Protein AF-A0A443RGL9-F1 (afdb_monomer_lite)

Foldseek 3Di:
DVVVVVVVVVVVVVVVVVVVPVPPPDDDDDDDDDDDDDDDDDQDDAQQVDLDQVVLLVSQWKWKAFQQALNQIGTAHDHPVDGPDQSVVRSCVVPVPDDDDSVGIDMGRHDRDDNQPQPPDPPQFDPQWHWDQDPVGIATGGHPQWDDRRGHDTHGNHPPHDDDDDDDDDDDDDDDDDDDDQDPVVCPVPEDVVFWDWDADPVHIDTDGDPQWDDDPNDTAGHQPLAAPAFGDPHRQQTDHDFQFADSNRPAGALLLSQFHADHSVGSQQGDDGHQQFDDSSSQFHAFQWEDTSHNNTHTHGLCVQLLNFARHKDAPVVCVVPVDDLVDDDPVNSVVVRGTYDYDHMAGHPGHLQADDRSSQFHHFQWAADDPGCSNGIDGQQQQQQFRGADNHQSDDGPGHQQFAADCCQVDPPPPDPDGRSNRHSQGGHPQWDAGSHNQQHTAGEADAPDKFKQAQPPRPPLVPDGFFQFAQAKHKHKYQDPDLAFKKKKKWFWPAAWKKKKKALDRQQWGWHQDPVPRHIQIAGEQLEAEDEDPPPPPPDRHHDPPPDPPVPDPPPPPSPRPDHAYEDEEEDPDLEAEEEDQANSYIYIYGTHRGMYIYIYDSVHDRSVPTMMMMMITGNGRGIIIIMHMHGPPPPPPPCVVVVVVVVVVVVVVVVVVVVVVVVVVVVVVVVVVVVVVVVVVVVPDDWDKDWDDDDPDDDDDDDDDDDDDDDDDDDDD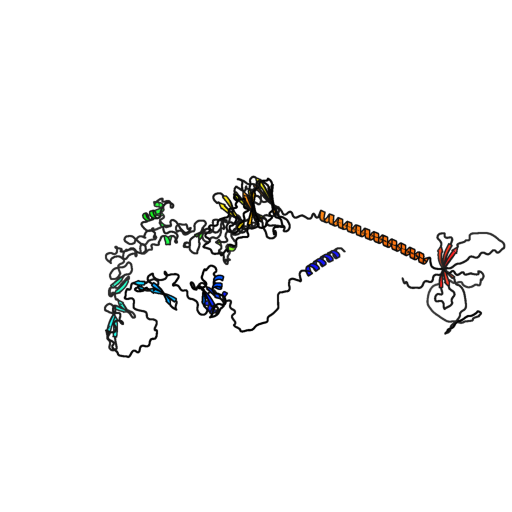DDDDDDDDDDDDDDDDDDDDDDDDDDDDDDKDKDFDDWAADPVNQKTWTWIKTADDDPPPDPDGIFIKIWIGGDDDDDDDDDDDDDDDDDDDIIIITGDDDDDDDDD

Radius of gyration: 68.02 Å; chains: 1; bounding box: 96×105×224 Å

pLDDT: mean 70.54, std 22.72, range [24.27, 96.06]

Secondary structure (DSSP, 8-state):
-HHHHHHHHHHHHHHHHTTTSTTSS---S-----------------GGG--SHHHHGGGT-EEEEESS-TTSEEEE-B-SS-BSS-HHHHHHHH-TT----GGGEEEESSSPPP--GGGT-TTSS-TTEEEEEETTEEEEEEPTTEEE-SSS-EEE-TT------------------------TTT-TTTS-TTTEEEEEETTEEEEEEPTTEEEETTEEEE--TT--SSEEEEETTEEEEPTTEESTTS-EE-SSTTSS-BSSSS-TT-BS---TTEESSSS-EEPTTEEEE-TTT-EEEEHHHHTTTS-S-EEEHHHHHHHT--TTS--HHHHHHH--S-B-SSEEE-S--TTEETTTT-EEPTTEEE-SSSGGG-EEE---TTS-S---TTTS-S----TTEE--TTTTSS----SS-GGGGSS-EEPTTEES---TTB-PEEEEPTT--EES-SS-TT-TTS-PPPEETT-EEEEEE--S-SSS-EEEEEEEEES-EEEEEES-TTSEEEEEETTTTEEEEEE-TTEEEEPPTT-TTS---B--------S--------PEEEEEEEEEE--SSEEEEE---TTEEEEEEEE-SEEEEEE-TTTS-TTT--EEEEEEE-SSEEEEEEEEE-------HHHHHHHHHHHHHHHHHHHHHHHHHHHHHHHHHHHHHHHHHHHHHHT-PPPEE-----S-----------------------------------------------------EEEEEEEE-TTSSEEEEEEEEEPS-GGG-S--EEEEEEEEE----------------------EE----------

InterPro domains:
  IPR000742 EGF-like domain [PS00022] (239-250)
  IPR000742 EGF-like domain [PS01186] (140-154)
  IPR000742 EGF-like domain [PS50026] (114-155)
  IPR000742 EGF-like domain [SM00181] (117-155)
  IPR000742 EGF-like domain [SM00181] (183-221)
  IPR000742 EGF-like domain [SM00181] (223-251)
  IPR000742 EGF-like domain [SM00181] (261-301)
  IPR002049 Laminin-type EGF domain [PF00053] (347-379)
  IPR002049 Laminin-type EGF domain [PS01248] (349-384)
  IPR002049 Laminin-type EGF domain [PS50027] (254-302)
  IPR002049 Laminin-type EGF domain [SM00180] (254-300)
  IPR002049 Laminin-type EGF domain [SM00180] (307-379)
  IPR002049 Laminin-type EGF domain [cd00055] (254-300)
  IPR002049 Laminin-type EGF domain [cd00055] (381-445)
  IPR024731 NELL2-like, EGF domain [PF12947] (118-151)
  IPR050440 Laminin/Netrin Extracellular Matrix [PTHR10574] (252-458)
  IPR056863 Laminin/attractin/netrin-like, EGF domain [PF24973] (254-300)

Organism: NCBI:txid1965070

Sequence (828 aa):
MELSVWLCFTLFAIKLQRKAVDCVEISILNTINDHLPSIDHHYNSHCSNYTSCKQCLKAKCGYCSLRSDPSIGVCVDGDAKGSFISCKTAINTTYPNVIFQPSDTNWSFLNCPHKDKCQISSNDCHPNASCLHTPLGSTCVCDSGFRGDGFNFCQFCGSDCSFFDRSGEESEWFYINRELDFDCLSSHNICEENYENCTIIEDGFRCRCKHGYKLDGNSCKPVCRQGCLHGICVAPDLCQCDFGFVGDDCSSKCNCNGHSNCRDASNLNECLECHNNTQGSHCEKCRPFFVGNPINGGKCISCRLYCNGHSDVCISQEFLNRTNLTLERLSQNDINVLVTEGTVGDIICLNCMHNTEGPRCDSCITGYFKVGDSIADGCQPCHCHGHGDMCDPTTGETCNCSNNTENDRQCTGKHKNLLTPCWQLQCSKCKEYFLGIPTHGHQCYRHMFLDRDYCFDPETQEECNRKPNPLLWSRTVFFAVQPRYMNVDIRIMLDVTQGAIDFYLSAKEDTFVVDVNKSSGVHNVWLDSHYNAEYEESDKDLIILRKNYLFNDSLYGTVSTVHHGPALQIKHHLATKLTTYITITNPNELLVIRGVESRLVITIPQEVHDLRSTRFYIIVRGKASETFGNLFFRQDQSRIDLFVFFSVFFSCFFLLLAACVLVWKIKQAFDMRRARRLHAAEMKHMASRPFASVLVFLDPNSVSDDLDFALSSVSHHVQTKKNRCTFRFKGSHSSLRDSPKYHGASLESDQFLIRPVAVEPTSDNLSAVVTTIVILPGGSASPVHMTLASALVSFRGSHQLLTQANSCTVVGEVFRAAMKRRTTNSII

Structure (mmCIF, N/CA/C/O backbone):
data_AF-A0A443RGL9-F1
#
_entry.id   AF-A0A443RGL9-F1
#
loop_
_atom_site.group_PDB
_atom_site.id
_atom_site.type_symbol
_atom_site.label_atom_id
_atom_site.label_alt_id
_atom_site.label_comp_id
_atom_site.label_asym_id
_atom_site.label_entity_id
_atom_site.label_seq_id
_atom_site.pdbx_PDB_ins_code
_atom_site.Cartn_x
_atom_site.Cartn_y
_atom_site.Cartn_z
_atom_site.occupancy
_atom_site.B_iso_or_equiv
_atom_site.auth_seq_id
_atom_site.auth_comp_id
_atom_site.auth_asym_id
_atom_site.auth_atom_id
_atom_site.pdbx_PDB_model_num
ATOM 1 N N . MET A 1 1 ? 1.442 -17.330 71.054 1.00 48.78 1 MET A N 1
ATOM 2 C CA . MET A 1 1 ? 0.703 -18.568 70.711 1.00 48.78 1 MET A CA 1
ATOM 3 C C . MET A 1 1 ? 0.077 -18.524 69.314 1.00 48.78 1 MET A C 1
ATOM 5 O O . MET A 1 1 ? -0.107 -19.580 68.725 1.00 48.78 1 MET A O 1
ATOM 9 N N . GLU A 1 2 ? -0.212 -17.348 68.745 1.00 44.16 2 GLU A N 1
ATOM 10 C CA . GLU A 1 2 ? -0.842 -17.251 67.415 1.00 44.16 2 GLU A CA 1
ATOM 11 C C . GLU A 1 2 ? 0.123 -17.527 66.248 1.00 44.16 2 GLU A C 1
ATOM 13 O O . GLU A 1 2 ? -0.241 -18.279 65.346 1.00 44.16 2 GLU A O 1
ATOM 18 N N . LEU A 1 3 ? 1.383 -17.054 66.300 1.00 42.84 3 LEU A N 1
ATOM 19 C CA . LEU A 1 3 ? 2.394 -17.369 65.267 1.00 42.84 3 LEU A CA 1
ATOM 20 C C . LEU A 1 3 ? 2.546 -18.881 65.025 1.00 42.84 3 LEU A C 1
ATOM 22 O O . LEU A 1 3 ? 2.681 -19.310 63.885 1.00 42.84 3 LEU A O 1
ATOM 26 N N . SER A 1 4 ? 2.481 -19.698 66.080 1.00 46.06 4 SER A N 1
ATOM 27 C CA . SER A 1 4 ? 2.571 -21.161 65.982 1.00 46.06 4 SER A CA 1
ATOM 28 C C . SER A 1 4 ? 1.361 -21.811 65.297 1.00 46.06 4 SER A C 1
ATOM 30 O O . SER A 1 4 ? 1.511 -22.879 64.712 1.00 46.06 4 SER A O 1
ATOM 32 N N . VAL A 1 5 ? 0.182 -21.178 65.312 1.00 55.75 5 VAL A N 1
ATOM 33 C CA . VAL A 1 5 ? -0.992 -21.646 64.551 1.00 55.75 5 VAL A CA 1
ATOM 34 C C . VAL A 1 5 ? -0.869 -21.227 63.083 1.00 55.75 5 VAL A C 1
ATOM 36 O O . VAL A 1 5 ? -1.101 -22.041 62.190 1.00 55.75 5 VAL A O 1
ATOM 39 N N . TRP A 1 6 ? -0.418 -19.994 62.827 1.00 49.56 6 TRP A N 1
ATOM 40 C CA . TRP A 1 6 ? -0.212 -19.461 61.474 1.00 49.56 6 TRP A CA 1
ATOM 41 C C . TRP A 1 6 ? 0.902 -20.194 60.706 1.00 49.56 6 TRP A C 1
ATOM 43 O O . TRP A 1 6 ? 0.727 -20.526 59.531 1.00 49.56 6 TRP A O 1
ATOM 53 N N . LEU A 1 7 ? 2.010 -20.548 61.373 1.00 52.09 7 LEU A N 1
ATOM 54 C CA . LEU A 1 7 ? 3.035 -21.428 60.795 1.00 52.09 7 LEU A CA 1
ATOM 55 C C . LEU A 1 7 ? 2.482 -22.824 60.489 1.00 52.09 7 LEU A C 1
ATOM 57 O O . LEU A 1 7 ? 2.835 -23.405 59.469 1.00 52.09 7 LEU A O 1
ATOM 61 N N . CYS A 1 8 ? 1.610 -23.371 61.339 1.00 48.88 8 CYS A N 1
ATOM 62 C CA . CYS A 1 8 ? 1.076 -24.716 61.131 1.00 48.88 8 CYS A CA 1
ATOM 63 C C . CYS A 1 8 ? 0.172 -24.776 59.886 1.00 48.88 8 CYS A C 1
ATOM 65 O O . CYS A 1 8 ? 0.338 -25.664 59.053 1.00 48.88 8 CYS A O 1
ATOM 67 N N . PHE A 1 9 ? -0.715 -23.790 59.699 1.00 52.47 9 PHE A N 1
ATOM 68 C CA . PHE A 1 9 ? -1.564 -23.702 58.504 1.00 52.47 9 PHE A CA 1
ATOM 69 C C . PHE A 1 9 ? -0.774 -23.425 57.218 1.00 52.47 9 PHE A C 1
ATOM 71 O O . PHE A 1 9 ? -1.019 -24.078 56.203 1.00 52.47 9 PHE A O 1
ATOM 78 N N . THR A 1 10 ? 0.206 -22.515 57.247 1.00 56.22 10 THR A N 1
ATOM 79 C CA . THR A 1 10 ? 1.043 -22.235 56.064 1.00 56.22 10 THR A CA 1
ATOM 80 C C . THR A 1 10 ? 1.930 -23.429 55.695 1.00 56.22 10 THR A C 1
ATOM 82 O O . THR A 1 10 ? 1.985 -23.798 54.522 1.00 56.22 10 THR A O 1
ATOM 85 N N . LEU A 1 11 ? 2.534 -24.123 56.668 1.00 51.84 11 LEU A N 1
ATOM 86 C CA . LEU A 1 11 ? 3.274 -25.367 56.418 1.00 51.84 11 LEU A CA 1
ATOM 87 C C . LEU A 1 11 ? 2.373 -26.495 55.894 1.00 51.84 11 LEU A C 1
ATOM 89 O O . LEU A 1 11 ? 2.816 -27.260 55.039 1.00 51.84 11 LEU A O 1
ATOM 93 N N . PHE A 1 12 ? 1.119 -26.600 56.348 1.00 47.16 12 PHE A N 1
ATOM 94 C CA . PHE A 1 12 ? 0.175 -27.595 55.826 1.00 47.16 12 PHE A CA 1
ATOM 95 C C . PHE A 1 12 ? -0.204 -27.303 54.364 1.00 47.16 12 PHE A C 1
ATOM 97 O O . PHE A 1 12 ? -0.153 -28.206 53.530 1.00 47.16 12 PHE A O 1
ATOM 104 N N . ALA A 1 13 ? -0.478 -26.038 54.021 1.00 47.53 13 ALA A N 1
ATOM 105 C CA . ALA A 1 13 ? -0.761 -25.612 52.648 1.00 47.53 13 ALA A CA 1
ATOM 106 C C . ALA A 1 13 ? 0.433 -25.843 51.699 1.00 47.53 13 ALA A C 1
ATOM 108 O O . ALA A 1 13 ? 0.271 -26.428 50.627 1.00 47.53 13 ALA A O 1
ATOM 109 N N . ILE A 1 14 ? 1.651 -25.479 52.121 1.00 50.53 14 ILE A N 1
ATOM 110 C CA . ILE A 1 14 ? 2.889 -25.722 51.357 1.00 50.53 14 ILE A CA 1
ATOM 111 C C . ILE A 1 14 ? 3.120 -27.229 51.142 1.00 50.53 14 ILE A C 1
ATOM 113 O O . ILE A 1 14 ? 3.574 -27.640 50.074 1.00 50.53 14 ILE A O 1
ATOM 117 N N . LYS A 1 15 ? 2.772 -28.073 52.122 1.00 44.44 15 LYS A N 1
ATOM 118 C CA . LYS A 1 15 ? 2.922 -29.538 52.041 1.00 44.44 15 LYS A CA 1
ATOM 119 C C . LYS A 1 15 ? 1.831 -30.232 51.210 1.00 44.44 15 LYS A C 1
ATOM 121 O O . LYS A 1 15 ? 2.043 -31.367 50.790 1.00 44.44 15 LYS A O 1
ATOM 126 N N . LEU A 1 16 ? 0.711 -29.556 50.937 1.00 43.38 16 LEU A N 1
ATOM 127 C CA . LEU A 1 16 ? -0.282 -29.958 49.932 1.00 43.38 16 LEU A CA 1
ATOM 128 C C . LEU A 1 16 ? 0.151 -29.548 48.516 1.00 43.38 16 LEU A C 1
ATOM 130 O O . LEU A 1 16 ? 0.125 -30.382 47.616 1.00 43.38 16 LEU A O 1
ATOM 134 N N . GLN A 1 17 ? 0.638 -28.316 48.325 1.00 44.03 17 GLN A N 1
ATOM 135 C CA . GLN A 1 17 ? 1.210 -27.867 47.044 1.00 44.03 17 GLN A CA 1
ATOM 136 C C . GLN A 1 17 ? 2.381 -28.766 46.599 1.00 44.03 17 GLN A C 1
ATOM 138 O O . GLN A 1 17 ? 2.378 -29.273 45.479 1.00 44.03 17 GLN A O 1
ATOM 143 N N . ARG A 1 18 ? 3.313 -29.094 47.508 1.00 41.94 18 ARG A N 1
ATOM 144 C CA . ARG A 1 18 ? 4.406 -30.063 47.271 1.00 41.94 18 ARG A CA 1
ATOM 145 C C . ARG A 1 18 ? 3.977 -31.535 47.135 1.00 41.94 18 ARG A C 1
ATOM 147 O O . ARG A 1 18 ? 4.833 -32.405 47.114 1.00 41.94 18 ARG A O 1
ATOM 154 N N . LYS A 1 19 ? 2.680 -31.842 47.045 1.00 41.28 19 LYS A N 1
ATOM 155 C CA . LYS A 1 19 ? 2.178 -33.178 46.673 1.00 41.28 19 LYS A CA 1
ATOM 156 C C . LYS A 1 19 ? 1.354 -33.204 45.384 1.00 41.28 19 LYS A C 1
ATOM 158 O O . LYS A 1 19 ? 0.882 -34.270 45.009 1.00 41.28 19 LYS A O 1
ATOM 163 N N . ALA A 1 20 ? 1.210 -32.065 44.704 1.00 40.94 20 ALA A N 1
ATOM 164 C CA . ALA A 1 20 ? 0.557 -31.969 43.397 1.00 40.94 20 ALA A CA 1
ATOM 165 C C . ALA A 1 20 ? 1.545 -31.780 42.227 1.00 40.94 20 ALA A C 1
ATOM 167 O O . ALA A 1 20 ? 1.142 -31.901 41.076 1.00 40.94 20 ALA A O 1
ATOM 168 N N . VAL A 1 21 ? 2.821 -31.482 42.509 1.00 44.06 21 VAL A N 1
ATOM 169 C CA . VAL A 1 21 ? 3.853 -31.191 41.490 1.00 44.06 21 VAL A CA 1
ATOM 170 C C . VAL A 1 21 ? 4.704 -32.425 41.148 1.00 44.06 21 VAL A C 1
ATOM 172 O O . VAL A 1 21 ? 5.049 -32.620 39.986 1.00 44.06 21 VAL A O 1
ATOM 175 N N . ASP A 1 22 ? 4.946 -33.323 42.109 1.00 37.19 22 ASP A N 1
ATOM 176 C CA . ASP A 1 22 ? 5.789 -34.527 41.957 1.00 37.19 22 ASP A CA 1
ATOM 177 C C . ASP A 1 22 ? 5.109 -35.667 41.143 1.00 37.19 22 ASP A C 1
ATOM 179 O O . ASP A 1 22 ? 5.215 -36.841 41.497 1.00 37.19 22 ASP A O 1
ATOM 183 N N . CYS A 1 23 ? 4.346 -35.346 40.088 1.00 34.66 23 CYS A N 1
ATOM 184 C CA . CYS A 1 23 ? 3.573 -36.313 39.286 1.00 34.66 23 CYS A CA 1
ATOM 185 C C . CYS A 1 23 ? 3.490 -36.030 37.770 1.00 34.66 23 CYS A C 1
ATOM 187 O O . CYS A 1 23 ? 2.829 -36.796 37.074 1.00 34.66 23 CYS A O 1
ATOM 189 N N . VAL A 1 24 ? 4.130 -34.976 37.236 1.00 37.91 24 VAL A N 1
ATOM 190 C CA . VAL A 1 24 ? 4.089 -34.669 35.779 1.00 37.91 24 VAL A CA 1
ATOM 191 C C . VAL A 1 24 ? 5.482 -34.431 35.160 1.00 37.91 24 VAL A C 1
ATOM 193 O O . VAL A 1 24 ? 5.587 -34.230 33.957 1.00 37.91 24 VAL A O 1
ATOM 196 N N . GLU A 1 25 ? 6.575 -34.520 35.930 1.00 34.69 25 GLU A N 1
ATOM 197 C CA . GLU A 1 25 ? 7.931 -34.236 35.420 1.00 34.69 25 GLU A CA 1
ATOM 198 C C . GLU A 1 25 ? 8.994 -35.261 35.872 1.00 34.69 25 GLU A C 1
ATOM 200 O O . GLU A 1 25 ? 9.942 -34.925 36.566 1.00 34.69 25 GLU A O 1
ATOM 205 N N . ILE A 1 26 ? 8.829 -36.527 35.457 1.00 34.62 26 ILE A N 1
ATOM 206 C CA . ILE A 1 26 ? 9.898 -37.517 35.172 1.00 34.62 26 ILE A CA 1
ATOM 207 C C . ILE A 1 26 ? 9.318 -38.512 34.146 1.00 34.62 26 ILE A C 1
ATOM 209 O O . ILE A 1 26 ? 8.589 -39.433 34.509 1.00 34.62 26 ILE A O 1
ATOM 213 N N . SER A 1 27 ? 9.592 -38.313 32.849 1.00 27.73 27 SER A N 1
ATOM 214 C CA . SER A 1 27 ? 9.342 -39.326 31.796 1.00 27.73 27 SER A CA 1
ATOM 215 C C . SER A 1 27 ? 10.060 -39.052 30.458 1.00 27.73 27 SER A C 1
ATOM 217 O O . SER A 1 27 ? 9.580 -39.435 29.396 1.00 27.73 27 SER A O 1
ATOM 219 N N . ILE A 1 28 ? 11.221 -38.384 30.470 1.00 31.33 28 ILE A N 1
ATOM 220 C CA . ILE A 1 28 ? 12.070 -38.260 29.272 1.00 31.33 28 ILE A CA 1
ATOM 221 C C . ILE A 1 28 ? 13.520 -38.572 29.648 1.00 31.33 28 ILE A C 1
ATOM 223 O O . ILE A 1 28 ? 14.253 -37.679 30.060 1.00 31.33 28 ILE A O 1
ATOM 227 N N . LEU A 1 29 ? 13.895 -39.853 29.533 1.00 28.47 29 LEU A N 1
ATOM 228 C CA . LEU A 1 29 ? 15.174 -40.377 29.015 1.00 28.47 29 LEU A CA 1
ATOM 229 C C . LEU A 1 29 ? 15.316 -41.880 29.335 1.00 28.47 29 LEU A C 1
ATOM 231 O O . LEU A 1 29 ? 14.920 -42.336 30.403 1.00 28.47 29 LEU A O 1
ATOM 235 N N . ASN A 1 30 ? 15.964 -42.609 28.422 1.00 25.59 30 ASN A N 1
ATOM 236 C CA . ASN A 1 30 ? 16.476 -43.981 28.564 1.00 25.59 30 ASN A CA 1
ATOM 237 C C . ASN A 1 30 ? 15.462 -45.140 28.702 1.00 25.59 30 ASN A C 1
ATOM 239 O O . ASN A 1 30 ? 15.358 -45.766 29.755 1.00 25.59 30 ASN A O 1
ATOM 243 N N . THR A 1 31 ? 14.920 -45.574 27.560 1.00 28.91 31 THR A N 1
ATOM 244 C CA . THR A 1 31 ? 14.890 -47.013 27.224 1.00 28.91 31 THR A CA 1
ATOM 245 C C . THR A 1 31 ? 15.565 -47.179 25.859 1.00 28.91 31 THR A C 1
ATOM 247 O O . THR A 1 31 ? 15.325 -46.373 24.964 1.00 28.91 31 THR A O 1
ATOM 250 N N . ILE A 1 32 ? 16.462 -48.157 25.722 1.00 31.11 32 ILE A N 1
ATOM 251 C CA . ILE A 1 32 ? 17.361 -48.329 24.563 1.00 31.11 32 ILE A CA 1
ATOM 252 C C . ILE A 1 32 ? 16.880 -49.496 23.675 1.00 31.11 32 ILE A C 1
ATOM 254 O O . ILE A 1 32 ? 16.090 -50.322 24.128 1.00 31.11 32 ILE A O 1
ATOM 258 N N . ASN A 1 33 ? 17.348 -49.509 22.418 1.00 25.55 33 ASN A N 1
ATOM 259 C CA . ASN A 1 33 ? 17.376 -50.608 21.433 1.00 25.55 33 ASN A CA 1
ATOM 260 C C . ASN A 1 33 ? 17.291 -52.027 22.055 1.00 25.55 33 ASN A C 1
ATOM 262 O O . ASN A 1 33 ? 17.862 -52.284 23.109 1.00 25.55 33 ASN A O 1
ATOM 266 N N . ASP A 1 34 ? 16.629 -53.004 21.430 1.00 27.05 34 ASP A N 1
ATOM 267 C CA . ASP A 1 34 ? 17.177 -53.676 20.242 1.00 27.05 34 ASP A CA 1
ATOM 268 C C . ASP A 1 34 ? 16.122 -54.407 19.394 1.00 27.05 34 ASP A C 1
ATOM 270 O O . ASP A 1 34 ? 15.267 -55.108 19.929 1.00 27.05 34 ASP A O 1
ATOM 274 N N . HIS A 1 35 ? 16.263 -54.314 18.063 1.00 29.48 35 HIS A N 1
ATOM 275 C CA . HIS A 1 35 ? 16.320 -55.477 17.160 1.00 29.48 35 HIS A CA 1
ATOM 276 C C . HIS A 1 35 ? 16.637 -55.053 15.709 1.00 29.48 35 HIS A C 1
ATOM 278 O O . HIS A 1 35 ? 15.755 -54.692 14.934 1.00 29.48 35 HIS A O 1
ATOM 284 N N . LEU A 1 36 ? 17.915 -55.157 15.332 1.00 29.28 36 LEU A N 1
ATOM 285 C CA . LEU A 1 36 ? 18.364 -55.301 13.937 1.00 29.28 36 LEU A CA 1
ATOM 286 C C . LEU A 1 36 ? 18.447 -56.803 13.596 1.00 29.28 36 LEU A C 1
ATOM 288 O O . LEU A 1 36 ? 18.663 -57.616 14.502 1.00 29.28 36 LEU A O 1
ATOM 292 N N . PRO A 1 37 ? 18.215 -57.196 12.329 1.00 32.59 37 PRO A N 1
ATOM 293 C CA . PRO A 1 37 ? 19.299 -57.247 11.331 1.00 32.59 37 PRO A CA 1
ATOM 294 C C . PRO A 1 37 ? 18.878 -56.760 9.920 1.00 32.59 37 PRO A C 1
ATOM 296 O O . PRO A 1 37 ? 17.693 -56.739 9.608 1.00 32.59 37 PRO A O 1
ATOM 299 N N . SER A 1 38 ? 19.775 -56.424 8.985 1.00 27.36 38 SER A N 1
ATOM 300 C CA . SER A 1 38 ? 21.222 -56.116 9.037 1.00 27.36 38 SER A CA 1
ATOM 301 C C . SER A 1 38 ? 21.692 -55.554 7.675 1.00 27.36 38 SER A C 1
ATOM 303 O O . SER A 1 38 ? 20.966 -55.665 6.690 1.00 27.36 38 SER A O 1
ATOM 305 N N . ILE A 1 39 ? 22.948 -55.076 7.634 1.00 31.22 39 ILE A N 1
ATOM 306 C CA . ILE A 1 39 ? 23.786 -54.671 6.476 1.00 31.22 39 ILE A CA 1
ATOM 307 C C . ILE A 1 39 ? 23.883 -53.153 6.254 1.00 31.22 39 ILE A C 1
ATOM 309 O O . ILE A 1 39 ? 22.895 -52.450 6.066 1.00 31.22 39 ILE A O 1
ATOM 313 N N . ASP A 1 40 ? 25.128 -52.674 6.272 1.00 30.52 40 ASP A N 1
ATOM 314 C CA . ASP A 1 40 ? 25.525 -51.282 6.084 1.00 30.52 40 ASP A CA 1
ATOM 315 C C . ASP A 1 40 ? 25.328 -50.764 4.654 1.00 30.52 40 ASP A C 1
ATOM 317 O O . ASP A 1 40 ? 25.635 -51.447 3.678 1.00 30.52 40 ASP A O 1
ATOM 321 N N . HIS A 1 41 ? 25.048 -49.463 4.544 1.00 31.98 41 HIS A N 1
ATOM 322 C CA . HIS A 1 41 ? 25.997 -48.593 3.847 1.00 31.98 41 HIS A CA 1
ATOM 323 C C . HIS A 1 41 ? 25.963 -47.163 4.403 1.00 31.98 41 HIS A C 1
ATOM 325 O O . HIS A 1 41 ? 24.919 -46.522 4.483 1.00 31.98 41 HIS A O 1
ATOM 331 N N . HIS A 1 42 ? 27.137 -46.651 4.773 1.00 38.31 42 HIS A N 1
ATOM 332 C CA . HIS A 1 42 ? 27.316 -45.301 5.306 1.00 38.31 42 HIS A CA 1
ATOM 333 C C . HIS A 1 42 ? 26.974 -44.235 4.246 1.00 38.31 42 HIS A C 1
ATOM 335 O O . HIS A 1 42 ? 27.770 -43.999 3.338 1.00 38.31 42 HIS A O 1
ATOM 341 N N . TYR A 1 43 ? 25.838 -43.549 4.397 1.00 40.53 43 TYR A N 1
ATOM 342 C CA . TYR A 1 43 ? 25.552 -42.287 3.710 1.00 40.53 43 TYR A CA 1
ATOM 343 C C . TYR A 1 43 ? 24.884 -41.298 4.667 1.00 40.53 43 TYR A C 1
ATOM 345 O O . TYR A 1 43 ? 23.714 -41.428 5.002 1.00 40.53 43 TYR A O 1
ATOM 353 N N . ASN A 1 44 ? 25.663 -40.325 5.147 1.00 43.00 44 ASN A N 1
ATOM 354 C CA . ASN A 1 44 ? 25.194 -39.276 6.053 1.00 43.00 44 ASN A CA 1
ATOM 355 C C . ASN A 1 44 ? 25.426 -37.902 5.413 1.00 43.00 44 ASN A C 1
ATOM 357 O O . ASN A 1 44 ? 26.349 -37.166 5.762 1.00 43.00 44 ASN A O 1
ATOM 361 N N . SER A 1 45 ? 24.610 -37.610 4.404 1.00 50.34 45 SER A N 1
ATOM 362 C CA . SER A 1 45 ? 24.582 -36.344 3.677 1.00 50.34 45 SER A CA 1
ATOM 363 C C . SER A 1 45 ? 23.130 -36.014 3.357 1.00 50.34 45 SER A C 1
ATOM 365 O O . SER A 1 45 ? 22.532 -36.684 2.523 1.00 50.34 45 SER A O 1
ATOM 367 N N . HIS A 1 46 ? 22.560 -34.989 3.995 1.00 68.12 46 HIS A N 1
ATOM 368 C CA . HIS A 1 46 ? 21.217 -34.520 3.653 1.00 68.12 46 HIS A CA 1
ATOM 369 C C . HIS A 1 46 ? 21.204 -33.987 2.214 1.00 68.12 46 HIS A C 1
ATOM 371 O O . HIS A 1 46 ? 21.628 -32.856 1.966 1.00 68.12 46 HIS A O 1
ATOM 377 N N . CYS A 1 47 ? 20.711 -34.797 1.274 1.00 69.81 47 CYS A N 1
ATOM 378 C CA . CYS A 1 47 ? 20.642 -34.460 -0.147 1.00 69.81 47 CYS A CA 1
ATOM 379 C C . CYS A 1 47 ? 19.890 -33.143 -0.399 1.00 69.81 47 CYS A C 1
ATOM 381 O O . CYS A 1 47 ? 20.308 -32.343 -1.236 1.00 69.81 47 CYS A O 1
ATOM 383 N N . SER A 1 48 ? 18.882 -32.853 0.429 1.00 68.44 48 SER A N 1
ATOM 384 C CA . SER A 1 48 ? 18.099 -31.612 0.466 1.00 68.44 48 SER A CA 1
ATOM 385 C C . SER A 1 48 ? 18.926 -30.319 0.553 1.00 68.44 48 SER A C 1
ATOM 387 O O . SER A 1 48 ? 18.422 -29.257 0.198 1.00 68.44 48 SER A O 1
ATOM 389 N N . ASN A 1 49 ? 20.182 -30.380 1.012 1.00 73.50 49 ASN A N 1
ATOM 390 C CA . ASN A 1 49 ? 21.066 -29.214 1.113 1.00 73.50 49 ASN A CA 1
ATOM 391 C C . ASN A 1 49 ? 21.695 -28.797 -0.234 1.00 73.50 49 ASN A C 1
ATOM 393 O O . ASN A 1 49 ? 22.338 -27.749 -0.300 1.00 73.50 49 ASN A O 1
ATOM 397 N N . TYR A 1 50 ? 21.548 -29.594 -1.301 1.00 77.31 50 TYR A N 1
ATOM 398 C CA . TYR A 1 50 ? 22.156 -29.329 -2.609 1.00 77.31 50 TYR A CA 1
ATOM 399 C C . TYR A 1 50 ? 21.108 -28.923 -3.650 1.00 77.31 50 TYR A C 1
ATOM 401 O O . TYR A 1 50 ? 20.394 -29.757 -4.198 1.00 77.31 50 TYR A O 1
ATOM 409 N N . THR A 1 51 ? 21.050 -27.635 -3.987 1.00 71.19 51 THR A N 1
ATOM 410 C CA . THR A 1 51 ? 20.121 -27.114 -5.008 1.00 71.19 51 THR A CA 1
ATOM 411 C C . THR A 1 51 ? 20.607 -27.346 -6.442 1.00 71.19 51 THR A C 1
ATOM 413 O O . THR A 1 51 ? 19.801 -27.454 -7.363 1.00 71.19 51 THR A O 1
ATOM 416 N N . SER A 1 52 ? 21.923 -27.466 -6.658 1.00 72.81 52 SER A N 1
ATOM 417 C CA . SER A 1 52 ? 22.504 -27.714 -7.982 1.00 72.81 52 SER A CA 1
ATOM 418 C C . SER A 1 52 ? 22.700 -29.206 -8.253 1.00 72.81 52 SER A C 1
ATOM 420 O O . SER A 1 52 ? 23.394 -29.889 -7.495 1.00 72.81 52 SER A O 1
ATOM 422 N N . CYS A 1 53 ? 22.216 -29.698 -9.400 1.00 76.38 53 CYS A N 1
ATOM 423 C CA . CYS A 1 53 ? 22.446 -31.079 -9.841 1.00 76.38 53 CYS A CA 1
ATOM 424 C C . CYS A 1 53 ? 23.932 -31.495 -9.791 1.00 76.38 53 CYS A C 1
ATOM 426 O O . CYS A 1 53 ? 24.264 -32.565 -9.284 1.00 76.38 53 CYS A O 1
ATOM 428 N N . LYS A 1 54 ? 24.861 -30.627 -10.226 1.00 78.19 54 LYS A N 1
ATOM 429 C CA . LYS A 1 54 ? 26.309 -30.930 -10.216 1.00 78.19 54 LYS A CA 1
ATOM 430 C C . LYS A 1 54 ? 26.884 -31.119 -8.805 1.00 78.19 54 LYS A C 1
ATOM 432 O O . LYS A 1 54 ? 27.905 -31.783 -8.653 1.00 78.19 54 LYS A O 1
ATOM 437 N N . GLN A 1 55 ? 26.251 -30.543 -7.782 1.00 79.31 55 GLN A N 1
ATOM 438 C CA . GLN A 1 55 ? 26.596 -30.777 -6.376 1.00 79.31 55 GLN A CA 1
ATOM 439 C C . GLN A 1 55 ? 25.909 -32.048 -5.858 1.00 79.31 55 GLN A C 1
ATOM 441 O O . GLN A 1 55 ? 26.566 -32.881 -5.240 1.00 79.31 55 GLN A O 1
ATOM 446 N N . CYS A 1 56 ? 24.629 -32.229 -6.198 1.00 81.44 56 CYS A N 1
ATOM 447 C CA . CYS A 1 56 ? 23.816 -33.393 -5.853 1.00 81.44 56 CYS A CA 1
ATOM 448 C C . CYS A 1 56 ? 24.473 -34.725 -6.263 1.00 81.44 56 CYS A C 1
ATOM 450 O O . CYS A 1 56 ? 24.768 -35.563 -5.410 1.00 81.44 56 CYS A O 1
ATOM 452 N N . LEU A 1 57 ? 24.809 -34.887 -7.550 1.00 80.25 57 LEU A N 1
ATOM 453 C CA . LEU A 1 57 ? 25.418 -36.126 -8.052 1.00 80.25 57 LEU A CA 1
ATOM 454 C C . LEU A 1 57 ? 26.829 -36.343 -7.486 1.00 80.25 57 LEU A C 1
ATOM 456 O O . LEU A 1 57 ? 27.242 -37.472 -7.226 1.00 80.25 57 LEU A O 1
ATOM 460 N N . LYS A 1 58 ? 27.566 -35.258 -7.208 1.00 77.62 58 LYS A N 1
ATOM 461 C CA . LYS A 1 58 ? 28.884 -35.322 -6.558 1.00 77.62 58 LYS A CA 1
ATOM 462 C C . LYS A 1 58 ? 28.800 -35.787 -5.097 1.00 77.62 58 LYS A C 1
ATOM 464 O O . LYS A 1 58 ? 29.760 -36.371 -4.599 1.00 77.62 58 LYS A O 1
ATOM 469 N N . ALA A 1 59 ? 27.660 -35.588 -4.433 1.00 76.44 59 ALA A N 1
ATOM 470 C CA . ALA A 1 59 ? 27.358 -36.176 -3.129 1.00 76.44 59 ALA A CA 1
ATOM 471 C C . ALA A 1 59 ? 26.875 -37.644 -3.214 1.00 76.44 59 ALA A C 1
ATOM 473 O O . ALA A 1 59 ? 26.700 -38.272 -2.177 1.00 76.44 59 ALA A O 1
ATOM 474 N N . LYS A 1 60 ? 26.702 -38.213 -4.420 1.00 77.62 60 LYS A N 1
ATOM 475 C CA . LYS A 1 60 ? 25.989 -39.479 -4.708 1.00 77.62 60 LYS A CA 1
ATOM 476 C C . LYS A 1 60 ? 24.515 -39.501 -4.276 1.00 77.62 60 LYS A C 1
ATOM 478 O O . LYS A 1 60 ? 23.943 -40.568 -4.075 1.00 77.62 60 LYS A O 1
ATOM 483 N N . CYS A 1 61 ? 23.904 -38.327 -4.179 1.00 83.56 61 CYS A N 1
ATOM 484 C CA . CYS A 1 61 ? 22.456 -38.177 -4.230 1.00 83.56 61 CYS A CA 1
ATOM 485 C C . CYS A 1 61 ? 21.990 -38.227 -5.695 1.00 83.56 61 CYS A C 1
ATOM 487 O O . CYS A 1 61 ? 22.811 -38.086 -6.606 1.00 83.56 61 CYS A O 1
ATOM 489 N N . GLY A 1 62 ? 20.685 -38.354 -5.940 1.00 82.62 62 GLY A N 1
ATOM 490 C CA . GLY A 1 62 ? 20.127 -38.185 -7.283 1.00 82.62 62 GLY A CA 1
ATOM 491 C C . GLY A 1 62 ? 19.233 -36.952 -7.397 1.00 82.62 62 GLY A C 1
ATOM 492 O O . GLY A 1 62 ? 18.704 -36.429 -6.417 1.00 82.62 62 GLY A O 1
ATOM 493 N N . TYR A 1 63 ? 19.092 -36.456 -8.619 1.00 87.25 63 TYR A N 1
ATOM 494 C CA . TYR A 1 63 ? 18.387 -35.224 -8.937 1.00 87.25 63 TYR A CA 1
ATOM 495 C C . TYR A 1 63 ? 17.063 -35.538 -9.639 1.00 87.25 63 TYR A C 1
ATOM 497 O O . TYR A 1 63 ? 17.040 -36.090 -10.742 1.00 87.25 63 TYR A O 1
ATOM 505 N N . CYS A 1 64 ? 15.958 -35.179 -8.992 1.00 86.38 64 CYS A N 1
ATOM 506 C CA . CYS A 1 64 ? 14.625 -35.178 -9.581 1.00 86.38 64 CYS A CA 1
ATOM 507 C C . CYS A 1 64 ? 14.408 -33.843 -10.294 1.00 86.38 64 CYS A C 1
ATOM 509 O O . CYS A 1 64 ? 14.364 -32.806 -9.642 1.00 86.38 64 CYS A O 1
ATOM 511 N N . SER A 1 65 ? 14.250 -33.854 -11.613 1.00 81.75 65 SER A N 1
ATOM 512 C CA . SER A 1 65 ? 14.133 -32.643 -12.445 1.00 81.75 65 SER A CA 1
ATOM 513 C C . SER A 1 65 ? 12.853 -32.639 -13.271 1.00 81.75 65 SER A C 1
ATOM 515 O O . SER A 1 65 ? 12.271 -33.697 -13.514 1.00 81.75 65 SER A O 1
ATOM 517 N N . LEU A 1 66 ? 12.418 -31.467 -13.732 1.00 73.62 66 LEU A N 1
ATOM 518 C CA . LEU A 1 66 ? 11.431 -31.381 -14.804 1.00 73.62 66 LEU A CA 1
ATOM 519 C C . LEU A 1 66 ? 12.079 -31.703 -16.154 1.00 73.62 66 LEU A C 1
ATOM 521 O O . LEU A 1 66 ? 13.192 -31.282 -16.455 1.00 73.62 66 LEU A O 1
ATOM 525 N N . ARG A 1 67 ? 11.354 -32.459 -16.977 1.00 66.25 67 ARG A N 1
ATOM 526 C CA . ARG A 1 67 ? 11.775 -32.898 -18.312 1.00 66.25 67 ARG A CA 1
ATOM 527 C C . ARG A 1 67 ? 11.739 -31.759 -19.334 1.00 66.25 67 ARG A C 1
ATOM 529 O O . ARG A 1 67 ? 12.511 -31.779 -20.278 1.00 66.25 67 ARG A O 1
ATOM 536 N N . SER A 1 68 ? 10.865 -30.776 -19.120 1.00 58.62 68 SER A N 1
ATOM 537 C CA . SER A 1 68 ? 10.733 -29.555 -19.926 1.00 58.62 68 SER A CA 1
ATOM 538 C C . SER A 1 68 ? 11.717 -28.450 -19.525 1.00 58.62 68 SER A C 1
ATOM 540 O O . SER A 1 68 ? 12.149 -27.680 -20.378 1.00 58.62 68 SER A O 1
ATOM 542 N N . ASP A 1 69 ? 12.110 -28.375 -18.248 1.00 63.03 69 ASP A N 1
ATOM 543 C CA . ASP A 1 69 ? 13.198 -27.502 -17.799 1.00 63.03 69 ASP A CA 1
ATOM 544 C C . ASP A 1 69 ? 14.059 -28.168 -16.710 1.00 63.03 69 ASP A C 1
ATOM 546 O O . ASP A 1 69 ? 13.784 -28.030 -15.515 1.00 63.03 69 ASP A O 1
ATOM 550 N N . PRO A 1 70 ? 15.153 -28.838 -17.109 1.00 66.00 70 PRO A N 1
ATOM 551 C CA . PRO A 1 70 ? 16.123 -29.457 -16.206 1.00 66.00 70 PRO A CA 1
ATOM 552 C C . PRO A 1 70 ? 16.810 -28.533 -15.191 1.00 66.00 70 PRO A C 1
ATOM 554 O O . PRO A 1 70 ? 17.511 -29.033 -14.310 1.00 66.00 70 PRO A O 1
ATOM 557 N N . SER A 1 71 ? 16.636 -27.207 -15.284 1.00 65.94 71 SER A N 1
ATOM 558 C CA . SER A 1 71 ? 17.087 -26.279 -14.236 1.00 65.94 71 SER A CA 1
ATOM 559 C C . SER A 1 71 ? 16.127 -26.185 -13.040 1.00 65.94 71 SER A C 1
ATOM 561 O O . SER A 1 71 ? 16.526 -25.694 -11.985 1.00 65.94 71 SER A O 1
ATOM 563 N N . ILE A 1 72 ? 14.899 -26.700 -13.169 1.00 69.25 72 ILE A N 1
ATOM 564 C CA . ILE A 1 72 ? 13.924 -26.821 -12.084 1.00 69.25 72 ILE A CA 1
ATOM 565 C C . ILE A 1 72 ? 13.970 -28.263 -11.566 1.00 69.25 72 ILE A C 1
ATOM 567 O O . ILE A 1 72 ? 13.495 -29.198 -12.216 1.00 69.25 72 ILE A O 1
ATOM 571 N N . GLY A 1 73 ? 14.564 -28.460 -10.389 1.00 79.12 73 GLY A N 1
ATOM 572 C CA . GLY A 1 73 ? 14.743 -29.790 -9.819 1.00 79.12 73 GLY A CA 1
ATOM 573 C C . GLY A 1 73 ? 15.277 -29.799 -8.390 1.00 79.12 73 GLY A C 1
ATOM 574 O O . GLY A 1 73 ? 15.839 -28.823 -7.897 1.00 79.12 73 GLY A O 1
ATOM 575 N N . VAL A 1 74 ? 15.086 -30.935 -7.724 1.00 84.38 74 VAL A N 1
ATOM 576 C CA . VAL A 1 74 ? 15.334 -31.160 -6.297 1.00 84.38 74 VAL A CA 1
ATOM 577 C C . VAL A 1 74 ? 16.296 -32.332 -6.128 1.00 84.38 74 VAL A C 1
ATOM 579 O O . VAL A 1 74 ? 16.122 -33.387 -6.742 1.00 84.38 74 VAL A O 1
ATOM 582 N N . CYS A 1 75 ? 17.302 -32.166 -5.274 1.00 87.88 75 CYS A N 1
ATOM 583 C CA . CYS A 1 75 ? 18.193 -33.251 -4.883 1.00 87.88 75 CYS A CA 1
ATOM 584 C C . CYS A 1 75 ? 17.557 -34.107 -3.780 1.00 87.88 75 CYS A C 1
ATOM 586 O O . CYS A 1 75 ? 17.158 -33.576 -2.744 1.00 87.88 75 CYS A O 1
ATOM 588 N N . VAL A 1 76 ? 17.471 -35.421 -3.994 1.00 85.25 76 VAL A N 1
ATOM 589 C CA . VAL A 1 76 ? 16.867 -36.380 -3.056 1.00 85.25 76 VAL A CA 1
ATOM 590 C C . VAL A 1 76 ? 17.650 -37.693 -3.007 1.00 85.25 76 VAL A C 1
ATOM 592 O O . VAL A 1 76 ? 18.436 -38.020 -3.898 1.00 85.25 76 VAL A O 1
ATOM 595 N N . ASP A 1 77 ? 17.418 -38.461 -1.949 1.00 85.31 77 ASP A N 1
ATOM 596 C CA . ASP A 1 77 ? 17.990 -39.789 -1.762 1.00 85.31 77 ASP A CA 1
ATOM 597 C C . ASP A 1 77 ? 17.420 -40.807 -2.771 1.00 85.31 77 ASP A C 1
ATOM 599 O O . ASP A 1 77 ? 16.227 -40.812 -3.100 1.00 85.31 77 ASP A O 1
ATOM 603 N N . GLY A 1 78 ? 18.288 -41.685 -3.274 1.00 79.50 78 GLY A N 1
ATOM 604 C CA . GLY A 1 78 ? 17.961 -42.699 -4.276 1.00 79.50 78 GLY A CA 1
ATOM 605 C C . GLY A 1 78 ? 19.205 -43.412 -4.802 1.00 79.50 78 GLY A C 1
ATOM 606 O O . GLY A 1 78 ? 20.311 -43.182 -4.314 1.00 79.50 78 GLY A O 1
ATOM 607 N N . ASP A 1 79 ? 19.028 -44.264 -5.810 1.00 76.25 79 ASP A N 1
ATOM 608 C CA . ASP A 1 79 ? 20.103 -45.015 -6.465 1.00 76.25 79 ASP A CA 1
ATOM 609 C C . ASP A 1 79 ? 20.019 -44.943 -8.007 1.00 76.25 79 ASP A C 1
ATOM 611 O O . ASP A 1 79 ? 19.217 -44.211 -8.594 1.00 76.25 79 ASP A O 1
ATOM 615 N N . ALA A 1 80 ? 20.848 -45.732 -8.695 1.00 71.38 80 ALA A N 1
ATOM 616 C CA . ALA A 1 80 ? 20.854 -45.817 -10.156 1.00 71.38 80 ALA A CA 1
ATOM 617 C C . ALA A 1 80 ? 19.580 -46.446 -10.772 1.00 71.38 80 ALA A C 1
ATOM 619 O O . ALA A 1 80 ? 19.446 -46.442 -11.995 1.00 71.38 80 ALA A O 1
ATOM 620 N N . LYS A 1 81 ? 18.656 -46.990 -9.965 1.00 69.62 81 LYS A N 1
ATOM 621 C CA . LYS A 1 81 ? 17.367 -47.552 -10.401 1.00 69.62 81 LYS A CA 1
ATOM 622 C C . LYS A 1 81 ? 16.212 -46.574 -10.182 1.00 69.62 81 LYS A C 1
ATOM 624 O O . LYS A 1 81 ? 15.260 -46.604 -10.957 1.00 69.62 81 LYS A O 1
ATOM 629 N N . GLY A 1 82 ? 16.275 -45.720 -9.158 1.00 72.12 82 GLY A N 1
ATOM 630 C CA . GLY A 1 82 ? 15.238 -44.720 -8.899 1.00 72.12 82 GLY A CA 1
ATOM 631 C C . GLY A 1 82 ? 15.445 -43.886 -7.635 1.00 72.12 82 GLY A C 1
ATOM 632 O O . GLY A 1 82 ? 16.317 -44.155 -6.811 1.00 72.12 82 GLY A O 1
ATOM 633 N N . SER A 1 83 ? 14.601 -42.870 -7.477 1.00 82.81 83 SER A N 1
ATOM 634 C CA . SER A 1 83 ? 14.501 -42.062 -6.262 1.00 82.81 83 SER A CA 1
ATOM 635 C C . SER A 1 83 ? 13.713 -42.798 -5.171 1.00 82.81 83 SER A C 1
ATOM 637 O O . SER A 1 83 ? 12.714 -43.459 -5.463 1.00 82.81 83 SER A O 1
ATOM 639 N N . PHE A 1 84 ? 14.114 -42.675 -3.901 1.00 79.81 84 PHE A N 1
ATOM 640 C CA . PHE A 1 84 ? 13.394 -43.323 -2.789 1.00 79.81 84 PHE A CA 1
ATOM 641 C C . PHE A 1 84 ? 12.076 -42.611 -2.434 1.00 79.81 84 PHE A C 1
ATOM 643 O O . PHE A 1 84 ? 11.162 -43.223 -1.884 1.00 79.81 84 PHE A O 1
ATOM 650 N N . ILE A 1 85 ? 11.947 -41.335 -2.805 1.00 76.00 85 ILE A N 1
ATOM 651 C CA . ILE A 1 85 ? 10.690 -40.577 -2.842 1.00 76.00 85 ILE A CA 1
ATOM 652 C C . ILE A 1 85 ? 10.318 -40.286 -4.301 1.00 76.00 85 ILE A C 1
ATOM 654 O O . ILE A 1 85 ? 11.198 -40.050 -5.124 1.00 76.00 85 ILE A O 1
ATOM 658 N N . SER A 1 86 ? 9.031 -40.283 -4.660 1.00 79.50 86 SER A N 1
ATOM 659 C CA . SER A 1 86 ? 8.616 -39.970 -6.038 1.00 79.50 86 SER A CA 1
ATOM 660 C C . SER A 1 86 ? 9.062 -38.562 -6.452 1.00 79.50 86 SER A C 1
ATOM 662 O O . SER A 1 86 ? 8.758 -37.593 -5.752 1.00 79.50 86 SER A O 1
ATOM 664 N N . CYS A 1 87 ? 9.716 -38.431 -7.614 1.00 77.00 87 CYS A N 1
ATOM 665 C CA . CYS A 1 87 ? 10.149 -37.131 -8.137 1.00 77.00 87 CYS A CA 1
ATOM 666 C C . CYS A 1 87 ? 9.000 -36.128 -8.301 1.00 77.00 87 CYS A C 1
ATOM 668 O O . CYS A 1 87 ? 9.198 -34.945 -8.034 1.00 77.00 87 CYS A O 1
ATOM 670 N N . LYS A 1 88 ? 7.787 -36.592 -8.642 1.00 77.50 88 LYS A N 1
ATOM 671 C CA . LYS A 1 88 ? 6.582 -35.749 -8.646 1.00 77.50 88 LYS A CA 1
ATOM 672 C C . LYS A 1 88 ? 6.338 -35.119 -7.274 1.00 77.50 88 LYS A C 1
ATOM 674 O O . LYS A 1 88 ? 6.112 -33.917 -7.196 1.00 77.50 88 LYS A O 1
ATOM 679 N N . THR A 1 89 ? 6.389 -35.915 -6.206 1.00 76.06 89 THR A N 1
ATOM 680 C CA . THR A 1 89 ? 6.181 -35.428 -4.836 1.00 76.06 89 THR A CA 1
ATOM 681 C C . THR A 1 89 ? 7.287 -34.459 -4.433 1.00 76.06 89 THR A C 1
ATOM 683 O O . THR A 1 89 ? 6.978 -33.364 -3.981 1.00 76.06 89 THR A O 1
ATOM 686 N N . ALA A 1 90 ? 8.556 -34.812 -4.666 1.00 78.00 90 ALA A N 1
ATOM 687 C CA . ALA A 1 90 ? 9.696 -33.957 -4.329 1.00 78.00 90 ALA A CA 1
ATOM 688 C C . ALA A 1 90 ? 9.616 -32.580 -5.014 1.00 78.00 90 ALA A C 1
ATOM 690 O O . ALA A 1 90 ? 9.664 -31.552 -4.340 1.00 78.00 90 ALA A O 1
ATOM 691 N N . ILE A 1 91 ? 9.418 -32.552 -6.338 1.00 74.75 91 ILE A N 1
ATOM 692 C CA . ILE A 1 91 ? 9.315 -31.302 -7.105 1.00 74.75 91 ILE A CA 1
ATOM 693 C C . ILE A 1 91 ? 8.077 -30.506 -6.677 1.00 74.75 91 ILE A C 1
ATOM 695 O O . ILE A 1 91 ? 8.196 -29.309 -6.455 1.00 74.75 91 ILE A O 1
ATOM 699 N N . ASN A 1 92 ? 6.918 -31.141 -6.474 1.00 74.12 92 ASN A N 1
ATOM 700 C CA . ASN A 1 92 ? 5.699 -30.444 -6.043 1.00 74.12 92 ASN A CA 1
ATOM 701 C C . ASN A 1 92 ? 5.792 -29.875 -4.610 1.00 74.12 92 ASN A C 1
ATOM 703 O O . ASN A 1 92 ? 5.119 -28.899 -4.297 1.00 74.12 92 ASN A O 1
ATOM 707 N N . THR A 1 93 ? 6.620 -30.456 -3.733 1.00 74.62 93 THR A N 1
ATOM 708 C CA . THR A 1 93 ? 6.882 -29.914 -2.388 1.00 74.62 93 THR A CA 1
ATOM 709 C C . THR A 1 93 ? 7.827 -28.707 -2.415 1.00 74.62 93 THR A C 1
ATOM 711 O O . THR A 1 93 ? 7.661 -27.802 -1.603 1.00 74.62 93 THR A O 1
ATOM 714 N N . THR A 1 94 ? 8.797 -28.656 -3.335 1.00 69.69 94 THR A N 1
ATOM 715 C CA . THR A 1 94 ? 9.750 -27.530 -3.447 1.00 69.69 94 THR A CA 1
ATOM 716 C C . THR A 1 94 ? 9.277 -26.423 -4.399 1.00 69.69 94 THR A C 1
ATOM 718 O O . THR A 1 94 ? 9.606 -25.258 -4.193 1.00 69.69 94 THR A O 1
ATOM 721 N N . TYR A 1 95 ? 8.483 -26.766 -5.414 1.00 70.38 95 TYR A N 1
ATOM 722 C CA . TYR A 1 95 ? 8.014 -25.877 -6.481 1.00 70.38 95 TYR A CA 1
ATOM 723 C C . TYR A 1 95 ? 6.483 -25.977 -6.673 1.00 70.38 95 TYR A C 1
ATOM 725 O O . TYR A 1 95 ? 6.022 -26.332 -7.760 1.00 70.38 95 TYR A O 1
ATOM 733 N N . PRO A 1 96 ? 5.663 -25.653 -5.650 1.00 62.50 96 PRO A N 1
ATOM 734 C CA . PRO A 1 96 ? 4.203 -25.836 -5.688 1.00 62.50 96 PRO A CA 1
ATOM 735 C C . PRO A 1 96 ? 3.478 -24.990 -6.751 1.00 62.50 96 PRO A C 1
ATOM 737 O O . PRO A 1 96 ? 2.327 -25.269 -7.073 1.00 62.50 96 PRO A O 1
ATOM 740 N N . ASN A 1 97 ? 4.145 -23.976 -7.312 1.00 52.94 97 ASN A N 1
ATOM 741 C CA . ASN A 1 97 ? 3.590 -23.084 -8.334 1.00 52.94 97 ASN A CA 1
ATOM 742 C C . ASN A 1 97 ? 3.804 -23.593 -9.776 1.00 52.94 97 ASN A C 1
ATOM 744 O O . ASN A 1 97 ? 3.354 -22.943 -10.717 1.00 52.94 97 ASN A O 1
ATOM 748 N N . VAL A 1 98 ? 4.497 -24.722 -9.979 1.00 55.41 98 VAL A N 1
ATOM 749 C CA . VAL A 1 98 ? 4.734 -25.289 -11.317 1.00 55.41 98 VAL A CA 1
ATOM 750 C C . VAL A 1 98 ? 3.734 -26.414 -11.574 1.00 55.41 98 VAL A C 1
ATOM 752 O O . VAL A 1 98 ? 3.734 -27.424 -10.877 1.00 55.41 98 VAL A O 1
ATOM 755 N N . ILE A 1 99 ? 2.884 -26.253 -12.591 1.00 57.28 99 ILE A N 1
ATOM 756 C CA . ILE A 1 99 ? 1.880 -27.254 -12.979 1.00 57.28 99 ILE A CA 1
ATOM 757 C C . ILE A 1 99 ? 2.465 -28.147 -14.079 1.00 57.28 99 ILE A C 1
ATOM 759 O O . ILE A 1 99 ? 2.769 -27.672 -15.170 1.00 57.28 99 ILE A O 1
ATOM 763 N N . PHE A 1 100 ? 2.606 -29.443 -13.796 1.00 55.66 100 PHE A N 1
ATOM 764 C CA . PHE A 1 100 ? 3.181 -30.444 -14.702 1.00 55.66 100 PHE A CA 1
ATOM 765 C C . PHE A 1 100 ? 2.460 -31.796 -14.574 1.00 55.66 100 PHE A C 1
ATOM 767 O O . PHE A 1 100 ? 1.886 -32.117 -13.526 1.00 55.66 100 PHE A O 1
ATOM 774 N N . GLN A 1 101 ? 2.471 -32.610 -15.632 1.00 56.28 101 GLN A N 1
ATOM 775 C CA . GLN A 1 101 ? 1.897 -33.955 -15.602 1.00 56.28 101 GLN A CA 1
ATOM 776 C C . GLN A 1 101 ? 2.853 -34.962 -14.929 1.00 56.28 101 GLN A C 1
ATOM 778 O O . GLN A 1 101 ? 4.063 -34.743 -14.878 1.00 56.28 101 GLN A O 1
ATOM 783 N N . PRO A 1 102 ? 2.359 -36.106 -14.408 1.00 49.44 102 PRO A N 1
ATOM 784 C CA . PRO A 1 102 ? 3.210 -37.108 -13.751 1.00 49.44 102 PRO A CA 1
ATOM 785 C C . PRO A 1 102 ? 4.316 -37.701 -14.643 1.00 49.44 102 PRO A C 1
ATOM 787 O O . PRO A 1 102 ? 5.294 -38.228 -14.124 1.00 49.44 102 PRO A O 1
ATOM 790 N N . SER A 1 103 ? 4.152 -37.619 -15.965 1.00 55.50 103 SER A N 1
ATOM 791 C CA . SER A 1 103 ? 5.123 -37.992 -17.003 1.00 55.50 103 SER A CA 1
ATOM 792 C C . SER A 1 103 ? 6.335 -37.064 -17.100 1.00 55.50 103 SER A C 1
ATOM 794 O O . SER A 1 103 ? 7.341 -37.429 -17.711 1.00 55.50 103 SER A O 1
ATOM 796 N N . ASP A 1 104 ? 6.238 -35.865 -16.530 1.00 65.25 104 ASP A N 1
ATOM 797 C CA . ASP A 1 104 ? 7.105 -34.742 -16.884 1.00 65.25 104 ASP A CA 1
ATOM 798 C C . ASP A 1 104 ? 8.280 -34.598 -15.909 1.00 65.25 104 ASP A C 1
ATOM 800 O O . ASP A 1 104 ? 9.054 -33.651 -16.010 1.00 65.25 104 ASP A O 1
ATOM 804 N N . THR A 1 105 ? 8.445 -35.535 -14.969 1.00 74.50 105 THR A N 1
ATOM 805 C CA . THR A 1 105 ? 9.578 -35.567 -14.033 1.00 74.50 105 THR A CA 1
ATOM 806 C C . THR A 1 105 ? 10.580 -36.651 -14.405 1.00 74.50 105 THR A C 1
ATOM 808 O O . THR A 1 105 ? 10.201 -37.805 -14.599 1.00 74.50 105 THR A O 1
ATOM 811 N N . ASN A 1 106 ? 11.860 -36.295 -14.441 1.00 79.38 106 ASN A N 1
ATOM 812 C CA . ASN A 1 106 ? 12.972 -37.168 -14.792 1.00 79.38 106 ASN A CA 1
ATOM 813 C C . ASN A 1 106 ? 13.898 -37.415 -13.588 1.00 79.38 106 ASN A C 1
ATOM 815 O O . ASN A 1 106 ? 14.174 -36.499 -12.811 1.00 79.38 106 ASN A O 1
ATOM 819 N N . TRP A 1 107 ? 14.412 -38.641 -13.466 1.00 82.62 107 TRP A N 1
ATOM 820 C CA . TRP A 1 107 ? 15.423 -39.016 -12.472 1.00 82.62 107 TRP A CA 1
ATOM 821 C C . TRP A 1 107 ? 16.821 -38.971 -13.087 1.00 82.62 107 TRP A C 1
ATOM 823 O O . TRP A 1 107 ? 17.012 -39.271 -14.266 1.00 82.62 107 TRP A O 1
ATOM 833 N N . SER A 1 108 ? 17.824 -38.587 -12.306 1.00 81.00 108 SER A N 1
ATOM 834 C CA . SER A 1 108 ? 19.211 -38.511 -12.764 1.00 81.00 108 SER A CA 1
ATOM 835 C C . SER A 1 108 ? 20.162 -38.804 -11.611 1.00 81.00 108 SER A C 1
ATOM 837 O O . SER A 1 108 ? 20.140 -38.103 -10.608 1.00 81.00 108 SER A O 1
ATOM 839 N N . PHE A 1 109 ? 20.989 -39.844 -11.745 1.00 79.31 109 PHE A N 1
ATOM 840 C CA . PHE A 1 109 ? 21.897 -40.316 -10.682 1.00 79.31 109 PHE A CA 1
ATOM 841 C C . PHE A 1 109 ? 23.382 -40.352 -11.100 1.00 79.31 109 PHE A C 1
ATOM 843 O O . PHE A 1 109 ? 24.268 -40.360 -10.253 1.00 79.31 109 PHE A O 1
ATOM 850 N N . LEU A 1 110 ? 23.668 -40.360 -12.408 1.00 71.25 110 LEU A N 1
ATOM 851 C CA . LEU A 1 110 ? 25.027 -40.493 -12.962 1.00 71.25 110 LEU A CA 1
ATOM 852 C C . LEU A 1 110 ? 25.494 -39.213 -13.667 1.00 71.25 110 LEU A C 1
ATOM 854 O O . LEU A 1 110 ? 26.551 -38.682 -13.344 1.00 71.25 110 LEU A O 1
ATOM 858 N N . ASN A 1 111 ? 24.671 -38.694 -14.580 1.00 71.88 111 ASN A N 1
ATOM 859 C CA . ASN A 1 111 ? 24.889 -37.439 -15.300 1.00 71.88 111 ASN A CA 1
ATOM 860 C C . ASN A 1 111 ? 23.713 -36.492 -15.043 1.00 71.88 111 ASN A C 1
ATOM 862 O O . ASN A 1 111 ? 22.596 -36.952 -14.804 1.00 71.88 111 ASN A O 1
ATOM 866 N N . CYS A 1 112 ? 23.950 -35.181 -15.104 1.00 72.38 112 CYS A N 1
ATOM 867 C CA . CYS A 1 112 ? 22.872 -34.199 -15.006 1.00 72.38 112 CYS A CA 1
ATOM 868 C C . CYS A 1 112 ? 22.069 -34.125 -16.312 1.00 72.38 112 CYS A C 1
ATOM 870 O O . CYS A 1 112 ? 22.670 -34.235 -17.380 1.00 72.38 112 CYS A O 1
ATOM 872 N N . PRO A 1 113 ? 20.750 -33.883 -16.254 1.00 64.62 113 PRO A N 1
ATOM 873 C CA . PRO A 1 113 ? 19.958 -33.642 -17.449 1.00 64.62 113 PRO A CA 1
ATOM 874 C C . PRO A 1 113 ? 20.329 -32.279 -18.052 1.00 64.62 113 PRO A C 1
ATOM 876 O O . PRO A 1 113 ? 20.448 -31.278 -17.343 1.00 64.62 113 PRO A O 1
ATOM 879 N N . HIS A 1 114 ? 20.566 -32.254 -19.363 1.00 54.31 114 HIS A N 1
ATOM 880 C CA . HIS A 1 114 ? 20.883 -31.039 -20.116 1.00 54.31 114 HIS A CA 1
ATOM 881 C C . HIS A 1 114 ? 19.584 -30.336 -20.522 1.00 54.31 114 HIS A C 1
ATOM 883 O O . HIS A 1 114 ? 18.598 -30.999 -20.816 1.00 54.31 114 HIS A O 1
ATOM 889 N N . LYS A 1 115 ? 19.567 -28.997 -20.532 1.00 49.12 115 LYS A N 1
ATOM 890 C CA . LYS A 1 115 ? 18.364 -28.230 -20.884 1.00 49.12 115 LYS A CA 1
ATOM 891 C C . LYS A 1 115 ? 18.095 -28.294 -22.390 1.00 49.12 115 LYS A C 1
ATOM 893 O O . LYS A 1 115 ? 18.798 -27.641 -23.161 1.00 49.12 115 LYS A O 1
ATOM 898 N N . ASP A 1 116 ? 17.063 -29.040 -22.775 1.00 47.59 116 ASP A N 1
ATOM 899 C CA . ASP A 1 116 ? 16.603 -29.186 -24.158 1.00 47.59 116 ASP A CA 1
ATOM 900 C C . ASP A 1 116 ? 16.025 -27.862 -24.687 1.00 47.59 116 ASP A C 1
ATOM 902 O O . ASP A 1 116 ? 14.868 -27.517 -24.451 1.00 47.59 116 ASP A O 1
ATOM 906 N N . LYS A 1 117 ? 16.843 -27.075 -25.400 1.00 44.56 117 LYS A N 1
ATOM 907 C CA . LYS A 1 117 ? 16.425 -25.749 -25.893 1.00 44.56 117 LYS A CA 1
ATOM 908 C C . LYS A 1 117 ? 15.429 -25.793 -27.059 1.00 44.56 117 LYS A C 1
ATOM 910 O O . LYS A 1 117 ? 14.690 -24.832 -27.247 1.00 44.56 117 LYS A O 1
ATOM 915 N N . CYS A 1 118 ? 15.360 -26.890 -27.816 1.00 52.34 118 CYS A N 1
ATOM 916 C CA . CYS A 1 118 ? 14.598 -26.956 -29.071 1.00 52.34 118 CYS A CA 1
ATOM 917 C C . CYS A 1 118 ? 13.054 -26.967 -28.926 1.00 52.34 118 CYS A C 1
ATOM 919 O O . CYS A 1 118 ? 12.373 -27.194 -29.923 1.00 52.34 118 CYS A O 1
ATOM 921 N N . GLN A 1 119 ? 12.476 -26.757 -27.732 1.00 47.06 119 GLN A N 1
ATOM 922 C CA . GLN A 1 119 ? 11.013 -26.771 -27.523 1.00 47.06 119 GLN A CA 1
ATOM 923 C C . GLN A 1 119 ? 10.406 -25.516 -26.869 1.00 47.06 119 GLN A C 1
ATOM 925 O O . GLN A 1 119 ? 9.190 -25.468 -26.705 1.00 47.06 119 GLN A O 1
ATOM 930 N N . ILE A 1 120 ? 11.201 -24.496 -26.513 1.00 46.03 120 ILE A N 1
ATOM 931 C CA . ILE A 1 120 ? 10.681 -23.264 -25.872 1.00 46.03 120 ILE A CA 1
ATOM 932 C C . ILE A 1 120 ? 10.981 -21.991 -26.690 1.00 46.03 120 ILE A C 1
ATOM 934 O O . ILE A 1 120 ? 10.229 -21.023 -26.596 1.00 46.03 120 ILE A O 1
ATOM 938 N N . SER A 1 121 ? 12.005 -21.993 -27.551 1.00 38.81 121 SER A N 1
ATOM 939 C CA . SER A 1 121 ? 12.373 -20.833 -28.377 1.00 38.81 121 SER A CA 1
ATOM 940 C C . SER A 1 121 ? 12.807 -21.222 -29.799 1.00 38.81 121 SER A C 1
ATOM 942 O O . SER A 1 121 ? 13.991 -21.340 -30.099 1.00 38.81 121 SER A O 1
ATOM 944 N N . SER A 1 122 ? 11.857 -21.282 -30.742 1.00 44.28 122 SER A N 1
ATOM 945 C CA . SER A 1 122 ? 12.161 -21.294 -32.192 1.00 44.28 122 SER A CA 1
ATOM 946 C C . SER A 1 122 ? 12.686 -19.946 -32.722 1.00 44.28 122 SER A C 1
ATOM 948 O O . SER A 1 122 ? 12.754 -19.746 -33.929 1.00 44.28 122 SER A O 1
ATOM 950 N N . ASN A 1 123 ? 13.019 -19.016 -31.821 1.00 51.97 123 ASN A N 1
ATOM 951 C CA . ASN A 1 123 ? 13.497 -17.665 -32.111 1.00 51.97 123 ASN A CA 1
ATOM 952 C C . ASN A 1 123 ? 14.990 -17.484 -31.763 1.00 51.97 123 ASN A C 1
ATOM 954 O O . ASN A 1 123 ? 15.528 -16.408 -32.000 1.00 51.97 123 ASN A O 1
ATOM 958 N N . ASP A 1 124 ? 15.645 -18.508 -31.194 1.00 60.38 124 ASP A N 1
ATOM 959 C CA . ASP A 1 124 ? 17.095 -18.513 -30.920 1.00 60.38 124 ASP A CA 1
ATOM 960 C C . ASP A 1 124 ? 17.918 -19.068 -32.107 1.00 60.38 124 ASP A C 1
ATOM 962 O O . ASP A 1 124 ? 19.146 -18.986 -32.097 1.00 60.38 124 ASP A O 1
ATOM 966 N N . CYS A 1 125 ? 17.251 -19.644 -33.115 1.00 65.62 125 CYS A N 1
ATOM 967 C CA . CYS A 1 125 ? 17.832 -20.007 -34.409 1.00 65.62 125 CYS A CA 1
ATOM 968 C C . CYS A 1 125 ? 17.442 -18.966 -35.471 1.00 65.62 125 CYS A C 1
ATOM 970 O O . CYS A 1 125 ? 16.396 -18.322 -35.368 1.00 65.62 125 CYS A O 1
ATOM 972 N N . HIS A 1 126 ? 18.238 -18.853 -36.535 1.00 73.94 126 HIS A N 1
ATOM 973 C CA . HIS A 1 126 ? 17.888 -18.056 -37.711 1.00 73.94 126 HIS A CA 1
ATOM 974 C C . HIS A 1 126 ? 16.580 -18.592 -38.337 1.00 73.94 126 HIS A C 1
ATOM 976 O O . HIS A 1 126 ? 16.402 -19.808 -38.377 1.00 73.94 126 HIS A O 1
ATOM 982 N N . PRO A 1 127 ? 15.685 -17.760 -38.912 1.00 76.81 127 PRO A N 1
ATOM 983 C CA . PRO A 1 127 ? 14.392 -18.194 -39.484 1.00 76.81 127 PRO A CA 1
ATOM 984 C C . PRO A 1 127 ? 14.467 -19.129 -40.716 1.00 76.81 127 PRO A C 1
ATOM 986 O O . PRO A 1 127 ? 13.449 -19.409 -41.344 1.00 76.81 127 PRO A O 1
ATOM 989 N N . ASN A 1 128 ? 15.664 -19.614 -41.053 1.00 79.06 128 ASN A N 1
ATOM 990 C CA . ASN A 1 128 ? 15.956 -20.596 -42.100 1.00 79.06 128 ASN A CA 1
ATOM 991 C C . ASN A 1 128 ? 16.923 -21.660 -41.538 1.00 79.06 128 ASN A C 1
ATOM 993 O O . ASN A 1 128 ? 17.906 -22.025 -42.190 1.00 79.06 128 ASN A O 1
ATOM 997 N N . ALA A 1 129 ? 16.711 -22.052 -40.278 1.00 76.56 129 ALA A N 1
ATOM 998 C CA . ALA A 1 129 ? 17.484 -23.051 -39.556 1.00 76.56 129 ALA A CA 1
ATOM 999 C C . ALA A 1 129 ? 16.610 -23.867 -38.594 1.00 76.56 129 ALA A C 1
ATOM 1001 O O . ALA A 1 129 ? 15.825 -23.327 -37.813 1.00 76.56 129 ALA A O 1
ATOM 1002 N N . SER A 1 130 ? 16.842 -25.175 -38.584 1.00 73.44 130 SER A N 1
ATOM 1003 C CA . SER A 1 130 ? 16.198 -26.140 -37.700 1.00 73.44 130 SER A CA 1
ATOM 1004 C C . SER A 1 130 ? 17.079 -26.464 -36.486 1.00 73.44 130 SER A C 1
ATOM 1006 O O . SER A 1 130 ? 18.296 -26.620 -36.595 1.00 73.44 130 SER A O 1
ATOM 1008 N N . CYS A 1 131 ? 16.464 -26.603 -35.308 1.00 71.06 131 CYS A N 1
ATOM 1009 C CA . CYS A 1 131 ? 17.156 -26.979 -34.071 1.00 71.06 131 CYS A CA 1
ATOM 1010 C C . CYS A 1 131 ? 17.347 -28.504 -34.001 1.00 71.06 131 CYS A C 1
ATOM 1012 O O . CYS A 1 131 ? 16.372 -29.257 -33.977 1.00 71.06 131 CYS A O 1
ATOM 1014 N N . LEU A 1 132 ? 18.600 -28.965 -33.965 1.00 60.84 132 LEU A N 1
ATOM 1015 C CA . LEU A 1 132 ? 18.981 -30.376 -34.009 1.00 60.84 132 LEU A CA 1
ATOM 1016 C C . LEU A 1 132 ? 19.603 -30.820 -32.675 1.00 60.84 132 LEU A C 1
ATOM 1018 O O . LEU A 1 132 ? 20.507 -30.179 -32.132 1.00 60.84 132 LEU A O 1
ATOM 1022 N N . HIS A 1 133 ? 19.116 -31.940 -32.138 1.00 50.44 133 HIS A N 1
ATOM 1023 C CA . HIS A 1 133 ? 19.614 -32.531 -30.894 1.00 50.44 133 HIS A CA 1
ATOM 1024 C C . HIS A 1 133 ? 20.856 -33.392 -31.162 1.00 50.44 133 HIS A C 1
ATOM 1026 O O . HIS A 1 133 ? 20.773 -34.380 -31.890 1.00 50.44 133 HIS A O 1
ATOM 1032 N N . THR A 1 134 ? 21.989 -33.066 -30.534 1.00 49.31 134 THR A N 1
ATOM 1033 C CA . THR A 1 134 ? 23.197 -33.912 -30.533 1.00 49.31 134 THR A CA 1
ATOM 1034 C C . THR A 1 134 ? 23.517 -34.399 -29.111 1.00 49.31 134 THR A C 1
ATOM 1036 O O . THR A 1 134 ? 23.114 -33.744 -28.146 1.00 49.31 134 THR A O 1
ATOM 1039 N N . PRO A 1 135 ? 24.296 -35.486 -28.931 1.00 42.25 135 PRO A N 1
ATOM 1040 C CA . PRO A 1 135 ? 24.708 -35.966 -27.604 1.00 42.25 135 PRO A CA 1
ATOM 1041 C C . PRO A 1 135 ? 25.539 -34.970 -26.773 1.00 42.25 135 PRO A C 1
ATOM 1043 O O . PRO A 1 135 ? 25.735 -35.189 -25.580 1.00 42.25 135 PRO A O 1
ATOM 1046 N N . LEU A 1 136 ? 26.040 -33.893 -27.390 1.00 39.34 136 LEU A N 1
ATOM 1047 C CA . LEU A 1 136 ? 26.818 -32.830 -26.744 1.00 39.34 136 LEU A CA 1
ATOM 1048 C C . LEU A 1 136 ? 25.978 -31.570 -26.451 1.00 39.34 136 LEU A C 1
ATOM 1050 O O . LEU A 1 136 ? 26.399 -30.719 -25.666 1.00 39.34 136 LEU A O 1
ATOM 1054 N N . GLY A 1 137 ? 24.784 -31.456 -27.044 1.00 50.03 137 GLY A N 1
ATOM 1055 C CA . GLY A 1 137 ? 23.864 -30.330 -26.884 1.00 50.03 137 GLY A CA 1
ATOM 1056 C C . GLY A 1 137 ? 22.967 -30.095 -28.105 1.00 50.03 137 GLY A C 1
ATOM 1057 O O . GLY A 1 137 ? 23.157 -30.679 -29.172 1.00 50.03 137 GLY A O 1
ATOM 1058 N N . SER A 1 138 ? 21.982 -29.212 -27.954 1.00 59.12 138 SER A N 1
ATOM 1059 C CA . SER A 1 138 ? 21.168 -28.689 -29.058 1.00 59.12 138 SER A CA 1
ATOM 1060 C C . SER A 1 138 ? 21.941 -27.635 -29.860 1.00 59.12 138 SER A C 1
ATOM 1062 O O . SER A 1 138 ? 22.442 -26.681 -29.260 1.00 59.12 138 SER A O 1
ATOM 1064 N N . THR A 1 139 ? 21.977 -27.758 -31.187 1.00 60.06 139 THR A N 1
ATOM 1065 C CA . THR A 1 139 ? 22.556 -26.757 -32.101 1.00 60.06 139 THR A CA 1
ATOM 1066 C C . THR A 1 139 ? 21.559 -26.382 -33.193 1.00 60.06 139 THR A C 1
ATOM 1068 O O . THR A 1 139 ? 20.765 -27.219 -33.613 1.00 60.06 139 THR A O 1
ATOM 1071 N N . CYS A 1 140 ? 21.596 -25.141 -33.671 1.00 76.62 140 CYS A N 1
ATOM 1072 C CA . CYS A 1 140 ? 20.864 -24.754 -34.873 1.00 76.62 140 CYS A CA 1
ATOM 1073 C C . CYS A 1 140 ? 21.650 -25.195 -36.120 1.00 76.62 140 CYS A C 1
ATOM 1075 O O . CYS A 1 140 ? 22.882 -25.165 -36.115 1.00 76.62 140 CYS A O 1
ATOM 1077 N N . VAL A 1 141 ? 20.953 -25.612 -37.177 1.00 75.06 141 VAL A N 1
ATOM 1078 C CA . VAL A 1 141 ? 21.531 -26.016 -38.469 1.00 75.06 141 VAL A CA 1
ATOM 1079 C C . VAL A 1 141 ? 20.677 -25.412 -39.578 1.00 75.06 141 VAL A C 1
ATOM 1081 O O . VAL A 1 141 ? 19.460 -25.560 -39.542 1.00 75.06 141 VAL A O 1
ATOM 1084 N N . CYS A 1 142 ? 21.285 -24.725 -40.549 1.00 78.94 142 CYS A N 1
ATOM 1085 C CA . CYS A 1 142 ? 20.540 -24.112 -41.652 1.00 78.94 142 CYS A CA 1
ATOM 1086 C C . CYS A 1 142 ? 19.716 -25.145 -42.443 1.00 78.94 142 CYS A C 1
ATOM 1088 O O . CYS A 1 142 ? 20.164 -26.271 -42.669 1.00 78.94 142 CYS A O 1
ATOM 1090 N N . ASP A 1 143 ? 18.519 -24.748 -42.872 1.00 75.31 143 ASP A N 1
ATOM 1091 C CA . ASP A 1 143 ? 17.603 -25.611 -43.620 1.00 75.31 143 ASP A CA 1
ATOM 1092 C C . ASP A 1 143 ? 18.131 -25.917 -45.032 1.00 75.31 143 ASP A C 1
ATOM 1094 O O . ASP A 1 143 ? 19.002 -25.228 -45.567 1.00 75.31 143 ASP A O 1
ATOM 1098 N N . SER A 1 144 ? 17.597 -26.962 -45.672 1.00 71.19 144 SER A N 1
ATOM 1099 C CA . SER A 1 144 ? 18.076 -27.433 -46.978 1.00 71.19 144 SER A CA 1
ATOM 1100 C C . SER A 1 144 ? 18.071 -26.327 -48.045 1.00 71.19 144 SER A C 1
ATOM 1102 O O . SER A 1 144 ? 17.029 -25.752 -48.357 1.00 71.19 144 SER A O 1
ATOM 1104 N N . GLY A 1 145 ? 19.244 -26.055 -48.624 1.00 65.94 145 GLY A N 1
ATOM 1105 C CA . GLY A 1 145 ? 19.462 -24.954 -49.569 1.00 65.94 145 GLY A CA 1
ATOM 1106 C C . GLY A 1 145 ? 19.956 -23.649 -48.931 1.00 65.94 145 GLY A C 1
ATOM 1107 O O . GLY A 1 145 ? 20.139 -22.669 -49.650 1.00 65.94 145 GLY A O 1
ATOM 1108 N N . PHE A 1 146 ? 20.206 -23.624 -47.617 1.00 73.62 146 PHE A N 1
ATOM 1109 C CA . PHE A 1 146 ? 20.790 -22.499 -46.881 1.00 73.62 146 PHE A CA 1
ATOM 1110 C C . PHE A 1 146 ? 22.076 -22.908 -46.141 1.00 73.62 146 PHE A C 1
ATOM 1112 O O . PHE A 1 146 ? 22.260 -24.065 -45.767 1.00 73.62 146 PHE A O 1
ATOM 1119 N N . ARG A 1 147 ? 22.981 -21.948 -45.915 1.00 71.38 147 ARG A N 1
ATOM 1120 C CA . ARG A 1 147 ? 24.277 -22.148 -45.249 1.00 71.38 147 ARG A CA 1
ATOM 1121 C C . ARG A 1 147 ? 24.645 -20.957 -44.363 1.00 71.38 147 ARG A C 1
ATOM 1123 O O . ARG A 1 147 ? 24.427 -19.810 -44.743 1.00 71.38 147 ARG A O 1
ATOM 1130 N N . GLY A 1 148 ? 25.262 -21.233 -43.217 1.00 75.44 148 GLY A N 1
ATOM 1131 C CA . GLY A 1 148 ? 25.720 -20.226 -42.263 1.00 75.44 148 GLY A CA 1
ATOM 1132 C C . GLY A 1 148 ? 25.943 -20.819 -40.869 1.00 75.44 148 GLY A C 1
ATOM 1133 O O . GLY A 1 148 ? 26.291 -21.993 -40.770 1.00 75.44 148 GLY A O 1
ATOM 1134 N N . ASP A 1 149 ? 25.769 -20.017 -39.815 1.00 68.31 149 ASP A N 1
ATOM 1135 C CA . ASP A 1 149 ? 25.998 -20.428 -38.419 1.00 68.31 149 ASP A CA 1
ATOM 1136 C C . ASP A 1 149 ? 24.773 -21.091 -37.757 1.00 68.31 149 ASP A C 1
ATOM 1138 O O . ASP A 1 149 ? 24.900 -21.672 -36.683 1.00 68.31 149 ASP A O 1
ATOM 1142 N N . GLY A 1 150 ? 23.589 -21.005 -38.376 1.00 71.94 150 GLY A N 1
ATOM 1143 C CA . GLY A 1 150 ? 22.328 -21.518 -37.828 1.00 71.94 150 GLY A CA 1
ATOM 1144 C C . GLY A 1 150 ? 21.648 -20.602 -36.801 1.00 71.94 150 GLY A C 1
ATOM 1145 O O . GLY A 1 150 ? 20.442 -20.721 -36.599 1.00 71.94 150 GLY A O 1
ATOM 1146 N N . PHE A 1 151 ? 22.373 -19.676 -36.172 1.00 71.38 151 PHE A N 1
ATOM 1147 C CA . PHE A 1 151 ? 21.882 -18.833 -35.076 1.00 71.38 151 PHE A CA 1
ATOM 1148 C C . PHE A 1 151 ? 21.526 -17.417 -35.547 1.00 71.38 151 PHE A C 1
ATOM 1150 O O . PHE A 1 151 ? 20.415 -16.955 -35.314 1.00 71.38 151 PHE A O 1
ATOM 1157 N N . ASN A 1 152 ? 22.444 -16.739 -36.240 1.00 66.94 152 ASN A N 1
ATOM 1158 C CA . ASN A 1 152 ? 22.287 -15.352 -36.698 1.00 66.94 152 ASN A CA 1
ATOM 1159 C C . ASN A 1 152 ? 22.405 -15.209 -38.222 1.00 66.94 152 ASN A C 1
ATOM 1161 O O . ASN A 1 152 ? 22.118 -14.141 -38.760 1.00 66.94 152 ASN A O 1
ATOM 1165 N N . PHE A 1 153 ? 22.825 -16.261 -38.926 1.00 68.69 153 PHE A N 1
ATOM 1166 C CA . PHE A 1 153 ? 23.111 -16.227 -40.353 1.00 68.69 153 PHE A CA 1
ATOM 1167 C C . PHE A 1 153 ? 22.795 -17.576 -41.011 1.00 68.69 153 PHE A C 1
ATOM 1169 O O . PHE A 1 153 ? 23.448 -18.576 -40.718 1.00 68.69 153 PHE A O 1
ATOM 1176 N N . CYS A 1 154 ? 21.843 -17.592 -41.948 1.00 78.69 154 CYS A N 1
ATOM 1177 C CA . CYS A 1 154 ? 21.692 -18.653 -42.950 1.00 78.69 154 CYS A CA 1
ATOM 1178 C C . CYS A 1 154 ? 21.330 -18.036 -44.307 1.00 78.69 154 CYS A C 1
ATOM 1180 O O . CYS A 1 154 ? 20.195 -17.619 -44.533 1.00 78.69 154 CYS A O 1
ATOM 1182 N N . GLN A 1 155 ? 22.298 -17.988 -45.221 1.00 76.44 155 GLN A N 1
ATOM 1183 C CA . GLN A 1 155 ? 22.143 -17.454 -46.573 1.00 76.44 155 GLN A CA 1
ATOM 1184 C C . GLN A 1 155 ? 21.797 -18.570 -47.566 1.00 76.44 155 GLN A C 1
ATOM 1186 O O . GLN A 1 155 ? 22.323 -19.677 -47.471 1.00 76.44 155 GLN A O 1
ATOM 1191 N N . PHE A 1 156 ? 20.927 -18.285 -48.537 1.00 70.81 156 PHE A N 1
ATOM 1192 C CA . PHE A 1 156 ? 20.541 -19.239 -49.580 1.00 70.81 156 PHE A CA 1
ATOM 1193 C C . PHE A 1 156 ? 21.740 -19.596 -50.482 1.00 70.81 156 PHE A C 1
ATOM 1195 O O . PHE A 1 156 ? 22.320 -18.713 -51.112 1.00 70.81 156 PHE A O 1
ATOM 1202 N N . CYS A 1 157 ? 22.095 -20.884 -50.542 1.00 69.00 157 CYS A N 1
ATOM 1203 C CA . CYS A 1 157 ? 23.174 -21.458 -51.360 1.00 69.00 157 CYS A CA 1
ATOM 1204 C C . CYS A 1 157 ? 22.671 -22.369 -52.497 1.00 69.00 157 CYS A C 1
ATOM 1206 O O . CYS A 1 157 ? 23.472 -22.823 -53.313 1.00 69.00 157 CYS A O 1
ATOM 1208 N N . GLY A 1 158 ? 21.360 -22.622 -52.594 1.00 66.06 158 GLY A N 1
ATOM 1209 C CA . GLY A 1 158 ? 20.783 -23.413 -53.683 1.00 66.06 158 GLY A CA 1
ATOM 1210 C C . GLY A 1 158 ? 21.245 -24.873 -53.650 1.00 66.06 158 GLY A C 1
ATOM 1211 O O . GLY A 1 158 ? 20.952 -25.585 -52.693 1.00 66.06 158 GLY A O 1
ATOM 1212 N N . SER A 1 159 ? 21.933 -25.328 -54.701 1.00 55.81 159 SER A N 1
ATOM 1213 C CA . SER A 1 159 ? 22.506 -26.680 -54.794 1.00 55.81 159 SER A CA 1
ATOM 1214 C C . SER A 1 159 ? 23.912 -26.809 -54.196 1.00 55.81 159 SER A C 1
ATOM 1216 O O . SER A 1 159 ? 24.309 -27.911 -53.823 1.00 55.81 159 SER A O 1
ATOM 1218 N N . ASP A 1 160 ? 24.662 -25.712 -54.071 1.00 52.91 160 ASP A N 1
ATOM 1219 C CA . ASP A 1 160 ? 26.129 -25.753 -53.942 1.00 52.91 160 ASP A CA 1
ATOM 1220 C C . ASP A 1 160 ? 26.583 -25.639 -52.474 1.00 52.91 160 ASP A C 1
ATOM 1222 O O . ASP A 1 160 ? 27.517 -24.926 -52.103 1.00 52.91 160 ASP A O 1
ATOM 1226 N N . CYS A 1 161 ? 25.882 -26.348 -51.591 1.00 55.12 161 CYS A N 1
ATOM 1227 C CA . CYS A 1 161 ? 26.000 -26.211 -50.140 1.00 55.12 161 CYS A CA 1
ATOM 1228 C C . CYS A 1 161 ? 27.031 -27.182 -49.501 1.00 55.12 161 CYS A C 1
ATOM 1230 O O . CYS A 1 161 ? 26.828 -27.624 -48.372 1.00 55.12 161 CYS A O 1
ATOM 1232 N N . SER A 1 162 ? 28.133 -27.537 -50.187 1.00 45.12 162 SER A N 1
ATOM 1233 C CA . SER A 1 162 ? 29.033 -28.642 -49.774 1.00 45.12 162 SER A CA 1
ATOM 1234 C C . SER A 1 162 ? 30.551 -28.386 -49.935 1.00 45.12 162 SER A C 1
ATOM 1236 O O . SER A 1 162 ? 31.132 -28.793 -50.936 1.00 45.12 162 SER A O 1
ATOM 1238 N N . PHE A 1 163 ? 31.187 -27.752 -48.932 1.00 34.47 163 PHE A N 1
ATOM 1239 C CA . PHE A 1 163 ? 32.640 -27.751 -48.574 1.00 34.47 163 PHE A CA 1
ATOM 1240 C C . PHE A 1 163 ? 32.874 -26.621 -47.544 1.00 34.47 163 PHE A C 1
ATOM 1242 O O . PHE A 1 163 ? 32.423 -25.506 -47.796 1.00 34.47 163 PHE A O 1
ATOM 1249 N N . PHE A 1 164 ? 33.538 -26.738 -46.390 1.00 33.56 164 PHE A N 1
ATOM 1250 C CA . PHE A 1 164 ? 34.281 -27.809 -45.711 1.00 33.56 164 PHE A CA 1
ATOM 1251 C C . PHE A 1 164 ? 33.745 -27.966 -44.271 1.00 33.56 164 PHE A C 1
ATOM 1253 O O . PHE A 1 164 ? 33.321 -26.975 -43.680 1.00 33.56 164 PHE A O 1
ATOM 1260 N N . ASP A 1 165 ? 33.940 -29.141 -43.669 1.00 30.80 165 ASP A N 1
ATOM 1261 C CA . ASP A 1 165 ? 34.360 -29.257 -42.262 1.00 30.80 165 ASP A CA 1
ATOM 1262 C C . ASP A 1 165 ? 35.462 -30.336 -42.177 1.00 30.80 165 ASP A C 1
ATOM 1264 O O . ASP A 1 165 ? 35.573 -31.189 -43.063 1.00 30.80 165 ASP A O 1
ATOM 1268 N N . ARG A 1 166 ? 36.341 -30.250 -41.175 1.00 35.59 166 ARG A N 1
ATOM 1269 C CA . ARG A 1 166 ? 37.522 -31.105 -41.003 1.00 35.59 166 ARG A CA 1
ATOM 1270 C C . ARG A 1 166 ? 37.922 -31.275 -39.527 1.00 35.59 166 ARG A C 1
ATOM 1272 O O . ARG A 1 166 ? 39.062 -31.016 -39.148 1.00 35.59 166 ARG A O 1
ATOM 1279 N N . SER A 1 167 ? 37.019 -31.788 -38.691 1.00 35.88 167 SER A N 1
ATOM 1280 C CA . SER A 1 167 ? 37.433 -32.510 -37.475 1.00 35.88 167 SER A CA 1
ATOM 1281 C C . SER A 1 167 ? 36.447 -33.625 -37.094 1.00 35.88 167 SER A C 1
ATOM 1283 O O . SER A 1 167 ? 35.321 -33.358 -36.696 1.00 35.88 167 SER A O 1
ATOM 1285 N N . GLY A 1 168 ? 36.880 -34.886 -37.232 1.00 31.20 168 GLY A N 1
ATOM 1286 C CA . GLY A 1 168 ? 36.059 -36.071 -36.937 1.00 31.20 168 GLY A CA 1
ATOM 1287 C C . GLY A 1 168 ? 36.321 -37.258 -37.869 1.00 31.20 168 GLY A C 1
ATOM 1288 O O . GLY A 1 168 ? 35.487 -37.569 -38.711 1.00 31.20 168 GLY A O 1
ATOM 1289 N N . GLU A 1 169 ? 37.469 -37.927 -37.729 1.00 32.59 169 GLU A N 1
ATOM 1290 C CA . GLU A 1 169 ? 37.697 -39.227 -38.377 1.00 32.59 169 GLU A CA 1
ATOM 1291 C C . GLU A 1 169 ? 36.969 -40.340 -37.602 1.00 32.59 169 GLU A C 1
ATOM 1293 O O . GLU A 1 169 ? 37.427 -40.756 -36.536 1.00 32.59 169 GLU A O 1
ATOM 1298 N N . GLU A 1 170 ? 35.876 -40.878 -38.152 1.00 34.38 170 GLU A N 1
ATOM 1299 C CA . GLU A 1 170 ? 35.507 -42.271 -37.870 1.00 34.38 170 GLU A CA 1
ATOM 1300 C C . GLU A 1 170 ? 36.379 -43.203 -38.727 1.00 34.38 170 GLU A C 1
ATOM 1302 O O . GLU A 1 170 ? 36.653 -42.939 -39.898 1.00 34.38 170 GLU A O 1
ATOM 1307 N N . SER A 1 171 ? 36.886 -44.277 -38.121 1.00 37.94 171 SER A N 1
ATOM 1308 C CA . SER A 1 171 ? 37.980 -45.073 -38.687 1.00 37.94 171 SER A CA 1
ATOM 1309 C C . SER A 1 171 ? 37.505 -46.209 -39.604 1.00 37.94 171 SER A C 1
ATOM 1311 O O . SER A 1 171 ? 37.521 -47.375 -39.203 1.00 37.94 171 SER A O 1
ATOM 1313 N N . GLU A 1 172 ? 37.154 -45.902 -40.855 1.00 31.77 172 GLU A N 1
ATOM 1314 C CA . GLU A 1 172 ? 36.998 -46.930 -41.897 1.00 31.77 172 GLU A CA 1
ATOM 1315 C C . GLU A 1 172 ? 38.315 -47.210 -42.643 1.00 31.77 172 GLU A C 1
ATOM 1317 O O . GLU A 1 172 ? 38.993 -46.317 -43.151 1.00 31.77 172 GLU A O 1
ATOM 1322 N N . TRP A 1 173 ? 38.692 -48.490 -42.711 1.00 31.44 173 TRP A N 1
ATOM 1323 C CA . TRP A 1 173 ? 39.957 -48.941 -43.295 1.00 31.44 173 TRP A CA 1
ATOM 1324 C C . TRP A 1 173 ? 39.858 -49.120 -44.814 1.00 31.44 173 TRP A C 1
ATOM 1326 O O . TRP A 1 173 ? 39.426 -50.172 -45.286 1.00 31.44 173 TRP A O 1
ATOM 1336 N N . PHE A 1 174 ? 40.365 -48.155 -45.585 1.00 31.34 174 PHE A N 1
ATOM 1337 C CA . PHE A 1 174 ? 40.623 -48.343 -47.016 1.00 31.34 174 PHE A CA 1
ATOM 1338 C C . PHE A 1 174 ? 42.110 -48.567 -47.317 1.00 31.34 174 PHE A C 1
ATOM 1340 O O . PHE A 1 174 ? 42.965 -47.718 -47.069 1.00 31.34 174 PHE A O 1
ATOM 1347 N N . TYR A 1 175 ? 42.414 -49.730 -47.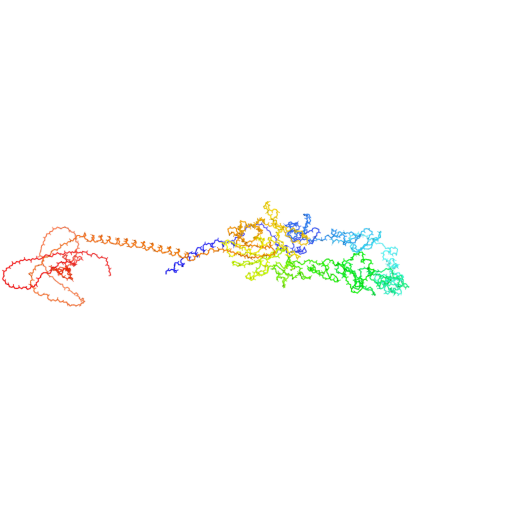899 1.00 33.41 175 TYR A N 1
ATOM 1348 C CA . TYR A 1 175 ? 43.736 -50.057 -48.434 1.00 33.41 175 TYR A CA 1
ATOM 1349 C C . TYR A 1 175 ? 44.029 -49.205 -49.678 1.00 33.41 175 TYR A C 1
ATOM 1351 O O . TYR A 1 175 ? 43.561 -49.515 -50.774 1.00 33.41 175 TYR A O 1
ATOM 1359 N N . ILE A 1 176 ? 44.859 -48.170 -49.534 1.00 33.75 176 ILE A N 1
ATOM 1360 C CA . ILE A 1 176 ? 45.469 -47.499 -50.687 1.00 33.75 176 ILE A CA 1
ATOM 1361 C C . ILE A 1 176 ? 46.604 -48.386 -51.205 1.00 33.75 176 ILE A C 1
ATOM 1363 O O . ILE A 1 176 ? 47.698 -48.416 -50.637 1.00 33.75 176 ILE A O 1
ATOM 1367 N N . ASN A 1 177 ? 46.353 -49.099 -52.304 1.00 35.56 177 ASN A N 1
ATOM 1368 C CA . ASN A 1 177 ? 47.437 -49.644 -53.114 1.00 35.56 177 ASN A CA 1
ATOM 1369 C C . ASN A 1 177 ? 48.138 -48.489 -53.842 1.00 35.56 177 ASN A C 1
ATOM 1371 O O . ASN A 1 177 ? 47.492 -47.626 -54.433 1.00 35.56 177 ASN A O 1
ATOM 1375 N N . ARG A 1 178 ? 49.469 -48.468 -53.766 1.00 43.44 178 ARG A N 1
ATOM 1376 C CA . ARG A 1 178 ? 50.311 -47.415 -54.339 1.00 43.44 178 ARG A CA 1
ATOM 1377 C C . ARG A 1 178 ? 50.516 -47.641 -55.836 1.00 43.44 178 ARG A C 1
ATOM 1379 O O . ARG A 1 178 ? 51.270 -48.535 -56.199 1.00 43.44 178 ARG A O 1
ATOM 1386 N N . GLU A 1 179 ? 50.026 -46.713 -56.644 1.00 45.41 179 GLU A N 1
ATOM 1387 C CA . GLU A 1 179 ? 50.619 -46.330 -57.930 1.00 45.41 179 GLU A CA 1
ATOM 1388 C C . GLU A 1 179 ? 50.583 -44.795 -58.029 1.00 45.41 179 GLU A C 1
ATOM 1390 O O . GLU A 1 179 ? 49.715 -44.158 -57.430 1.00 45.41 179 GLU A O 1
ATOM 1395 N N . LEU A 1 180 ? 51.603 -44.190 -58.649 1.00 54.19 180 LEU A N 1
ATOM 1396 C CA . LEU A 1 180 ? 51.792 -42.735 -58.669 1.00 54.19 180 LEU A CA 1
ATOM 1397 C C . LEU A 1 180 ? 51.365 -42.166 -60.022 1.00 54.19 180 LEU A C 1
ATOM 1399 O O . LEU A 1 180 ? 51.851 -42.642 -61.041 1.00 54.19 180 LEU A O 1
ATOM 1403 N N . ASP A 1 181 ? 50.588 -41.083 -60.000 1.00 46.34 181 ASP A N 1
ATOM 1404 C CA . ASP A 1 181 ? 50.527 -40.113 -61.100 1.00 46.34 181 ASP A CA 1
ATOM 1405 C C . ASP A 1 181 ? 50.258 -38.710 -60.520 1.00 46.34 181 ASP A C 1
ATOM 1407 O O . ASP A 1 181 ? 49.134 -38.355 -60.154 1.00 46.34 181 ASP A O 1
ATOM 1411 N N . PHE A 1 182 ? 51.328 -37.925 -60.346 1.00 56.56 182 PHE A N 1
ATOM 1412 C CA . PHE A 1 182 ? 51.292 -36.573 -59.768 1.00 56.56 182 PHE A CA 1
ATOM 1413 C C . PHE A 1 182 ? 51.272 -35.506 -60.868 1.00 56.56 182 PHE A C 1
ATOM 1415 O O . PHE A 1 182 ? 52.236 -34.762 -61.048 1.00 56.56 182 PHE A O 1
ATOM 1422 N N . ASP A 1 183 ? 50.162 -35.430 -61.595 1.00 59.59 183 ASP A N 1
ATOM 1423 C CA . ASP A 1 183 ? 49.991 -34.483 -62.697 1.00 59.59 183 ASP A CA 1
ATOM 1424 C C . ASP A 1 183 ? 48.972 -33.384 -62.348 1.00 59.59 183 ASP A C 1
ATOM 1426 O O . ASP A 1 183 ? 47.983 -33.634 -61.656 1.00 59.59 183 ASP A O 1
ATOM 1430 N N . CYS A 1 184 ? 49.164 -32.154 -62.842 1.00 60.47 184 CYS A N 1
ATOM 1431 C CA . CYS A 1 184 ? 48.335 -30.995 -62.445 1.00 60.47 184 CYS A CA 1
ATOM 1432 C C . CYS A 1 184 ? 46.841 -31.097 -62.846 1.00 60.47 184 CYS A C 1
ATOM 1434 O O . CYS A 1 184 ? 46.044 -30.230 -62.489 1.00 60.47 184 CYS A O 1
ATOM 1436 N N . LEU A 1 185 ? 46.455 -32.144 -63.583 1.00 56.56 185 LEU A N 1
ATOM 1437 C CA . LEU A 1 185 ? 45.078 -32.460 -63.976 1.00 56.56 185 LEU A CA 1
ATOM 1438 C C . LEU A 1 185 ? 44.271 -33.149 -62.861 1.00 56.56 185 LEU A C 1
ATOM 1440 O O . LEU A 1 185 ? 43.054 -32.983 -62.812 1.00 56.56 185 LEU A O 1
ATOM 1444 N N . SER A 1 186 ? 44.915 -33.892 -61.952 1.00 54.06 186 SER A N 1
ATOM 1445 C CA . SER A 1 186 ? 44.238 -34.560 -60.824 1.00 54.06 186 SER A CA 1
ATOM 1446 C C . SER A 1 186 ? 44.167 -33.691 -59.558 1.00 54.06 186 SER A C 1
ATOM 1448 O O . SER A 1 186 ? 43.450 -34.023 -58.614 1.00 54.06 186 SER A O 1
ATOM 1450 N N . SER A 1 187 ? 44.857 -32.544 -59.541 1.00 52.00 187 SER A N 1
ATOM 1451 C CA . SER A 1 187 ? 45.017 -31.666 -58.374 1.00 52.00 187 SER A CA 1
ATOM 1452 C C . SER A 1 187 ? 44.131 -30.406 -58.371 1.00 52.00 187 SER A C 1
ATOM 1454 O O . SER A 1 187 ? 44.425 -29.474 -57.621 1.00 52.00 187 SER A O 1
ATOM 1456 N N . HIS A 1 188 ? 43.052 -30.351 -59.167 1.00 49.62 188 HIS A N 1
ATOM 1457 C CA . HIS A 1 188 ? 42.137 -29.186 -59.252 1.00 49.62 188 HIS A CA 1
ATOM 1458 C C . HIS A 1 188 ? 41.550 -28.754 -57.890 1.00 49.62 188 HIS A C 1
ATOM 1460 O O . HIS A 1 188 ? 41.203 -27.594 -57.709 1.00 49.62 188 HIS A O 1
ATOM 1466 N N . ASN A 1 189 ? 41.488 -29.676 -56.922 1.00 54.81 189 ASN A N 1
ATOM 1467 C CA . ASN A 1 189 ? 40.977 -29.445 -55.565 1.00 54.81 189 ASN A CA 1
ATOM 1468 C C . ASN A 1 189 ? 42.087 -29.214 -54.511 1.00 54.81 189 ASN A C 1
ATOM 1470 O O . ASN A 1 189 ? 41.808 -29.316 -53.316 1.00 54.81 189 ASN A O 1
ATOM 1474 N N . ILE A 1 190 ? 43.347 -28.989 -54.918 1.00 65.31 190 ILE A N 1
ATOM 1475 C CA . ILE A 1 190 ? 44.501 -28.872 -53.995 1.00 65.31 190 ILE A CA 1
ATOM 1476 C C . ILE A 1 190 ? 45.216 -27.510 -54.085 1.00 65.31 190 ILE A C 1
ATOM 1478 O O . ILE A 1 190 ? 45.813 -27.084 -53.100 1.00 65.31 190 ILE A O 1
ATOM 1482 N N . CYS A 1 191 ? 45.117 -26.808 -55.217 1.00 69.94 191 CYS A N 1
ATOM 1483 C CA . CYS A 1 191 ? 45.464 -25.385 -55.324 1.00 69.94 191 CYS A CA 1
ATOM 1484 C C . CYS A 1 191 ? 44.175 -24.566 -55.482 1.00 69.94 191 CYS A C 1
ATOM 1486 O O . CYS A 1 191 ? 43.262 -25.014 -56.176 1.00 69.94 191 CYS A O 1
ATOM 1488 N N . GLU A 1 192 ? 44.083 -23.369 -54.900 1.00 72.44 192 GLU A N 1
ATOM 1489 C CA . GLU A 1 192 ? 42.874 -22.540 -55.042 1.00 72.44 192 GLU A CA 1
ATOM 1490 C C . GLU A 1 192 ? 42.781 -21.926 -56.448 1.00 72.44 192 GLU A C 1
ATOM 1492 O O . GLU A 1 192 ? 43.480 -20.965 -56.769 1.00 72.44 192 GLU A O 1
ATOM 1497 N N . GLU A 1 193 ? 41.882 -22.452 -57.290 1.00 73.00 193 GLU A N 1
ATOM 1498 C CA . GLU A 1 193 ? 41.787 -22.097 -58.715 1.00 73.00 193 GLU A CA 1
ATOM 1499 C C . GLU A 1 193 ? 41.633 -20.589 -58.979 1.00 73.00 193 GLU A C 1
ATOM 1501 O O . GLU A 1 193 ? 42.134 -20.094 -59.985 1.00 73.00 193 GLU A O 1
ATOM 1506 N N . ASN A 1 194 ? 41.019 -19.812 -58.085 1.00 73.88 194 ASN A N 1
ATOM 1507 C CA . ASN A 1 194 ? 40.900 -18.362 -58.271 1.00 73.88 194 ASN A CA 1
ATOM 1508 C C . ASN A 1 194 ? 42.237 -17.612 -58.105 1.00 73.88 194 ASN A C 1
ATOM 1510 O O . ASN A 1 194 ? 42.449 -16.585 -58.755 1.00 73.88 194 ASN A O 1
ATOM 1514 N N . TYR A 1 195 ? 43.153 -18.125 -57.277 1.00 81.62 195 TYR A N 1
ATOM 1515 C CA . TYR A 1 195 ? 44.309 -17.377 -56.761 1.00 81.62 195 TYR A CA 1
ATOM 1516 C C . TYR A 1 195 ? 45.662 -18.045 -57.048 1.00 81.62 195 TYR A C 1
ATOM 1518 O O . TYR A 1 195 ? 46.705 -17.402 -56.911 1.00 81.62 195 TYR A O 1
ATOM 1526 N N . GLU A 1 196 ? 45.670 -19.306 -57.487 1.00 83.56 196 GLU A N 1
ATOM 1527 C CA . GLU A 1 196 ? 46.869 -20.129 -57.661 1.00 83.56 196 GLU A CA 1
ATOM 1528 C C . GLU A 1 196 ? 46.929 -20.853 -59.014 1.00 83.56 196 GLU A C 1
ATOM 1530 O O . GLU A 1 196 ? 45.920 -21.222 -59.608 1.00 83.56 196 GLU A O 1
ATOM 1535 N N . ASN A 1 197 ? 48.152 -21.085 -59.488 1.00 80.19 197 ASN A N 1
ATOM 1536 C CA . ASN A 1 197 ? 48.486 -21.959 -60.604 1.00 80.19 197 ASN A CA 1
ATOM 1537 C C . ASN A 1 197 ? 49.237 -23.189 -60.074 1.00 80.19 197 ASN A C 1
ATOM 1539 O O . ASN A 1 197 ? 50.245 -23.051 -59.373 1.00 80.19 197 ASN A O 1
ATOM 1543 N N . CYS A 1 198 ? 48.804 -24.385 -60.471 1.00 76.44 198 CYS A N 1
ATOM 1544 C CA . CYS A 1 198 ? 49.584 -25.606 -60.284 1.00 76.44 198 CYS A CA 1
ATOM 1545 C C . CYS A 1 198 ? 50.822 -25.590 -61.198 1.00 76.44 198 CYS A C 1
ATOM 1547 O O . CYS A 1 198 ? 50.740 -25.208 -62.366 1.00 76.44 198 CYS A O 1
ATOM 1549 N N . THR A 1 199 ? 51.982 -25.996 -60.675 1.00 76.38 199 THR A N 1
ATOM 1550 C CA . THR A 1 199 ? 53.206 -26.197 -61.465 1.00 76.38 199 THR A CA 1
ATOM 1551 C C . THR A 1 199 ? 53.899 -27.496 -61.068 1.00 76.38 199 THR A C 1
ATOM 1553 O O . THR A 1 199 ? 54.172 -27.713 -59.888 1.00 76.38 199 THR A O 1
ATOM 1556 N N . ILE A 1 200 ? 54.189 -28.342 -62.057 1.00 68.00 200 ILE A N 1
ATOM 1557 C CA . ILE A 1 200 ? 54.840 -29.649 -61.883 1.00 68.00 200 ILE A CA 1
ATOM 1558 C C . ILE A 1 200 ? 56.322 -29.453 -61.510 1.00 68.00 200 ILE A C 1
ATOM 1560 O O . ILE A 1 200 ? 56.964 -28.486 -61.935 1.00 68.00 200 ILE A O 1
ATOM 1564 N N . ILE A 1 201 ? 56.848 -30.359 -60.688 1.00 73.44 201 ILE A N 1
ATOM 1565 C CA . ILE A 1 201 ? 58.242 -30.479 -60.245 1.00 73.44 201 ILE A CA 1
ATOM 1566 C C . ILE A 1 201 ? 58.642 -31.966 -60.228 1.00 73.44 201 ILE A C 1
ATOM 1568 O O . ILE A 1 201 ? 57.783 -32.837 -60.288 1.00 73.44 201 ILE A O 1
ATOM 1572 N N . GLU A 1 202 ? 59.937 -32.272 -60.146 1.00 65.50 202 GLU A N 1
ATOM 1573 C CA . GLU A 1 202 ? 60.462 -33.632 -60.393 1.00 65.50 202 GLU A CA 1
ATOM 1574 C C . GLU A 1 202 ? 59.940 -34.719 -59.423 1.00 65.50 202 GLU A C 1
ATOM 1576 O O . GLU A 1 202 ? 59.895 -35.883 -59.804 1.00 65.50 202 GLU A O 1
ATOM 1581 N N . ASP A 1 203 ? 59.461 -34.334 -58.231 1.00 59.91 203 ASP A N 1
ATOM 1582 C CA . ASP A 1 203 ? 58.826 -35.216 -57.230 1.00 59.91 203 ASP A CA 1
ATOM 1583 C C . ASP A 1 203 ? 57.340 -34.859 -56.940 1.00 59.91 203 ASP A C 1
ATOM 1585 O O . ASP A 1 203 ? 56.815 -35.190 -55.876 1.00 59.91 203 ASP A O 1
ATOM 1589 N N . GLY A 1 204 ? 56.639 -34.146 -57.838 1.00 66.44 204 GLY A N 1
ATOM 1590 C CA . GLY A 1 204 ? 55.196 -33.878 -57.695 1.00 66.44 204 GLY A CA 1
ATOM 1591 C C . GLY A 1 204 ? 54.720 -32.536 -58.262 1.00 66.44 204 GLY A C 1
ATOM 1592 O O . GLY A 1 204 ? 55.129 -32.114 -59.337 1.00 66.44 204 GLY A O 1
ATOM 1593 N N . PHE A 1 205 ? 53.857 -31.822 -57.533 1.00 70.50 205 PHE A N 1
ATOM 1594 C CA . PHE A 1 205 ? 53.374 -30.489 -57.920 1.00 70.50 205 PHE A CA 1
ATOM 1595 C C . PHE A 1 205 ? 53.549 -29.464 -56.794 1.00 70.50 205 PHE A C 1
ATOM 1597 O O . PHE A 1 205 ? 53.635 -29.806 -55.615 1.00 70.50 205 PHE A O 1
ATOM 1604 N N . ARG A 1 206 ? 53.573 -28.178 -57.156 1.00 72.94 206 ARG A N 1
ATOM 1605 C CA . ARG A 1 206 ? 53.457 -27.061 -56.211 1.00 72.94 206 ARG A CA 1
ATOM 1606 C C . ARG A 1 206 ? 52.518 -25.983 -56.736 1.00 72.94 206 ARG A C 1
ATOM 1608 O O . ARG A 1 206 ? 52.634 -25.557 -57.890 1.00 72.94 206 ARG A O 1
ATOM 1615 N N . CYS A 1 207 ? 51.654 -25.495 -55.857 1.00 79.44 207 CYS A N 1
ATOM 1616 C CA . CYS A 1 207 ? 50.874 -24.288 -56.089 1.00 79.44 207 CYS A CA 1
ATOM 1617 C C . CYS A 1 207 ? 51.801 -23.057 -56.075 1.00 79.44 207 CYS A C 1
ATOM 1619 O O . CYS A 1 207 ? 52.805 -23.005 -55.352 1.00 79.44 207 CYS A O 1
ATOM 1621 N N . ARG A 1 208 ? 51.500 -22.076 -56.925 1.00 82.44 208 ARG A N 1
ATOM 1622 C CA . ARG A 1 208 ? 52.146 -20.758 -56.983 1.00 82.44 208 ARG A CA 1
ATOM 1623 C C . ARG A 1 208 ? 51.065 -19.713 -57.214 1.00 82.44 208 ARG A C 1
ATOM 1625 O O . ARG A 1 208 ? 50.241 -19.903 -58.101 1.00 82.44 208 ARG A O 1
ATOM 1632 N N . CYS A 1 209 ? 51.104 -18.598 -56.492 1.00 86.94 209 CYS A N 1
ATOM 1633 C CA . CYS A 1 209 ? 50.133 -17.521 -56.681 1.00 86.94 209 CYS A CA 1
ATOM 1634 C C . CYS A 1 209 ? 50.056 -17.054 -58.147 1.00 86.94 209 CYS A C 1
ATOM 1636 O O . CYS A 1 209 ? 51.081 -16.930 -58.827 1.00 86.94 209 CYS A O 1
ATOM 1638 N N . LYS A 1 210 ? 48.836 -16.784 -58.623 1.00 86.19 210 LYS A N 1
ATOM 1639 C CA . LYS A 1 210 ? 48.563 -16.200 -59.941 1.00 86.19 210 LYS A CA 1
ATOM 1640 C C . LYS A 1 210 ? 49.177 -14.804 -60.062 1.00 86.19 210 LYS A C 1
ATOM 1642 O O . LYS A 1 210 ? 49.539 -14.166 -59.074 1.00 86.19 210 LYS A O 1
ATOM 1647 N N . HIS A 1 211 ? 49.307 -14.311 -61.294 1.00 85.75 211 HIS A N 1
ATOM 1648 C CA . HIS A 1 211 ? 49.810 -12.956 -61.519 1.00 85.75 211 HIS A CA 1
ATOM 1649 C C . HIS A 1 211 ? 48.925 -11.931 -60.792 1.00 85.75 211 HIS A C 1
ATOM 1651 O O . HIS A 1 211 ? 47.701 -12.014 -60.860 1.00 85.75 211 HIS A O 1
ATOM 1657 N N . GLY A 1 212 ? 49.549 -10.994 -60.076 1.00 82.94 212 GLY A N 1
ATOM 1658 C CA . GLY A 1 212 ? 48.838 -10.048 -59.214 1.00 82.94 212 GLY A CA 1
ATOM 1659 C C . GLY A 1 212 ? 48.484 -10.572 -57.815 1.00 82.94 212 GLY A C 1
ATOM 1660 O O . GLY A 1 212 ? 47.924 -9.817 -57.032 1.00 82.94 212 GLY A O 1
ATOM 1661 N N . TYR A 1 213 ? 48.840 -11.812 -57.463 1.00 88.38 213 TYR A N 1
ATOM 1662 C CA . TYR A 1 213 ? 48.710 -12.359 -56.108 1.00 88.38 213 TYR A CA 1
ATOM 1663 C C . TYR A 1 213 ? 50.089 -12.620 -55.483 1.00 88.38 213 TYR A C 1
ATOM 1665 O O . TYR A 1 213 ? 51.065 -12.915 -56.177 1.00 88.38 213 TYR A O 1
ATOM 1673 N N . LYS A 1 214 ? 50.179 -12.532 -54.153 1.00 89.06 214 LYS A N 1
ATOM 1674 C CA . LYS A 1 214 ? 51.398 -12.772 -53.372 1.00 89.06 214 LYS A CA 1
ATOM 1675 C C . LYS A 1 214 ? 51.098 -13.689 -52.188 1.00 89.06 214 LYS A C 1
ATOM 1677 O O . LYS A 1 214 ? 50.091 -13.522 -51.508 1.00 89.06 214 LYS A O 1
ATOM 1682 N N . LEU A 1 215 ? 52.004 -14.630 -51.930 1.00 83.94 215 LEU A N 1
ATOM 1683 C CA . LEU A 1 215 ? 51.907 -15.541 -50.794 1.00 83.94 215 LEU A CA 1
ATOM 1684 C C . LEU A 1 215 ? 52.123 -14.767 -49.487 1.00 83.94 215 LEU A C 1
ATOM 1686 O O . LEU A 1 215 ? 53.164 -14.125 -49.315 1.00 83.94 215 LEU A O 1
ATOM 1690 N N . ASP A 1 216 ? 51.147 -14.840 -48.586 1.00 82.38 216 ASP A N 1
ATOM 1691 C CA . ASP A 1 216 ? 51.182 -14.243 -47.252 1.00 82.38 216 ASP A CA 1
ATOM 1692 C C . ASP A 1 216 ? 50.721 -15.289 -46.225 1.00 82.38 216 ASP A C 1
ATOM 1694 O O . ASP A 1 216 ? 49.543 -15.646 -46.142 1.00 82.38 216 ASP A O 1
ATOM 1698 N N . GLY A 1 217 ? 51.682 -15.865 -45.499 1.00 81.75 217 GLY A N 1
ATOM 1699 C CA . GLY A 1 217 ? 51.473 -17.121 -44.775 1.00 81.75 217 GLY A CA 1
ATOM 1700 C C . GLY A 1 217 ? 51.256 -18.289 -45.744 1.00 81.75 217 GLY A C 1
ATOM 1701 O O . GLY A 1 217 ? 52.084 -18.523 -46.621 1.00 81.75 217 GLY A O 1
ATOM 1702 N N . ASN A 1 218 ? 50.137 -19.002 -45.588 1.00 75.94 218 ASN A N 1
ATOM 1703 C CA . ASN A 1 218 ? 49.764 -20.162 -46.411 1.00 75.94 218 ASN A CA 1
ATOM 1704 C C . ASN A 1 218 ? 48.714 -19.843 -47.498 1.00 75.94 218 ASN A C 1
ATOM 1706 O O . ASN A 1 218 ? 48.163 -20.770 -48.079 1.00 75.94 218 ASN A O 1
ATOM 1710 N N . SER A 1 219 ? 48.397 -18.569 -47.760 1.00 79.50 219 SER A N 1
ATOM 1711 C CA . SER A 1 219 ? 47.370 -18.177 -48.739 1.00 79.50 219 SER A CA 1
ATOM 1712 C C . SER A 1 219 ? 47.877 -17.082 -49.683 1.00 79.50 219 SER A C 1
ATOM 1714 O O . SER A 1 219 ? 48.671 -16.218 -49.297 1.00 79.50 219 SER A O 1
ATOM 1716 N N . CYS A 1 220 ? 47.433 -17.128 -50.938 1.00 88.12 220 CYS A N 1
ATOM 1717 C CA . CYS A 1 220 ? 47.768 -16.153 -51.969 1.00 88.12 220 CYS A CA 1
ATOM 1718 C C . CYS A 1 220 ? 46.794 -14.971 -51.923 1.00 88.12 220 CYS A C 1
ATOM 1720 O O . CYS A 1 220 ? 45.686 -15.049 -52.444 1.00 88.12 220 CYS A O 1
ATOM 1722 N N . LYS A 1 221 ? 47.219 -13.852 -51.327 1.00 88.44 221 LYS A N 1
ATOM 1723 C CA . LYS A 1 221 ? 46.415 -12.624 -51.242 1.00 88.44 221 LYS A CA 1
ATOM 1724 C C . LYS A 1 221 ? 46.603 -11.749 -52.488 1.00 88.44 221 LYS A C 1
ATOM 1726 O O . LYS A 1 221 ? 47.715 -11.708 -53.025 1.00 88.44 221 LYS A O 1
ATOM 1731 N N . PRO A 1 222 ? 45.560 -11.045 -52.961 1.00 90.25 222 PRO A N 1
ATOM 1732 C CA . PRO A 1 222 ? 45.676 -10.129 -54.091 1.00 90.25 222 PRO A CA 1
ATOM 1733 C C . PRO A 1 222 ? 46.566 -8.928 -53.748 1.00 90.25 222 PRO A C 1
ATOM 1735 O O . PRO A 1 222 ? 46.678 -8.510 -52.594 1.00 90.25 222 PRO A O 1
ATOM 1738 N N . VAL A 1 223 ? 47.204 -8.366 -54.772 1.00 90.62 223 VAL A N 1
ATOM 1739 C CA . VAL A 1 223 ? 48.072 -7.191 -54.683 1.00 90.62 223 VAL A CA 1
ATOM 1740 C C . VAL A 1 223 ? 47.466 -6.071 -55.521 1.00 90.62 223 VAL A C 1
ATOM 1742 O O . VAL A 1 223 ? 47.377 -6.175 -56.742 1.00 90.62 223 VAL A O 1
ATOM 1745 N N . CYS A 1 224 ? 47.090 -4.983 -54.857 1.00 90.69 224 CYS A N 1
ATOM 1746 C CA . CYS A 1 224 ? 46.635 -3.754 -55.493 1.00 90.69 224 CYS A CA 1
ATOM 1747 C C . CYS A 1 224 ? 47.815 -2.780 -55.540 1.00 90.69 224 CYS A C 1
ATOM 1749 O O . CYS A 1 224 ? 48.303 -2.357 -54.490 1.00 90.69 224 CYS A O 1
ATOM 1751 N N . ARG A 1 225 ? 48.326 -2.462 -56.735 1.00 89.00 225 ARG A N 1
ATOM 1752 C CA . ARG A 1 225 ? 49.568 -1.686 -56.921 1.00 89.00 225 ARG A CA 1
ATOM 1753 C C . ARG A 1 225 ? 49.435 -0.223 -56.500 1.00 89.00 225 ARG A C 1
ATOM 1755 O O . ARG A 1 225 ? 50.431 0.379 -56.109 1.00 89.00 225 ARG A O 1
ATOM 1762 N N . GLN A 1 226 ? 48.221 0.317 -56.555 1.00 86.00 226 GLN A N 1
ATOM 1763 C CA . GLN A 1 226 ? 47.842 1.623 -56.017 1.00 86.00 226 GLN A CA 1
ATOM 1764 C C . GLN A 1 226 ? 47.688 1.621 -54.483 1.00 86.00 226 GLN A C 1
ATOM 1766 O O . GLN A 1 226 ? 47.855 2.657 -53.847 1.00 86.00 226 GLN A O 1
ATOM 1771 N N . GLY A 1 227 ? 47.441 0.447 -53.887 1.00 88.38 227 GLY A N 1
ATOM 1772 C CA . GLY A 1 227 ? 47.040 0.289 -52.488 1.00 88.38 227 GLY A CA 1
ATOM 1773 C C . GLY A 1 227 ? 45.565 0.637 -52.251 1.00 88.38 227 GLY A C 1
ATOM 1774 O O . GLY A 1 227 ? 44.988 1.450 -52.959 1.00 88.38 227 GLY A O 1
ATOM 1775 N N . CYS A 1 228 ? 44.952 0.019 -51.241 1.00 92.62 228 CYS A N 1
ATOM 1776 C CA . CYS A 1 228 ? 43.609 0.375 -50.777 1.00 92.62 228 CYS A CA 1
ATOM 1777 C C . CYS A 1 228 ? 43.769 1.098 -49.435 1.00 92.62 228 CYS A C 1
ATOM 1779 O O . CYS A 1 228 ? 44.235 0.483 -48.477 1.00 92.62 228 CYS A O 1
ATOM 1781 N N . LEU A 1 229 ? 43.472 2.400 -49.370 1.00 91.69 229 LEU A N 1
ATOM 1782 C CA . LEU A 1 229 ? 43.722 3.209 -48.167 1.00 91.69 229 LEU A CA 1
ATOM 1783 C C . LEU A 1 229 ? 42.661 2.975 -47.083 1.00 91.69 229 LEU A C 1
ATOM 1785 O O . LEU A 1 229 ? 43.003 2.772 -45.921 1.00 91.69 229 LEU A O 1
ATOM 1789 N N . HIS A 1 230 ? 41.389 2.994 -47.482 1.00 92.06 230 HIS A N 1
ATOM 1790 C CA . HIS A 1 230 ? 40.228 2.713 -46.633 1.00 92.06 230 HIS A CA 1
ATOM 1791 C C . HIS A 1 230 ? 39.418 1.598 -47.297 1.00 92.06 230 HIS A C 1
ATOM 1793 O O . HIS A 1 230 ? 38.418 1.845 -47.972 1.00 92.06 230 HIS A O 1
ATOM 1799 N N . GLY A 1 231 ? 39.939 0.376 -47.228 1.00 92.06 231 GLY A N 1
ATOM 1800 C CA . GLY A 1 231 ? 39.333 -0.796 -47.845 1.00 92.06 231 GLY A CA 1
ATOM 1801 C C . GLY A 1 231 ? 40.291 -1.977 -47.934 1.00 92.06 231 GLY A C 1
ATOM 1802 O O . GLY A 1 231 ? 41.457 -1.899 -47.543 1.00 92.06 231 GLY A O 1
ATOM 1803 N N . ILE A 1 232 ? 39.801 -3.075 -48.499 1.00 92.56 232 ILE A N 1
ATOM 1804 C CA . ILE A 1 232 ? 40.554 -4.317 -48.693 1.00 92.56 232 ILE A CA 1
ATOM 1805 C C . ILE A 1 232 ? 40.770 -4.600 -50.181 1.00 92.56 232 ILE A C 1
ATOM 1807 O O . ILE A 1 232 ? 39.880 -4.408 -51.005 1.00 92.56 232 ILE A O 1
ATOM 1811 N N . CYS A 1 233 ? 41.960 -5.080 -50.539 1.00 92.06 233 CYS A N 1
ATOM 1812 C CA . CYS A 1 233 ? 42.224 -5.582 -51.887 1.00 92.06 233 CYS A CA 1
ATOM 1813 C C . CYS A 1 233 ? 41.532 -6.946 -52.037 1.00 92.06 233 CYS A C 1
ATOM 1815 O O . CYS A 1 233 ? 41.800 -7.847 -51.240 1.00 92.06 233 CYS A O 1
ATOM 1817 N N . VAL A 1 234 ? 40.637 -7.094 -53.019 1.00 91.12 234 VAL A N 1
ATOM 1818 C CA . VAL A 1 234 ? 39.820 -8.315 -53.216 1.00 91.12 234 VAL A CA 1
ATOM 1819 C C . VAL A 1 234 ? 40.176 -9.082 -54.488 1.00 91.12 234 VAL A C 1
ATOM 1821 O O . VAL A 1 234 ? 40.015 -10.297 -54.540 1.00 91.12 234 VAL A O 1
ATOM 1824 N N . ALA A 1 235 ? 40.738 -8.398 -55.482 1.00 88.81 235 ALA A N 1
ATOM 1825 C CA . ALA A 1 235 ? 41.399 -8.989 -56.642 1.00 88.81 235 ALA A CA 1
ATOM 1826 C C . ALA A 1 235 ? 42.573 -8.074 -57.059 1.00 88.81 235 ALA A C 1
ATOM 1828 O O . ALA A 1 235 ? 42.685 -6.968 -56.526 1.00 88.81 235 ALA A O 1
ATOM 1829 N N . PRO A 1 236 ? 43.482 -8.491 -57.961 1.00 89.81 236 PRO A N 1
ATOM 1830 C CA . PRO A 1 236 ? 44.626 -7.674 -58.353 1.00 89.81 236 PRO A CA 1
ATOM 1831 C C . PRO A 1 236 ? 44.194 -6.309 -58.885 1.00 89.81 236 PRO A C 1
ATOM 1833 O O . PRO A 1 236 ? 43.345 -6.228 -59.770 1.00 89.81 236 PRO A O 1
ATOM 1836 N N . ASP A 1 237 ? 44.775 -5.251 -58.319 1.00 88.75 237 ASP A N 1
ATOM 1837 C CA . ASP A 1 237 ? 44.416 -3.847 -58.571 1.00 88.75 237 ASP A CA 1
ATOM 1838 C C . ASP A 1 237 ? 42.925 -3.481 -58.361 1.00 88.75 237 ASP A C 1
ATOM 1840 O O . ASP A 1 237 ? 42.511 -2.400 -58.773 1.00 88.75 237 ASP A O 1
ATOM 1844 N N . LEU A 1 238 ? 42.131 -4.317 -57.675 1.00 91.75 238 LEU A N 1
ATOM 1845 C CA . LEU A 1 238 ? 40.721 -4.068 -57.351 1.00 91.75 238 LEU A CA 1
ATOM 1846 C C . LEU A 1 238 ? 40.492 -3.995 -55.832 1.00 91.75 238 LEU A C 1
ATOM 1848 O O . LEU A 1 238 ? 40.538 -5.006 -55.121 1.00 91.75 238 LEU A O 1
ATOM 1852 N N . CYS A 1 239 ? 40.183 -2.792 -55.352 1.00 92.81 239 CYS A N 1
ATOM 1853 C CA . CYS A 1 239 ? 39.820 -2.524 -53.964 1.00 92.81 239 CYS A CA 1
ATOM 1854 C C . CYS A 1 239 ? 38.301 -2.621 -53.735 1.00 92.81 239 CYS A C 1
ATOM 1856 O O . CYS A 1 239 ? 37.510 -2.079 -54.504 1.00 92.81 239 CYS A O 1
ATOM 1858 N N . GLN A 1 240 ? 37.896 -3.246 -52.629 1.00 94.00 240 GLN A N 1
ATOM 1859 C CA . GLN A 1 240 ? 36.581 -3.065 -52.017 1.00 94.00 240 GLN A CA 1
ATOM 1860 C C . GLN A 1 240 ? 36.724 -2.025 -50.900 1.00 94.00 240 GLN A C 1
ATOM 1862 O O . GLN A 1 240 ? 37.412 -2.276 -49.909 1.00 94.00 240 GLN A O 1
ATOM 1867 N N . CYS A 1 241 ? 36.096 -0.862 -51.067 1.00 93.75 241 CYS A N 1
ATOM 1868 C CA . CYS A 1 241 ? 36.221 0.247 -50.124 1.00 93.75 241 CYS A CA 1
ATOM 1869 C C . CYS A 1 241 ? 35.373 0.078 -48.858 1.00 93.75 241 CYS A C 1
ATOM 1871 O O . CYS A 1 241 ? 34.299 -0.529 -48.876 1.00 93.75 241 CYS A O 1
ATOM 1873 N N . ASP A 1 242 ? 35.859 0.673 -47.772 1.00 94.00 242 ASP A N 1
ATOM 1874 C CA . ASP A 1 242 ? 35.129 0.842 -46.523 1.00 94.00 242 ASP A CA 1
ATOM 1875 C C . ASP A 1 242 ? 33.954 1.818 -46.701 1.00 94.00 242 ASP A C 1
ATOM 1877 O O . ASP A 1 242 ? 33.951 2.699 -47.565 1.00 94.00 242 ASP A O 1
ATOM 1881 N N . PHE A 1 243 ? 32.945 1.685 -45.841 1.00 93.31 243 PHE A N 1
ATOM 1882 C CA . PHE A 1 243 ? 31.731 2.497 -45.901 1.00 93.31 243 PHE A CA 1
ATOM 1883 C C . PHE A 1 243 ? 32.025 4.007 -45.810 1.00 93.31 243 PHE A C 1
ATOM 1885 O O . PHE A 1 243 ? 32.653 4.485 -44.863 1.00 93.31 243 PHE A O 1
ATOM 1892 N N . GLY A 1 244 ? 31.533 4.765 -46.793 1.00 91.50 244 GLY A N 1
ATOM 1893 C CA . GLY A 1 244 ? 31.784 6.199 -46.950 1.00 91.50 244 GLY A CA 1
ATOM 1894 C C . GLY A 1 244 ? 33.026 6.563 -47.777 1.00 91.50 244 GLY A C 1
ATOM 1895 O O . GLY A 1 244 ? 33.325 7.756 -47.880 1.00 91.50 244 GLY A O 1
ATOM 1896 N N . PHE A 1 245 ? 33.725 5.593 -48.378 1.00 93.50 245 PHE A N 1
ATOM 1897 C CA . PHE A 1 245 ? 34.869 5.809 -49.275 1.00 93.50 245 PHE A CA 1
ATOM 1898 C C . PHE A 1 245 ? 34.647 5.182 -50.659 1.00 93.50 245 PHE A C 1
ATOM 1900 O O . PHE A 1 245 ? 33.968 4.167 -50.798 1.00 93.50 245 PHE A O 1
ATOM 1907 N N . VAL A 1 246 ? 35.220 5.807 -51.690 1.00 91.44 246 VAL A N 1
ATOM 1908 C CA . VAL A 1 246 ? 35.104 5.423 -53.107 1.00 91.44 246 VAL A CA 1
ATOM 1909 C C . VAL A 1 246 ? 36.403 5.715 -53.875 1.00 91.44 246 VAL A C 1
ATOM 1911 O O . VAL A 1 246 ? 37.309 6.381 -53.367 1.00 91.44 246 VAL A O 1
ATOM 1914 N N . GLY A 1 247 ? 36.468 5.252 -55.126 1.00 89.75 247 GLY A N 1
ATOM 1915 C CA . GLY A 1 247 ? 37.621 5.407 -56.019 1.00 89.75 247 GLY A CA 1
ATOM 1916 C C . GLY A 1 247 ? 38.546 4.189 -56.011 1.00 89.75 247 GLY A C 1
ATOM 1917 O O . GLY A 1 247 ? 38.498 3.371 -55.096 1.00 89.75 247 GLY A O 1
ATOM 1918 N N . ASP A 1 248 ? 39.389 4.076 -57.038 1.00 88.31 248 ASP A N 1
ATOM 1919 C CA . ASP A 1 248 ? 40.164 2.859 -57.336 1.00 88.31 248 ASP A CA 1
ATOM 1920 C C . ASP A 1 248 ? 41.204 2.489 -56.254 1.00 88.31 248 ASP A C 1
ATOM 1922 O O . ASP A 1 248 ? 41.681 1.357 -56.216 1.00 88.31 248 ASP A O 1
ATOM 1926 N N . ASP A 1 249 ? 41.549 3.431 -55.371 1.00 90.12 249 ASP A N 1
ATOM 1927 C CA . ASP A 1 249 ? 42.452 3.287 -54.217 1.00 90.12 249 ASP A CA 1
ATOM 1928 C C . ASP A 1 249 ? 41.749 3.504 -52.855 1.00 90.12 249 ASP A C 1
ATOM 1930 O O . ASP A 1 249 ? 42.384 3.480 -51.797 1.00 90.12 249 ASP A O 1
ATOM 1934 N N . CYS A 1 250 ? 40.433 3.747 -52.862 1.00 92.50 250 CYS A N 1
ATOM 1935 C CA . CYS A 1 250 ? 39.629 4.132 -51.698 1.00 92.50 250 CYS A CA 1
ATOM 1936 C C . CYS A 1 250 ? 40.155 5.367 -50.928 1.00 92.50 250 CYS A C 1
ATOM 1938 O O . CYS A 1 250 ? 39.966 5.496 -49.712 1.00 92.50 250 CYS A O 1
ATOM 1940 N N . SER A 1 251 ? 40.826 6.298 -51.614 1.00 91.12 251 SER A N 1
ATOM 1941 C CA . SER A 1 251 ? 41.269 7.575 -51.034 1.00 91.12 251 SER A CA 1
ATOM 1942 C C . SER A 1 251 ? 40.135 8.588 -50.856 1.00 91.12 251 SER A C 1
ATOM 1944 O O . SER A 1 251 ? 40.191 9.431 -49.957 1.00 91.12 251 SER A O 1
ATOM 1946 N N . SER A 1 252 ? 39.106 8.532 -51.707 1.00 92.38 252 SER A N 1
ATOM 1947 C CA . SER A 1 252 ? 38.120 9.604 -51.831 1.00 92.38 252 SER A CA 1
ATOM 1948 C C . SER A 1 252 ? 36.936 9.382 -50.894 1.00 92.38 252 SER A C 1
ATOM 1950 O O . SER A 1 252 ? 36.130 8.471 -51.077 1.00 92.38 252 SER A O 1
ATOM 1952 N N . LYS A 1 253 ? 36.823 10.233 -49.871 1.00 92.31 253 LYS A N 1
ATOM 1953 C CA . LYS A 1 253 ? 35.730 10.194 -48.895 1.00 92.31 253 LYS A CA 1
ATOM 1954 C C . LYS A 1 253 ? 34.478 10.891 -49.435 1.00 92.31 253 LYS A C 1
ATOM 1956 O O . LYS A 1 253 ? 34.549 12.027 -49.896 1.00 92.31 253 LYS A O 1
ATOM 1961 N N . CYS A 1 254 ? 33.327 10.245 -49.298 1.00 92.94 254 CYS A N 1
ATOM 1962 C CA . CYS A 1 254 ? 32.024 10.821 -49.617 1.00 92.94 254 CYS A CA 1
ATOM 1963 C C . CYS A 1 254 ? 31.619 11.909 -48.607 1.00 92.94 254 CYS A C 1
ATOM 1965 O O . CYS A 1 254 ? 31.756 11.732 -47.392 1.00 92.94 254 CYS A O 1
ATOM 1967 N N . ASN A 1 255 ? 31.008 12.997 -49.081 1.00 93.31 255 ASN A N 1
ATOM 1968 C CA . ASN A 1 255 ? 30.551 14.120 -48.248 1.00 93.31 255 ASN A CA 1
ATOM 1969 C C . ASN A 1 255 ? 29.215 13.851 -47.521 1.00 93.31 255 ASN A C 1
ATOM 1971 O O . ASN A 1 255 ? 28.559 14.766 -47.033 1.00 93.31 255 ASN A O 1
ATOM 1975 N N . CYS A 1 256 ? 28.834 12.580 -47.385 1.00 93.56 256 CYS A N 1
ATOM 1976 C CA . CYS A 1 256 ? 27.577 12.102 -46.804 1.00 93.56 256 CYS A CA 1
ATOM 1977 C C . CYS A 1 256 ? 27.603 11.987 -45.269 1.00 93.56 256 CYS A C 1
ATOM 1979 O O . CYS A 1 256 ? 27.062 11.033 -44.709 1.00 93.56 256 CYS A O 1
ATOM 1981 N N . ASN A 1 257 ? 28.347 12.870 -44.593 1.00 92.50 257 ASN A N 1
ATOM 1982 C CA . ASN A 1 257 ? 28.605 12.864 -43.143 1.00 92.50 257 ASN A CA 1
ATOM 1983 C C . ASN A 1 257 ? 29.093 11.529 -42.525 1.00 92.50 257 ASN A C 1
ATOM 1985 O O . ASN A 1 257 ? 29.194 11.433 -41.310 1.00 92.50 257 ASN A O 1
ATOM 1989 N N . GLY A 1 258 ? 29.467 10.520 -43.322 1.00 92.25 258 GLY A N 1
ATOM 1990 C CA . GLY A 1 258 ? 29.784 9.169 -42.833 1.00 92.25 258 GLY A CA 1
ATOM 1991 C C . GLY A 1 258 ? 28.561 8.258 -42.635 1.00 92.25 258 GLY A C 1
ATOM 1992 O O . GLY A 1 258 ? 28.632 7.312 -41.854 1.00 92.25 258 GLY A O 1
ATOM 1993 N N . HIS A 1 259 ? 27.444 8.540 -43.316 1.00 93.88 259 HIS A N 1
ATOM 1994 C CA . HIS A 1 259 ? 26.183 7.790 -43.203 1.00 93.88 259 HIS A CA 1
ATOM 1995 C C . HIS A 1 259 ? 25.608 7.284 -44.534 1.00 93.88 259 HIS A C 1
ATOM 1997 O O . HIS A 1 259 ? 24.561 6.643 -44.530 1.00 93.88 259 HIS A O 1
ATOM 2003 N N . SER A 1 260 ? 26.295 7.510 -45.655 1.00 94.31 260 SER A N 1
ATOM 2004 C CA . SER A 1 260 ? 25.989 6.901 -46.955 1.00 94.31 260 SER A CA 1
ATOM 2005 C C . SER A 1 260 ? 27.274 6.708 -47.753 1.00 94.31 260 SER A C 1
ATOM 2007 O O . SER A 1 260 ? 28.214 7.498 -47.629 1.00 94.31 260 SER A O 1
ATOM 2009 N N . ASN A 1 261 ? 27.267 5.715 -48.639 1.00 92.25 261 ASN A N 1
ATOM 2010 C CA . ASN A 1 261 ? 28.164 5.696 -49.790 1.00 92.25 261 ASN A CA 1
ATOM 2011 C C . ASN A 1 261 ? 27.706 6.742 -50.823 1.00 92.25 261 ASN A C 1
ATOM 2013 O O . ASN A 1 261 ? 26.534 7.128 -50.862 1.00 92.25 261 ASN A O 1
ATOM 2017 N N . CYS A 1 262 ? 28.626 7.187 -51.665 1.00 91.88 262 CYS A N 1
ATOM 2018 C CA . CYS A 1 262 ? 28.355 8.021 -52.830 1.00 91.88 262 CYS A CA 1
ATOM 2019 C C . CYS A 1 262 ? 28.618 7.219 -54.108 1.00 91.88 262 CYS A C 1
ATOM 2021 O O . CYS A 1 262 ? 29.159 6.115 -54.055 1.00 91.88 262 CYS A O 1
ATOM 2023 N N . ARG A 1 263 ? 28.185 7.744 -55.255 1.00 88.75 263 ARG A N 1
ATOM 2024 C CA . ARG A 1 263 ? 28.183 7.001 -56.523 1.00 88.75 263 ARG A CA 1
ATOM 2025 C C . ARG A 1 263 ? 29.576 6.606 -57.027 1.00 88.75 263 ARG A C 1
ATOM 2027 O O . ARG A 1 263 ? 29.769 5.473 -57.454 1.00 88.75 263 ARG A O 1
ATOM 2034 N N . ASP A 1 264 ? 30.508 7.553 -57.024 1.00 87.62 264 ASP A N 1
ATOM 2035 C CA . ASP A 1 264 ? 31.876 7.411 -57.528 1.00 87.62 264 ASP A CA 1
ATOM 2036 C C . ASP A 1 264 ? 32.747 8.585 -57.031 1.00 87.62 264 ASP A C 1
ATOM 2038 O O . ASP A 1 264 ? 32.248 9.523 -56.403 1.00 87.62 264 ASP A O 1
ATOM 2042 N N . ALA A 1 265 ? 34.051 8.557 -57.326 1.00 87.88 265 ALA A N 1
ATOM 2043 C CA . ALA A 1 265 ? 34.998 9.590 -56.895 1.00 87.88 265 ALA A CA 1
ATOM 2044 C C . ALA A 1 265 ? 34.817 10.970 -57.572 1.00 87.88 265 ALA A C 1
ATOM 2046 O O . ALA A 1 265 ? 35.419 11.945 -57.128 1.00 87.88 265 ALA A O 1
ATOM 2047 N N . SER A 1 266 ? 33.990 11.084 -58.620 1.00 88.19 266 SER A N 1
ATOM 2048 C CA . SER A 1 266 ? 33.612 12.374 -59.226 1.00 88.19 266 SER A CA 1
ATOM 2049 C C . SER A 1 266 ? 32.374 12.981 -58.555 1.00 88.19 266 SER A C 1
ATOM 2051 O O . SER A 1 266 ? 32.249 14.201 -58.468 1.00 88.19 266 SER A O 1
ATOM 2053 N N . ASN A 1 267 ? 31.472 12.138 -58.047 1.00 89.75 267 ASN A N 1
ATOM 2054 C CA . ASN A 1 267 ? 30.161 12.509 -57.515 1.00 89.75 267 ASN A CA 1
ATOM 2055 C C . ASN A 1 267 ? 30.102 12.411 -55.976 1.00 89.75 267 ASN A C 1
ATOM 2057 O O . ASN A 1 267 ? 29.136 11.910 -55.404 1.00 89.75 267 ASN A O 1
ATOM 2061 N N . LEU A 1 268 ? 31.121 12.937 -55.280 1.00 88.62 268 LEU A N 1
ATOM 2062 C CA . LEU A 1 268 ? 31.278 12.837 -53.814 1.00 88.62 268 LEU A CA 1
ATOM 2063 C C . LEU A 1 268 ? 30.138 13.455 -52.976 1.00 88.62 268 LEU A C 1
ATOM 2065 O O . LEU A 1 268 ? 30.052 13.184 -51.778 1.00 88.62 268 LEU A O 1
ATOM 2069 N N . ASN A 1 269 ? 29.281 14.274 -53.593 1.00 89.56 269 ASN A N 1
ATOM 2070 C CA . ASN A 1 269 ? 28.105 14.896 -52.973 1.00 89.56 269 ASN A CA 1
ATOM 2071 C C . ASN A 1 269 ? 26.786 14.147 -53.278 1.00 89.56 269 ASN A C 1
ATOM 2073 O O . ASN A 1 269 ? 25.749 14.505 -52.730 1.00 89.56 269 ASN A O 1
ATOM 2077 N N . GLU A 1 270 ? 26.791 13.142 -54.165 1.00 91.81 270 GLU A N 1
ATOM 2078 C CA . GLU A 1 270 ? 25.601 12.353 -54.523 1.00 91.81 270 GLU A CA 1
ATOM 2079 C C . GLU A 1 270 ? 25.506 11.123 -53.605 1.00 91.81 270 GLU A C 1
ATOM 2081 O O . GLU A 1 270 ? 26.083 10.068 -53.878 1.00 91.81 270 GLU A O 1
ATOM 2086 N N . CYS A 1 271 ? 24.815 11.283 -52.475 1.00 92.25 271 CYS A N 1
ATOM 2087 C CA . CYS A 1 271 ? 24.625 10.241 -51.467 1.00 92.25 271 CYS A CA 1
ATOM 2088 C C . CYS A 1 271 ? 23.502 9.272 -51.863 1.00 92.25 271 CYS A C 1
ATOM 2090 O O . CYS A 1 271 ? 22.382 9.698 -52.132 1.00 92.25 271 CYS A O 1
ATOM 2092 N N . LEU A 1 272 ? 23.807 7.970 -51.891 1.00 91.56 272 LEU A N 1
ATOM 2093 C CA . LEU A 1 272 ? 22.914 6.928 -52.412 1.00 91.56 272 LEU A CA 1
ATOM 2094 C C . LEU A 1 272 ? 21.772 6.553 -51.449 1.00 91.56 272 LEU A C 1
ATOM 2096 O O . LEU A 1 272 ? 20.609 6.578 -51.843 1.00 91.56 272 LEU A O 1
ATOM 2100 N N . GLU A 1 273 ? 22.084 6.217 -50.193 1.00 92.94 273 GLU A N 1
ATOM 2101 C CA . GLU A 1 273 ? 21.092 5.928 -49.150 1.00 92.94 273 GLU A CA 1
ATOM 2102 C C . GLU A 1 273 ? 21.630 6.316 -47.763 1.00 92.94 273 GLU A C 1
ATOM 2104 O O . GLU A 1 273 ? 22.650 5.814 -47.296 1.00 92.94 273 GLU A O 1
ATOM 2109 N N . CYS A 1 274 ? 20.912 7.198 -47.066 1.00 93.12 274 CYS A N 1
ATOM 2110 C CA . CYS A 1 274 ? 21.273 7.619 -45.715 1.00 93.12 274 CYS A CA 1
ATOM 2111 C C . CYS A 1 274 ? 20.891 6.566 -44.663 1.00 93.12 274 CYS A C 1
ATOM 2113 O O . CYS A 1 274 ? 19.733 6.471 -44.246 1.00 93.12 274 CYS A O 1
ATOM 2115 N N . HIS A 1 275 ? 21.877 5.801 -44.199 1.00 92.81 275 HIS A N 1
ATOM 2116 C CA . HIS A 1 275 ? 21.754 4.805 -43.133 1.00 92.81 275 HIS A CA 1
ATOM 2117 C C . HIS A 1 275 ? 21.823 5.462 -41.730 1.00 92.81 275 HIS A C 1
ATOM 2119 O O . HIS A 1 275 ? 21.618 6.666 -41.578 1.00 92.81 275 HIS A O 1
ATOM 2125 N N . ASN A 1 276 ? 22.060 4.685 -40.665 1.00 93.00 276 ASN A N 1
ATOM 2126 C CA . ASN A 1 276 ? 22.228 5.163 -39.276 1.00 93.00 276 ASN A CA 1
ATOM 2127 C C . ASN A 1 276 ? 21.099 6.086 -38.749 1.00 93.00 276 ASN A C 1
ATOM 2129 O O . ASN A 1 276 ? 21.338 6.957 -37.913 1.00 93.00 276 ASN A O 1
ATOM 2133 N N . ASN A 1 277 ? 19.865 5.887 -39.227 1.00 93.31 277 ASN A N 1
ATOM 2134 C CA . ASN A 1 277 ? 18.686 6.717 -38.933 1.00 93.31 277 ASN A CA 1
ATOM 2135 C C . ASN A 1 277 ? 18.816 8.191 -39.366 1.00 93.31 277 ASN A C 1
ATOM 2137 O O . ASN A 1 277 ? 18.207 9.079 -38.765 1.00 93.31 277 ASN A O 1
ATOM 2141 N N . THR A 1 278 ? 19.588 8.451 -40.423 1.00 93.69 278 THR A N 1
ATOM 2142 C CA . THR A 1 278 ? 19.786 9.789 -40.997 1.00 93.69 278 THR A CA 1
ATOM 2143 C C . THR A 1 278 ? 18.952 10.027 -42.257 1.00 93.69 278 THR A C 1
ATOM 2145 O O . THR A 1 278 ? 18.398 9.097 -42.851 1.00 93.69 278 THR A O 1
ATOM 2148 N N . GLN A 1 279 ? 18.820 11.296 -42.632 1.00 93.12 279 GLN A N 1
ATOM 2149 C CA . GLN A 1 279 ? 18.174 11.792 -43.844 1.00 93.12 279 GLN A CA 1
ATOM 2150 C C . GLN A 1 279 ? 18.788 13.142 -44.252 1.00 93.12 279 GLN A C 1
ATOM 2152 O O . GLN A 1 279 ? 19.634 13.693 -43.545 1.00 93.12 279 GLN A O 1
ATOM 2157 N N . GLY A 1 280 ? 18.325 13.691 -45.372 1.00 90.69 280 GLY A N 1
ATOM 2158 C CA . GLY A 1 280 ? 18.896 14.888 -45.986 1.00 90.69 280 GLY A CA 1
ATOM 2159 C C . GLY A 1 280 ? 19.720 14.540 -47.223 1.00 90.69 280 GLY A C 1
ATOM 2160 O O . GLY A 1 280 ? 19.861 13.373 -47.580 1.00 90.69 280 GLY A O 1
ATOM 2161 N N . SER A 1 281 ? 20.232 15.563 -47.899 1.00 91.12 281 SER A N 1
ATOM 2162 C CA . SER A 1 281 ? 20.972 15.398 -49.165 1.00 91.12 281 SER A CA 1
ATOM 2163 C C . SER A 1 281 ? 22.394 14.860 -48.972 1.00 91.12 281 SER A C 1
ATOM 2165 O O . SER A 1 281 ? 22.934 14.195 -49.847 1.00 91.12 281 SER A O 1
ATOM 2167 N N . HIS A 1 282 ? 22.972 15.132 -47.805 1.00 92.94 282 HIS A N 1
ATOM 2168 C CA . HIS A 1 282 ? 24.311 14.757 -47.362 1.00 92.94 282 HIS A CA 1
ATOM 2169 C C . HIS A 1 282 ? 24.238 13.963 -46.042 1.00 92.94 282 HIS A C 1
ATOM 2171 O O . HIS A 1 282 ? 25.203 13.921 -45.275 1.00 92.94 282 HIS A O 1
ATOM 2177 N N . CYS A 1 283 ? 23.076 13.364 -45.749 1.00 93.50 283 CYS A N 1
ATOM 2178 C CA . CYS A 1 283 ? 22.759 12.677 -44.493 1.00 93.50 283 CYS A CA 1
ATOM 2179 C C . CYS A 1 283 ? 22.973 13.549 -43.236 1.00 93.50 283 CYS A C 1
ATOM 2181 O O . CYS A 1 283 ? 23.374 13.075 -42.173 1.00 93.50 283 CYS A O 1
ATOM 2183 N N . GLU A 1 284 ? 22.731 14.852 -43.382 1.00 91.38 284 GLU A N 1
ATOM 2184 C CA . GLU A 1 284 ? 23.019 15.907 -42.411 1.00 91.38 284 GLU A CA 1
ATOM 2185 C C . GLU A 1 284 ? 21.969 16.056 -41.294 1.00 91.38 284 GLU A C 1
ATOM 2187 O O . GLU A 1 284 ? 22.166 16.852 -40.375 1.00 91.38 284 GLU A O 1
ATOM 2192 N N . LYS A 1 285 ? 20.864 15.296 -41.344 1.00 92.25 285 LYS A N 1
ATOM 2193 C CA . LYS A 1 285 ? 19.763 15.343 -40.367 1.00 92.25 285 LYS A CA 1
ATOM 2194 C C . LYS A 1 285 ? 19.410 13.959 -39.829 1.00 92.25 285 LYS A C 1
ATOM 2196 O O . LYS A 1 285 ? 19.582 12.956 -40.514 1.00 92.25 285 LYS A O 1
ATOM 2201 N N . CYS A 1 286 ? 18.849 13.895 -38.624 1.00 92.94 286 CYS A N 1
ATOM 2202 C CA . CYS A 1 286 ? 18.192 12.679 -38.140 1.00 92.94 286 CYS A CA 1
ATOM 2203 C C . CYS A 1 286 ? 16.804 12.512 -38.788 1.00 92.94 286 CYS A C 1
ATOM 2205 O O . CYS A 1 286 ? 16.152 13.499 -39.139 1.00 92.94 286 CYS A O 1
ATOM 2207 N N . ARG A 1 287 ? 16.336 11.267 -38.939 1.00 92.31 287 ARG A N 1
ATOM 2208 C CA . ARG A 1 287 ? 14.948 10.950 -39.332 1.00 92.31 287 ARG A CA 1
ATOM 2209 C C . ARG A 1 287 ? 13.949 11.381 -38.233 1.00 92.31 287 ARG A C 1
ATOM 2211 O O . ARG A 1 287 ? 14.364 11.514 -37.078 1.00 92.31 287 ARG A O 1
ATOM 2218 N N . PRO A 1 288 ? 12.652 11.586 -38.546 1.00 88.44 288 PRO A N 1
ATOM 2219 C CA . PRO A 1 288 ? 11.602 11.801 -37.546 1.00 88.44 288 PRO A CA 1
ATOM 2220 C C . PRO A 1 288 ? 11.666 10.802 -36.389 1.00 88.44 288 PRO A C 1
ATOM 2222 O O . PRO A 1 288 ? 11.919 9.618 -36.606 1.00 88.44 288 PRO A O 1
ATOM 2225 N N . PHE A 1 289 ? 11.433 11.282 -35.166 1.00 87.94 289 PHE A N 1
ATOM 2226 C CA . PHE A 1 289 ? 11.522 10.500 -33.921 1.00 87.94 289 PHE A CA 1
ATOM 2227 C C . PHE A 1 289 ? 12.910 9.902 -33.612 1.00 87.94 289 PHE A C 1
ATOM 2229 O O . PHE A 1 289 ? 13.042 9.026 -32.754 1.00 87.94 289 PHE A O 1
ATOM 2236 N N . PHE A 1 290 ? 13.963 10.422 -34.248 1.00 91.25 290 PHE A N 1
ATOM 2237 C CA . PHE A 1 290 ? 15.347 10.269 -33.806 1.00 91.25 290 PHE A CA 1
ATOM 2238 C C . PHE A 1 290 ? 15.925 11.627 -33.404 1.00 91.25 290 PHE A C 1
ATOM 2240 O O . PHE A 1 290 ? 15.518 12.670 -33.912 1.00 91.25 290 PHE A O 1
ATOM 2247 N N . VAL A 1 291 ? 16.882 11.615 -32.482 1.00 90.44 291 VAL A N 1
ATOM 2248 C CA . VAL A 1 291 ? 17.499 12.813 -31.912 1.00 90.44 291 VAL A CA 1
ATOM 2249 C C . VAL A 1 291 ? 19.008 12.667 -31.790 1.00 90.44 291 VAL A C 1
ATOM 2251 O O . VAL A 1 291 ? 19.546 11.559 -31.730 1.00 90.44 291 VAL A O 1
ATOM 2254 N N . GLY A 1 292 ? 19.688 13.809 -31.758 1.00 89.62 292 GLY A N 1
ATOM 2255 C CA . GLY A 1 292 ? 21.142 13.903 -31.829 1.00 89.62 292 GLY A CA 1
ATOM 2256 C C . GLY A 1 292 ? 21.579 14.734 -33.030 1.00 89.62 292 GLY A C 1
ATOM 2257 O O . GLY A 1 292 ? 20.782 15.439 -33.639 1.00 89.62 292 GLY A O 1
ATOM 2258 N N . ASN A 1 293 ? 22.863 14.671 -33.362 1.00 91.00 293 ASN A N 1
ATOM 2259 C CA . ASN A 1 293 ? 23.438 15.370 -34.507 1.00 91.00 293 ASN A CA 1
ATOM 2260 C C . ASN A 1 293 ? 24.291 14.362 -35.298 1.00 91.00 293 ASN A C 1
ATOM 2262 O O . ASN A 1 293 ? 25.207 13.797 -34.697 1.00 91.00 293 ASN A O 1
ATOM 2266 N N . PRO A 1 294 ? 24.005 14.098 -36.587 1.00 91.75 294 PRO A N 1
ATOM 2267 C CA . PRO A 1 294 ? 24.770 13.155 -37.405 1.00 91.75 294 PRO A CA 1
ATOM 2268 C C . PRO A 1 294 ? 26.025 13.769 -38.045 1.00 91.75 294 PRO A C 1
ATOM 2270 O O . PRO A 1 294 ? 26.859 13.047 -38.585 1.00 91.75 294 PRO A O 1
ATOM 2273 N N . ILE A 1 295 ? 26.196 15.095 -38.001 1.00 90.94 295 ILE A N 1
ATOM 2274 C CA . ILE A 1 295 ? 27.304 15.772 -38.686 1.00 90.94 295 ILE A CA 1
ATOM 2275 C C . ILE A 1 295 ? 28.657 15.192 -38.237 1.00 90.94 295 ILE A C 1
ATOM 2277 O O . ILE A 1 295 ? 28.903 15.010 -37.044 1.00 90.94 295 ILE A O 1
ATOM 2281 N N . ASN A 1 296 ? 29.542 14.919 -39.203 1.00 87.00 296 ASN A N 1
ATOM 2282 C CA . ASN A 1 296 ? 30.854 14.282 -39.003 1.00 87.00 296 ASN A CA 1
ATOM 2283 C C . ASN A 1 296 ? 30.827 12.876 -38.355 1.00 87.00 296 ASN A C 1
ATOM 2285 O O . ASN A 1 296 ? 31.762 12.508 -37.643 1.00 87.00 296 ASN A O 1
ATOM 2289 N N . GLY A 1 297 ? 29.802 12.067 -38.627 1.00 85.75 297 GLY A N 1
ATOM 2290 C CA . GLY A 1 297 ? 29.703 10.681 -38.153 1.00 85.75 297 GLY A CA 1
ATOM 2291 C C . GLY A 1 297 ? 29.093 10.561 -36.757 1.00 85.75 297 GLY A C 1
ATOM 2292 O O . GLY A 1 297 ? 29.356 9.593 -36.038 1.00 85.75 297 GLY A O 1
ATOM 2293 N N . GLY A 1 298 ? 28.305 11.561 -36.358 1.00 89.88 298 GLY A N 1
ATOM 2294 C CA . GLY A 1 298 ? 27.542 11.543 -35.118 1.00 89.88 298 GLY A CA 1
ATOM 2295 C C . GLY A 1 298 ? 26.415 10.500 -35.133 1.00 89.88 298 GLY A C 1
ATOM 2296 O O . GLY A 1 298 ? 26.302 9.677 -36.039 1.00 89.88 298 GLY A O 1
ATOM 2297 N N . LYS A 1 299 ? 25.588 10.469 -34.083 1.00 90.62 299 LYS A N 1
ATOM 2298 C CA . LYS A 1 299 ? 24.594 9.397 -33.894 1.00 90.62 299 LYS A CA 1
ATOM 2299 C C . LYS A 1 299 ? 23.188 9.946 -33.695 1.00 90.62 299 LYS A C 1
ATOM 2301 O O . LYS A 1 299 ? 22.973 10.806 -32.844 1.00 90.62 299 LYS A O 1
ATOM 2306 N N . CYS A 1 300 ? 22.247 9.371 -34.438 1.00 92.94 300 CYS A N 1
ATOM 2307 C CA . CYS A 1 300 ? 20.810 9.564 -34.282 1.00 92.94 300 CYS A CA 1
ATOM 2308 C C . CYS A 1 300 ? 20.225 8.403 -33.463 1.00 92.94 300 CYS A C 1
ATOM 2310 O O . CYS A 1 300 ? 20.129 7.272 -33.949 1.00 92.94 300 CYS A O 1
ATOM 2312 N N . ILE A 1 301 ? 19.855 8.677 -32.211 1.00 92.62 301 ILE A N 1
ATOM 2313 C CA . ILE A 1 301 ? 19.213 7.720 -31.294 1.00 92.62 301 ILE A CA 1
ATOM 2314 C C . ILE A 1 301 ? 17.695 7.911 -31.313 1.00 92.62 301 ILE A C 1
ATOM 2316 O O . ILE A 1 301 ? 17.223 9.030 -31.480 1.00 92.62 301 ILE A O 1
ATOM 2320 N N . SER A 1 302 ? 16.915 6.838 -31.185 1.00 92.75 302 SER A N 1
ATOM 2321 C CA . SER A 1 302 ? 15.448 6.936 -31.217 1.00 92.75 302 SER A CA 1
ATOM 2322 C C . SER A 1 302 ? 14.903 7.644 -29.975 1.00 92.75 302 SER A C 1
ATOM 2324 O O . SER A 1 302 ? 15.472 7.512 -28.888 1.00 92.75 302 SER A O 1
ATOM 2326 N N . CYS A 1 303 ? 13.761 8.327 -30.108 1.00 91.19 303 CYS A N 1
ATOM 2327 C CA . CYS A 1 303 ? 13.023 8.870 -28.965 1.00 91.19 303 CYS A CA 1
ATOM 2328 C C . CYS A 1 303 ? 12.772 7.782 -27.914 1.00 91.19 303 CYS A C 1
ATOM 2330 O O . CYS A 1 303 ? 13.075 8.004 -26.750 1.00 91.19 303 CYS A O 1
ATOM 2332 N N . ARG A 1 304 ? 12.390 6.563 -28.326 1.00 92.00 304 ARG A N 1
ATOM 2333 C CA . ARG A 1 304 ? 12.234 5.415 -27.417 1.00 92.00 304 ARG A CA 1
ATOM 2334 C C . ARG A 1 304 ? 13.444 5.184 -26.512 1.00 92.00 304 ARG A C 1
ATOM 2336 O O . ARG A 1 304 ? 13.268 4.963 -25.320 1.00 92.00 304 ARG A O 1
ATOM 2343 N N . LEU A 1 305 ? 14.662 5.241 -27.056 1.00 91.94 305 LEU A N 1
ATOM 2344 C CA . LEU A 1 305 ? 15.890 5.059 -26.277 1.00 91.94 305 LEU A CA 1
ATOM 2345 C C . LEU A 1 305 ? 16.236 6.304 -25.439 1.00 91.94 305 LEU A C 1
ATOM 2347 O O . LEU A 1 305 ? 16.726 6.168 -24.323 1.00 91.94 305 LEU A O 1
ATOM 2351 N N . TYR A 1 306 ? 15.963 7.506 -25.955 1.00 91.88 306 TYR A N 1
ATOM 2352 C CA . TYR A 1 306 ? 16.171 8.778 -25.249 1.00 91.88 306 TYR A CA 1
ATOM 2353 C C . TYR A 1 306 ? 15.234 8.950 -24.038 1.00 91.88 306 TYR A C 1
ATOM 2355 O O . TYR A 1 306 ? 15.646 9.470 -23.003 1.00 91.88 306 TYR A O 1
ATOM 2363 N N . CYS A 1 307 ? 13.994 8.475 -24.169 1.00 92.94 307 CYS A N 1
ATOM 2364 C CA . CYS A 1 307 ? 12.912 8.520 -23.185 1.00 92.94 307 CYS A CA 1
ATOM 2365 C C . CYS A 1 307 ? 12.863 7.258 -22.298 1.00 92.94 307 CYS A C 1
ATOM 2367 O O . CYS A 1 307 ? 11.789 6.849 -21.859 1.00 92.94 307 CYS A O 1
ATOM 2369 N N . ASN A 1 308 ? 14.008 6.584 -22.117 1.00 92.62 308 ASN A N 1
ATOM 2370 C CA . ASN A 1 308 ? 14.207 5.373 -21.304 1.00 92.62 308 ASN A CA 1
ATOM 2371 C C . ASN A 1 308 ? 13.253 4.183 -21.589 1.00 92.62 308 ASN A C 1
ATOM 2373 O O . ASN A 1 308 ? 13.155 3.264 -20.785 1.00 92.62 308 ASN A O 1
ATOM 2377 N N . GLY A 1 309 ? 12.578 4.156 -22.741 1.00 92.38 309 GLY A N 1
ATOM 2378 C CA . GLY A 1 309 ? 11.580 3.145 -23.110 1.00 92.38 309 GLY A CA 1
ATOM 2379 C C . GLY A 1 309 ? 10.121 3.534 -22.841 1.00 92.38 309 GLY A C 1
ATOM 2380 O O . GLY A 1 309 ? 9.234 2.743 -23.156 1.00 92.38 309 GLY A O 1
ATOM 2381 N N . HIS A 1 310 ? 9.856 4.733 -22.310 1.00 93.12 310 HIS A N 1
ATOM 2382 C CA . HIS A 1 310 ? 8.515 5.187 -21.908 1.00 93.12 310 HIS A CA 1
ATOM 2383 C C . HIS A 1 310 ? 7.826 6.121 -22.912 1.00 93.12 310 HIS A C 1
ATOM 2385 O O . HIS A 1 310 ? 6.667 6.468 -22.705 1.00 93.12 310 HIS A O 1
ATOM 2391 N N . SER A 1 311 ? 8.496 6.548 -23.984 1.00 91.44 311 SER A N 1
ATOM 2392 C CA . SER A 1 311 ? 7.840 7.272 -25.079 1.00 91.44 311 SER A CA 1
ATOM 2393 C C . SER A 1 311 ? 8.572 7.110 -26.405 1.00 91.44 311 SER A C 1
ATOM 2395 O O . SER A 1 311 ? 9.782 7.311 -26.485 1.00 91.44 311 SER A O 1
ATOM 2397 N N . ASP A 1 312 ? 7.822 6.808 -27.463 1.00 88.00 312 ASP A N 1
ATOM 2398 C CA . ASP A 1 312 ? 8.311 6.809 -28.844 1.00 88.00 312 ASP A CA 1
ATOM 2399 C C . ASP A 1 312 ? 8.324 8.222 -29.474 1.00 88.00 312 ASP A C 1
ATOM 2401 O O . ASP A 1 312 ? 8.777 8.382 -30.606 1.00 88.00 312 ASP A O 1
ATOM 2405 N N . VAL A 1 313 ? 7.849 9.260 -28.766 1.00 86.62 313 VAL A N 1
ATOM 2406 C CA . VAL A 1 313 ? 7.642 10.618 -29.303 1.00 86.62 313 VAL A CA 1
ATOM 2407 C C . VAL A 1 313 ? 8.381 11.666 -28.472 1.00 86.62 313 VAL A C 1
ATOM 2409 O O . VAL A 1 313 ? 8.109 11.854 -27.287 1.00 86.62 313 VAL A O 1
ATOM 2412 N N . CYS A 1 314 ? 9.281 12.410 -29.112 1.00 87.31 314 CYS A N 1
ATOM 2413 C CA . CYS A 1 314 ? 10.045 13.483 -28.484 1.00 87.31 314 CYS A CA 1
ATOM 2414 C C . CYS A 1 314 ? 10.305 14.645 -29.458 1.00 87.31 314 CYS A C 1
ATOM 2416 O O . CYS A 1 314 ? 10.495 14.437 -30.658 1.00 87.31 314 CYS A O 1
ATOM 2418 N N . ILE A 1 315 ? 10.271 15.875 -28.940 1.00 85.12 315 ILE A N 1
ATOM 2419 C CA . ILE A 1 315 ? 10.363 17.130 -29.707 1.00 85.12 315 ILE A CA 1
ATOM 2420 C C . ILE A 1 315 ? 11.229 18.159 -28.972 1.00 85.12 315 ILE A C 1
ATOM 2422 O O . ILE A 1 315 ? 11.462 18.024 -27.773 1.00 85.12 315 ILE A O 1
ATOM 2426 N N . SER A 1 316 ? 11.704 19.201 -29.661 1.00 84.25 316 SER A N 1
ATOM 2427 C CA . SER A 1 316 ? 12.503 20.247 -29.013 1.00 84.25 316 SER A CA 1
ATOM 2428 C C . SER A 1 316 ? 11.647 21.255 -28.239 1.00 84.25 316 SER A C 1
ATOM 2430 O O . SER A 1 316 ? 10.534 21.605 -28.639 1.00 84.25 316 SER A O 1
ATOM 2432 N N . GLN A 1 317 ? 12.201 21.791 -27.151 1.00 80.44 317 GLN A N 1
ATOM 2433 C CA . GLN A 1 317 ? 11.539 22.808 -26.328 1.00 80.44 317 GLN A CA 1
ATOM 2434 C C . GLN A 1 317 ? 11.305 24.126 -27.094 1.00 80.44 317 GLN A C 1
ATOM 2436 O O . GLN A 1 317 ? 10.338 24.842 -26.833 1.00 80.44 317 GLN A O 1
ATOM 2441 N N . GLU A 1 318 ? 12.131 24.437 -28.101 1.00 76.25 318 GLU A N 1
ATOM 2442 C CA . GLU A 1 318 ? 11.874 25.570 -29.001 1.00 76.25 318 GLU A CA 1
ATOM 2443 C C . GLU A 1 318 ? 10.611 25.351 -29.855 1.00 76.25 318 GLU A C 1
ATOM 2445 O O . GLU A 1 318 ? 9.854 26.294 -30.086 1.00 76.25 318 GLU A O 1
ATOM 2450 N N . PHE A 1 319 ? 10.339 24.114 -30.289 1.00 74.81 319 PHE A N 1
ATOM 2451 C CA . PHE A 1 319 ? 9.148 23.791 -31.077 1.00 74.81 319 PHE A CA 1
ATOM 2452 C C . PHE A 1 319 ? 7.859 23.938 -30.252 1.00 74.81 319 PHE A C 1
ATOM 2454 O O . PHE A 1 319 ? 6.887 24.524 -30.734 1.00 74.81 319 PHE A O 1
ATOM 2461 N N . LEU A 1 320 ? 7.869 23.499 -28.986 1.00 72.06 320 LEU A N 1
ATOM 2462 C CA . LEU A 1 320 ? 6.778 23.751 -28.032 1.00 72.06 320 LEU A CA 1
ATOM 2463 C C . LEU A 1 320 ? 6.522 25.259 -27.864 1.00 72.06 320 LEU A C 1
ATOM 2465 O O . LEU A 1 320 ? 5.406 25.733 -28.084 1.00 72.06 320 LEU A O 1
ATOM 2469 N N . ASN A 1 321 ? 7.574 26.032 -27.574 1.00 72.75 321 ASN A N 1
ATOM 2470 C CA . ASN A 1 321 ? 7.474 27.481 -27.373 1.00 72.75 321 ASN A CA 1
ATOM 2471 C C . ASN A 1 321 ? 6.982 28.242 -28.619 1.00 72.75 321 ASN A C 1
ATOM 2473 O O . ASN A 1 321 ? 6.248 29.220 -28.492 1.00 72.75 321 ASN A O 1
ATOM 2477 N N . ARG A 1 322 ? 7.362 27.814 -29.832 1.00 71.19 322 ARG A N 1
ATOM 2478 C CA . ARG A 1 322 ? 6.920 28.446 -31.092 1.00 71.19 322 ARG A CA 1
ATOM 2479 C C . ARG A 1 322 ? 5.459 28.172 -31.443 1.00 71.19 322 ARG A C 1
ATOM 2481 O O . ARG A 1 322 ? 4.863 28.962 -32.171 1.00 71.19 322 ARG A O 1
ATOM 2488 N N . THR A 1 323 ? 4.902 27.049 -30.993 1.00 67.38 323 THR A N 1
ATOM 2489 C CA . THR A 1 323 ? 3.586 26.571 -31.445 1.00 67.38 323 THR A CA 1
ATOM 2490 C C . THR A 1 323 ? 2.440 26.898 -30.487 1.00 67.38 323 THR A C 1
ATOM 2492 O O . THR A 1 323 ? 1.286 26.820 -30.902 1.00 67.38 323 THR A O 1
ATOM 2495 N N . ASN A 1 324 ? 2.725 27.295 -29.236 1.00 62.88 324 ASN A N 1
ATOM 2496 C CA . ASN A 1 324 ? 1.721 27.506 -28.175 1.00 62.88 324 ASN A CA 1
ATOM 2497 C C . ASN A 1 324 ? 0.787 26.291 -27.961 1.00 62.88 324 ASN A C 1
ATOM 2499 O O . ASN A 1 324 ? -0.351 26.437 -27.509 1.00 62.88 324 ASN A O 1
ATOM 2503 N N . LEU A 1 325 ? 1.251 25.084 -28.298 1.00 60.44 325 LEU A N 1
ATOM 2504 C CA . LEU A 1 325 ? 0.460 23.863 -28.188 1.00 60.44 325 LEU A CA 1
ATOM 2505 C C . LEU A 1 325 ? 0.401 23.389 -26.734 1.00 60.44 325 LEU A C 1
ATOM 2507 O O . LEU A 1 325 ? 1.422 23.085 -26.119 1.00 60.44 325 LEU A O 1
ATOM 2511 N N . THR A 1 326 ? -0.812 23.286 -26.190 1.00 58.91 326 THR A N 1
ATOM 2512 C CA . THR A 1 326 ? -1.045 22.589 -24.926 1.00 58.91 326 THR A CA 1
ATOM 2513 C C . THR A 1 326 ? -0.925 21.080 -25.137 1.00 58.91 326 THR A C 1
ATOM 2515 O O . THR A 1 326 ? -1.521 20.515 -26.055 1.00 58.91 326 THR A O 1
ATOM 2518 N N . LEU A 1 327 ? -0.156 20.427 -24.261 1.00 57.97 327 LEU A N 1
ATOM 2519 C CA . LEU A 1 327 ? 0.248 19.016 -24.369 1.00 57.97 327 LEU A CA 1
ATOM 2520 C C . LEU A 1 327 ? -0.926 18.016 -24.423 1.00 57.97 327 LEU A C 1
ATOM 2522 O O . LEU A 1 327 ? -0.757 16.893 -24.880 1.00 57.97 327 LEU A O 1
ATOM 2526 N N . GLU A 1 328 ? -2.124 18.430 -24.012 1.00 52.41 328 GLU A N 1
ATOM 2527 C CA . GLU A 1 328 ? -3.327 17.595 -23.899 1.00 52.41 328 GLU A CA 1
ATOM 2528 C C . GLU A 1 328 ? -4.117 17.410 -25.216 1.00 52.41 328 GLU A C 1
ATOM 2530 O O . GLU A 1 328 ? -5.191 16.809 -25.198 1.00 52.41 328 GLU A O 1
ATOM 2535 N N . ARG A 1 329 ? -3.674 17.986 -26.350 1.00 50.66 329 ARG A N 1
ATOM 2536 C CA . ARG A 1 329 ? -4.530 18.154 -27.552 1.00 50.66 329 ARG A CA 1
ATOM 2537 C C . ARG A 1 329 ? -4.000 17.641 -28.893 1.00 50.66 329 ARG A C 1
ATOM 2539 O O . ARG A 1 329 ? -4.685 17.823 -29.897 1.00 50.66 329 ARG A O 1
ATOM 2546 N N . LEU A 1 330 ? -2.835 17.002 -28.941 1.00 57.06 330 LEU A N 1
ATOM 2547 C CA . LEU A 1 330 ? -2.280 16.451 -30.184 1.00 57.06 330 LEU A CA 1
ATOM 2548 C C . LEU A 1 330 ? -2.540 14.945 -30.278 1.00 57.06 330 LEU A C 1
ATOM 2550 O O . LEU A 1 330 ? -2.162 14.202 -29.373 1.00 57.06 330 LEU A O 1
ATOM 2554 N N . SER A 1 331 ? -3.139 14.477 -31.378 1.00 59.62 331 SER A N 1
ATOM 2555 C CA . SER A 1 331 ? -3.166 13.043 -31.674 1.00 59.62 331 SER A CA 1
ATOM 2556 C C . SER A 1 331 ? -1.843 12.605 -32.310 1.00 59.62 331 SER A C 1
ATOM 2558 O O . SER A 1 331 ? -1.120 13.412 -32.900 1.00 59.62 331 SER A O 1
ATOM 2560 N N . GLN A 1 332 ? -1.544 11.304 -32.253 1.00 58.38 332 GLN A N 1
ATOM 2561 C CA . GLN A 1 332 ? -0.345 10.719 -32.870 1.00 58.38 332 GLN A CA 1
ATOM 2562 C C . GLN A 1 332 ? -0.189 11.120 -34.354 1.00 58.38 332 GLN A C 1
ATOM 2564 O O . GLN A 1 332 ? 0.922 11.334 -34.835 1.00 58.38 332 GLN A O 1
ATOM 2569 N N . ASN A 1 333 ? -1.310 11.263 -35.072 1.00 59.84 333 ASN A N 1
ATOM 2570 C CA . ASN A 1 333 ? -1.332 11.602 -36.494 1.00 59.84 333 ASN A CA 1
ATOM 2571 C C . ASN A 1 333 ? -0.956 13.066 -36.762 1.00 59.84 333 ASN A C 1
ATOM 2573 O O . ASN A 1 333 ? -0.280 13.339 -37.750 1.00 59.84 333 ASN A O 1
ATOM 2577 N N . ASP A 1 334 ? -1.345 13.994 -35.884 1.00 63.59 334 ASP A N 1
ATOM 2578 C CA . ASP A 1 334 ? -1.013 15.417 -36.032 1.00 63.59 334 ASP A CA 1
ATOM 2579 C C . ASP A 1 334 ? 0.495 15.640 -35.837 1.00 63.59 334 ASP A C 1
ATOM 2581 O O . ASP A 1 334 ? 1.131 16.392 -36.576 1.00 63.59 334 ASP A O 1
ATOM 2585 N N . ILE A 1 335 ? 1.092 14.917 -34.883 1.00 66.50 335 ILE A N 1
ATOM 2586 C CA . ILE A 1 335 ? 2.531 14.970 -34.592 1.00 66.50 335 ILE A CA 1
ATOM 2587 C C . ILE A 1 335 ? 3.346 14.408 -35.768 1.00 66.50 335 ILE A C 1
ATOM 2589 O O . ILE A 1 335 ? 4.339 15.018 -36.164 1.00 66.50 335 ILE A O 1
ATOM 2593 N N . ASN A 1 336 ? 2.897 13.308 -36.384 1.00 66.00 336 ASN A N 1
ATOM 2594 C CA . ASN A 1 336 ? 3.537 12.717 -37.569 1.00 66.00 336 ASN A CA 1
ATOM 2595 C C . ASN A 1 336 ? 3.595 13.670 -38.780 1.00 66.00 336 ASN A C 1
ATOM 2597 O O . ASN A 1 336 ? 4.486 13.539 -39.614 1.00 66.00 336 ASN A O 1
ATOM 2601 N N . VAL A 1 337 ? 2.659 14.621 -38.891 1.00 64.62 337 VAL A N 1
ATOM 2602 C CA . VAL A 1 337 ? 2.643 15.640 -39.960 1.00 64.62 337 VAL A CA 1
ATOM 2603 C C . VAL A 1 337 ? 3.532 16.844 -39.615 1.00 64.62 337 VAL A C 1
ATOM 2605 O O . VAL A 1 337 ? 4.059 17.500 -40.512 1.00 64.62 337 VAL A O 1
ATOM 2608 N N . LEU A 1 338 ? 3.720 17.131 -38.323 1.00 68.75 338 LEU A N 1
ATOM 2609 C CA . LEU A 1 338 ? 4.498 18.271 -37.828 1.00 68.75 338 LEU A CA 1
ATOM 2610 C C . LEU A 1 338 ? 6.005 17.984 -37.688 1.00 68.75 338 LEU A C 1
ATOM 2612 O O . LEU A 1 338 ? 6.811 18.899 -37.857 1.00 68.75 338 LEU A O 1
ATOM 2616 N N . VAL A 1 339 ? 6.399 16.743 -37.384 1.00 75.25 339 VAL A N 1
ATOM 2617 C CA . VAL A 1 339 ? 7.801 16.349 -37.147 1.00 75.25 339 VAL A CA 1
ATOM 2618 C C . VAL A 1 339 ? 8.392 15.703 -38.405 1.00 75.25 339 VAL A C 1
ATOM 2620 O O . VAL A 1 339 ? 8.434 14.484 -38.542 1.00 75.25 339 VAL A O 1
ATOM 2623 N N . THR A 1 340 ? 8.857 16.527 -39.347 1.00 76.44 340 THR A N 1
ATOM 2624 C CA . THR A 1 340 ? 9.442 16.067 -40.625 1.00 76.44 340 THR A CA 1
ATOM 2625 C C . THR A 1 340 ? 10.939 15.740 -40.557 1.00 76.44 340 THR A C 1
ATOM 2627 O O . THR A 1 340 ? 11.478 15.101 -41.463 1.00 76.44 340 THR A O 1
ATOM 2630 N N . GLU A 1 341 ? 11.621 16.125 -39.477 1.00 82.62 341 GLU A N 1
ATOM 2631 C CA . GLU A 1 341 ? 13.028 15.816 -39.211 1.00 82.62 341 GLU A CA 1
ATOM 2632 C C . GLU A 1 341 ? 13.293 15.627 -37.713 1.00 82.62 341 GLU A C 1
ATOM 2634 O O . GLU A 1 341 ? 12.535 16.094 -36.862 1.00 82.62 341 GLU A O 1
ATOM 2639 N N . GLY A 1 342 ? 14.355 14.889 -37.397 1.00 80.69 342 GLY A N 1
ATOM 2640 C CA . GLY A 1 342 ? 14.764 14.602 -36.027 1.00 80.69 342 GLY A CA 1
ATOM 2641 C C . GLY A 1 342 ? 15.337 15.826 -35.310 1.00 80.69 342 GLY A C 1
ATOM 2642 O O . GLY A 1 342 ? 15.989 16.670 -35.926 1.00 80.69 342 GLY A O 1
ATOM 2643 N N . THR A 1 343 ? 15.082 15.940 -34.004 1.00 80.38 343 THR A N 1
ATOM 2644 C CA . THR A 1 343 ? 15.325 17.184 -33.255 1.00 80.38 343 THR A CA 1
ATOM 2645 C C . THR A 1 343 ? 16.706 17.257 -32.593 1.00 80.38 343 THR A C 1
ATOM 2647 O O . THR A 1 343 ? 17.323 16.251 -32.232 1.00 80.38 343 THR A O 1
ATOM 2650 N N . VAL A 1 344 ? 17.197 18.493 -32.447 1.00 80.81 344 VAL A N 1
ATOM 2651 C CA . VAL A 1 344 ? 18.526 18.844 -31.922 1.00 80.81 344 VAL A CA 1
ATOM 2652 C C . VAL A 1 344 ? 18.361 19.880 -30.805 1.00 80.81 344 VAL A C 1
ATOM 2654 O O . VAL A 1 344 ? 17.510 20.762 -30.912 1.00 80.81 344 VAL A O 1
ATOM 2657 N N . GLY A 1 345 ? 19.185 19.801 -29.755 1.00 78.12 345 GLY A N 1
ATOM 2658 C CA . GLY A 1 345 ? 19.146 20.714 -28.605 1.00 78.12 345 GLY A CA 1
ATOM 2659 C C . GLY A 1 345 ? 18.373 20.139 -27.415 1.00 78.12 345 GLY A C 1
ATOM 2660 O O . GLY A 1 345 ? 18.437 18.936 -27.160 1.00 78.12 345 GLY A O 1
ATOM 2661 N N . ASP A 1 346 ? 17.663 20.999 -26.683 1.00 83.12 346 ASP A N 1
ATOM 2662 C CA . ASP A 1 346 ? 16.840 20.598 -25.539 1.00 83.12 346 ASP A CA 1
ATOM 2663 C C . ASP A 1 346 ? 15.574 19.880 -26.019 1.00 83.12 346 ASP A C 1
ATOM 2665 O O . ASP A 1 346 ? 14.701 20.484 -26.648 1.00 83.12 346 ASP A O 1
ATOM 2669 N N . ILE A 1 347 ? 15.491 18.580 -25.732 1.00 87.38 347 ILE A N 1
ATOM 2670 C CA . ILE A 1 347 ? 14.438 17.663 -26.187 1.00 87.38 347 ILE A CA 1
ATOM 2671 C C . ILE A 1 347 ? 13.587 17.231 -24.993 1.00 87.38 347 ILE A C 1
ATOM 2673 O O . ILE A 1 347 ? 14.122 16.902 -23.933 1.00 87.38 347 ILE A O 1
ATOM 2677 N N . ILE A 1 348 ? 12.271 17.181 -25.196 1.00 88.88 348 ILE A N 1
ATOM 2678 C CA . ILE A 1 348 ? 11.281 16.704 -24.231 1.00 88.88 348 ILE A CA 1
ATOM 2679 C C . ILE A 1 348 ? 10.496 15.533 -24.831 1.00 88.88 348 ILE A C 1
ATOM 2681 O O . ILE A 1 348 ? 10.054 15.577 -25.982 1.00 88.88 348 ILE A O 1
ATOM 2685 N N . CYS A 1 349 ? 10.328 14.485 -24.031 1.00 89.75 349 CYS A N 1
ATOM 2686 C CA . CYS A 1 349 ? 9.493 13.323 -24.315 1.00 89.75 349 CYS A CA 1
ATOM 2687 C C . CYS A 1 349 ? 8.013 13.624 -24.036 1.00 89.75 349 CYS A C 1
ATOM 2689 O O . CYS A 1 349 ? 7.681 14.257 -23.036 1.00 89.75 349 CYS A O 1
ATOM 2691 N N . LEU A 1 350 ? 7.117 13.168 -24.913 1.00 85.75 350 LEU A N 1
ATOM 2692 C CA . LEU A 1 350 ? 5.671 13.384 -24.789 1.00 85.75 350 LEU A CA 1
ATOM 2693 C C . LEU A 1 350 ? 4.966 12.112 -24.311 1.00 85.75 350 LEU A C 1
ATOM 2695 O O . LEU A 1 350 ? 5.393 11.015 -24.656 1.00 85.75 350 LEU A O 1
ATOM 2699 N N . ASN A 1 351 ? 3.852 12.247 -23.587 1.00 85.50 351 ASN A N 1
ATOM 2700 C CA . ASN A 1 351 ? 2.971 11.134 -23.198 1.00 85.50 351 ASN A CA 1
ATOM 2701 C C . ASN A 1 351 ? 3.709 9.953 -22.524 1.00 85.50 351 ASN A C 1
ATOM 2703 O O . ASN A 1 351 ? 3.541 8.802 -22.925 1.00 85.50 351 ASN A O 1
ATOM 2707 N N . CYS A 1 352 ? 4.535 10.250 -21.514 1.00 91.38 352 CYS A N 1
ATOM 2708 C CA . CYS A 1 352 ? 5.315 9.261 -20.765 1.00 91.38 352 CYS A CA 1
ATOM 2709 C C . CYS A 1 352 ? 4.453 8.098 -20.229 1.00 91.38 352 CYS A C 1
ATOM 2711 O O . CYS A 1 352 ? 3.491 8.292 -19.485 1.00 91.38 352 CYS A O 1
ATOM 2713 N N . MET A 1 353 ? 4.812 6.874 -20.617 1.00 90.50 353 MET A N 1
ATOM 2714 C CA . MET A 1 353 ? 4.129 5.629 -20.256 1.00 90.50 353 MET A CA 1
ATOM 2715 C C . MET A 1 353 ? 4.736 4.964 -19.007 1.00 90.50 353 MET A C 1
ATOM 2717 O O . MET A 1 353 ? 5.726 5.421 -18.440 1.00 90.50 353 MET A O 1
ATOM 2721 N N . HIS A 1 354 ? 4.136 3.858 -18.557 1.00 93.31 354 HIS A N 1
ATOM 2722 C CA . HIS A 1 354 ? 4.579 3.085 -17.381 1.00 93.31 354 HIS A CA 1
ATOM 2723 C C . HIS A 1 354 ? 4.674 3.913 -16.078 1.00 93.31 354 HIS A C 1
ATOM 2725 O O . HIS A 1 354 ? 5.506 3.627 -15.218 1.00 93.31 354 HIS A O 1
ATOM 2731 N N . ASN A 1 355 ? 3.797 4.917 -15.932 1.00 94.19 355 ASN A N 1
ATOM 2732 C CA . ASN A 1 355 ? 3.685 5.809 -14.769 1.00 94.19 355 ASN A CA 1
ATOM 2733 C C . ASN A 1 355 ? 4.949 6.657 -14.502 1.00 94.19 355 ASN A C 1
ATOM 2735 O O . ASN A 1 355 ? 5.344 6.852 -13.351 1.00 94.19 355 ASN A O 1
ATOM 2739 N N . THR A 1 356 ? 5.579 7.162 -15.566 1.00 94.19 356 THR A N 1
ATOM 2740 C CA . THR A 1 356 ? 6.757 8.046 -15.500 1.00 94.19 356 THR A CA 1
ATOM 2741 C C . THR A 1 356 ? 6.422 9.509 -15.822 1.00 94.19 356 THR A C 1
ATOM 2743 O O . THR A 1 356 ? 5.440 9.803 -16.502 1.00 94.19 356 THR A O 1
ATOM 2746 N N . GLU A 1 357 ? 7.247 10.431 -15.330 1.00 92.56 357 GLU A N 1
ATOM 2747 C CA . GLU A 1 357 ? 7.230 11.870 -15.620 1.00 92.56 357 GLU A CA 1
ATOM 2748 C C . GLU A 1 357 ? 8.662 12.407 -15.798 1.00 92.56 357 GLU A C 1
ATOM 2750 O O . GLU A 1 357 ? 9.631 11.647 -15.836 1.00 92.56 357 GLU A O 1
ATOM 2755 N N . GLY A 1 358 ? 8.795 13.727 -15.936 1.00 90.44 358 GLY A N 1
ATOM 2756 C CA . GLY A 1 358 ? 10.065 14.386 -16.240 1.00 90.44 358 GLY A CA 1
ATOM 2757 C C . GLY A 1 358 ? 10.320 14.512 -17.748 1.00 90.44 358 GLY A C 1
ATOM 2758 O O . GLY A 1 358 ? 9.656 13.864 -18.562 1.00 90.44 358 GLY A O 1
ATOM 2759 N N . PRO A 1 359 ? 11.268 15.373 -18.161 1.00 88.94 359 PRO A N 1
ATOM 2760 C CA . PRO A 1 359 ? 11.501 15.688 -19.570 1.00 88.94 359 PRO A CA 1
ATOM 2761 C C . PRO A 1 359 ? 12.024 14.496 -20.384 1.00 88.94 359 PRO A C 1
ATOM 2763 O O . PRO A 1 359 ? 11.929 14.529 -21.611 1.00 88.94 359 PRO A O 1
ATOM 2766 N N . ARG A 1 360 ? 12.553 13.445 -19.736 1.00 91.50 360 ARG A N 1
ATOM 2767 C CA . ARG A 1 360 ? 12.969 12.191 -20.384 1.00 91.50 360 ARG A CA 1
ATOM 2768 C C . ARG A 1 360 ? 12.195 10.965 -19.905 1.00 91.50 360 ARG A C 1
ATOM 2770 O O . ARG A 1 360 ? 12.659 9.843 -20.122 1.00 91.50 360 ARG A O 1
ATOM 2777 N N . CYS A 1 361 ? 11.037 11.159 -19.271 1.00 93.25 361 CYS A N 1
ATOM 2778 C CA . CYS A 1 361 ? 10.313 10.078 -18.600 1.00 93.25 361 CYS A CA 1
ATOM 2779 C C . CYS A 1 361 ? 11.230 9.333 -17.599 1.00 93.25 361 CYS A C 1
ATOM 2781 O O . CYS A 1 361 ? 11.301 8.106 -17.579 1.00 93.25 361 CYS A O 1
ATOM 2783 N N . ASP A 1 362 ? 12.041 10.102 -16.868 1.00 92.44 362 ASP A N 1
ATOM 2784 C CA . ASP A 1 362 ? 13.194 9.662 -16.080 1.00 92.44 362 ASP A CA 1
ATOM 2785 C C . ASP A 1 362 ? 12.936 9.608 -14.562 1.00 92.44 362 ASP A C 1
ATOM 2787 O O . ASP A 1 362 ? 13.763 9.084 -13.813 1.00 92.44 362 ASP A O 1
ATOM 2791 N N . SER A 1 363 ? 11.764 10.064 -14.110 1.00 93.06 363 SER A N 1
ATOM 2792 C CA . SER A 1 363 ? 11.249 9.875 -12.748 1.00 93.06 363 SER A CA 1
ATOM 2793 C C . SER A 1 363 ? 9.879 9.190 -12.758 1.00 93.06 363 SER A C 1
ATOM 2795 O O . SER A 1 363 ? 9.190 9.168 -13.774 1.00 93.06 363 SER A O 1
ATOM 2797 N N . CYS A 1 364 ? 9.453 8.631 -11.625 1.00 94.88 364 CYS A N 1
ATOM 2798 C CA . CYS A 1 364 ? 8.082 8.138 -11.455 1.00 94.88 364 CYS A CA 1
ATOM 2799 C C . CYS A 1 364 ? 7.108 9.288 -11.183 1.00 94.88 364 CYS A C 1
ATOM 2801 O O . CYS A 1 364 ? 7.500 10.267 -10.547 1.00 94.88 364 CYS A O 1
ATOM 2803 N N . ILE A 1 365 ? 5.844 9.150 -11.604 1.00 94.19 365 ILE A N 1
ATOM 2804 C CA . ILE A 1 365 ? 4.795 10.116 -11.243 1.00 94.19 365 ILE A CA 1
ATOM 2805 C C . ILE A 1 365 ? 4.612 10.200 -9.724 1.00 94.19 365 ILE A C 1
ATOM 2807 O O . ILE A 1 365 ? 4.815 9.223 -8.999 1.00 94.19 365 ILE A O 1
ATOM 2811 N N . THR A 1 366 ? 4.181 11.361 -9.231 1.00 92.44 366 THR A N 1
ATOM 2812 C CA . THR A 1 366 ? 3.920 11.562 -7.795 1.00 92.44 366 THR A CA 1
ATOM 2813 C C . THR A 1 366 ? 2.981 10.480 -7.230 1.00 92.44 366 THR A C 1
ATOM 2815 O O . THR A 1 366 ? 1.869 10.285 -7.721 1.00 92.44 366 THR A O 1
ATOM 2818 N N . GLY A 1 367 ? 3.429 9.782 -6.179 1.00 91.81 367 GLY A N 1
ATOM 2819 C CA . GLY A 1 367 ? 2.715 8.652 -5.561 1.00 91.81 367 GLY A CA 1
ATOM 2820 C C . GLY A 1 367 ? 3.051 7.271 -6.144 1.00 91.81 367 GLY A C 1
ATOM 2821 O O . GLY A 1 367 ? 2.424 6.276 -5.772 1.00 91.81 367 GLY A O 1
ATOM 2822 N N . TYR A 1 368 ? 4.038 7.195 -7.040 1.00 94.50 368 TYR A N 1
ATOM 2823 C CA . TYR A 1 368 ? 4.579 5.962 -7.607 1.00 94.50 368 TYR A CA 1
ATOM 2824 C C . TYR A 1 368 ? 6.092 5.880 -7.365 1.00 94.50 368 TYR A C 1
ATOM 2826 O O . TYR A 1 368 ? 6.770 6.895 -7.212 1.00 94.50 368 TYR A O 1
ATOM 2834 N N . PHE A 1 369 ? 6.624 4.660 -7.355 1.00 94.12 369 PHE A N 1
ATOM 2835 C CA . PHE A 1 369 ? 8.047 4.378 -7.221 1.00 94.12 369 PHE A CA 1
ATOM 2836 C C . PHE A 1 369 ? 8.514 3.306 -8.209 1.00 94.12 369 PHE A C 1
ATOM 2838 O O . PHE A 1 369 ? 7.728 2.530 -8.755 1.00 94.12 369 PHE A O 1
ATOM 2845 N N . LYS A 1 370 ? 9.820 3.295 -8.446 1.00 92.81 370 LYS A N 1
ATOM 2846 C CA . LYS A 1 370 ? 10.520 2.451 -9.415 1.00 92.81 370 LYS A CA 1
ATOM 2847 C C . LYS A 1 370 ? 10.384 0.952 -9.097 1.00 92.81 370 LYS A C 1
ATOM 2849 O O . LYS A 1 370 ? 10.534 0.547 -7.946 1.00 92.81 370 LYS A O 1
ATOM 2854 N N . VAL A 1 371 ? 10.130 0.120 -10.112 1.00 87.75 371 VAL A N 1
ATOM 2855 C CA . VAL A 1 371 ? 9.945 -1.338 -9.940 1.00 87.75 371 VAL A CA 1
ATOM 2856 C C . VAL A 1 371 ? 11.273 -2.098 -9.806 1.00 87.75 371 VAL A C 1
ATOM 2858 O O . VAL A 1 371 ? 11.352 -3.033 -9.010 1.00 87.75 371 VAL A O 1
ATOM 2861 N N . GLY A 1 372 ? 12.304 -1.714 -10.568 1.00 83.62 372 GLY A N 1
ATOM 2862 C CA . GLY A 1 372 ? 13.563 -2.461 -10.683 1.00 83.62 372 GLY A CA 1
ATOM 2863 C C . GLY A 1 372 ? 14.837 -1.617 -10.564 1.00 83.62 372 GLY A C 1
ATOM 2864 O O . GLY A 1 372 ? 14.843 -0.494 -10.047 1.00 83.62 372 GLY A O 1
ATOM 2865 N N . ASP A 1 373 ? 15.954 -2.164 -11.047 1.00 82.50 373 ASP A N 1
ATOM 2866 C CA . ASP A 1 373 ? 17.254 -1.483 -11.045 1.00 82.50 373 ASP A CA 1
ATOM 2867 C C . ASP A 1 373 ? 17.367 -0.411 -12.146 1.00 82.50 373 ASP A C 1
ATOM 2869 O O . ASP A 1 373 ? 18.172 0.515 -12.007 1.00 82.50 373 ASP A O 1
ATOM 2873 N N . SER A 1 374 ? 16.490 -0.414 -13.155 1.00 86.25 374 SER A N 1
ATOM 2874 C CA . SER A 1 374 ? 16.359 0.643 -14.168 1.00 86.25 374 SER A CA 1
ATOM 2875 C C . SER A 1 374 ? 15.035 1.405 -14.038 1.00 86.25 374 SER A C 1
ATOM 2877 O O . SER A 1 374 ? 14.053 0.881 -13.520 1.00 86.25 374 SER A O 1
ATOM 2879 N N . ILE A 1 375 ? 14.981 2.659 -14.503 1.00 88.56 375 ILE A N 1
ATOM 2880 C CA . ILE A 1 375 ? 13.689 3.357 -14.668 1.00 88.56 375 ILE A CA 1
ATOM 2881 C C . ILE A 1 375 ? 12.869 2.724 -15.804 1.00 88.56 375 ILE A C 1
ATOM 2883 O O . ILE A 1 375 ? 11.649 2.650 -15.701 1.00 88.56 375 ILE A O 1
ATOM 2887 N N . ALA A 1 376 ? 13.552 2.150 -16.806 1.00 86.75 376 ALA A N 1
ATOM 2888 C CA . ALA A 1 376 ? 12.962 1.439 -17.945 1.00 86.75 376 ALA A CA 1
ATOM 2889 C C . ALA A 1 376 ? 12.030 0.278 -17.542 1.00 86.75 376 ALA A C 1
ATOM 2891 O O . ALA A 1 376 ? 11.130 -0.076 -18.302 1.00 86.75 376 ALA A O 1
ATOM 2892 N N . ASP A 1 377 ? 12.219 -0.275 -16.338 1.00 89.00 377 ASP A N 1
ATOM 2893 C CA . ASP A 1 377 ? 11.383 -1.330 -15.751 1.00 89.00 377 ASP A CA 1
ATOM 2894 C C . ASP A 1 377 ? 9.980 -0.812 -15.344 1.00 89.00 377 ASP A C 1
ATOM 2896 O O . ASP A 1 377 ? 9.072 -1.598 -15.072 1.00 89.00 377 ASP A O 1
ATOM 2900 N N . GLY A 1 378 ? 9.787 0.512 -15.328 1.00 90.19 378 GLY A N 1
ATOM 2901 C CA . GLY A 1 378 ? 8.533 1.194 -15.017 1.00 90.19 378 GLY A CA 1
ATOM 2902 C C . GLY A 1 378 ? 8.341 1.527 -13.535 1.00 90.19 378 GLY A C 1
ATOM 2903 O O . GLY A 1 378 ? 9.183 1.243 -12.677 1.00 90.19 378 GLY A O 1
ATOM 2904 N N . CYS A 1 379 ? 7.198 2.152 -13.242 1.00 95.12 379 CYS A N 1
ATOM 2905 C CA . CYS A 1 379 ? 6.833 2.623 -11.910 1.00 95.12 379 CYS A CA 1
ATOM 2906 C C . CYS A 1 379 ? 5.493 2.038 -11.430 1.00 95.12 379 CYS A C 1
ATOM 2908 O O . CYS A 1 379 ? 4.510 1.976 -12.175 1.00 95.12 379 CYS A O 1
ATOM 2910 N N . GLN A 1 380 ? 5.442 1.657 -10.154 1.00 92.81 380 GLN A N 1
ATOM 2911 C CA . GLN A 1 380 ? 4.293 1.071 -9.453 1.00 92.81 380 GLN A CA 1
ATOM 2912 C C . GLN A 1 380 ? 3.806 1.988 -8.313 1.00 92.81 380 GLN A C 1
ATOM 2914 O O . GLN A 1 380 ? 4.601 2.763 -7.783 1.00 92.81 380 GLN A O 1
ATOM 2919 N N . PRO A 1 381 ? 2.523 1.943 -7.910 1.00 93.38 381 PRO A N 1
ATOM 2920 C CA . PRO A 1 381 ? 1.996 2.834 -6.875 1.00 93.38 381 PRO A CA 1
ATOM 2921 C C . PRO A 1 381 ? 2.571 2.528 -5.481 1.00 93.38 381 PRO A C 1
ATOM 2923 O O . PRO A 1 381 ? 2.788 1.367 -5.121 1.00 93.38 381 PRO A O 1
ATOM 2926 N N . CYS A 1 382 ? 2.764 3.572 -4.669 1.00 92.69 382 CYS A N 1
ATOM 2927 C CA . CYS A 1 382 ? 3.241 3.472 -3.286 1.00 92.69 382 CYS A CA 1
ATOM 2928 C C . CYS A 1 382 ? 2.342 2.561 -2.425 1.00 92.69 382 CYS A C 1
ATOM 2930 O O . CYS A 1 382 ? 1.166 2.853 -2.201 1.00 92.69 382 CYS A O 1
ATOM 2932 N N . HIS A 1 383 ? 2.904 1.480 -1.875 1.00 90.31 383 HIS A N 1
ATOM 2933 C CA . HIS A 1 383 ? 2.167 0.456 -1.119 1.00 90.31 383 HIS A CA 1
ATOM 2934 C C . HIS A 1 383 ? 1.962 0.807 0.371 1.00 90.31 383 HIS A C 1
ATOM 2936 O O . HIS A 1 383 ? 2.128 -0.017 1.263 1.00 90.31 383 HIS A O 1
ATOM 2942 N N . CYS A 1 384 ? 1.517 2.033 0.656 1.00 91.50 384 CYS A N 1
ATOM 2943 C CA . CYS A 1 384 ? 1.302 2.560 2.013 1.00 91.50 384 CYS A CA 1
ATOM 2944 C C . CYS A 1 384 ? 0.039 2.005 2.729 1.00 91.50 384 CYS A C 1
ATOM 2946 O O . CYS A 1 384 ? -0.586 2.712 3.522 1.00 91.50 384 CYS A O 1
ATOM 2948 N N . HIS A 1 385 ? -0.410 0.791 2.382 1.00 89.81 385 HIS A N 1
ATOM 2949 C CA . HIS A 1 385 ? -1.605 0.087 2.889 1.00 89.81 385 HIS A CA 1
ATOM 2950 C C . HIS A 1 385 ? -2.936 0.873 2.954 1.00 89.81 385 HIS A C 1
ATOM 2952 O O . HIS A 1 385 ? -3.856 0.474 3.664 1.00 89.81 385 HIS A O 1
ATOM 2958 N N . GLY A 1 386 ? -3.076 1.962 2.191 1.00 87.12 386 GLY A N 1
ATOM 2959 C CA . GLY A 1 386 ? -4.247 2.851 2.237 1.00 87.12 386 GLY A CA 1
ATOM 2960 C C . GLY A 1 386 ? -4.190 3.925 3.333 1.00 87.12 386 GLY A C 1
ATOM 2961 O O . GLY A 1 386 ? -5.112 4.729 3.446 1.00 87.12 386 GLY A O 1
ATOM 2962 N N . HIS A 1 387 ? -3.100 3.984 4.104 1.00 89.19 387 HIS A N 1
ATOM 2963 C CA . HIS A 1 387 ? -2.832 5.015 5.117 1.00 89.19 387 HIS A CA 1
ATOM 2964 C C . HIS A 1 387 ? -1.884 6.115 4.628 1.00 89.19 387 HIS A C 1
ATOM 2966 O O . HIS A 1 387 ? -1.576 7.036 5.380 1.00 89.19 387 HIS A O 1
ATOM 2972 N N . GLY A 1 388 ? -1.423 6.022 3.385 1.00 89.56 388 GLY A N 1
ATOM 2973 C CA . GLY A 1 388 ? -0.611 7.020 2.704 1.00 89.56 388 GLY A CA 1
ATOM 2974 C C . GLY A 1 388 ? -0.789 6.912 1.192 1.00 89.56 388 GLY A C 1
ATOM 2975 O O . GLY A 1 388 ? -1.434 5.988 0.691 1.00 89.56 388 GLY A O 1
ATOM 2976 N N . ASP A 1 389 ? -0.231 7.876 0.477 1.00 89.31 389 ASP A N 1
ATOM 2977 C CA . ASP A 1 389 ? -0.272 8.007 -0.981 1.00 89.31 389 ASP A CA 1
ATOM 2978 C C . ASP A 1 389 ? 1.007 8.609 -1.587 1.00 89.31 389 ASP A C 1
ATOM 2980 O O . ASP A 1 389 ? 1.099 8.741 -2.804 1.00 89.31 389 ASP A O 1
ATOM 2984 N N . MET A 1 390 ? 2.003 8.933 -0.758 1.00 92.06 390 MET A N 1
ATOM 2985 C CA . MET A 1 390 ? 3.325 9.396 -1.176 1.00 92.06 390 MET A CA 1
ATOM 2986 C C . MET A 1 390 ? 4.403 8.582 -0.461 1.00 92.06 390 MET A C 1
ATOM 2988 O O . MET A 1 390 ? 4.293 8.326 0.738 1.00 92.06 390 MET A O 1
ATOM 2992 N N . CYS A 1 391 ? 5.449 8.217 -1.196 1.00 92.62 391 CYS A N 1
ATOM 2993 C CA . CYS A 1 391 ? 6.642 7.504 -0.742 1.00 92.62 391 CYS A CA 1
ATOM 2994 C C . CYS A 1 391 ? 7.864 8.004 -1.537 1.00 92.62 391 CYS A C 1
ATOM 2996 O O . CYS A 1 391 ? 7.715 8.808 -2.459 1.00 92.62 391 CYS A O 1
ATOM 2998 N N . ASP A 1 392 ? 9.067 7.543 -1.195 1.00 91.56 392 ASP A N 1
ATOM 2999 C CA . ASP A 1 392 ? 10.281 7.790 -1.982 1.00 91.56 392 ASP A CA 1
ATOM 3000 C C . ASP A 1 392 ? 10.147 7.157 -3.388 1.00 91.56 392 ASP A C 1
ATOM 3002 O O . ASP A 1 392 ? 10.041 5.929 -3.486 1.00 91.56 392 ASP A O 1
ATOM 3006 N N . PRO A 1 393 ? 10.196 7.942 -4.485 1.00 90.94 393 PRO A N 1
ATOM 3007 C CA . PRO A 1 393 ? 10.007 7.428 -5.844 1.00 90.94 393 PRO A CA 1
ATOM 3008 C C . PRO A 1 393 ? 11.134 6.490 -6.311 1.00 90.94 393 PRO A C 1
ATOM 3010 O O . PRO A 1 393 ? 10.984 5.800 -7.320 1.00 90.94 393 PRO A O 1
ATOM 3013 N N . THR A 1 394 ? 12.264 6.436 -5.597 1.00 89.62 394 THR A N 1
ATOM 3014 C CA . THR A 1 394 ? 13.410 5.580 -5.936 1.00 89.62 394 THR A CA 1
ATOM 3015 C C . THR A 1 394 ? 13.431 4.243 -5.193 1.00 89.62 394 THR A C 1
ATOM 3017 O O . THR A 1 394 ? 13.986 3.283 -5.726 1.00 89.62 394 THR A O 1
ATOM 3020 N N . THR A 1 395 ? 12.825 4.155 -4.001 1.00 88.81 395 THR A N 1
ATOM 3021 C CA . THR A 1 395 ? 12.872 2.953 -3.138 1.00 88.81 395 THR A CA 1
ATOM 3022 C C . THR A 1 395 ? 11.505 2.385 -2.748 1.00 88.81 395 THR A C 1
ATOM 3024 O O . THR A 1 395 ? 11.425 1.222 -2.352 1.00 88.81 395 THR A O 1
ATOM 3027 N N . GLY A 1 396 ? 10.439 3.188 -2.818 1.00 88.31 396 GLY A N 1
ATOM 3028 C CA . GLY A 1 396 ? 9.125 2.860 -2.260 1.00 88.31 396 GLY A CA 1
ATOM 3029 C C . GLY A 1 396 ? 9.041 2.960 -0.731 1.00 88.31 396 GLY A C 1
ATOM 3030 O O . GLY A 1 396 ? 7.995 2.664 -0.156 1.00 88.31 396 GLY A O 1
ATOM 3031 N N . GLU A 1 397 ? 10.121 3.355 -0.051 1.00 88.69 397 GLU A N 1
ATOM 3032 C CA . GLU A 1 397 ? 10.168 3.498 1.407 1.00 88.69 397 GLU A CA 1
ATOM 3033 C C . GLU A 1 397 ? 9.669 4.888 1.868 1.00 88.69 397 GLU A C 1
ATOM 3035 O O . GLU A 1 397 ? 9.441 5.800 1.076 1.00 88.69 397 GLU A O 1
ATOM 3040 N N . THR A 1 398 ? 9.523 5.076 3.182 1.00 88.50 398 THR A N 1
ATOM 3041 C CA . THR A 1 398 ? 9.164 6.342 3.856 1.00 88.50 398 THR A CA 1
ATOM 3042 C C . THR A 1 398 ? 7.788 6.934 3.495 1.00 88.50 398 THR A C 1
ATOM 3044 O O . THR A 1 398 ? 7.645 8.135 3.279 1.00 88.50 398 THR A O 1
ATOM 3047 N N . CYS A 1 399 ? 6.738 6.102 3.509 1.00 92.38 399 CYS A N 1
ATOM 3048 C CA . CYS A 1 399 ? 5.356 6.555 3.283 1.00 92.38 399 CYS A CA 1
ATOM 3049 C C . CYS A 1 399 ? 4.865 7.650 4.257 1.00 92.38 399 CYS A C 1
ATOM 3051 O O . CYS A 1 399 ? 5.201 7.645 5.448 1.00 92.38 399 CYS A O 1
ATOM 3053 N N . ASN A 1 400 ? 3.973 8.524 3.770 1.00 92.38 400 ASN A N 1
ATOM 3054 C CA . ASN A 1 400 ? 3.309 9.617 4.504 1.00 92.38 400 ASN A CA 1
ATOM 3055 C C . ASN A 1 400 ? 2.164 9.154 5.447 1.00 92.38 400 ASN A C 1
ATOM 3057 O O . ASN A 1 400 ? 1.013 9.578 5.334 1.00 92.38 400 ASN A O 1
ATOM 3061 N N . CYS A 1 401 ? 2.488 8.279 6.400 1.00 91.62 401 CYS A N 1
ATOM 3062 C CA . CYS A 1 401 ? 1.529 7.546 7.235 1.00 91.62 401 CYS A CA 1
ATOM 3063 C C . CYS A 1 401 ? 0.548 8.394 8.075 1.00 91.62 401 CYS A C 1
ATOM 3065 O O . CYS A 1 401 ? 0.920 9.091 9.025 1.00 91.62 401 CYS A O 1
ATOM 3067 N N . SER A 1 402 ? -0.738 8.227 7.764 1.00 88.75 402 SER A N 1
ATOM 3068 C CA . SER A 1 402 ? -1.914 8.805 8.426 1.00 88.75 402 SER A CA 1
ATOM 3069 C C . SER A 1 402 ? -2.625 7.774 9.328 1.00 88.75 402 SER A C 1
ATOM 3071 O O . SER A 1 402 ? -2.066 6.731 9.650 1.00 88.75 402 SER A O 1
ATOM 3073 N N . ASN A 1 403 ? -3.844 8.059 9.805 1.00 87.94 403 ASN A N 1
ATOM 3074 C CA . ASN A 1 403 ? -4.701 7.135 10.583 1.00 87.94 403 ASN A CA 1
ATOM 3075 C C . ASN A 1 403 ? -4.011 6.425 11.775 1.00 87.94 403 ASN A C 1
ATOM 3077 O O . ASN A 1 403 ? -4.356 5.302 12.130 1.00 87.94 403 ASN A O 1
ATOM 3081 N N . ASN A 1 404 ? -3.041 7.090 12.407 1.00 90.50 404 ASN A N 1
ATOM 3082 C CA . ASN A 1 404 ? -2.237 6.563 13.517 1.00 90.50 404 ASN A CA 1
ATOM 3083 C C . ASN A 1 404 ? -1.371 5.326 13.199 1.00 90.50 404 ASN A C 1
ATOM 3085 O O . ASN A 1 404 ? -1.052 4.554 14.104 1.00 90.50 404 ASN A O 1
ATOM 3089 N N . THR A 1 405 ? -0.906 5.194 11.954 1.00 92.31 405 THR A N 1
ATOM 3090 C CA . THR A 1 405 ? 0.127 4.221 11.558 1.00 92.31 405 THR A CA 1
ATOM 3091 C C . THR A 1 405 ? 1.553 4.799 11.609 1.00 92.31 405 THR A C 1
ATOM 3093 O O . THR A 1 405 ? 1.754 6.016 11.642 1.00 92.31 405 THR A O 1
ATOM 3096 N N . GLU A 1 406 ? 2.560 3.925 11.646 1.00 91.44 406 GLU A N 1
ATOM 3097 C CA . GLU A 1 406 ? 3.985 4.218 11.451 1.00 91.44 406 GLU A CA 1
ATOM 3098 C C . GLU A 1 406 ? 4.621 3.209 10.471 1.00 91.44 406 GLU A C 1
ATOM 3100 O O . GLU A 1 406 ? 4.143 2.083 10.323 1.00 91.44 406 GLU A O 1
ATOM 3105 N N . ASN A 1 407 ? 5.704 3.609 9.797 1.00 88.94 407 ASN A N 1
ATOM 3106 C CA . ASN A 1 407 ? 6.537 2.704 8.992 1.00 88.94 407 ASN A CA 1
ATOM 3107 C C . ASN A 1 407 ? 7.333 1.756 9.910 1.00 88.94 407 ASN A C 1
ATOM 3109 O O . ASN A 1 407 ? 7.760 2.176 10.992 1.00 88.94 407 ASN A O 1
ATOM 3113 N N . ASP A 1 408 ? 7.580 0.505 9.498 1.00 84.88 408 ASP A N 1
ATOM 3114 C CA . ASP A 1 408 ? 8.370 -0.406 10.335 1.00 84.88 408 ASP A CA 1
ATOM 3115 C C . ASP A 1 408 ? 9.836 0.058 10.433 1.00 84.88 408 ASP A C 1
ATOM 3117 O O . ASP A 1 408 ? 10.564 0.197 9.444 1.00 84.88 408 ASP A O 1
ATOM 3121 N N . ARG A 1 409 ? 10.285 0.255 11.675 1.00 79.12 409 ARG A N 1
ATOM 3122 C CA . ARG A 1 409 ? 11.635 0.697 12.042 1.00 79.12 409 ARG A CA 1
ATOM 3123 C C . ARG A 1 409 ? 12.714 -0.309 11.620 1.00 79.12 409 ARG A C 1
ATOM 3125 O O . ARG A 1 409 ? 13.864 0.093 11.454 1.00 79.12 409 ARG A O 1
ATOM 3132 N N . GLN A 1 410 ? 12.358 -1.575 11.380 1.00 76.06 410 GLN A N 1
ATOM 3133 C CA . GLN A 1 410 ? 13.246 -2.583 10.787 1.00 76.06 410 GLN A CA 1
ATOM 3134 C C . GLN A 1 410 ? 13.764 -2.165 9.399 1.00 76.06 410 GLN A C 1
ATOM 3136 O O . GLN A 1 410 ? 14.923 -2.431 9.083 1.00 76.06 410 GLN A O 1
ATOM 3141 N N . CYS A 1 411 ? 12.958 -1.442 8.610 1.00 72.62 411 CYS A N 1
ATOM 3142 C CA . CYS A 1 411 ? 13.357 -0.937 7.291 1.00 72.62 411 CYS A CA 1
ATOM 3143 C C . CYS A 1 411 ? 14.411 0.179 7.392 1.00 72.62 411 CYS A C 1
ATOM 3145 O O . CYS A 1 411 ? 15.329 0.257 6.584 1.00 72.62 411 CYS A O 1
ATOM 3147 N N . THR A 1 412 ? 14.335 1.007 8.440 1.00 65.25 412 THR A N 1
ATOM 3148 C CA . THR A 1 412 ? 15.201 2.187 8.642 1.00 65.25 412 THR A CA 1
ATOM 3149 C C . THR A 1 412 ? 16.627 1.872 9.135 1.00 65.25 412 THR A C 1
ATOM 3151 O O . THR A 1 412 ? 17.318 2.750 9.653 1.00 65.25 412 THR A O 1
ATOM 3154 N N . GLY A 1 413 ? 17.088 0.620 9.015 1.00 58.84 413 GLY A N 1
ATOM 3155 C CA . GLY A 1 413 ? 18.324 0.129 9.634 1.00 58.84 413 GLY A CA 1
ATOM 3156 C C . GLY A 1 413 ? 19.214 -0.726 8.725 1.00 58.84 413 GLY A C 1
ATOM 3157 O O . GLY A 1 413 ? 18.840 -1.146 7.636 1.00 58.84 413 GLY A O 1
ATOM 3158 N N . LYS A 1 414 ? 20.429 -1.036 9.199 1.00 52.84 414 LYS A N 1
ATOM 3159 C CA . LYS A 1 414 ? 21.447 -1.803 8.443 1.00 52.84 414 LYS A CA 1
ATOM 3160 C C . LYS A 1 414 ? 21.173 -3.318 8.324 1.00 52.84 414 LYS A C 1
ATOM 3162 O O . LYS A 1 414 ? 22.055 -4.053 7.891 1.00 52.84 414 LYS A O 1
ATOM 3167 N N . HIS A 1 415 ? 19.988 -3.802 8.694 1.00 50.50 415 HIS A N 1
ATOM 3168 C CA . HIS A 1 415 ? 19.655 -5.232 8.742 1.00 50.50 415 HIS A CA 1
ATOM 3169 C C . HIS A 1 415 ? 18.782 -5.670 7.555 1.00 50.50 415 HIS A C 1
ATOM 3171 O O . HIS A 1 415 ? 17.661 -6.137 7.733 1.00 50.50 415 HIS A O 1
ATOM 3177 N N . LYS A 1 416 ? 19.316 -5.564 6.329 1.00 53.31 416 LYS A N 1
ATOM 3178 C CA . LYS A 1 416 ? 18.635 -5.971 5.080 1.00 53.31 416 LYS A CA 1
ATOM 3179 C C . LYS A 1 416 ? 18.591 -7.502 4.860 1.00 53.31 416 LYS A C 1
ATOM 3181 O O . LYS A 1 416 ? 18.871 -7.978 3.767 1.00 53.31 416 LYS A O 1
ATOM 3186 N N . ASN A 1 417 ? 18.226 -8.262 5.897 1.00 52.09 417 ASN A N 1
ATOM 3187 C CA . ASN A 1 417 ? 18.084 -9.727 5.879 1.00 52.09 417 ASN A CA 1
ATOM 3188 C C . ASN A 1 417 ? 16.625 -10.164 6.148 1.00 52.09 417 ASN A C 1
ATOM 3190 O O . ASN A 1 417 ? 16.381 -11.098 6.912 1.00 52.09 417 ASN A O 1
ATOM 3194 N N . LEU A 1 418 ? 15.650 -9.478 5.546 1.00 60.81 418 LEU A N 1
ATOM 3195 C CA . LEU A 1 418 ? 14.246 -9.907 5.507 1.00 60.81 418 LEU A CA 1
ATOM 3196 C C . LEU A 1 418 ? 13.943 -10.514 4.129 1.00 60.81 418 LEU A C 1
ATOM 3198 O O . LEU A 1 418 ? 14.473 -10.050 3.123 1.00 60.81 418 LEU A O 1
ATOM 3202 N N . LEU A 1 419 ? 13.071 -11.528 4.077 1.00 69.31 419 LEU A N 1
ATOM 3203 C CA . LEU A 1 419 ? 12.556 -12.071 2.808 1.00 69.31 419 LEU A CA 1
ATOM 3204 C C . LEU A 1 419 ? 11.542 -11.119 2.140 1.00 69.31 419 LEU A C 1
ATOM 3206 O O . LEU A 1 419 ? 11.300 -11.220 0.942 1.00 69.31 419 LEU A O 1
ATOM 3210 N N . THR A 1 420 ? 10.955 -10.206 2.916 1.00 77.25 420 THR A N 1
ATOM 3211 C CA . THR A 1 420 ? 9.975 -9.206 2.474 1.00 77.25 420 THR A CA 1
ATOM 3212 C C . THR A 1 420 ? 10.676 -7.867 2.200 1.00 77.25 420 THR A C 1
ATOM 3214 O O . THR A 1 420 ? 11.417 -7.401 3.072 1.00 77.25 420 THR A O 1
ATOM 3217 N N . PRO A 1 421 ? 10.465 -7.216 1.040 1.00 83.12 421 PRO A N 1
ATOM 3218 C CA . PRO A 1 421 ? 11.084 -5.928 0.736 1.00 83.12 421 PRO A CA 1
ATOM 3219 C C . PRO A 1 421 ? 10.466 -4.780 1.552 1.00 83.12 421 PRO A C 1
ATOM 3221 O O . PRO A 1 421 ? 9.260 -4.744 1.794 1.00 83.12 421 PRO A O 1
ATOM 3224 N N . CYS A 1 422 ? 11.294 -3.803 1.935 1.00 86.44 422 CYS A N 1
ATOM 3225 C CA . CYS A 1 422 ? 10.926 -2.709 2.843 1.00 86.44 422 CYS A CA 1
ATOM 3226 C C . CYS A 1 422 ? 9.667 -1.928 2.430 1.00 86.44 422 CYS A C 1
ATOM 3228 O O . CYS A 1 422 ? 8.880 -1.540 3.293 1.00 86.44 422 CYS A O 1
ATOM 3230 N N . TRP A 1 423 ? 9.454 -1.702 1.129 1.00 86.94 423 TRP A N 1
ATOM 3231 C CA . TRP A 1 423 ? 8.314 -0.937 0.607 1.00 86.94 423 TRP A CA 1
ATOM 3232 C C . TRP A 1 423 ? 6.946 -1.603 0.859 1.00 86.94 423 TRP A C 1
ATOM 3234 O O . TRP A 1 423 ? 5.928 -0.919 0.831 1.00 86.94 423 TRP A O 1
ATOM 3244 N N . GLN A 1 424 ? 6.909 -2.902 1.184 1.00 86.19 424 GLN A N 1
ATOM 3245 C CA . GLN A 1 424 ? 5.694 -3.612 1.624 1.00 86.19 424 GLN A CA 1
ATOM 3246 C C . GLN A 1 424 ? 5.413 -3.457 3.130 1.00 86.19 424 GLN A C 1
ATOM 3248 O O . GLN A 1 424 ? 4.368 -3.878 3.607 1.00 86.19 424 GLN A O 1
ATOM 3253 N N . LEU A 1 425 ? 6.345 -2.879 3.895 1.00 86.69 425 LEU A N 1
ATOM 3254 C CA . LEU A 1 425 ? 6.264 -2.708 5.354 1.00 86.69 425 LEU A CA 1
ATOM 3255 C C . LEU A 1 425 ? 6.092 -1.228 5.751 1.00 86.69 425 LEU A C 1
ATOM 3257 O O . LEU A 1 425 ? 6.456 -0.802 6.852 1.00 86.69 425 LEU A O 1
ATOM 3261 N N . GLN A 1 426 ? 5.560 -0.424 4.829 1.00 89.12 426 GLN A N 1
ATOM 3262 C CA . GLN A 1 426 ? 5.308 0.999 5.027 1.00 89.12 426 GLN A CA 1
ATOM 3263 C C . GLN A 1 426 ? 3.870 1.219 5.512 1.00 89.12 426 GLN A C 1
ATOM 3265 O O . GLN A 1 426 ? 2.920 0.652 4.980 1.00 89.12 426 GLN A O 1
ATOM 3270 N N . CYS A 1 427 ? 3.713 2.018 6.565 1.00 92.06 427 CYS A N 1
ATOM 3271 C CA . CYS A 1 427 ? 2.476 2.191 7.336 1.00 92.06 427 CYS A CA 1
ATOM 3272 C C . CYS A 1 427 ? 1.825 0.897 7.878 1.00 92.06 427 CYS A C 1
ATOM 3274 O O . CYS A 1 427 ? 0.688 0.945 8.338 1.00 92.06 427 CYS A O 1
ATOM 3276 N N . SER A 1 428 ? 2.528 -0.242 7.874 1.00 91.19 428 SER A N 1
ATOM 3277 C CA . SER A 1 428 ? 1.995 -1.566 8.244 1.00 91.19 428 SER A CA 1
ATOM 3278 C C . SER A 1 428 ? 1.859 -1.806 9.756 1.00 91.19 428 SER A C 1
ATOM 3280 O O . SER A 1 428 ? 1.492 -2.902 10.183 1.00 91.19 428 SER A O 1
ATOM 3282 N N . LYS A 1 429 ? 2.145 -0.796 10.588 1.00 91.62 429 LYS A N 1
ATOM 3283 C CA . LYS A 1 429 ? 2.172 -0.891 12.053 1.00 91.62 429 LYS A CA 1
ATOM 3284 C C . LYS A 1 429 ? 1.460 0.296 12.708 1.00 91.62 429 LYS A C 1
ATOM 3286 O O . LYS A 1 429 ? 1.543 1.417 12.220 1.00 91.62 429 LYS A O 1
ATOM 3291 N N . CYS A 1 430 ? 0.795 0.081 13.842 1.00 93.44 430 CYS A N 1
ATOM 3292 C CA . CYS A 1 430 ? 0.187 1.160 14.628 1.00 93.44 430 CYS A CA 1
ATOM 3293 C C . CYS A 1 430 ? 1.197 1.930 15.501 1.00 93.44 430 CYS A C 1
ATOM 3295 O O . CYS A 1 430 ? 2.176 1.366 15.998 1.00 93.44 430 CYS A O 1
ATOM 3297 N N . LYS A 1 431 ? 0.915 3.221 15.732 1.00 92.62 431 LYS A N 1
ATOM 3298 C CA . LYS A 1 431 ? 1.610 4.067 16.718 1.00 92.62 431 LYS A CA 1
ATOM 3299 C C . LYS A 1 431 ? 1.387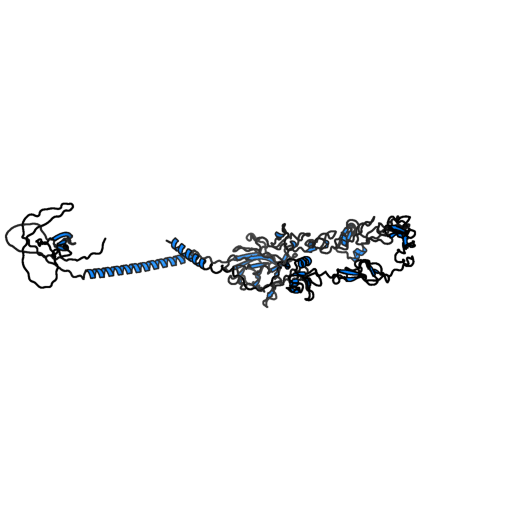 3.563 18.151 1.00 92.62 431 LYS A C 1
ATOM 3301 O O . LYS A 1 431 ? 0.477 2.784 18.432 1.00 92.62 431 LYS A O 1
ATOM 3306 N N . GLU A 1 432 ? 2.205 4.055 19.079 1.00 89.12 432 GLU A N 1
ATOM 3307 C CA . GLU A 1 432 ? 2.049 3.801 20.516 1.00 89.12 432 GLU A CA 1
ATOM 3308 C C . GLU A 1 432 ? 0.623 4.146 21.002 1.00 89.12 432 GLU A C 1
ATOM 3310 O O . GLU A 1 432 ? 0.034 5.133 20.564 1.00 89.12 432 GLU A O 1
ATOM 3315 N N . TYR A 1 433 ? 0.066 3.325 21.900 1.00 89.81 433 TYR A N 1
ATOM 3316 C CA . TYR A 1 433 ? -1.333 3.372 22.379 1.00 89.81 433 TYR A CA 1
ATOM 3317 C C . TYR A 1 433 ? -2.428 3.033 21.345 1.00 89.81 433 TYR A C 1
ATOM 3319 O O . TYR A 1 433 ? -3.614 3.162 21.662 1.00 89.81 433 TYR A O 1
ATOM 3327 N N . PHE A 1 434 ? -2.074 2.533 20.158 1.00 93.12 434 PHE A N 1
ATOM 3328 C CA . PHE A 1 434 ? -3.023 1.972 19.189 1.00 93.12 434 PHE A CA 1
ATOM 3329 C C . PHE A 1 434 ? -2.784 0.466 18.969 1.00 93.12 434 PHE A C 1
ATOM 3331 O O . PHE A 1 434 ? -1.677 -0.037 19.159 1.00 93.12 434 PHE A O 1
ATOM 3338 N N . LEU A 1 435 ? -3.845 -0.258 18.606 1.00 92.62 435 LEU A N 1
ATOM 3339 C CA . LEU A 1 435 ? -3.894 -1.714 18.437 1.00 92.62 435 LEU A CA 1
ATOM 3340 C C . LEU A 1 435 ? -4.516 -2.088 17.082 1.00 92.62 435 LEU A C 1
ATOM 3342 O O . LEU A 1 435 ? -5.314 -1.325 16.537 1.00 92.62 435 LEU A O 1
ATOM 3346 N N . GLY A 1 436 ? -4.192 -3.280 16.578 1.00 91.06 436 GLY A N 1
ATOM 3347 C CA . GLY A 1 436 ? -4.614 -3.784 15.268 1.00 91.06 436 GLY A CA 1
ATOM 3348 C C . GLY A 1 436 ? -3.443 -3.959 14.295 1.00 91.06 436 GLY A C 1
ATOM 3349 O O . GLY A 1 436 ? -2.299 -3.623 14.610 1.00 91.06 436 GLY A O 1
ATOM 3350 N N . ILE A 1 437 ? -3.745 -4.490 13.109 1.00 90.50 437 ILE A N 1
ATOM 3351 C CA . ILE A 1 437 ? -2.786 -4.759 12.029 1.00 90.50 437 ILE A CA 1
ATOM 3352 C C . ILE A 1 437 ? -3.203 -3.916 10.810 1.00 90.50 437 ILE A C 1
ATOM 3354 O O . ILE A 1 437 ? -4.080 -4.341 10.060 1.00 90.50 437 ILE A O 1
ATOM 3358 N N . PRO A 1 438 ? -2.635 -2.713 10.602 1.00 92.19 438 PRO A N 1
ATOM 3359 C CA . PRO A 1 438 ? -3.080 -1.773 9.572 1.00 92.19 438 PRO A CA 1
ATOM 3360 C C . PRO A 1 438 ? -2.485 -2.112 8.196 1.00 92.19 438 PRO A C 1
ATOM 3362 O O . PRO A 1 438 ? -1.682 -1.376 7.625 1.00 92.19 438 PRO A O 1
ATOM 3365 N N . THR A 1 439 ? -2.857 -3.278 7.669 1.00 89.31 439 THR A N 1
ATOM 3366 C CA . THR A 1 439 ? -2.544 -3.684 6.293 1.00 89.31 439 THR A CA 1
ATOM 3367 C C . THR A 1 439 ? -3.826 -3.755 5.466 1.00 89.31 439 THR A C 1
ATOM 3369 O O . THR A 1 439 ? -4.911 -3.986 5.998 1.00 89.31 439 THR A O 1
ATOM 3372 N N . HIS A 1 440 ? -3.722 -3.543 4.153 1.00 84.44 440 HIS A N 1
ATOM 3373 C CA . HIS A 1 440 ? -4.844 -3.669 3.203 1.00 84.44 440 HIS A CA 1
ATOM 3374 C C . HIS A 1 440 ? -6.080 -2.778 3.503 1.00 84.44 440 HIS A C 1
ATOM 3376 O O . HIS A 1 440 ? -7.178 -3.054 3.022 1.00 84.44 440 HIS A O 1
ATOM 3382 N N . GLY A 1 441 ? -5.919 -1.692 4.272 1.00 85.50 441 GLY A N 1
ATOM 3383 C CA . GLY A 1 441 ? -7.001 -0.780 4.669 1.00 85.50 441 GLY A CA 1
ATOM 3384 C C . GLY A 1 441 ? -7.702 -1.112 5.998 1.00 85.50 441 GLY A C 1
ATOM 3385 O O . GLY A 1 441 ? -8.687 -0.448 6.346 1.00 85.50 441 GLY A O 1
ATOM 3386 N N . HIS A 1 442 ? -7.205 -2.091 6.760 1.00 91.38 442 HIS A N 1
ATOM 3387 C CA . HIS A 1 442 ? -7.537 -2.263 8.181 1.00 91.38 442 HIS A CA 1
ATOM 3388 C C . HIS A 1 442 ? -7.043 -1.073 9.011 1.00 91.38 442 HIS A C 1
ATOM 3390 O O . HIS A 1 442 ? -6.114 -0.385 8.613 1.00 91.38 442 HIS A O 1
ATOM 3396 N N . GLN A 1 443 ? -7.658 -0.785 10.158 1.00 91.75 443 GLN A N 1
ATOM 3397 C CA . GLN A 1 443 ? -7.432 0.480 10.875 1.00 91.75 443 GLN A CA 1
ATOM 3398 C C . GLN A 1 443 ? -6.765 0.288 12.243 1.00 91.75 443 GLN A C 1
ATOM 3400 O O . GLN A 1 443 ? -6.876 -0.766 12.865 1.00 91.75 443 GLN A O 1
ATOM 3405 N N . CYS A 1 444 ? -6.093 1.335 12.730 1.00 94.12 444 CYS A N 1
ATOM 3406 C CA . CYS A 1 444 ? -5.518 1.375 14.073 1.00 94.12 444 CYS A CA 1
ATOM 3407 C C . CYS A 1 444 ? -6.541 1.866 15.101 1.00 94.12 444 CYS A C 1
ATOM 3409 O O . CYS A 1 444 ? -7.001 3.009 15.055 1.00 94.12 444 CYS A O 1
ATOM 3411 N N . TYR A 1 445 ? -6.860 1.015 16.071 1.00 94.81 445 TYR A N 1
ATOM 3412 C CA . TYR A 1 445 ? -7.861 1.263 17.104 1.00 94.81 445 TYR A CA 1
ATOM 3413 C C . TYR A 1 445 ? -7.208 1.781 18.384 1.00 94.81 445 TYR A C 1
ATOM 3415 O O . TYR A 1 445 ? -6.251 1.189 18.884 1.00 94.81 445 TYR A O 1
ATOM 3423 N N . ARG A 1 446 ? -7.719 2.875 18.954 1.00 93.31 446 ARG A N 1
ATOM 3424 C CA . ARG A 1 446 ? -7.128 3.471 20.156 1.00 93.31 446 ARG A CA 1
ATOM 3425 C C . ARG A 1 446 ? -7.374 2.611 21.391 1.00 93.31 446 ARG A C 1
ATOM 3427 O O . ARG A 1 446 ? -8.522 2.320 21.720 1.00 93.31 446 ARG A O 1
ATOM 3434 N N . HIS A 1 447 ? -6.313 2.256 22.111 1.00 93.56 447 HIS A N 1
ATOM 3435 C CA . HIS A 1 447 ? -6.416 1.469 23.336 1.00 93.56 447 HIS A CA 1
ATOM 3436 C C . HIS A 1 447 ? -7.187 2.231 24.426 1.00 93.56 447 HIS A C 1
ATOM 3438 O O . HIS A 1 447 ? -6.799 3.327 24.854 1.00 93.56 447 HIS A O 1
ATOM 3444 N N . MET A 1 448 ? -8.284 1.632 24.886 1.00 93.12 448 MET A N 1
ATOM 3445 C CA . MET A 1 448 ? -9.089 2.157 25.978 1.00 93.12 448 MET A CA 1
ATOM 3446 C C . MET A 1 448 ? -8.544 1.710 27.338 1.00 93.12 448 MET A C 1
ATOM 3448 O O . MET A 1 448 ? -8.290 0.529 27.561 1.00 93.12 448 MET A O 1
ATOM 3452 N N . PHE A 1 449 ? -8.447 2.643 28.285 1.00 91.06 449 PHE A N 1
ATOM 3453 C CA . PHE A 1 449 ? -8.171 2.356 29.692 1.00 91.06 449 PHE A CA 1
ATOM 3454 C C . PHE A 1 449 ? -9.471 2.327 30.510 1.00 91.06 449 PHE A C 1
ATOM 3456 O O . PHE A 1 449 ? -10.382 3.119 30.274 1.00 91.06 449 PHE A O 1
ATOM 3463 N N . LEU A 1 450 ? -9.539 1.413 31.483 1.00 90.69 450 LEU A N 1
ATOM 3464 C CA . LEU A 1 450 ? -10.692 1.231 32.373 1.00 90.69 450 LEU A CA 1
ATOM 3465 C C . LEU A 1 450 ? -11.054 2.533 33.110 1.00 90.69 450 LEU A C 1
ATOM 3467 O O . LEU A 1 450 ? -10.162 3.186 33.653 1.00 90.69 450 LEU A O 1
ATOM 3471 N N . ASP A 1 451 ? -12.350 2.861 33.166 1.00 85.38 451 ASP A N 1
ATOM 3472 C CA . ASP A 1 451 ? -12.899 4.060 33.826 1.00 85.38 451 ASP A CA 1
ATOM 3473 C C . ASP A 1 451 ? -12.339 5.411 33.317 1.00 85.38 451 ASP A C 1
ATOM 3475 O O . ASP A 1 451 ? -12.494 6.436 33.982 1.00 85.38 451 ASP A O 1
ATOM 3479 N N . ARG A 1 452 ? -11.727 5.445 32.122 1.00 90.31 452 ARG A N 1
ATOM 3480 C CA . ARG A 1 452 ? -11.348 6.683 31.422 1.00 90.31 452 ARG A CA 1
ATOM 3481 C C . ARG A 1 452 ? -12.390 7.036 30.356 1.00 90.31 452 ARG A C 1
ATOM 3483 O O . ARG A 1 452 ? -12.765 6.183 29.554 1.00 90.31 452 ARG A O 1
ATOM 3490 N N . ASP A 1 453 ? -12.804 8.301 30.322 1.00 89.62 453 ASP A N 1
ATOM 3491 C CA . ASP A 1 453 ? -13.642 8.868 29.261 1.00 89.62 453 ASP A CA 1
ATOM 3492 C C . ASP A 1 453 ? -12.850 9.134 27.971 1.00 89.62 453 ASP A C 1
ATOM 3494 O O . ASP A 1 453 ? -11.745 9.683 28.001 1.00 89.62 453 ASP A O 1
ATOM 3498 N N . TYR A 1 454 ? -13.460 8.794 26.836 1.00 92.31 454 TYR A N 1
ATOM 3499 C CA . TYR A 1 454 ? -13.001 9.088 25.478 1.00 92.31 454 TYR A CA 1
ATOM 3500 C C . TYR A 1 454 ? -14.115 9.829 24.734 1.00 92.31 454 TYR A C 1
ATOM 3502 O O . TYR A 1 454 ? -15.281 9.492 24.886 1.00 92.31 454 TYR A O 1
ATOM 3510 N N . CYS A 1 455 ? -13.787 10.826 23.920 1.00 92.69 455 CYS A N 1
ATOM 3511 C CA . CYS A 1 455 ? -14.747 11.600 23.127 1.00 92.69 455 CYS A CA 1
ATOM 3512 C C . CYS A 1 455 ? -14.714 11.174 21.652 1.00 92.69 455 CYS A C 1
ATOM 3514 O O . CYS A 1 455 ? -13.730 10.592 21.199 1.00 92.69 455 CYS A O 1
ATOM 3516 N N . PHE A 1 456 ? -15.776 11.469 20.893 1.00 92.56 456 PHE A N 1
ATOM 3517 C CA . PHE A 1 456 ? -15.875 11.085 19.471 1.00 92.56 456 PHE A CA 1
ATOM 3518 C C . PHE A 1 456 ? -14.966 11.894 18.522 1.00 92.56 456 PHE A C 1
ATOM 3520 O O . PHE A 1 456 ? -14.949 11.627 17.322 1.00 92.56 456 PHE A O 1
ATOM 3527 N N . ASP A 1 457 ? -14.221 12.868 19.049 1.00 89.19 457 ASP A N 1
ATOM 3528 C CA . ASP A 1 457 ? -13.213 13.643 18.321 1.00 89.19 457 ASP A CA 1
ATOM 3529 C C . ASP A 1 457 ? -12.205 12.692 17.632 1.00 89.19 457 ASP A C 1
ATOM 3531 O O . ASP A 1 457 ? -11.663 11.806 18.296 1.00 89.19 457 ASP A O 1
ATOM 3535 N N . PRO A 1 458 ? -11.933 12.808 16.320 1.00 82.19 458 PRO A N 1
ATOM 3536 C CA . PRO A 1 458 ? -10.936 11.976 15.644 1.00 82.19 458 PRO A CA 1
ATOM 3537 C C . PRO A 1 458 ? -9.479 12.363 15.976 1.00 82.19 458 PRO A C 1
ATOM 3539 O O . PRO A 1 458 ? -8.578 11.562 15.728 1.00 82.19 458 PRO A O 1
ATOM 3542 N N . GLU A 1 459 ? -9.249 13.547 16.552 1.00 80.56 459 GLU A N 1
ATOM 3543 C CA . GLU A 1 459 ? -7.935 14.144 16.815 1.00 80.56 459 GLU A CA 1
ATOM 3544 C C . GLU A 1 459 ? -7.656 14.322 18.324 1.00 80.56 459 GLU A C 1
ATOM 3546 O O . GLU A 1 459 ? -6.706 13.733 18.843 1.00 80.56 459 GLU A O 1
ATOM 3551 N N . THR A 1 460 ? -8.465 15.088 19.072 1.00 76.00 460 THR A N 1
ATOM 3552 C CA . THR A 1 460 ? -8.129 15.512 20.457 1.00 76.00 460 THR A CA 1
ATOM 3553 C C . THR A 1 460 ? -8.792 14.674 21.562 1.00 76.00 460 THR A C 1
ATOM 3555 O O . THR A 1 460 ? -9.478 15.147 22.464 1.00 76.00 460 THR A O 1
ATOM 3558 N N . GLN A 1 461 ? -8.510 13.371 21.541 1.00 75.81 461 GLN A N 1
ATOM 3559 C CA . GLN A 1 461 ? -9.130 12.348 22.407 1.00 75.81 461 GLN A CA 1
ATOM 3560 C C . GLN A 1 461 ? -8.543 12.256 23.835 1.00 75.81 461 GLN A C 1
ATOM 3562 O O . GLN A 1 461 ? -8.782 11.281 24.552 1.00 75.81 461 GLN A O 1
ATOM 3567 N N . GLU A 1 462 ? -7.705 13.209 24.244 1.00 67.12 462 GLU A N 1
ATOM 3568 C CA . GLU A 1 462 ? -7.046 13.231 25.562 1.00 67.12 462 GLU A CA 1
ATOM 3569 C C . GLU A 1 462 ? -7.674 14.264 26.508 1.00 67.12 462 GLU A C 1
ATOM 3571 O O . GLU A 1 462 ? -7.763 14.018 27.710 1.00 67.12 462 GLU A O 1
ATOM 3576 N N . GLU A 1 463 ? -8.145 15.392 25.965 1.00 73.31 463 GLU A N 1
ATOM 3577 C CA . GLU A 1 463 ? -8.653 16.545 26.717 1.00 73.31 463 GLU A CA 1
ATOM 3578 C C . GLU A 1 463 ? -10.158 16.766 26.495 1.00 73.31 463 GLU A C 1
ATOM 3580 O O . GLU A 1 463 ? -10.619 17.897 26.379 1.00 73.31 463 GLU A O 1
ATOM 3585 N N . CYS A 1 464 ? -10.958 15.696 26.494 1.00 75.31 464 CYS A N 1
ATOM 3586 C CA . CYS A 1 464 ? -12.404 15.723 26.212 1.00 75.31 464 CYS A CA 1
ATOM 3587 C C . CYS A 1 464 ? -13.244 16.693 27.080 1.00 75.31 464 CYS A C 1
ATOM 3589 O O . CYS A 1 464 ? -14.380 17.007 26.736 1.00 75.31 464 CYS A O 1
ATOM 3591 N N . ASN A 1 465 ? -12.685 17.211 28.179 1.00 72.12 465 ASN A N 1
ATOM 3592 C CA . ASN A 1 465 ? -13.276 18.267 29.008 1.00 72.12 465 ASN A CA 1
ATOM 3593 C C . ASN A 1 465 ? -13.109 19.694 28.425 1.00 72.12 465 ASN A C 1
ATOM 3595 O O . ASN A 1 465 ? -13.705 20.639 28.940 1.00 72.12 465 ASN A O 1
ATOM 3599 N N . ARG A 1 466 ? -12.302 19.883 27.370 1.00 72.50 466 ARG A N 1
ATOM 3600 C CA . ARG A 1 466 ? -12.012 21.168 26.708 1.00 72.50 466 ARG A CA 1
ATOM 3601 C C . ARG A 1 466 ? -12.574 21.211 25.280 1.00 72.50 466 ARG A C 1
ATOM 3603 O O . ARG A 1 466 ? -11.813 21.280 24.328 1.00 72.50 466 ARG A O 1
ATOM 3610 N N . LYS A 1 467 ? -13.907 21.233 25.140 1.00 74.44 467 LYS A N 1
ATOM 3611 C CA . LYS A 1 467 ? -14.614 21.424 23.849 1.00 74.44 467 LYS A CA 1
ATOM 3612 C C . LYS A 1 467 ? -14.030 20.572 22.691 1.00 74.44 467 LYS A C 1
ATOM 3614 O O . LYS A 1 467 ? -13.462 21.145 21.764 1.00 74.44 467 LYS A O 1
ATOM 3619 N N . PRO A 1 468 ? -14.169 19.234 22.740 1.00 85.56 468 PRO A N 1
ATOM 3620 C CA . PRO A 1 468 ? -13.732 18.354 21.655 1.00 85.56 468 PRO A CA 1
ATOM 3621 C C . PRO A 1 468 ? -14.388 18.724 20.319 1.00 85.56 468 PRO A C 1
ATOM 3623 O O . PRO A 1 468 ? -15.502 19.251 20.296 1.00 85.56 468 PRO A O 1
ATOM 3626 N N . ASN A 1 469 ? -13.720 18.407 19.211 1.00 89.94 469 ASN A N 1
ATOM 3627 C CA . ASN A 1 469 ? -14.262 18.599 17.867 1.00 89.94 469 ASN A CA 1
ATOM 3628 C C . ASN A 1 469 ? -15.402 17.600 17.579 1.00 89.94 469 ASN A C 1
ATOM 3630 O O . ASN A 1 469 ? -15.360 16.463 18.063 1.00 89.94 469 ASN A O 1
ATOM 3634 N N . PRO A 1 470 ? -16.411 17.979 16.772 1.00 91.94 470 PRO A N 1
ATOM 3635 C CA . PRO A 1 470 ? -17.488 17.075 16.386 1.00 91.94 470 PRO A CA 1
ATOM 3636 C C . PRO A 1 470 ? -17.006 15.949 15.467 1.00 91.94 470 PRO A C 1
ATOM 3638 O O . PRO A 1 470 ? -16.246 16.170 14.521 1.00 91.94 470 PRO A O 1
ATOM 3641 N N . LEU A 1 471 ? -17.567 14.753 15.651 1.00 93.50 471 LEU A N 1
ATOM 3642 C CA . LEU A 1 471 ? -17.518 13.711 14.633 1.00 93.50 471 LEU A CA 1
ATOM 3643 C C . LEU A 1 471 ? -18.497 14.075 13.507 1.00 93.50 471 LEU A C 1
ATOM 3645 O O . LEU A 1 471 ? -19.719 14.016 13.675 1.00 93.50 471 LEU A O 1
ATOM 3649 N N . LEU A 1 472 ? -17.942 14.493 12.370 1.00 93.75 472 LEU A N 1
ATOM 3650 C CA . LEU A 1 472 ? -18.706 14.933 11.201 1.00 93.75 472 LEU A CA 1
ATOM 3651 C C . LEU A 1 472 ? -19.430 13.775 10.496 1.00 93.75 472 LEU A C 1
ATOM 3653 O O . LEU A 1 472 ? -19.058 12.604 10.639 1.00 93.75 472 LEU A O 1
ATOM 3657 N N . TRP A 1 473 ? -20.432 14.121 9.681 1.00 92.56 473 TRP A N 1
ATOM 3658 C CA . TRP A 1 473 ? -21.218 13.167 8.891 1.00 92.56 473 TRP A CA 1
ATOM 3659 C C . TRP A 1 473 ? -20.338 12.147 8.155 1.00 92.56 473 TRP A C 1
ATOM 3661 O O . TRP A 1 473 ? -19.474 12.490 7.349 1.00 92.56 473 TRP A O 1
ATOM 3671 N N . SER A 1 474 ? -20.603 10.868 8.411 1.00 91.38 474 SER A N 1
ATOM 3672 C CA . SER A 1 474 ? -19.917 9.714 7.836 1.00 91.38 474 SER A CA 1
ATOM 3673 C C . SER A 1 474 ? -18.386 9.699 7.975 1.00 91.38 474 SER A C 1
ATOM 3675 O O . SER A 1 474 ? -17.729 8.982 7.217 1.00 91.38 474 SER A O 1
ATOM 3677 N N . ARG A 1 475 ? -17.803 10.409 8.946 1.00 92.38 475 ARG A N 1
ATOM 3678 C CA . ARG A 1 475 ? -16.441 10.123 9.433 1.00 92.38 475 ARG A CA 1
ATOM 3679 C C . ARG A 1 475 ? -16.477 9.065 10.530 1.00 92.38 475 ARG A C 1
ATOM 3681 O O . ARG A 1 475 ? -17.522 8.857 11.148 1.00 92.38 475 ARG A O 1
ATOM 3688 N N . THR A 1 476 ? -15.349 8.398 10.767 1.00 93.38 476 THR A N 1
ATOM 3689 C CA . THR A 1 476 ? -15.213 7.350 11.792 1.00 93.38 476 THR A CA 1
ATOM 3690 C C . THR A 1 476 ? -14.102 7.638 12.795 1.00 93.38 476 THR A C 1
ATOM 3692 O O . THR A 1 476 ? -13.083 8.232 12.447 1.00 93.38 476 THR A O 1
ATOM 3695 N N . VAL A 1 477 ? -14.277 7.136 14.016 1.00 94.12 477 VAL A N 1
ATOM 3696 C CA . VAL A 1 477 ? -13.254 7.061 15.067 1.00 94.12 477 VAL A CA 1
ATOM 3697 C C . VAL A 1 477 ? -13.199 5.632 15.631 1.00 94.12 477 VAL A C 1
ATOM 3699 O O . VAL A 1 477 ? -14.203 4.913 15.616 1.00 94.12 477 VAL A O 1
ATOM 3702 N N . PHE A 1 478 ? -12.011 5.202 16.067 1.00 94.75 478 PHE A N 1
ATOM 3703 C CA . PHE A 1 478 ? -11.659 3.795 16.287 1.00 94.75 478 PHE A CA 1
ATOM 3704 C C . PHE A 1 478 ? -11.146 3.551 17.709 1.00 94.75 478 PHE A C 1
ATOM 3706 O O . PHE A 1 478 ? -10.181 4.187 18.136 1.00 94.75 478 PHE A O 1
ATOM 3713 N N . PHE A 1 479 ? -11.727 2.582 18.418 1.00 95.44 479 PHE A N 1
ATOM 3714 C CA . PHE A 1 479 ? -11.359 2.245 19.798 1.00 95.44 479 PHE A CA 1
ATOM 3715 C C . PHE A 1 479 ? -11.198 0.733 19.991 1.00 95.44 479 PHE A C 1
ATOM 3717 O O . PHE A 1 479 ? -11.875 -0.053 19.337 1.00 95.44 479 PHE A O 1
ATOM 3724 N N . ALA A 1 480 ? -10.311 0.315 20.892 1.00 95.56 480 ALA A N 1
ATOM 3725 C CA . ALA A 1 480 ? -10.111 -1.082 21.264 1.00 95.56 480 ALA A CA 1
ATOM 3726 C C . ALA A 1 480 ? -10.156 -1.240 22.786 1.00 95.56 480 ALA A C 1
ATOM 3728 O O . ALA A 1 480 ? -9.344 -0.659 23.511 1.00 95.56 480 ALA A O 1
ATOM 3729 N N . VAL A 1 481 ? -11.087 -2.062 23.268 1.00 94.94 481 VAL A N 1
ATOM 3730 C CA . VAL A 1 481 ? -11.193 -2.442 24.678 1.00 94.94 481 VAL A CA 1
ATOM 3731 C C . VAL A 1 481 ? -10.346 -3.687 24.912 1.00 94.94 481 VAL A C 1
ATOM 3733 O O . VAL A 1 481 ? -10.668 -4.771 24.419 1.00 94.94 481 VAL A O 1
ATOM 3736 N N . GLN A 1 482 ? -9.272 -3.536 25.689 1.00 91.94 482 GLN A N 1
ATOM 3737 C CA . GLN A 1 482 ? -8.545 -4.665 26.261 1.00 91.94 482 GLN A CA 1
ATOM 3738 C C . GLN A 1 482 ? -9.074 -4.930 27.684 1.00 91.94 482 GLN A C 1
ATOM 3740 O O . GLN A 1 482 ? -9.094 -4.003 28.500 1.00 91.94 482 GLN A O 1
ATOM 3745 N N . PRO A 1 483 ? -9.497 -6.165 28.015 1.00 91.19 483 PRO A N 1
ATOM 3746 C CA . PRO A 1 483 ? -9.955 -6.491 29.363 1.00 91.19 483 PRO A CA 1
ATOM 3747 C C . PRO A 1 483 ? -8.840 -6.281 30.399 1.00 91.19 483 PRO A C 1
ATOM 3749 O O . PRO A 1 483 ? -7.686 -6.648 30.173 1.00 91.19 483 PRO A O 1
ATOM 3752 N N . ARG A 1 484 ? -9.185 -5.703 31.557 1.00 88.12 484 ARG A N 1
ATOM 3753 C CA . ARG A 1 484 ? -8.276 -5.566 32.711 1.00 88.12 484 ARG A CA 1
ATOM 3754 C C . ARG A 1 484 ? -8.513 -6.659 33.750 1.00 88.12 484 ARG A C 1
ATOM 3756 O O . ARG A 1 484 ? -7.573 -7.101 34.407 1.00 88.12 484 ARG A O 1
ATOM 3763 N N . TYR A 1 485 ? -9.769 -7.065 33.908 1.00 88.00 485 TYR A N 1
ATOM 3764 C CA . TYR A 1 485 ? -10.191 -8.142 34.792 1.00 88.00 485 TYR A CA 1
ATOM 3765 C C . TYR A 1 485 ? -10.716 -9.326 33.985 1.00 88.00 485 TYR A C 1
ATOM 3767 O O . TYR A 1 485 ? -11.341 -9.170 32.939 1.00 88.00 485 TYR A O 1
ATOM 3775 N N . MET A 1 486 ? -10.446 -10.516 34.511 1.00 86.25 486 MET A N 1
ATOM 3776 C CA . MET A 1 486 ? -10.627 -11.806 33.837 1.00 86.25 486 MET A CA 1
ATOM 3777 C C . MET A 1 486 ? -11.975 -12.461 34.143 1.00 86.25 486 MET A C 1
ATOM 3779 O O . MET A 1 486 ? -12.390 -13.396 33.471 1.00 86.25 486 MET A O 1
ATOM 3783 N N . ASN A 1 487 ? -12.595 -12.010 35.231 1.00 86.12 487 ASN A N 1
ATOM 3784 C CA . ASN A 1 487 ? -13.650 -12.691 35.975 1.00 86.12 487 ASN A CA 1
ATOM 3785 C C . ASN A 1 487 ? -14.844 -11.752 36.260 1.00 86.12 487 ASN A C 1
ATOM 3787 O O . ASN A 1 487 ? -15.493 -11.855 37.301 1.00 86.12 487 ASN A O 1
ATOM 3791 N N . VAL A 1 488 ? -15.017 -10.738 35.404 1.00 90.12 488 VAL A N 1
ATOM 3792 C CA . VAL A 1 488 ? -15.987 -9.643 35.537 1.00 90.12 488 VAL A CA 1
ATOM 3793 C C . VAL A 1 488 ? -16.409 -9.198 34.138 1.00 90.12 488 VAL A C 1
ATOM 3795 O O . VAL A 1 488 ? -15.543 -8.892 33.314 1.00 90.12 488 VAL A O 1
ATOM 3798 N N . ASP A 1 489 ? -17.718 -9.120 33.895 1.00 91.88 489 ASP A N 1
ATOM 3799 C CA . ASP A 1 489 ? -18.300 -8.622 32.644 1.00 91.88 489 ASP A CA 1
ATOM 3800 C C . ASP A 1 489 ? -17.744 -7.252 32.240 1.00 91.88 489 ASP A C 1
ATOM 3802 O O . ASP A 1 489 ? -17.458 -6.394 33.083 1.00 91.88 489 ASP A O 1
ATOM 3806 N N . ILE A 1 490 ? -17.661 -7.017 30.931 1.00 93.94 490 ILE A N 1
ATOM 3807 C CA . ILE A 1 490 ? -17.321 -5.704 30.378 1.00 93.94 490 ILE A CA 1
ATOM 3808 C C . ILE A 1 490 ? -18.615 -4.975 30.029 1.00 93.94 490 ILE A C 1
ATOM 3810 O O . ILE A 1 490 ? -19.465 -5.501 29.311 1.00 93.94 490 ILE A O 1
ATOM 3814 N N . ARG A 1 491 ? -18.745 -3.738 30.512 1.00 94.75 491 ARG A N 1
ATOM 3815 C CA . ARG A 1 491 ? -19.825 -2.816 30.151 1.00 94.75 491 ARG A CA 1
ATOM 3816 C C . ARG A 1 491 ? -19.249 -1.647 29.375 1.00 94.75 491 ARG A C 1
ATOM 3818 O O . ARG A 1 491 ? -18.540 -0.823 29.949 1.00 94.75 491 ARG A O 1
ATOM 3825 N N . ILE A 1 492 ? -19.553 -1.581 28.085 1.00 95.94 492 ILE A N 1
ATOM 3826 C CA . ILE A 1 492 ? -19.220 -0.447 27.223 1.00 95.94 492 ILE A CA 1
ATOM 3827 C C . ILE A 1 492 ? -20.407 0.516 27.264 1.00 95.94 492 ILE A C 1
ATOM 3829 O O . ILE A 1 492 ? -21.549 0.123 27.019 1.00 95.94 492 ILE A O 1
ATOM 3833 N N . MET A 1 493 ? -20.125 1.767 27.607 1.00 95.00 493 MET A N 1
ATOM 3834 C CA . MET A 1 493 ? -21.091 2.844 27.784 1.00 95.00 493 MET A CA 1
ATOM 3835 C C . MET A 1 493 ? -20.771 3.939 26.771 1.00 95.00 493 MET A C 1
ATOM 3837 O O . MET A 1 493 ? -19.654 4.457 26.761 1.00 95.00 493 MET A O 1
ATOM 3841 N N . LEU A 1 494 ? -21.736 4.289 25.928 1.00 95.69 494 LEU A N 1
ATOM 3842 C CA . LEU A 1 494 ? -21.608 5.354 24.939 1.00 95.69 494 LEU A CA 1
ATOM 3843 C C . LEU A 1 494 ? -22.782 6.313 25.102 1.00 95.69 494 LEU A C 1
ATOM 3845 O O . LEU A 1 494 ? -23.930 5.891 24.972 1.00 95.69 494 LEU A O 1
ATOM 3849 N N . ASP A 1 495 ? -22.496 7.592 25.337 1.00 94.44 495 ASP A N 1
ATOM 3850 C CA . ASP A 1 495 ? -23.510 8.634 25.480 1.00 94.44 495 ASP A CA 1
ATOM 3851 C C . ASP A 1 495 ? -23.331 9.685 24.381 1.00 94.44 495 ASP A C 1
ATOM 3853 O O . ASP A 1 495 ? -22.374 10.462 24.382 1.00 94.44 495 ASP A O 1
ATOM 3857 N N . VAL A 1 496 ? -24.266 9.720 23.431 1.00 94.62 496 VAL A N 1
ATOM 3858 C CA . VAL A 1 496 ? -24.385 10.813 22.460 1.00 94.62 496 VAL A CA 1
ATOM 3859 C C . VAL A 1 496 ? -25.032 12.007 23.164 1.00 94.62 496 VAL A C 1
ATOM 3861 O O . VAL A 1 496 ? -26.101 11.880 23.763 1.00 94.62 496 VAL A O 1
ATOM 3864 N N . THR A 1 497 ? -24.380 13.170 23.115 1.00 92.12 497 THR A N 1
ATOM 3865 C CA . THR A 1 497 ? -24.885 14.424 23.701 1.00 92.12 497 THR A CA 1
ATOM 3866 C C . THR A 1 497 ? -25.557 15.324 22.667 1.00 92.12 497 THR A C 1
ATOM 3868 O O . THR A 1 497 ? -26.432 16.111 23.022 1.00 92.12 497 THR A O 1
ATOM 3871 N N . GLN A 1 498 ? -25.173 15.200 21.393 1.00 93.75 498 GLN A N 1
ATOM 3872 C CA . GLN A 1 498 ? -25.779 15.891 20.256 1.00 93.75 498 GLN A CA 1
ATOM 3873 C C . GLN A 1 498 ? -25.497 15.109 18.966 1.00 93.75 498 GLN A C 1
ATOM 3875 O O . GLN A 1 498 ? -24.386 14.617 18.771 1.00 93.75 498 GLN A O 1
ATOM 3880 N N . GLY A 1 499 ? -26.475 15.051 18.061 1.00 93.94 499 GLY A N 1
ATOM 3881 C CA . GLY A 1 499 ? -26.361 14.344 16.784 1.00 93.94 499 GLY A CA 1
ATOM 3882 C C . GLY A 1 499 ? -26.757 12.870 16.889 1.00 93.94 499 GLY A C 1
ATOM 3883 O O . GLY A 1 499 ? -27.557 12.497 17.742 1.00 93.94 499 GLY A O 1
ATOM 3884 N N . ALA A 1 500 ? -26.216 12.039 16.000 1.00 93.94 500 ALA A N 1
ATOM 3885 C CA . ALA A 1 500 ? -26.498 10.608 15.940 1.00 93.94 500 ALA A CA 1
ATOM 3886 C C . ALA A 1 500 ? -25.273 9.842 15.425 1.00 93.94 500 ALA A C 1
ATOM 3888 O O . ALA A 1 500 ? -24.509 10.388 14.628 1.00 93.94 500 ALA A O 1
ATOM 3889 N N . ILE A 1 501 ? -25.111 8.574 15.810 1.00 95.12 501 ILE A N 1
ATOM 3890 C CA . ILE A 1 501 ? -24.051 7.692 15.290 1.00 95.12 501 ILE A CA 1
ATOM 3891 C C . ILE A 1 501 ? -24.592 6.372 14.732 1.00 95.12 501 ILE A C 1
ATOM 3893 O O . ILE A 1 501 ? -25.677 5.919 15.095 1.00 95.12 501 ILE A O 1
ATOM 3897 N N . ASP A 1 502 ? -23.767 5.710 13.927 1.00 93.88 502 ASP A N 1
ATOM 3898 C CA . ASP A 1 502 ? -23.773 4.255 13.789 1.00 93.88 502 ASP A CA 1
ATOM 3899 C C . ASP A 1 502 ? -22.577 3.670 14.572 1.00 93.88 502 ASP A C 1
ATOM 3901 O O . ASP A 1 502 ? -21.487 4.250 14.587 1.00 93.88 502 ASP A O 1
ATOM 3905 N N . PHE A 1 503 ? -22.772 2.526 15.224 1.00 94.88 503 PHE A N 1
ATOM 3906 C CA . PHE A 1 503 ? -21.787 1.835 16.061 1.00 94.88 503 PHE A CA 1
ATOM 3907 C C . PHE A 1 503 ? -21.545 0.416 15.533 1.00 94.88 503 PHE A C 1
ATOM 3909 O O . PHE A 1 503 ? -22.495 -0.292 15.196 1.00 94.88 503 PHE A O 1
ATOM 3916 N N . TYR A 1 504 ? -20.285 -0.012 15.503 1.00 94.38 504 TYR A N 1
ATOM 3917 C CA . TYR A 1 504 ? -19.858 -1.334 15.042 1.00 94.38 504 TYR A CA 1
ATOM 3918 C C . TYR A 1 504 ? -18.908 -1.949 16.076 1.00 94.38 504 TYR A C 1
ATOM 3920 O O . TYR A 1 504 ? -18.042 -1.239 16.591 1.00 94.38 504 TYR A O 1
ATOM 3928 N N . LEU A 1 505 ? -19.033 -3.249 16.360 1.00 94.50 505 LEU A N 1
ATOM 3929 C CA . LEU A 1 505 ? -18.130 -3.972 17.263 1.00 94.50 505 LEU A CA 1
ATOM 3930 C C . LEU A 1 505 ? -17.856 -5.401 16.778 1.00 94.50 505 LEU A C 1
ATOM 3932 O O . LEU A 1 505 ? -18.764 -6.093 16.319 1.00 94.50 505 LEU A O 1
ATOM 3936 N N . SER A 1 506 ? -16.601 -5.835 16.921 1.00 92.94 506 SER A N 1
ATOM 3937 C CA . SER A 1 506 ? -16.149 -7.212 16.684 1.00 92.94 506 SER A CA 1
ATOM 3938 C C . SER A 1 506 ? -15.117 -7.662 17.729 1.00 92.94 506 SER A C 1
ATOM 3940 O O . SER A 1 506 ? -14.413 -6.839 18.316 1.00 92.94 506 SER A O 1
ATOM 3942 N N . ALA A 1 507 ? -14.996 -8.976 17.937 1.00 91.25 507 ALA A N 1
ATOM 3943 C CA . ALA A 1 507 ? -13.934 -9.612 18.728 1.00 91.25 507 ALA A CA 1
ATOM 3944 C C . ALA A 1 507 ? -12.671 -9.962 17.899 1.00 91.25 507 ALA A C 1
ATOM 3946 O O . ALA A 1 507 ? -11.760 -10.628 18.399 1.00 91.25 507 ALA A O 1
ATOM 3947 N N . LYS A 1 508 ? -12.621 -9.551 16.622 1.00 89.00 508 LYS A N 1
ATOM 3948 C CA . LYS A 1 508 ? -11.520 -9.789 15.673 1.00 89.00 508 LYS A CA 1
ATOM 3949 C C . LYS A 1 508 ? -10.982 -8.466 15.121 1.00 89.00 508 LYS A C 1
ATOM 3951 O O . LYS A 1 508 ? -11.765 -7.570 14.800 1.00 89.00 508 LYS A O 1
ATOM 3956 N N . GLU A 1 509 ? -9.663 -8.338 14.992 1.00 87.06 509 GLU A N 1
ATOM 3957 C CA . GLU A 1 509 ? -9.007 -7.061 14.650 1.00 87.06 509 GLU A CA 1
ATOM 3958 C C . GLU A 1 509 ? -8.961 -6.750 13.147 1.00 87.06 509 GLU A C 1
ATOM 3960 O O . GLU A 1 509 ? -8.899 -5.589 12.746 1.00 87.06 509 GLU A O 1
ATOM 3965 N N . ASP A 1 510 ? -9.100 -7.794 12.337 1.00 86.88 510 ASP A N 1
ATOM 3966 C CA . ASP A 1 510 ? -9.124 -7.847 10.872 1.00 86.88 510 ASP A CA 1
ATOM 3967 C C . ASP A 1 510 ? -10.558 -7.883 10.293 1.00 86.88 510 ASP A C 1
ATOM 3969 O O . ASP A 1 510 ? -10.785 -8.287 9.157 1.00 86.88 510 ASP A O 1
ATOM 3973 N N . THR A 1 511 ? -11.567 -7.484 11.076 1.00 88.00 511 THR A N 1
ATOM 3974 C CA . THR A 1 511 ? -12.975 -7.520 10.622 1.00 88.00 511 THR A CA 1
ATOM 3975 C C . THR A 1 511 ? -13.294 -6.421 9.610 1.00 88.00 511 THR A C 1
ATOM 3977 O O . THR A 1 511 ? -14.078 -6.624 8.682 1.00 88.00 511 THR A O 1
ATOM 3980 N N . PHE A 1 512 ? -12.758 -5.221 9.845 1.00 89.19 512 PHE A N 1
ATOM 3981 C CA . PHE A 1 512 ? -13.241 -3.994 9.222 1.00 89.19 512 PHE A CA 1
ATOM 3982 C C . PHE A 1 512 ? -12.152 -3.299 8.407 1.00 89.19 512 PHE A C 1
ATOM 3984 O O . PHE A 1 512 ? -11.151 -2.824 8.953 1.00 89.19 512 PHE A O 1
ATOM 3991 N N . VAL A 1 513 ? -12.423 -3.148 7.113 1.00 90.12 513 VAL A N 1
ATOM 3992 C CA . VAL A 1 513 ? -11.660 -2.305 6.188 1.00 90.12 513 VAL A CA 1
ATOM 3993 C C . VAL A 1 513 ? -12.394 -0.974 6.047 1.00 90.12 513 VAL A C 1
ATOM 3995 O O . VAL A 1 513 ? -13.619 -0.953 5.903 1.00 90.12 513 VAL A O 1
ATOM 3998 N N . VAL A 1 514 ? -11.672 0.150 6.091 1.00 88.19 514 VAL A N 1
ATOM 3999 C CA . VAL A 1 514 ? -12.284 1.484 5.957 1.00 88.19 514 VAL A CA 1
ATOM 4000 C C . VAL A 1 514 ? -11.640 2.278 4.831 1.00 88.19 514 VAL A C 1
ATOM 4002 O O . VAL A 1 514 ? -10.499 2.719 4.937 1.00 88.19 514 VAL A O 1
ATOM 4005 N N . ASP A 1 515 ? -12.417 2.508 3.773 1.00 84.62 515 ASP A N 1
ATOM 4006 C CA . ASP A 1 515 ? -12.003 3.316 2.628 1.00 84.62 515 ASP A CA 1
ATOM 4007 C C . ASP A 1 515 ? -12.449 4.769 2.821 1.00 84.62 515 ASP A C 1
ATOM 4009 O O . ASP A 1 515 ? -13.640 5.051 2.994 1.00 84.62 515 ASP A O 1
ATOM 4013 N N . VAL A 1 516 ? -11.499 5.705 2.759 1.00 85.62 516 VAL A N 1
ATOM 4014 C CA . VAL A 1 516 ? -11.764 7.148 2.845 1.00 85.62 516 VAL A CA 1
ATOM 4015 C C . VAL A 1 516 ? -11.804 7.744 1.441 1.00 85.62 516 VAL A C 1
ATOM 4017 O O . VAL A 1 516 ? -10.806 7.750 0.721 1.00 85.62 516 VAL A O 1
ATOM 4020 N N . ASN A 1 517 ? -12.953 8.291 1.044 1.00 85.19 517 ASN A N 1
ATOM 4021 C CA . ASN A 1 517 ? -13.067 9.023 -0.213 1.00 85.19 517 ASN A CA 1
ATOM 4022 C C . ASN A 1 517 ? -12.381 10.396 -0.081 1.00 85.19 517 ASN A C 1
ATOM 4024 O O . ASN A 1 517 ? -12.911 11.299 0.569 1.00 85.19 517 ASN A O 1
ATOM 4028 N N . LYS A 1 518 ? -11.218 10.559 -0.727 1.00 79.88 518 LYS A N 1
ATOM 4029 C CA . LYS A 1 518 ? -10.387 11.774 -0.652 1.00 79.88 518 LYS A CA 1
ATOM 4030 C C . LYS A 1 518 ? -11.105 13.065 -1.069 1.00 79.88 518 LYS A C 1
ATOM 4032 O O . LYS A 1 518 ? -10.774 14.114 -0.531 1.00 79.88 518 LYS A O 1
ATOM 4037 N N . SER A 1 519 ? -12.073 13.019 -1.992 1.00 85.50 519 SER A N 1
ATOM 4038 C CA . SER A 1 519 ? -12.747 14.235 -2.485 1.00 85.50 519 SER A CA 1
ATOM 4039 C C . SER A 1 519 ? -13.924 14.695 -1.621 1.00 85.50 519 SER A C 1
ATOM 4041 O O . SER A 1 519 ? -14.325 15.852 -1.717 1.00 85.50 519 SER A O 1
ATOM 4043 N N . SER A 1 520 ? -14.469 13.823 -0.766 1.00 85.94 520 SER A N 1
ATOM 4044 C CA . SER A 1 520 ? -15.618 14.136 0.098 1.00 85.94 520 SER A CA 1
ATOM 4045 C C . SER A 1 520 ? -15.351 13.967 1.597 1.00 85.94 520 SER A C 1
ATOM 4047 O O . SER A 1 520 ? -16.173 14.381 2.412 1.00 85.94 520 SER A O 1
ATOM 4049 N N . GLY A 1 521 ? -14.230 13.353 1.989 1.00 83.06 521 GLY A N 1
ATOM 4050 C CA . GLY A 1 521 ? -13.923 13.032 3.386 1.00 83.06 521 GLY A CA 1
ATOM 4051 C C . GLY A 1 521 ? -14.879 12.007 4.009 1.00 83.06 521 GLY A C 1
ATOM 4052 O O . GLY A 1 521 ? -14.981 11.941 5.233 1.00 83.06 521 GLY A O 1
ATOM 4053 N N . VAL A 1 522 ? -15.600 11.241 3.182 1.00 87.31 522 VAL A N 1
ATOM 4054 C CA . VAL A 1 522 ? -16.554 10.203 3.600 1.00 87.31 522 VAL A CA 1
ATOM 4055 C C . VAL A 1 522 ? -15.813 8.893 3.853 1.00 87.31 522 VAL A C 1
ATOM 4057 O O . VAL A 1 522 ? -15.130 8.385 2.965 1.00 87.31 522 VAL A O 1
ATOM 4060 N N . HIS A 1 523 ? -15.978 8.333 5.050 1.00 89.56 523 HIS A N 1
ATOM 4061 C CA . HIS A 1 523 ? -15.434 7.034 5.436 1.00 89.56 523 HIS A CA 1
ATOM 4062 C C . HIS A 1 523 ? -16.491 5.949 5.183 1.00 89.56 523 HIS A C 1
ATOM 4064 O O . HIS A 1 523 ? -17.605 6.014 5.715 1.00 89.56 523 HIS A O 1
ATOM 4070 N N . ASN A 1 524 ? -16.138 4.937 4.393 1.00 87.44 524 ASN A N 1
ATOM 4071 C CA . ASN A 1 524 ? -16.970 3.768 4.128 1.00 87.44 524 ASN A CA 1
ATOM 4072 C C . ASN A 1 524 ? -16.410 2.562 4.882 1.00 87.44 524 ASN A C 1
ATOM 4074 O O . ASN A 1 524 ? -15.262 2.185 4.668 1.00 87.44 524 ASN A O 1
ATOM 4078 N N . VAL A 1 525 ? -17.223 1.979 5.765 1.00 88.12 525 VAL A N 1
ATOM 4079 C CA . VAL A 1 525 ? -16.877 0.788 6.554 1.00 88.12 525 VAL A CA 1
ATOM 4080 C C . VAL A 1 525 ? -17.364 -0.455 5.815 1.00 88.12 525 VAL A C 1
ATOM 4082 O O . VAL A 1 525 ? -18.561 -0.567 5.539 1.00 88.12 525 VAL A O 1
ATOM 4085 N N . TRP A 1 526 ? -16.443 -1.371 5.530 1.00 86.12 526 TRP A N 1
ATOM 4086 C CA . TRP A 1 526 ? -16.675 -2.633 4.831 1.00 86.12 526 TRP A CA 1
ATOM 4087 C C . TRP A 1 526 ? -16.314 -3.811 5.740 1.00 86.12 526 TRP A C 1
ATOM 4089 O O . TRP A 1 526 ? -15.450 -3.688 6.610 1.00 86.12 526 TRP A O 1
ATOM 4099 N N . LEU A 1 527 ? -16.943 -4.961 5.503 1.00 84.25 527 LEU A N 1
ATOM 4100 C CA . LEU A 1 527 ? -16.447 -6.242 6.008 1.00 84.25 527 LEU A CA 1
ATOM 4101 C C . LEU A 1 527 ? -15.298 -6.705 5.102 1.00 84.25 527 LEU A C 1
ATOM 4103 O O . LEU A 1 527 ? -15.432 -6.623 3.873 1.00 84.25 527 LEU A O 1
ATOM 4107 N N . ASP A 1 528 ? -14.201 -7.194 5.683 1.00 84.31 528 ASP A N 1
ATOM 4108 C CA . ASP A 1 528 ? -13.120 -7.780 4.887 1.00 84.31 528 ASP A CA 1
ATOM 4109 C C . ASP A 1 528 ? -13.597 -9.017 4.099 1.00 84.31 528 ASP A C 1
ATOM 4111 O O . ASP A 1 528 ? -14.504 -9.748 4.509 1.00 84.31 528 ASP A O 1
ATOM 4115 N N . SER A 1 529 ? -13.013 -9.239 2.921 1.00 74.88 529 SER A N 1
ATOM 4116 C CA . SER A 1 529 ? -13.454 -10.283 2.000 1.00 74.88 529 SER A CA 1
ATOM 4117 C C . SER A 1 529 ? -13.186 -11.701 2.517 1.00 74.88 529 SER A C 1
ATOM 4119 O O . SER A 1 529 ? -13.942 -12.604 2.144 1.00 74.88 529 SER A O 1
ATOM 4121 N N . HIS A 1 530 ? -12.187 -11.907 3.388 1.00 76.00 530 HIS A N 1
ATOM 4122 C CA . HIS A 1 530 ? -11.834 -13.241 3.888 1.00 76.00 530 HIS A CA 1
ATOM 4123 C C . HIS A 1 530 ? -12.886 -13.834 4.840 1.00 76.00 530 HIS A C 1
ATOM 4125 O O . HIS A 1 530 ? -13.039 -15.059 4.894 1.00 76.00 530 HIS A O 1
ATOM 4131 N N . TYR A 1 531 ? -13.657 -12.994 5.538 1.00 76.38 531 TYR A N 1
ATOM 4132 C CA . TYR A 1 531 ? -14.795 -13.432 6.342 1.00 76.38 531 TYR A CA 1
ATOM 4133 C C . TYR A 1 531 ? -15.999 -13.775 5.457 1.00 76.38 531 TYR A C 1
ATOM 4135 O O . TYR A 1 531 ? -16.423 -12.992 4.605 1.00 76.38 531 TYR A O 1
ATOM 4143 N N . ASN A 1 532 ? -16.603 -14.940 5.700 1.00 67.56 532 ASN A N 1
ATOM 4144 C CA . ASN A 1 532 ? -17.937 -15.247 5.192 1.00 67.56 532 ASN A CA 1
ATOM 4145 C C . ASN A 1 532 ? -18.982 -14.807 6.225 1.00 67.56 532 ASN A C 1
ATOM 4147 O O . ASN A 1 532 ? -18.922 -15.204 7.388 1.00 67.56 532 ASN A O 1
ATOM 4151 N N . ALA A 1 533 ? -19.926 -13.979 5.780 1.00 61.72 533 ALA A N 1
ATOM 4152 C CA . ALA A 1 533 ? -21.049 -13.514 6.581 1.00 61.72 533 ALA A CA 1
ATOM 4153 C C . ALA A 1 533 ? -22.286 -14.378 6.323 1.00 61.72 533 ALA A C 1
ATOM 4155 O O . ALA A 1 533 ? -22.722 -14.512 5.176 1.00 61.72 533 ALA A O 1
ATOM 4156 N N . GLU A 1 534 ? -22.867 -14.909 7.393 1.00 59.34 534 GLU A N 1
ATOM 4157 C CA . GLU A 1 534 ? -24.211 -15.486 7.373 1.00 59.34 534 GLU A CA 1
ATOM 4158 C C . GLU A 1 534 ? -25.210 -14.387 7.766 1.00 59.34 534 GLU A C 1
ATOM 4160 O O . GLU A 1 534 ? -25.054 -13.735 8.801 1.00 59.34 534 GLU A O 1
ATOM 4165 N N . TYR A 1 535 ? -26.210 -14.151 6.913 1.00 55.81 535 TYR A N 1
ATOM 4166 C CA . TYR A 1 535 ? -27.260 -13.151 7.127 1.00 55.81 535 TYR A CA 1
ATOM 4167 C C . TYR A 1 535 ? -28.525 -13.831 7.664 1.00 55.81 535 TYR A C 1
ATOM 4169 O O . TYR A 1 535 ? -28.992 -14.801 7.064 1.00 55.81 535 TYR A O 1
ATOM 4177 N N . GLU A 1 536 ? -29.138 -13.288 8.719 1.00 50.09 536 GLU A N 1
ATOM 4178 C CA . GLU A 1 536 ? -30.546 -13.584 9.016 1.00 50.09 536 GLU A CA 1
ATOM 4179 C C . GLU A 1 536 ? -31.438 -12.952 7.924 1.00 50.09 536 GLU A C 1
ATOM 4181 O O . GLU A 1 536 ? -31.180 -11.842 7.455 1.00 50.09 536 GLU A O 1
ATOM 4186 N N . GLU A 1 537 ? -32.465 -13.673 7.458 1.00 42.31 537 GLU A N 1
ATOM 4187 C CA . GLU A 1 537 ? -33.088 -13.428 6.141 1.00 42.31 537 GLU A CA 1
ATOM 4188 C C . GLU A 1 537 ? -33.879 -12.106 5.976 1.00 42.31 537 GLU A C 1
ATOM 4190 O O . GLU A 1 537 ? -34.323 -11.809 4.860 1.00 42.31 537 GLU A O 1
ATOM 4195 N N . SER A 1 538 ? -34.069 -11.308 7.035 1.00 41.06 538 SER A N 1
ATOM 4196 C CA . SER A 1 538 ? -34.947 -10.124 7.028 1.00 41.06 538 SER A CA 1
ATOM 4197 C C . SER A 1 538 ? -34.311 -8.833 6.493 1.00 41.06 538 SER A C 1
ATOM 4199 O O . SER A 1 538 ? -34.984 -8.066 5.805 1.00 41.06 538 SER A O 1
ATOM 4201 N N . ASP A 1 539 ? -33.030 -8.577 6.772 1.00 44.75 539 ASP A N 1
ATOM 4202 C CA . ASP A 1 539 ? -32.472 -7.210 6.774 1.00 44.75 539 ASP A CA 1
ATOM 4203 C C . ASP A 1 539 ? -31.677 -6.853 5.499 1.00 44.75 539 ASP A C 1
ATOM 4205 O O . ASP A 1 539 ? -30.539 -6.376 5.537 1.00 44.75 539 ASP A O 1
ATOM 4209 N N . LYS A 1 540 ? -32.298 -7.047 4.329 1.00 41.69 540 LYS A N 1
ATOM 4210 C CA . LYS A 1 540 ? -31.656 -6.820 3.013 1.00 41.69 540 LYS A CA 1
ATOM 4211 C C . LYS A 1 540 ? -31.292 -5.356 2.710 1.00 41.69 540 LYS A C 1
ATOM 4213 O O . LYS A 1 540 ? -30.473 -5.123 1.825 1.00 41.69 540 LYS A O 1
ATOM 4218 N N . ASP A 1 541 ? -31.815 -4.394 3.472 1.00 41.66 541 ASP A N 1
ATOM 4219 C CA . ASP A 1 541 ? -31.561 -2.954 3.294 1.00 41.66 541 ASP A CA 1
ATOM 4220 C C . ASP A 1 541 ? -30.451 -2.384 4.212 1.00 41.66 541 ASP A C 1
ATOM 4222 O O . ASP A 1 541 ? -30.110 -1.204 4.117 1.00 41.66 541 ASP A O 1
ATOM 4226 N N . LEU A 1 542 ? -29.873 -3.187 5.120 1.00 49.62 542 LEU A N 1
ATOM 4227 C CA . LEU A 1 542 ? -28.951 -2.717 6.180 1.00 49.62 542 LEU A CA 1
ATOM 4228 C C . LEU A 1 542 ? -27.467 -3.082 5.983 1.00 49.62 542 LEU A C 1
ATOM 4230 O O . LEU A 1 542 ? -26.610 -2.651 6.773 1.00 49.62 542 LEU A O 1
ATOM 4234 N N . ILE A 1 543 ? -27.195 -3.834 4.913 1.00 52.53 543 ILE A N 1
ATOM 4235 C CA . ILE A 1 543 ? -25.939 -4.496 4.535 1.00 52.53 543 ILE A CA 1
ATOM 4236 C C . ILE A 1 543 ? -24.689 -3.655 4.866 1.00 52.53 543 ILE A C 1
ATOM 4238 O O . ILE A 1 543 ? -24.501 -2.547 4.352 1.00 52.53 543 ILE A O 1
ATOM 4242 N N . ILE A 1 544 ? -23.772 -4.217 5.672 1.00 54.34 544 ILE A N 1
ATOM 4243 C CA . ILE A 1 544 ? -22.356 -3.825 5.584 1.00 54.34 544 ILE A CA 1
ATOM 4244 C C . ILE A 1 544 ? -21.889 -4.282 4.205 1.00 54.34 544 ILE A C 1
ATOM 4246 O O . ILE A 1 544 ? -21.861 -5.481 3.930 1.00 54.34 544 ILE A O 1
ATOM 4250 N N . LEU A 1 545 ? -21.553 -3.344 3.324 1.00 54.25 545 LEU A N 1
ATOM 4251 C CA . LEU A 1 545 ? -21.122 -3.691 1.976 1.00 54.25 545 LEU A CA 1
ATOM 4252 C C . LEU A 1 545 ? -19.874 -4.591 2.056 1.00 54.25 545 LEU A C 1
ATOM 4254 O O . LEU A 1 545 ? -18.901 -4.258 2.737 1.00 54.25 545 LEU A O 1
ATOM 4258 N N . ARG A 1 546 ? -19.899 -5.739 1.366 1.00 53.31 546 ARG A N 1
ATOM 4259 C CA . ARG A 1 546 ? -18.709 -6.586 1.190 1.00 53.31 546 ARG A CA 1
ATOM 4260 C C . ARG A 1 546 ? -17.835 -5.941 0.121 1.00 53.31 546 ARG A C 1
ATOM 4262 O O . ARG A 1 546 ? -18.324 -5.615 -0.962 1.00 53.31 546 ARG A O 1
ATOM 4269 N N . LYS A 1 547 ? -16.552 -5.732 0.415 1.00 45.50 547 LYS A N 1
ATOM 4270 C CA . LYS A 1 547 ? -15.625 -5.120 -0.541 1.00 45.50 547 LYS A CA 1
ATOM 4271 C C . LYS A 1 547 ? -15.266 -6.144 -1.621 1.00 45.50 547 LYS A C 1
ATOM 4273 O O . LYS A 1 547 ? -14.456 -7.040 -1.394 1.00 45.50 547 LYS A O 1
ATOM 4278 N N . ASN A 1 548 ? -15.892 -6.027 -2.793 1.00 40.12 548 ASN A N 1
ATOM 4279 C CA . ASN A 1 548 ? -15.549 -6.834 -3.965 1.00 40.12 548 ASN A CA 1
ATOM 4280 C C . ASN A 1 548 ? -14.165 -6.417 -4.484 1.00 40.12 548 ASN A C 1
ATOM 4282 O O . ASN A 1 548 ? -14.048 -5.509 -5.307 1.00 40.12 548 ASN A O 1
ATOM 4286 N N . TYR A 1 549 ? -13.119 -7.093 -4.008 1.00 41.16 549 TYR A N 1
ATOM 4287 C CA . TYR A 1 549 ? -11.768 -6.970 -4.545 1.00 41.16 549 TYR A CA 1
ATOM 4288 C C . TYR A 1 549 ? -11.699 -7.570 -5.959 1.00 41.16 549 TYR A C 1
ATOM 4290 O O . TYR A 1 549 ? -11.309 -8.717 -6.149 1.00 41.16 549 TYR A O 1
ATOM 4298 N N . LEU A 1 550 ? -12.027 -6.760 -6.970 1.00 33.69 550 LEU A N 1
ATOM 4299 C CA . LEU A 1 550 ? -11.511 -6.940 -8.331 1.00 33.69 550 LEU A CA 1
ATOM 4300 C C . LEU A 1 550 ? -10.060 -6.434 -8.386 1.00 33.69 550 LEU A C 1
ATOM 4302 O O . LEU A 1 550 ? -9.748 -5.449 -9.050 1.00 33.69 550 LEU A O 1
ATOM 4306 N N . PHE A 1 551 ? -9.186 -7.102 -7.635 1.00 35.72 551 PHE A N 1
ATOM 4307 C CA . PHE A 1 551 ? -7.739 -6.958 -7.746 1.00 35.72 551 PHE A CA 1
ATOM 4308 C C . PHE A 1 551 ? -7.203 -8.147 -8.542 1.00 35.72 551 PHE A C 1
ATOM 4310 O O . PHE A 1 551 ? -7.396 -9.296 -8.148 1.00 35.72 551 PHE A O 1
ATOM 4317 N N . ASN A 1 552 ? -6.518 -7.872 -9.654 1.00 30.75 552 ASN A N 1
ATOM 4318 C CA . ASN A 1 552 ? -5.754 -8.887 -10.376 1.00 30.75 552 ASN A CA 1
ATOM 4319 C C . ASN A 1 552 ? -4.468 -9.189 -9.596 1.00 30.75 552 ASN A C 1
ATOM 4321 O O . ASN A 1 552 ? -3.391 -8.720 -9.962 1.00 30.75 552 ASN A O 1
ATOM 4325 N N . ASP A 1 553 ? -4.576 -9.979 -8.528 1.00 32.75 553 ASP A N 1
ATOM 4326 C CA . ASP A 1 553 ? -3.417 -10.516 -7.804 1.00 32.75 553 ASP A CA 1
ATOM 4327 C C . ASP A 1 553 ? -2.789 -11.698 -8.569 1.00 32.75 553 ASP A C 1
ATOM 4329 O O . ASP A 1 553 ? -2.696 -12.834 -8.112 1.00 32.75 553 ASP A O 1
ATOM 4333 N N . SER A 1 554 ? -2.435 -11.428 -9.825 1.00 31.08 554 SER A N 1
ATOM 4334 C CA . SER A 1 554 ? -1.891 -12.386 -10.788 1.00 31.08 554 SER A CA 1
ATOM 4335 C C . SER A 1 554 ? -0.412 -12.124 -11.085 1.00 31.08 554 SER A C 1
ATOM 4337 O O . SER A 1 554 ? 0.080 -12.539 -12.134 1.00 31.08 554 SER A O 1
ATOM 4339 N N . LEU A 1 555 ? 0.285 -11.398 -10.199 1.00 38.19 555 LEU A N 1
ATOM 4340 C CA . LEU A 1 555 ? 1.704 -11.052 -10.359 1.00 38.19 555 LEU A CA 1
ATOM 4341 C C . LEU A 1 555 ? 2.570 -11.300 -9.110 1.00 38.19 555 LEU A C 1
ATOM 4343 O O . LEU A 1 555 ? 3.775 -11.482 -9.260 1.00 38.19 555 LEU A O 1
ATOM 4347 N N . TYR A 1 556 ? 1.990 -11.388 -7.905 1.00 37.88 556 TYR A N 1
ATOM 4348 C CA . TYR A 1 556 ? 2.726 -11.711 -6.677 1.00 37.88 556 TYR A CA 1
ATOM 4349 C C . TYR A 1 556 ? 2.145 -12.942 -5.984 1.00 37.88 556 TYR A C 1
ATOM 4351 O O . TYR A 1 556 ? 1.390 -12.860 -5.026 1.00 37.88 556 TYR A O 1
ATOM 4359 N N . GLY A 1 557 ? 2.554 -14.118 -6.469 1.00 31.41 557 GLY A N 1
ATOM 4360 C CA . GLY A 1 557 ? 2.127 -15.424 -5.963 1.00 31.41 557 GLY A CA 1
ATOM 4361 C C . GLY A 1 557 ? 2.645 -15.789 -4.566 1.00 31.41 557 GLY A C 1
ATOM 4362 O O . GLY A 1 557 ? 3.278 -16.834 -4.403 1.00 31.41 557 GLY A O 1
ATOM 4363 N N . THR A 1 558 ? 2.342 -14.985 -3.543 1.00 28.84 558 THR A N 1
ATOM 4364 C CA . THR A 1 558 ? 2.175 -15.520 -2.189 1.00 28.84 558 THR A CA 1
ATOM 4365 C C . THR A 1 558 ? 0.940 -16.406 -2.191 1.00 28.84 558 THR A C 1
ATOM 4367 O O . THR A 1 558 ? -0.169 -15.924 -2.411 1.00 28.84 558 THR A O 1
ATOM 4370 N N . VAL A 1 559 ? 1.116 -17.703 -1.928 1.00 30.62 559 VAL A N 1
ATOM 4371 C CA . VAL A 1 559 ? -0.006 -18.638 -1.770 1.00 30.62 559 VAL A CA 1
ATOM 4372 C C . VAL A 1 559 ? -0.665 -18.399 -0.411 1.00 30.62 559 VAL A C 1
ATOM 4374 O O . VAL A 1 559 ? -0.542 -19.192 0.520 1.00 30.62 559 VAL A O 1
ATOM 4377 N N . SER A 1 560 ? -1.404 -17.294 -0.316 1.00 30.16 560 SER A N 1
ATOM 4378 C CA . SER A 1 560 ? -2.564 -17.218 0.558 1.00 30.16 560 SER A CA 1
ATOM 4379 C C . SER A 1 560 ? -3.583 -18.210 0.014 1.00 30.16 560 SER A C 1
ATOM 4381 O O . SER A 1 560 ? -4.411 -17.886 -0.838 1.00 30.16 560 SER A O 1
ATOM 4383 N N . THR A 1 561 ? -3.523 -19.448 0.505 1.00 30.17 561 THR A N 1
ATOM 4384 C CA . THR A 1 561 ? -4.706 -20.302 0.516 1.00 30.17 561 THR A CA 1
ATOM 4385 C C . THR A 1 561 ? -5.841 -19.471 1.099 1.00 30.17 561 THR A C 1
ATOM 4387 O O . THR A 1 561 ? -5.727 -18.977 2.222 1.00 30.17 561 THR A O 1
ATOM 4390 N N . VAL A 1 562 ? -6.930 -19.293 0.342 1.00 37.91 562 VAL A N 1
ATOM 4391 C CA . VAL A 1 562 ? -8.135 -18.614 0.837 1.00 37.91 562 VAL A CA 1
ATOM 4392 C C . VAL A 1 562 ? -8.820 -19.549 1.832 1.00 37.91 562 VAL A C 1
ATOM 4394 O O . VAL A 1 562 ? -9.832 -20.193 1.557 1.00 37.91 562 VAL A O 1
ATOM 4397 N N . HIS A 1 563 ? -8.217 -19.650 3.013 1.00 37.06 563 HIS A N 1
ATOM 4398 C CA . HIS A 1 563 ? -8.870 -20.101 4.219 1.00 37.06 563 HIS A CA 1
ATOM 4399 C C . HIS A 1 563 ? -9.959 -19.078 4.505 1.00 37.06 563 HIS A C 1
ATOM 4401 O O . HIS A 1 563 ? -9.697 -18.028 5.087 1.00 37.06 563 HIS A O 1
ATOM 4407 N N . HIS A 1 564 ? -11.176 -19.377 4.050 1.00 47.00 564 HIS A N 1
ATOM 4408 C CA . HIS A 1 564 ? -12.359 -18.654 4.487 1.00 47.00 564 HIS A CA 1
ATOM 4409 C C . HIS A 1 564 ? -12.317 -18.552 6.013 1.00 47.00 564 HIS A C 1
ATOM 4411 O O . HIS A 1 564 ? -12.216 -19.572 6.703 1.00 47.00 564 HIS A O 1
ATOM 4417 N N . GLY A 1 565 ? -12.348 -17.318 6.517 1.00 52.78 565 GLY A N 1
ATOM 4418 C CA . GLY A 1 565 ? -12.349 -17.051 7.946 1.00 52.78 565 GLY A CA 1
ATOM 4419 C C . GLY A 1 565 ? -13.546 -17.727 8.622 1.00 52.78 565 GLY A C 1
ATOM 4420 O O . GLY A 1 565 ? -14.537 -18.043 7.950 1.00 52.78 565 GLY A O 1
ATOM 4421 N N . PRO A 1 566 ? -13.484 -17.956 9.947 1.00 65.31 566 PRO A N 1
ATOM 4422 C CA . PRO A 1 566 ? -14.624 -18.488 10.684 1.00 65.31 566 PRO A CA 1
ATOM 4423 C C . PRO A 1 566 ? -15.858 -17.620 10.414 1.00 65.31 566 PRO A C 1
ATOM 4425 O O . PRO A 1 566 ? -15.759 -16.392 10.430 1.00 65.31 566 PRO A O 1
ATOM 4428 N N . ALA A 1 567 ? -17.000 -18.255 10.142 1.00 68.75 567 ALA A N 1
ATOM 4429 C CA . ALA A 1 567 ? -18.219 -17.540 9.785 1.00 68.75 567 ALA A CA 1
ATOM 4430 C C . ALA A 1 567 ? -18.607 -16.543 10.890 1.00 68.75 567 ALA A C 1
ATOM 4432 O O . ALA A 1 567 ? -18.698 -16.912 12.066 1.00 68.75 567 ALA A O 1
ATOM 4433 N N . LEU A 1 568 ? -18.821 -15.285 10.501 1.00 77.69 568 LEU A N 1
ATOM 4434 C CA . LEU A 1 568 ? -19.295 -14.233 11.396 1.00 77.69 568 LEU A CA 1
ATOM 4435 C C . LEU A 1 568 ? -20.805 -14.078 11.234 1.00 77.69 568 LEU A C 1
ATOM 4437 O O . LEU A 1 568 ? -21.313 -13.948 10.117 1.00 77.69 568 LEU A O 1
ATOM 4441 N N . GLN A 1 569 ? -21.513 -14.052 12.361 1.00 81.00 569 GLN A N 1
ATOM 4442 C CA . GLN A 1 569 ? -22.943 -13.758 12.393 1.00 81.00 569 GLN A CA 1
ATOM 4443 C C . GLN A 1 569 ? -23.127 -12.256 12.593 1.00 81.00 569 GLN A C 1
ATOM 4445 O O . GLN A 1 569 ? -22.764 -11.716 13.640 1.00 81.00 569 GLN A O 1
ATOM 4450 N N . ILE A 1 570 ? -23.661 -11.573 11.579 1.00 80.19 570 ILE A N 1
ATOM 4451 C CA . ILE A 1 570 ? -23.901 -10.128 11.639 1.00 80.19 570 ILE A CA 1
ATOM 4452 C C . ILE A 1 570 ? -25.261 -9.879 12.292 1.00 80.19 570 ILE A C 1
ATOM 4454 O O . ILE A 1 570 ? -26.291 -10.199 11.702 1.00 80.19 570 ILE A O 1
ATOM 4458 N N . LYS A 1 571 ? -25.279 -9.254 13.475 1.00 84.38 571 LYS A N 1
ATOM 4459 C CA . LYS A 1 571 ? -26.519 -8.760 14.090 1.00 84.38 571 LYS A CA 1
ATOM 4460 C C . LYS A 1 571 ? -26.700 -7.273 13.838 1.00 84.38 571 LYS A C 1
ATOM 4462 O O . LYS A 1 571 ? -25.924 -6.442 14.320 1.00 84.38 571 LYS A O 1
ATOM 4467 N N . HIS A 1 572 ? -27.764 -6.944 13.114 1.00 81.69 572 HIS A N 1
ATOM 4468 C CA . HIS A 1 572 ? -28.214 -5.577 12.902 1.00 81.69 572 HIS A CA 1
ATOM 4469 C C . HIS A 1 572 ? -29.245 -5.166 13.962 1.00 81.69 572 HIS A C 1
ATOM 4471 O O . HIS A 1 572 ? -30.189 -5.890 14.264 1.00 81.69 572 HIS A O 1
ATOM 4477 N N . HIS A 1 573 ? -29.081 -3.965 14.513 1.00 86.12 573 HIS A N 1
ATOM 4478 C CA . HIS A 1 573 ? -30.042 -3.337 15.412 1.00 86.12 573 HIS A CA 1
ATOM 4479 C C . HIS A 1 573 ? -30.267 -1.872 15.026 1.00 86.12 573 HIS A C 1
ATOM 4481 O O . HIS A 1 573 ? -29.321 -1.130 14.758 1.00 86.12 573 HIS A O 1
ATOM 4487 N N . LEU A 1 574 ? -31.521 -1.422 15.051 1.00 86.56 574 LEU A N 1
ATOM 4488 C CA . LEU A 1 574 ? -31.876 -0.007 14.936 1.00 86.56 574 LEU A CA 1
ATOM 4489 C C . LEU A 1 574 ? -32.160 0.554 16.334 1.00 86.56 574 LEU A C 1
ATOM 4491 O O . LEU A 1 574 ? -33.040 0.055 17.042 1.00 86.56 574 LEU A O 1
ATOM 4495 N N . ALA A 1 575 ? -31.430 1.592 16.742 1.00 87.00 575 ALA A N 1
ATOM 4496 C CA . ALA A 1 575 ? -31.691 2.259 18.010 1.00 87.00 575 ALA A CA 1
ATOM 4497 C C . ALA A 1 575 ? -32.993 3.073 17.908 1.00 87.00 575 ALA A C 1
ATOM 4499 O O . ALA A 1 575 ? -33.128 3.975 17.089 1.00 87.00 575 ALA A O 1
ATOM 4500 N N . THR A 1 576 ? -33.975 2.715 18.736 1.00 79.31 576 THR A N 1
ATOM 4501 C CA . THR A 1 576 ? -35.342 3.283 18.734 1.00 79.31 576 THR A CA 1
ATOM 4502 C C . THR A 1 576 ? -35.753 3.834 20.105 1.00 79.31 576 THR A C 1
ATOM 4504 O O . THR A 1 576 ? -36.910 4.183 20.329 1.00 79.31 576 THR A O 1
ATOM 4507 N N . LYS A 1 577 ? -34.812 3.877 21.057 1.00 79.69 577 LYS A N 1
ATOM 4508 C CA . LYS A 1 577 ? -35.027 4.244 22.463 1.00 79.69 577 LYS A CA 1
ATOM 4509 C C . LYS A 1 577 ? -33.903 5.153 22.950 1.00 79.69 577 LYS A C 1
ATOM 4511 O O . LYS A 1 577 ? -32.748 4.941 22.589 1.00 79.69 577 LYS A O 1
ATOM 4516 N N . LEU A 1 578 ? -34.240 6.072 23.861 1.00 83.44 578 LEU A N 1
ATOM 4517 C CA . LEU A 1 578 ? -33.289 6.950 24.567 1.00 83.44 578 LEU A CA 1
ATOM 4518 C C . LEU A 1 578 ? -32.157 6.170 25.261 1.00 83.44 578 LEU A C 1
ATOM 4520 O O . LEU A 1 578 ? -31.029 6.645 25.345 1.00 83.44 578 LEU A O 1
ATOM 4524 N N . THR A 1 579 ? -32.458 4.964 25.747 1.00 90.00 579 THR A N 1
ATOM 4525 C CA . THR A 1 579 ? -31.471 3.998 26.229 1.00 90.00 579 THR A CA 1
ATOM 4526 C C . THR A 1 579 ? -31.617 2.684 25.467 1.00 90.00 579 THR A C 1
ATOM 4528 O O . THR A 1 579 ? -32.651 2.013 25.532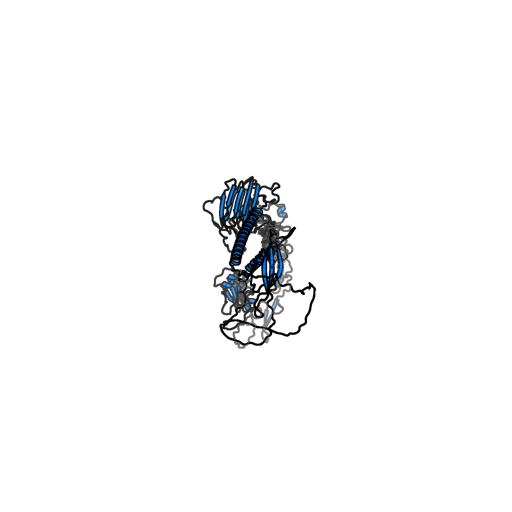 1.00 90.00 579 THR A O 1
ATOM 4531 N N . THR A 1 580 ? -30.570 2.309 24.734 1.00 91.62 580 THR A N 1
ATOM 4532 C CA . THR A 1 580 ? -30.474 1.024 24.030 1.00 91.62 580 THR A CA 1
ATOM 4533 C C . THR A 1 580 ? -29.533 0.100 24.801 1.00 91.62 580 THR A C 1
ATOM 4535 O O . THR A 1 580 ? -28.403 0.479 25.096 1.00 91.62 580 THR A O 1
ATOM 4538 N N . TYR A 1 581 ? -30.004 -1.102 25.140 1.00 94.12 581 TYR A N 1
ATOM 4539 C CA . TYR A 1 581 ? -29.252 -2.117 25.884 1.00 94.12 581 TYR A CA 1
ATOM 4540 C C . TYR A 1 581 ? -29.073 -3.358 25.012 1.00 94.12 581 TYR A C 1
ATOM 4542 O O . TYR A 1 581 ? -30.063 -3.870 24.488 1.00 94.12 581 TYR A O 1
ATOM 4550 N N . ILE A 1 582 ? -27.838 -3.842 24.874 1.00 93.88 582 ILE A N 1
ATOM 4551 C CA . ILE A 1 582 ? -27.498 -5.047 24.102 1.00 93.88 582 ILE A CA 1
ATOM 4552 C C . ILE A 1 582 ? -26.540 -5.918 24.924 1.00 93.88 582 ILE A C 1
ATOM 4554 O O . ILE A 1 582 ? -25.656 -5.403 25.609 1.00 93.88 582 ILE A O 1
ATOM 4558 N N . THR A 1 583 ? -26.704 -7.239 24.844 1.00 93.75 583 THR A N 1
ATOM 4559 C CA . THR A 1 583 ? -25.815 -8.219 25.480 1.00 93.75 583 THR A CA 1
ATOM 4560 C C . THR A 1 583 ? -25.299 -9.179 24.415 1.00 93.75 583 THR A C 1
ATOM 4562 O O . THR A 1 583 ? -26.103 -9.822 23.746 1.00 93.75 583 THR A O 1
ATOM 4565 N N . ILE A 1 584 ? -23.977 -9.273 24.251 1.00 92.88 584 ILE A N 1
ATOM 4566 C CA . ILE A 1 584 ? -23.355 -10.074 23.185 1.00 92.88 584 ILE A CA 1
ATOM 4567 C C . ILE A 1 584 ? -23.193 -11.518 23.666 1.00 92.88 584 ILE A C 1
ATOM 4569 O O . ILE A 1 584 ? -22.322 -11.810 24.488 1.00 92.88 584 ILE A O 1
ATOM 4573 N N . THR A 1 585 ? -24.043 -12.419 23.172 1.00 89.69 585 THR A N 1
ATOM 4574 C CA . THR A 1 585 ? -24.152 -13.810 23.648 1.00 89.69 585 THR A CA 1
ATOM 4575 C C . THR A 1 585 ? -23.463 -14.849 22.759 1.00 89.69 585 THR A C 1
ATOM 4577 O O . THR A 1 585 ? -23.428 -16.018 23.134 1.00 89.69 585 THR A O 1
ATOM 4580 N N . ASN A 1 586 ? -22.878 -14.448 21.626 1.00 88.00 586 ASN A N 1
ATOM 4581 C CA . ASN A 1 586 ? -22.059 -15.303 20.762 1.00 88.00 586 ASN A CA 1
ATOM 4582 C C . ASN A 1 586 ? -20.658 -14.664 20.558 1.00 88.00 586 ASN A C 1
ATOM 4584 O O . ASN A 1 586 ? -20.583 -13.476 20.246 1.00 88.00 586 ASN A O 1
ATOM 4588 N N . PRO A 1 587 ? -19.537 -15.398 20.727 1.00 86.12 587 PRO A N 1
ATOM 4589 C CA . PRO A 1 587 ? -18.183 -14.870 20.497 1.00 86.12 587 PRO A CA 1
ATOM 4590 C C . PRO A 1 587 ? -17.830 -14.605 19.019 1.00 86.12 587 PRO A C 1
ATOM 4592 O O . PRO A 1 587 ? -16.877 -13.876 18.753 1.00 86.12 587 PRO A O 1
ATOM 4595 N N . ASN A 1 588 ? -18.591 -15.152 18.062 1.00 84.31 588 ASN A N 1
ATOM 4596 C CA . ASN A 1 588 ? -18.440 -14.906 16.617 1.00 84.31 588 ASN A CA 1
ATOM 4597 C C . ASN A 1 588 ? -19.459 -13.871 16.084 1.00 84.31 588 ASN A C 1
ATOM 4599 O O . ASN A 1 588 ? -19.787 -13.855 14.896 1.00 84.31 588 ASN A O 1
ATOM 4603 N N . GLU A 1 589 ? -20.009 -13.039 16.969 1.00 85.94 589 GLU A N 1
ATOM 4604 C CA . GLU A 1 589 ? -21.014 -12.027 16.647 1.00 85.94 589 GLU A CA 1
ATOM 4605 C C . GLU A 1 589 ? -20.371 -10.698 16.231 1.00 85.94 589 GLU A C 1
ATOM 4607 O O . GLU A 1 589 ? -19.604 -10.099 16.988 1.00 85.94 589 GLU A O 1
ATOM 4612 N N . LEU A 1 590 ? -20.727 -10.213 15.041 1.00 89.25 590 LEU A N 1
ATOM 4613 C CA . LEU A 1 590 ? -20.413 -8.864 14.577 1.00 89.25 590 LEU A CA 1
ATOM 4614 C C . LEU A 1 590 ? -21.645 -7.987 14.818 1.00 89.25 590 LEU A C 1
ATOM 4616 O O . LEU A 1 590 ? -22.685 -8.160 14.182 1.00 89.25 590 LEU A O 1
ATOM 4620 N N . LEU A 1 591 ? -21.527 -7.038 15.744 1.00 91.06 591 LEU A N 1
ATOM 4621 C CA . LEU A 1 591 ? -22.628 -6.176 16.163 1.00 91.06 591 LEU A CA 1
ATOM 4622 C C . LEU A 1 591 ? -22.644 -4.866 15.362 1.00 91.06 591 LEU A C 1
ATOM 4624 O O . LEU A 1 591 ? -21.656 -4.130 15.362 1.00 91.06 591 LEU A O 1
ATOM 4628 N N . VAL A 1 592 ? -23.781 -4.542 14.738 1.00 90.81 592 VAL A N 1
ATOM 4629 C CA . VAL A 1 592 ? -24.023 -3.278 14.022 1.00 90.81 592 VAL A CA 1
ATOM 4630 C C . VAL A 1 592 ? -25.262 -2.590 14.577 1.00 90.81 592 VAL A C 1
ATOM 4632 O O . VAL A 1 592 ? -26.370 -3.111 14.478 1.00 90.81 592 VAL A O 1
ATOM 4635 N N . ILE A 1 593 ? -25.101 -1.376 15.094 1.00 92.00 593 ILE A N 1
ATOM 4636 C CA . ILE A 1 593 ? -26.191 -0.582 15.664 1.00 92.00 593 ILE A CA 1
ATOM 4637 C C . ILE A 1 593 ? -26.307 0.716 14.874 1.00 92.00 593 ILE A C 1
ATOM 4639 O O . ILE A 1 593 ? -25.344 1.473 14.775 1.00 92.00 593 ILE A O 1
ATOM 4643 N N . ARG A 1 594 ? -27.478 0.988 14.301 1.00 90.81 594 ARG A N 1
ATOM 4644 C CA . ARG A 1 594 ? -27.719 2.181 13.482 1.00 90.81 594 ARG A CA 1
ATOM 4645 C C . ARG A 1 594 ? -28.499 3.245 14.250 1.00 90.81 594 ARG A C 1
ATOM 4647 O O . ARG A 1 594 ? -29.469 2.920 14.931 1.00 90.81 594 ARG A O 1
ATOM 4654 N N . GLY A 1 595 ? -28.133 4.514 14.061 1.00 90.06 595 GLY A N 1
ATOM 4655 C CA . GLY A 1 595 ? -28.889 5.677 14.548 1.00 90.06 595 GLY A CA 1
ATOM 4656 C C . GLY A 1 595 ? -29.007 5.822 16.068 1.00 90.06 595 GLY A C 1
ATOM 4657 O O . GLY A 1 595 ? -30.093 6.107 16.555 1.00 90.06 595 GLY A O 1
ATOM 4658 N N . VAL A 1 596 ? -27.926 5.631 16.825 1.00 93.75 596 VAL A N 1
ATOM 4659 C CA . VAL A 1 596 ? -27.918 5.929 18.268 1.00 93.75 596 VAL A CA 1
ATOM 4660 C C . VAL A 1 596 ? -27.893 7.448 18.467 1.00 93.75 596 VAL A C 1
ATOM 4662 O O . VAL A 1 596 ? -26.950 8.101 18.030 1.00 93.75 596 VAL A O 1
ATOM 4665 N N . GLU A 1 597 ? -28.912 7.997 19.134 1.00 93.00 597 GLU A N 1
ATOM 4666 C CA . GLU A 1 597 ? -29.088 9.448 19.383 1.00 93.00 597 GLU A CA 1
ATOM 4667 C C . GLU A 1 597 ? -28.874 9.859 20.853 1.00 93.00 597 GLU A C 1
ATOM 4669 O O . GLU A 1 597 ? -28.875 11.042 21.183 1.00 93.00 597 GLU A O 1
ATOM 4674 N N . SER A 1 598 ? -28.719 8.891 21.763 1.00 92.50 598 SER A N 1
ATOM 4675 C CA . SER A 1 598 ? -28.516 9.144 23.196 1.00 92.50 598 SER A CA 1
ATOM 4676 C C . SER A 1 598 ? -27.636 8.046 23.817 1.00 92.50 598 SER A C 1
ATOM 4678 O O . SER A 1 598 ? -26.512 7.863 23.352 1.00 92.50 598 SER A O 1
ATOM 4680 N N . ARG A 1 599 ? -28.086 7.306 24.841 1.00 95.06 599 ARG A N 1
ATOM 4681 C CA . ARG A 1 599 ? -27.260 6.301 25.535 1.00 95.06 599 ARG A CA 1
ATOM 4682 C C . ARG A 1 599 ? -27.372 4.899 24.924 1.00 95.06 599 ARG A C 1
ATOM 4684 O O . ARG A 1 599 ? -28.457 4.328 24.800 1.00 95.06 599 ARG A O 1
ATOM 4691 N N . LEU A 1 600 ? -26.218 4.296 24.668 1.00 96.06 600 LEU A N 1
ATOM 4692 C CA . LEU A 1 600 ? -26.022 2.890 24.331 1.00 96.06 600 LEU A CA 1
ATOM 4693 C C . LEU A 1 600 ? -25.234 2.192 25.451 1.00 96.06 600 LEU A C 1
ATOM 4695 O O . LEU A 1 600 ? -24.217 2.694 25.927 1.00 96.06 600 LEU A O 1
ATOM 4699 N N . VAL A 1 601 ? -25.705 1.012 25.853 1.00 95.81 601 VAL A N 1
ATOM 4700 C CA . VAL A 1 601 ? -25.078 0.145 26.855 1.00 95.81 601 VAL A CA 1
ATOM 4701 C C . VAL A 1 601 ? -24.895 -1.247 26.261 1.00 95.81 601 VAL A C 1
ATOM 4703 O O . VAL A 1 601 ? -25.876 -1.934 25.974 1.00 95.81 601 VAL A O 1
ATOM 4706 N N . ILE A 1 602 ? -23.645 -1.678 26.106 1.00 95.81 602 ILE A N 1
ATOM 4707 C CA . ILE A 1 602 ? -23.298 -3.025 25.641 1.00 95.81 602 ILE A CA 1
ATOM 4708 C C . ILE A 1 602 ? -22.684 -3.803 26.800 1.00 95.81 602 ILE A C 1
ATOM 4710 O O . ILE A 1 602 ? -21.723 -3.346 27.416 1.00 95.81 602 ILE A O 1
ATOM 4714 N N . THR A 1 603 ? -23.228 -4.986 27.078 1.00 95.12 603 THR A N 1
ATOM 4715 C CA . THR A 1 603 ? -22.683 -5.932 28.061 1.00 95.12 603 THR A CA 1
ATOM 4716 C C . THR A 1 603 ? -22.055 -7.125 27.345 1.00 95.12 603 THR A C 1
ATOM 4718 O O . THR A 1 603 ? -22.681 -7.743 26.484 1.00 95.12 603 THR A O 1
ATOM 4721 N N . ILE A 1 604 ? -20.823 -7.460 27.717 1.00 94.94 604 ILE A N 1
ATOM 4722 C CA . ILE A 1 604 ? -20.069 -8.611 27.213 1.00 94.94 604 ILE A CA 1
ATOM 4723 C C . ILE A 1 604 ? -19.869 -9.568 28.401 1.00 94.94 604 ILE A C 1
ATOM 4725 O O . ILE A 1 604 ? -19.057 -9.256 29.281 1.00 94.94 604 ILE A O 1
ATOM 4729 N N . PRO A 1 605 ? -20.626 -10.682 28.479 1.00 93.38 605 PRO A N 1
ATOM 4730 C CA . PRO A 1 605 ? -20.584 -11.585 29.626 1.00 93.38 605 PRO A CA 1
ATOM 4731 C C . PRO A 1 605 ? -19.273 -12.370 29.704 1.00 93.38 605 PRO A C 1
ATOM 4733 O O . PRO A 1 605 ? -18.856 -13.003 28.732 1.00 93.38 605 PRO A O 1
ATOM 4736 N N . GLN A 1 606 ? -18.659 -12.406 30.883 1.00 90.56 606 GLN A N 1
ATOM 4737 C CA . GLN A 1 606 ? -17.425 -13.162 31.117 1.00 90.56 606 GLN A CA 1
ATOM 4738 C C . GLN A 1 606 ? -17.618 -14.681 30.956 1.00 90.56 606 GLN A C 1
ATOM 4740 O O . GLN A 1 606 ? -16.667 -15.398 30.654 1.00 90.56 606 GLN A O 1
ATOM 4745 N N . GLU A 1 607 ? -18.843 -15.183 31.124 1.00 89.38 607 GLU A N 1
ATOM 4746 C CA . GLU A 1 607 ? -19.190 -16.601 30.938 1.00 89.38 607 GLU A CA 1
ATOM 4747 C C . GLU A 1 607 ? -19.134 -17.061 29.466 1.00 89.38 607 GLU A C 1
ATOM 4749 O O . GLU A 1 607 ? -19.075 -18.261 29.206 1.00 89.38 607 GLU A O 1
ATOM 4754 N N . VAL A 1 608 ? -19.145 -16.123 28.508 1.00 90.50 608 VAL A N 1
ATOM 4755 C CA . VAL A 1 608 ? -19.261 -16.395 27.060 1.00 90.50 608 VAL A CA 1
ATOM 4756 C C . VAL A 1 608 ? -17.954 -16.133 26.295 1.00 90.50 608 VAL A C 1
ATOM 4758 O O . VAL A 1 608 ? -17.683 -16.809 25.302 1.00 90.50 608 VAL A O 1
ATOM 4761 N N . HIS A 1 609 ? -17.134 -15.174 26.737 1.00 89.62 609 HIS A N 1
ATOM 4762 C CA . HIS A 1 609 ? -15.957 -14.684 25.998 1.00 89.62 609 HIS A CA 1
ATOM 4763 C C . HIS A 1 609 ? -14.652 -14.906 26.790 1.00 89.62 609 HIS A C 1
ATOM 4765 O O . HIS A 1 609 ? -14.601 -14.592 27.979 1.00 89.62 609 HIS A O 1
ATOM 4771 N N . ASP A 1 610 ? -13.569 -15.389 26.156 1.00 88.56 610 ASP A N 1
ATOM 4772 C CA . ASP A 1 610 ? -12.251 -15.540 26.816 1.00 88.56 610 ASP A CA 1
ATOM 4773 C C . ASP A 1 610 ? -11.549 -14.185 26.987 1.00 88.56 610 ASP A C 1
ATOM 4775 O O . ASP A 1 610 ? -10.615 -13.842 26.257 1.00 88.56 610 ASP A O 1
ATOM 4779 N N . LEU A 1 611 ? -11.960 -13.438 28.017 1.00 88.75 611 LEU A N 1
ATOM 4780 C CA . LEU A 1 611 ? -11.433 -12.114 28.378 1.00 88.75 611 LEU A CA 1
ATOM 4781 C C . LEU A 1 611 ? -9.915 -12.086 28.682 1.00 88.75 611 LEU A C 1
ATOM 4783 O O . LEU A 1 611 ? -9.358 -11.028 28.959 1.00 88.75 611 LEU A O 1
ATOM 4787 N N . ARG A 1 612 ? -9.219 -13.228 28.621 1.00 86.06 612 ARG A N 1
ATOM 4788 C CA . ARG A 1 612 ? -7.752 -13.320 28.624 1.00 86.06 612 ARG A CA 1
ATOM 4789 C C . ARG A 1 612 ? -7.108 -12.887 27.311 1.00 86.06 612 ARG A C 1
ATOM 4791 O O . ARG A 1 612 ? -5.988 -12.384 27.325 1.00 86.06 612 ARG A O 1
ATOM 4798 N N . SER A 1 613 ? -7.761 -13.202 26.197 1.00 85.19 613 SER A N 1
ATOM 4799 C CA . SER A 1 613 ? -7.174 -13.180 24.855 1.00 85.19 613 SER A CA 1
ATOM 4800 C C . SER A 1 613 ? -7.989 -12.330 23.883 1.00 85.19 613 SER A C 1
ATOM 4802 O O . SER A 1 613 ? -7.407 -11.627 23.058 1.00 85.19 613 SER A O 1
ATOM 4804 N N . THR A 1 614 ? -9.320 -12.323 24.012 1.00 90.25 614 THR A N 1
ATOM 4805 C CA . THR A 1 614 ? -10.199 -11.504 23.173 1.00 90.25 614 THR A CA 1
ATOM 4806 C C . THR A 1 614 ? -10.096 -10.026 23.541 1.00 90.25 614 THR A C 1
ATOM 4808 O O . THR A 1 614 ? -10.296 -9.642 24.697 1.00 90.25 614 THR A O 1
ATOM 4811 N N . ARG A 1 615 ? -9.858 -9.188 22.533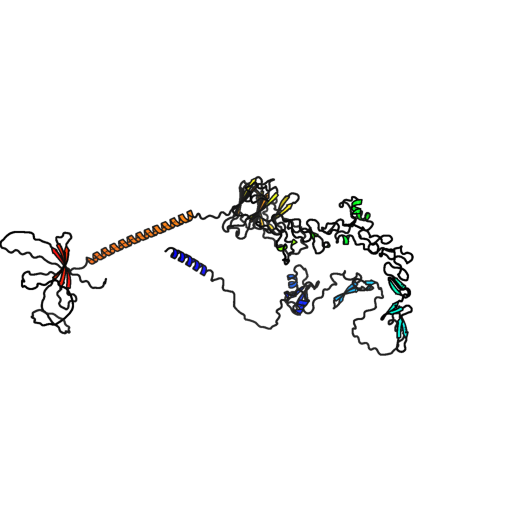 1.00 92.56 615 ARG A N 1
ATOM 4812 C CA . ARG A 1 615 ? -10.037 -7.732 22.576 1.00 92.56 615 ARG A CA 1
ATOM 4813 C C . ARG A 1 615 ? -11.266 -7.371 21.749 1.00 92.56 615 ARG A C 1
ATOM 4815 O O . ARG A 1 615 ? -11.582 -8.075 20.793 1.00 92.56 615 ARG A O 1
ATOM 4822 N N . PHE A 1 616 ? -11.926 -6.268 22.088 1.00 94.69 616 PHE A N 1
ATOM 4823 C CA . PHE A 1 616 ? -13.127 -5.821 21.380 1.00 94.69 616 PHE A CA 1
ATOM 4824 C C . PHE A 1 616 ? -12.839 -4.526 20.627 1.00 94.69 616 PHE A C 1
ATOM 4826 O O . PHE A 1 616 ? -12.490 -3.510 21.230 1.00 94.69 616 PHE A O 1
ATOM 4833 N N . TYR A 1 617 ? -12.960 -4.594 19.306 1.00 95.31 617 TYR A N 1
ATOM 4834 C CA . TYR A 1 617 ? -12.606 -3.547 18.356 1.00 95.31 617 TYR A CA 1
ATOM 4835 C C . TYR A 1 617 ? -13.880 -2.825 17.918 1.00 95.31 617 TYR A C 1
ATOM 4837 O O . TYR A 1 617 ? -14.864 -3.464 17.545 1.00 95.31 617 TYR A O 1
ATOM 4845 N N . ILE A 1 618 ? -13.873 -1.497 18.024 1.00 95.81 618 ILE A N 1
ATOM 4846 C CA . ILE A 1 618 ? -15.053 -0.631 17.968 1.00 95.81 618 ILE A CA 1
ATOM 4847 C C . ILE A 1 618 ? -14.852 0.450 16.907 1.00 95.81 618 ILE A C 1
ATOM 4849 O O . ILE A 1 618 ? -13.821 1.128 16.891 1.00 95.81 618 ILE A O 1
ATOM 4853 N N . ILE A 1 619 ? -15.880 0.672 16.086 1.00 95.56 619 ILE A N 1
ATOM 4854 C CA . ILE A 1 619 ? -15.976 1.824 15.183 1.00 95.56 619 ILE A CA 1
ATOM 4855 C C . ILE A 1 619 ? -17.210 2.642 15.558 1.00 95.56 619 ILE A C 1
ATOM 4857 O O . ILE A 1 619 ? -18.315 2.109 15.653 1.00 95.56 619 ILE A O 1
ATOM 4861 N N . VAL A 1 620 ? -17.030 3.950 15.721 1.00 95.62 620 VAL A N 1
ATOM 4862 C CA . VAL A 1 620 ? -18.119 4.929 15.836 1.00 95.62 620 VAL A CA 1
ATOM 4863 C C . VAL A 1 620 ? -18.120 5.782 14.569 1.00 95.62 620 VAL A C 1
ATOM 4865 O O . VAL A 1 620 ? -17.084 6.342 14.216 1.00 95.62 620 VAL A O 1
ATOM 4868 N N . ARG A 1 621 ? -19.260 5.871 13.873 1.00 95.00 621 ARG A N 1
ATOM 4869 C CA . ARG A 1 621 ? -19.442 6.623 12.617 1.00 95.00 621 ARG A CA 1
ATOM 4870 C C . ARG A 1 621 ? -20.481 7.727 12.799 1.00 95.00 621 ARG A C 1
ATOM 4872 O O . ARG A 1 621 ? -21.587 7.444 13.248 1.00 95.00 621 ARG A O 1
ATOM 4879 N N . GLY A 1 622 ? -20.162 8.961 12.416 1.00 93.88 622 GLY A N 1
ATOM 4880 C CA . GLY A 1 622 ? -21.099 10.087 12.501 1.00 93.88 622 GLY A CA 1
ATOM 4881 C C . GLY A 1 622 ? -22.296 9.928 11.553 1.00 93.88 622 GLY A C 1
ATOM 4882 O O . GLY A 1 622 ? -22.121 9.589 10.382 1.00 93.88 622 GLY A O 1
ATOM 4883 N N . LYS A 1 623 ? -23.507 10.198 12.047 1.00 92.56 623 LYS A N 1
ATOM 4884 C CA . LYS A 1 623 ? -24.788 10.149 11.312 1.00 92.56 623 LYS A CA 1
ATOM 4885 C C . LYS A 1 623 ? -25.595 11.458 11.444 1.00 92.56 623 LYS A C 1
ATOM 4887 O O . LYS A 1 623 ? -26.751 11.528 11.042 1.00 92.56 623 LYS A O 1
ATOM 4892 N N . ALA A 1 624 ? -24.983 12.505 11.991 1.00 91.88 624 ALA A N 1
ATOM 4893 C CA . ALA A 1 624 ? -25.439 13.892 11.915 1.00 91.88 624 ALA A CA 1
ATOM 4894 C C . ALA A 1 624 ? -24.343 14.757 11.266 1.00 91.88 624 ALA A C 1
ATOM 4896 O O . ALA A 1 624 ? -23.219 14.290 11.084 1.00 91.88 624 ALA A O 1
ATOM 4897 N N . SER A 1 625 ? -24.652 16.008 10.905 1.00 91.88 625 SER A N 1
ATOM 4898 C CA . SER A 1 625 ? -23.657 16.958 10.373 1.00 91.88 625 SER A CA 1
ATOM 4899 C C . SER A 1 625 ? -22.495 17.167 11.346 1.00 91.88 625 SER A C 1
ATOM 4901 O O . SER A 1 625 ? -21.336 17.135 10.942 1.00 91.88 625 SER A O 1
ATOM 4903 N N . GLU A 1 626 ? -22.831 17.304 12.628 1.00 94.25 626 GLU A N 1
ATOM 4904 C CA . GLU A 1 626 ? -21.929 17.375 13.771 1.00 94.25 626 GLU A CA 1
ATOM 4905 C C . GLU A 1 626 ? -22.453 16.418 14.845 1.00 94.25 626 GLU A C 1
ATOM 4907 O O . GLU A 1 626 ? -23.649 16.427 15.152 1.00 94.25 626 GLU A O 1
ATOM 4912 N N . THR A 1 627 ? -21.571 15.597 15.415 1.00 94.75 627 THR A N 1
ATOM 4913 C CA . THR A 1 627 ? -21.933 14.630 16.458 1.00 94.75 627 THR A CA 1
ATOM 4914 C C . THR A 1 627 ? -20.984 14.746 17.644 1.00 94.75 627 THR A C 1
ATOM 4916 O O . THR A 1 627 ? -19.767 14.686 17.473 1.00 94.75 627 THR A O 1
ATOM 4919 N N . PHE A 1 628 ? -21.534 14.876 18.848 1.00 93.75 628 PHE A N 1
ATOM 4920 C CA . PHE A 1 628 ? -20.789 14.991 20.100 1.00 93.75 628 PHE A CA 1
ATOM 4921 C C . PHE A 1 628 ? -21.225 13.905 21.089 1.00 93.75 628 PHE A C 1
ATOM 4923 O O . PHE A 1 628 ? -22.373 13.456 21.082 1.00 93.75 628 PHE A O 1
ATOM 4930 N N . GLY A 1 629 ? -20.302 13.495 21.956 1.00 92.94 629 GLY A N 1
ATOM 4931 C CA . GLY A 1 629 ? -20.547 12.502 22.996 1.00 92.94 629 GLY A CA 1
ATOM 4932 C C . GLY A 1 629 ? -19.265 11.854 23.508 1.00 92.94 629 GLY A C 1
ATOM 4933 O O . GLY A 1 629 ? -18.160 12.203 23.069 1.00 92.94 629 GLY A O 1
ATOM 4934 N N . ASN A 1 630 ? -19.424 10.924 24.448 1.00 92.75 630 ASN A N 1
ATOM 4935 C CA . ASN A 1 630 ? -18.340 10.148 25.043 1.00 92.75 630 ASN A CA 1
ATOM 4936 C C . ASN A 1 630 ? -18.591 8.632 24.998 1.00 92.75 630 ASN A C 1
ATOM 4938 O O . ASN A 1 630 ? -19.703 8.144 24.802 1.00 92.75 630 ASN A O 1
ATOM 4942 N N . LEU A 1 631 ? -17.501 7.896 25.176 1.00 94.00 631 LEU A N 1
ATOM 4943 C CA . LEU A 1 631 ? -17.383 6.451 25.233 1.00 94.00 631 LEU A CA 1
ATOM 4944 C C . LEU A 1 631 ? -16.457 6.109 26.406 1.00 94.00 631 LEU A C 1
ATOM 4946 O O . LEU A 1 631 ? -15.347 6.632 26.505 1.00 94.00 631 LEU A O 1
ATOM 4950 N N . PHE A 1 632 ? -16.881 5.202 27.275 1.00 93.88 632 PHE A N 1
ATOM 4951 C CA . PHE A 1 632 ? -16.046 4.625 28.328 1.00 93.88 632 PHE A CA 1
ATOM 4952 C C . PHE A 1 632 ? -16.410 3.152 28.525 1.00 93.88 632 PHE A C 1
ATOM 4954 O O . PHE A 1 632 ? -17.471 2.697 28.094 1.00 93.88 632 PHE A O 1
ATOM 4961 N N . PHE A 1 633 ? -15.543 2.384 29.183 1.00 95.06 633 PHE A N 1
ATOM 4962 C CA . PHE A 1 633 ? -15.890 1.026 29.600 1.00 95.06 633 PHE A CA 1
ATOM 4963 C C . PHE A 1 633 ? -15.589 0.795 31.076 1.00 95.06 633 PHE A C 1
ATOM 4965 O O . PHE A 1 633 ? -14.665 1.383 31.648 1.00 95.06 633 PHE A O 1
ATOM 4972 N N . ARG A 1 634 ? -16.391 -0.084 31.677 1.00 92.69 634 ARG A N 1
ATOM 4973 C CA . ARG A 1 634 ? -16.288 -0.511 33.071 1.00 92.69 634 ARG A CA 1
ATOM 4974 C C . ARG A 1 634 ? -16.218 -2.025 33.179 1.00 92.69 634 ARG A C 1
ATOM 4976 O O . ARG A 1 634 ? -16.735 -2.753 32.335 1.00 92.69 634 ARG A O 1
ATOM 4983 N N . GLN A 1 635 ? -15.606 -2.468 34.265 1.00 89.75 635 GLN A N 1
ATOM 4984 C CA . GLN A 1 635 ? -15.640 -3.832 34.770 1.00 89.75 635 GLN A CA 1
ATOM 4985 C C . GLN A 1 635 ? -15.880 -3.701 36.270 1.00 89.75 635 GLN A C 1
ATOM 4987 O O . GLN A 1 635 ? -14.949 -3.425 37.029 1.00 89.75 635 GLN A O 1
ATOM 4992 N N . ASP A 1 636 ? -17.143 -3.816 36.681 1.00 77.88 636 ASP A N 1
ATOM 4993 C CA . ASP A 1 636 ? -17.588 -3.579 38.056 1.00 77.88 636 ASP A CA 1
ATOM 4994 C C . ASP A 1 636 ? -17.123 -4.722 38.980 1.00 77.88 636 ASP A C 1
ATOM 4996 O O . ASP A 1 636 ? -17.911 -5.570 39.399 1.00 77.88 636 ASP A O 1
ATOM 5000 N N . GLN A 1 637 ? -15.821 -4.774 39.293 1.00 66.25 637 GLN A N 1
ATOM 5001 C CA . GLN A 1 637 ? -15.286 -5.743 40.244 1.00 66.25 637 GLN A CA 1
ATOM 5002 C C . GLN A 1 637 ? -16.004 -5.549 41.581 1.00 66.25 637 GLN A C 1
ATOM 5004 O O . GLN A 1 637 ? -15.891 -4.492 42.208 1.00 66.25 637 GLN A O 1
ATOM 5009 N N . SER A 1 638 ? -16.715 -6.585 42.033 1.00 62.75 638 SER A N 1
ATOM 5010 C CA . SER A 1 638 ? -17.404 -6.601 43.319 1.00 62.75 638 SER A CA 1
ATOM 5011 C C . SER A 1 638 ? -16.381 -6.465 44.447 1.00 62.75 638 SER A C 1
ATOM 5013 O O . SER A 1 638 ? -15.808 -7.455 44.914 1.00 62.75 638 SER A O 1
ATOM 5015 N N . ARG A 1 639 ? -16.113 -5.220 44.860 1.00 62.72 639 ARG A N 1
ATOM 5016 C CA . ARG A 1 639 ? -15.244 -4.923 45.998 1.00 62.72 639 ARG A CA 1
ATOM 5017 C C . ARG A 1 639 ? -15.831 -5.643 47.202 1.00 62.72 639 ARG A C 1
ATOM 5019 O O . ARG A 1 639 ? -16.946 -5.332 47.615 1.00 62.72 639 ARG A O 1
ATOM 5026 N N . ILE A 1 640 ? -15.084 -6.595 47.754 1.00 64.50 640 ILE A N 1
ATOM 5027 C CA . ILE A 1 640 ? -15.413 -7.172 49.055 1.00 64.50 640 ILE A CA 1
ATOM 5028 C C . ILE A 1 640 ? -15.394 -6.001 50.031 1.00 64.50 640 ILE A C 1
ATOM 5030 O O . ILE A 1 640 ? -14.330 -5.427 50.276 1.00 64.50 640 ILE A O 1
ATOM 5034 N N . ASP A 1 641 ? -16.562 -5.613 50.541 1.00 73.38 641 ASP A N 1
ATOM 5035 C CA . ASP A 1 641 ? -16.624 -4.597 51.579 1.00 73.38 641 ASP A CA 1
ATOM 5036 C C . ASP A 1 641 ? -15.934 -5.171 52.817 1.00 73.38 641 ASP A C 1
ATOM 5038 O O . ASP A 1 641 ? -16.432 -6.076 53.492 1.00 73.38 641 ASP A O 1
ATOM 5042 N N . LEU A 1 642 ? -14.736 -4.652 53.070 1.00 79.44 642 LEU A N 1
ATOM 5043 C CA . LEU A 1 642 ? -13.848 -5.097 54.127 1.00 79.44 642 LEU A CA 1
ATOM 5044 C C . LEU A 1 642 ? -14.498 -4.913 55.510 1.00 79.44 642 LEU A C 1
ATOM 5046 O O . LEU A 1 642 ? -14.225 -5.692 56.423 1.00 79.44 642 LEU A O 1
ATOM 5050 N N . PHE A 1 643 ? -15.405 -3.940 55.652 1.00 76.94 643 PHE A N 1
ATOM 5051 C CA . PHE A 1 643 ? -16.190 -3.719 56.863 1.00 76.94 643 PHE A CA 1
ATOM 5052 C C . PHE A 1 643 ? -17.269 -4.796 57.044 1.00 76.94 643 PHE A C 1
ATOM 5054 O O . PHE A 1 643 ? -17.412 -5.344 58.140 1.00 76.94 643 PHE A O 1
ATOM 5061 N N . VAL A 1 644 ? -17.984 -5.175 55.979 1.00 85.06 644 VAL A N 1
ATOM 5062 C CA . VAL A 1 644 ? -18.964 -6.280 56.017 1.00 85.06 644 VAL A CA 1
ATOM 5063 C C . VAL A 1 644 ? -18.261 -7.619 56.267 1.00 85.06 644 VAL A C 1
ATOM 5065 O O . VAL A 1 644 ? -18.685 -8.385 57.130 1.00 85.06 644 VAL A O 1
ATOM 5068 N N . PHE A 1 645 ? -17.137 -7.877 55.591 1.00 85.00 645 PHE A N 1
ATOM 5069 C CA . PHE A 1 645 ? -16.345 -9.092 55.793 1.00 85.00 645 PHE A CA 1
ATOM 5070 C C . PHE A 1 645 ? -15.858 -9.226 57.243 1.00 85.00 645 PHE A C 1
ATOM 5072 O O . PHE A 1 645 ? -16.107 -10.249 57.887 1.00 85.00 645 PHE A O 1
ATOM 5079 N N . PHE A 1 646 ? -15.210 -8.190 57.791 1.00 89.00 646 PHE A N 1
ATOM 5080 C CA . PHE A 1 646 ? -14.708 -8.251 59.162 1.00 89.00 646 PHE A CA 1
ATOM 5081 C C . PHE A 1 646 ? -15.822 -8.248 60.213 1.00 89.00 646 PHE A C 1
ATOM 5083 O O . PHE A 1 646 ? -15.695 -8.961 61.207 1.00 89.00 646 PHE A O 1
ATOM 5090 N N . SER A 1 647 ? -16.926 -7.519 60.021 1.00 89.00 647 SER A N 1
ATOM 5091 C CA . SER A 1 647 ? -18.036 -7.529 60.989 1.00 89.00 647 SER A CA 1
ATOM 5092 C C . SER A 1 647 ? -18.718 -8.899 61.083 1.00 89.00 647 SER A C 1
ATOM 5094 O O . SER A 1 647 ? -18.958 -9.375 62.197 1.00 89.00 647 SER A O 1
ATOM 5096 N N . VAL A 1 648 ? -18.944 -9.589 59.958 1.00 92.88 648 VAL A N 1
ATOM 5097 C CA . VAL A 1 648 ? -19.438 -10.980 59.952 1.00 92.88 648 VAL A CA 1
ATOM 5098 C C . VAL A 1 648 ? -18.417 -11.927 60.593 1.00 92.88 648 VAL A C 1
ATOM 5100 O O . VAL A 1 648 ? -18.780 -12.707 61.476 1.00 92.88 648 VAL A O 1
ATOM 5103 N N . PHE A 1 649 ? -17.135 -11.827 60.223 1.00 92.69 649 PHE A N 1
ATOM 5104 C CA . PHE A 1 649 ? -16.066 -12.653 60.796 1.00 92.69 649 PHE A CA 1
ATOM 5105 C C . PHE A 1 649 ? -15.965 -12.510 62.323 1.00 92.69 649 PHE A C 1
ATOM 5107 O O . PHE A 1 649 ? -15.991 -13.513 63.041 1.00 92.69 649 PHE A O 1
ATOM 5114 N N . PHE A 1 650 ? -15.908 -11.277 62.838 1.00 94.06 650 PHE A N 1
ATOM 5115 C CA . PHE A 1 650 ? -15.820 -11.024 64.276 1.00 94.06 650 PHE A CA 1
ATOM 5116 C C . PHE A 1 650 ? -17.093 -11.449 65.016 1.00 94.06 650 PHE A C 1
ATOM 5118 O O . PHE A 1 650 ? -16.991 -12.014 66.103 1.00 94.06 650 PHE A O 1
ATOM 5125 N N . SER A 1 651 ? -18.280 -11.271 64.425 1.00 94.50 651 SER A N 1
ATOM 5126 C CA . SER A 1 651 ? -19.539 -11.751 65.016 1.00 94.50 651 SER A CA 1
ATOM 5127 C C . SER A 1 651 ? -19.530 -13.273 65.206 1.00 94.50 651 SER A C 1
ATOM 5129 O O . SER A 1 651 ? -19.804 -13.765 66.302 1.00 94.50 651 SER A O 1
ATOM 5131 N N . CYS A 1 652 ? -19.129 -14.029 64.179 1.00 94.31 652 CYS A N 1
ATOM 5132 C CA . CYS A 1 652 ? -18.982 -15.485 64.263 1.00 94.31 652 CYS A CA 1
ATOM 5133 C C . CYS A 1 652 ? -17.901 -15.909 65.275 1.00 94.31 652 CYS A C 1
ATOM 5135 O O . CYS A 1 652 ? -18.111 -16.846 66.048 1.00 94.31 652 CYS A O 1
ATOM 5137 N N . PHE A 1 653 ? -16.768 -15.202 65.319 1.00 94.06 653 PHE A N 1
ATOM 5138 C CA . PHE A 1 653 ? -15.680 -15.459 66.267 1.00 94.06 653 PHE A CA 1
ATOM 5139 C C . PHE A 1 653 ? -16.105 -15.247 67.730 1.00 94.06 653 PHE A C 1
ATOM 5141 O O . PHE A 1 653 ? -15.863 -16.111 68.575 1.00 94.06 653 PHE A O 1
ATOM 5148 N N . PHE A 1 654 ? -16.794 -14.145 68.044 1.00 94.25 654 PHE A N 1
ATOM 5149 C CA . PHE A 1 654 ? -17.273 -13.885 69.404 1.00 94.25 654 PHE A CA 1
ATOM 5150 C C . PHE A 1 654 ? -18.393 -14.843 69.831 1.00 94.25 654 PHE A C 1
ATOM 5152 O O . PHE A 1 654 ? -18.410 -15.263 70.989 1.00 94.25 654 PHE A O 1
ATOM 5159 N N . LEU A 1 655 ? -19.271 -15.271 68.913 1.00 93.50 655 LEU A N 1
ATOM 5160 C CA . LEU A 1 655 ? -20.254 -16.329 69.185 1.00 93.50 655 LEU A CA 1
ATOM 5161 C C . LEU A 1 655 ? -19.578 -17.674 69.503 1.00 93.50 655 LEU A C 1
ATOM 5163 O O . LEU A 1 655 ? -19.974 -18.343 70.460 1.00 93.50 655 LEU A O 1
ATOM 5167 N N . LEU A 1 656 ? -18.520 -18.043 68.770 1.00 94.25 656 LEU A N 1
ATOM 5168 C CA . LEU A 1 656 ? -17.722 -19.241 69.057 1.00 94.25 656 LEU A CA 1
ATOM 5169 C C . LEU A 1 656 ? -17.064 -19.158 70.445 1.00 94.25 656 LEU A C 1
ATOM 5171 O O . LEU A 1 656 ? -17.161 -20.099 71.233 1.00 94.25 656 LEU A O 1
ATOM 5175 N N . LEU A 1 657 ? -16.434 -18.024 70.778 1.00 92.69 657 LEU A N 1
ATOM 5176 C CA . LEU A 1 657 ? -15.827 -17.811 72.096 1.00 92.69 657 LEU A CA 1
ATOM 5177 C C . LEU A 1 657 ? -16.864 -17.875 73.226 1.00 92.69 657 LEU A C 1
ATOM 5179 O O . LEU A 1 657 ? -16.612 -18.525 74.243 1.00 92.69 657 LEU A O 1
ATOM 5183 N N . ALA A 1 658 ? -18.039 -17.265 73.048 1.00 93.94 658 ALA A N 1
ATOM 5184 C CA . ALA A 1 658 ? -19.129 -17.326 74.018 1.00 93.94 658 ALA A CA 1
ATOM 5185 C C . ALA A 1 658 ? -19.613 -18.770 74.243 1.00 93.94 658 ALA A C 1
ATOM 5187 O O . ALA A 1 658 ? -19.765 -19.193 75.392 1.00 93.94 658 ALA A O 1
ATOM 5188 N N . ALA A 1 659 ? -19.773 -19.558 73.173 1.00 93.81 659 ALA A N 1
ATOM 5189 C CA . ALA A 1 659 ? -20.117 -20.976 73.264 1.00 93.81 659 ALA A CA 1
ATOM 5190 C C . ALA A 1 659 ? -19.035 -21.786 74.005 1.00 93.81 659 ALA A C 1
ATOM 5192 O O . ALA A 1 659 ? -19.356 -22.554 74.914 1.00 93.81 659 ALA A O 1
ATOM 5193 N N . CYS A 1 660 ? -17.753 -21.566 73.699 1.00 94.38 660 CYS A N 1
ATOM 5194 C CA . CYS A 1 660 ? -16.630 -22.202 74.395 1.00 94.38 660 CYS A CA 1
ATOM 5195 C C . CYS A 1 660 ? -16.595 -21.858 75.895 1.00 94.38 660 CYS A C 1
ATOM 5197 O O . CYS A 1 660 ? -16.417 -22.751 76.726 1.00 94.38 660 CYS A O 1
ATOM 5199 N N . VAL A 1 661 ? -16.817 -20.591 76.267 1.00 94.12 661 VAL A N 1
ATOM 5200 C CA . VAL A 1 661 ? -16.902 -20.159 77.674 1.00 94.12 661 VAL A CA 1
ATOM 5201 C C . VAL A 1 661 ? -18.109 -20.787 78.376 1.00 94.12 661 VAL A C 1
ATOM 5203 O O . VAL A 1 661 ? -17.986 -21.225 79.520 1.00 94.12 661 VAL A O 1
ATOM 5206 N N . LEU A 1 662 ? -19.258 -20.891 77.704 1.00 92.38 662 LEU A N 1
ATOM 5207 C CA . LEU A 1 662 ? -20.468 -21.497 78.260 1.00 92.38 662 LEU A CA 1
ATOM 5208 C C . LEU A 1 662 ? -20.298 -23.011 78.482 1.00 92.38 662 LEU A C 1
ATOM 5210 O O . LEU A 1 662 ? -20.605 -23.507 79.568 1.00 92.38 662 LEU A O 1
ATOM 5214 N N . VAL A 1 663 ? -19.709 -23.734 77.524 1.00 93.69 663 VAL A N 1
ATOM 5215 C CA . VAL A 1 663 ? -19.336 -25.155 77.674 1.00 93.69 663 VAL A CA 1
ATOM 5216 C C . VAL A 1 663 ? -18.304 -25.342 78.792 1.00 93.69 663 VAL A C 1
ATOM 5218 O O . VAL A 1 663 ? -18.460 -26.236 79.628 1.00 93.69 663 VAL A O 1
ATOM 5221 N N . TRP A 1 664 ? -17.291 -24.472 78.883 1.00 92.50 664 TRP A N 1
ATOM 5222 C CA . TRP A 1 664 ? -16.320 -24.491 79.981 1.00 92.50 664 TRP A CA 1
ATOM 5223 C C . TRP A 1 664 ? -16.983 -24.257 81.345 1.00 92.50 664 TRP A C 1
ATOM 5225 O O . TRP A 1 664 ? -16.672 -24.969 82.301 1.00 92.50 664 TRP A O 1
ATOM 5235 N N . LYS A 1 665 ? -17.947 -23.334 81.448 1.00 92.06 665 LYS A N 1
ATOM 5236 C CA . LYS A 1 665 ? -18.710 -23.088 82.683 1.00 92.06 665 LYS A CA 1
ATOM 5237 C C . LYS A 1 665 ? -19.626 -24.252 83.056 1.00 92.06 665 LYS A C 1
ATOM 5239 O O . LYS A 1 665 ? -19.682 -24.605 84.234 1.00 92.06 665 LYS A O 1
ATOM 5244 N N . ILE A 1 666 ? -20.273 -24.897 82.084 1.00 92.50 666 ILE A N 1
ATOM 5245 C CA . ILE A 1 666 ? -21.049 -26.128 82.305 1.00 92.50 666 ILE A CA 1
ATOM 5246 C C . ILE A 1 666 ? -20.135 -27.242 82.831 1.00 92.50 666 ILE A C 1
ATOM 5248 O O . ILE A 1 666 ? -20.455 -27.859 83.850 1.00 92.50 666 ILE A O 1
ATOM 5252 N N . LYS A 1 667 ? -18.963 -27.448 82.213 1.00 92.75 667 LYS A N 1
ATOM 5253 C CA . LYS A 1 667 ? -17.949 -28.399 82.692 1.00 92.75 667 LYS A CA 1
ATOM 5254 C C . LYS A 1 667 ? -17.490 -28.069 84.115 1.00 92.75 667 LYS A C 1
ATOM 5256 O O . LYS A 1 667 ? -17.553 -28.937 84.982 1.00 92.75 667 LYS A O 1
ATOM 5261 N N . GLN A 1 668 ? -17.112 -26.818 84.385 1.00 90.31 668 GLN A N 1
ATOM 5262 C CA . GLN A 1 668 ? -16.676 -26.355 85.708 1.00 90.31 668 GLN A CA 1
ATOM 5263 C C . GLN A 1 668 ? -17.754 -26.608 86.778 1.00 90.31 668 GLN A C 1
ATOM 5265 O O . GLN A 1 668 ? -17.451 -27.089 87.870 1.00 90.31 668 GLN A O 1
ATOM 5270 N N . ALA A 1 669 ? -19.028 -26.352 86.462 1.00 87.00 669 ALA A N 1
ATOM 5271 C CA . ALA A 1 669 ? -20.152 -26.636 87.350 1.00 87.00 669 ALA A CA 1
ATOM 5272 C C . ALA A 1 669 ? -20.380 -28.144 87.571 1.00 87.00 669 ALA A C 1
ATOM 5274 O O . ALA A 1 669 ? -20.706 -28.557 88.687 1.00 87.00 669 ALA A O 1
ATOM 5275 N N . PHE A 1 670 ? -20.196 -28.976 86.542 1.00 89.31 670 PHE A N 1
ATOM 5276 C CA . PHE A 1 670 ? -20.334 -30.430 86.648 1.00 89.31 670 PHE A CA 1
ATOM 5277 C C . PHE A 1 670 ? -19.205 -31.052 87.483 1.00 89.31 670 PHE A C 1
ATOM 5279 O O . PHE A 1 670 ? -19.474 -31.849 88.384 1.00 89.31 670 PHE A O 1
ATOM 5286 N N . ASP A 1 671 ? -17.960 -30.624 87.261 1.00 86.25 671 ASP A N 1
ATOM 5287 C CA . ASP A 1 671 ? -16.792 -31.074 88.021 1.00 86.25 671 ASP A CA 1
ATOM 5288 C C . ASP A 1 671 ? -16.899 -30.656 89.504 1.00 86.25 671 ASP A C 1
ATOM 5290 O O . ASP A 1 671 ? -16.706 -31.489 90.394 1.00 86.25 671 ASP A O 1
ATOM 5294 N N . MET A 1 672 ? -17.353 -29.428 89.804 1.00 83.25 672 MET A N 1
ATOM 5295 C CA . MET A 1 672 ? -17.666 -29.006 91.182 1.00 83.25 672 MET A CA 1
ATOM 5296 C C . MET A 1 672 ? -18.781 -29.846 91.831 1.00 83.25 672 MET A C 1
ATOM 5298 O O . MET A 1 672 ? -18.683 -30.208 93.007 1.00 83.25 672 MET A O 1
ATOM 5302 N N . ARG A 1 673 ? -19.847 -30.189 91.089 1.00 87.62 673 ARG A N 1
ATOM 5303 C CA . ARG A 1 673 ? -20.920 -31.076 91.584 1.00 87.62 673 ARG A CA 1
ATOM 5304 C C . ARG A 1 673 ? -20.400 -32.491 91.861 1.00 87.62 673 ARG A C 1
ATOM 5306 O O . ARG A 1 673 ? -20.810 -33.098 92.851 1.00 87.62 673 ARG A O 1
ATOM 5313 N N . ARG A 1 674 ? -19.483 -33.006 91.033 1.00 86.69 674 ARG A N 1
ATOM 5314 C CA . ARG A 1 674 ? -18.833 -34.314 91.217 1.00 86.69 674 ARG A CA 1
ATOM 5315 C C . ARG A 1 674 ? -17.942 -34.331 92.462 1.00 86.69 674 ARG A C 1
ATOM 5317 O O . ARG A 1 674 ? -18.083 -35.243 93.272 1.00 86.69 674 ARG A O 1
ATOM 5324 N N . ALA A 1 675 ? -17.109 -33.308 92.662 1.00 85.12 675 ALA A N 1
ATOM 5325 C CA . ALA A 1 675 ? -16.249 -33.182 93.842 1.00 85.12 675 ALA A CA 1
ATOM 5326 C C . ALA A 1 675 ? -17.056 -33.164 95.156 1.00 85.12 675 ALA A C 1
ATOM 5328 O O . ALA A 1 675 ? -16.781 -33.943 96.066 1.00 85.12 675 ALA A O 1
ATOM 5329 N N . ARG A 1 676 ? -18.129 -32.358 95.228 1.00 85.38 676 ARG A N 1
ATOM 5330 C CA . ARG A 1 676 ? -19.015 -32.307 96.411 1.00 85.38 676 ARG A CA 1
ATOM 5331 C C . ARG A 1 676 ? -19.664 -33.661 96.730 1.00 85.38 676 ARG A C 1
ATOM 5333 O O . ARG A 1 676 ? -19.769 -34.023 97.898 1.00 85.38 676 ARG A O 1
ATOM 5340 N N . ARG A 1 677 ? -20.070 -34.429 95.708 1.00 85.44 677 ARG A N 1
ATOM 5341 C CA . ARG A 1 677 ? -20.622 -35.788 95.885 1.00 85.44 677 ARG A CA 1
ATOM 5342 C C . ARG A 1 677 ? -19.577 -36.782 96.403 1.00 85.44 677 ARG A C 1
ATOM 5344 O O . ARG A 1 677 ? -19.915 -37.603 97.250 1.00 85.44 677 ARG A O 1
ATOM 5351 N N . LEU A 1 678 ? -18.331 -36.693 95.930 1.00 83.06 678 LEU A N 1
ATOM 5352 C CA . LEU A 1 678 ? -17.234 -37.552 96.388 1.00 83.06 678 LEU A CA 1
ATOM 5353 C C . LEU A 1 678 ? -16.899 -37.303 97.865 1.00 83.06 678 LEU A C 1
ATOM 5355 O O . LEU A 1 678 ? -16.916 -38.254 98.640 1.00 83.06 678 LEU A O 1
ATOM 5359 N N . HIS A 1 679 ? -16.718 -36.045 98.283 1.00 80.81 679 HIS A N 1
ATOM 5360 C CA . HIS A 1 679 ? -16.467 -35.724 99.696 1.00 80.81 679 HIS A CA 1
ATOM 5361 C C . HIS A 1 679 ? -17.619 -36.154 100.619 1.00 80.81 679 HIS A C 1
ATOM 5363 O O . HIS A 1 679 ? -17.374 -36.665 101.707 1.00 80.81 679 HIS A O 1
ATOM 5369 N N . ALA A 1 680 ? -18.880 -36.016 100.190 1.00 84.06 680 ALA A N 1
ATOM 5370 C CA . ALA A 1 680 ? -20.025 -36.487 100.975 1.00 84.06 680 ALA A CA 1
ATOM 5371 C C . ALA A 1 680 ? -20.043 -38.022 101.146 1.00 84.06 680 ALA A C 1
ATOM 5373 O O . ALA A 1 680 ? -20.376 -38.523 102.222 1.00 84.06 680 ALA A O 1
ATOM 5374 N N . ALA A 1 681 ? -19.661 -38.776 100.109 1.00 83.38 681 ALA A N 1
ATOM 5375 C CA . ALA A 1 681 ? -19.528 -40.231 100.184 1.00 83.38 681 ALA A CA 1
ATOM 5376 C C . ALA A 1 681 ? -18.341 -40.657 101.069 1.00 83.38 681 ALA A C 1
ATOM 5378 O O . ALA A 1 681 ? -18.474 -41.569 101.885 1.00 83.38 681 ALA A O 1
ATOM 5379 N N . GLU A 1 682 ? -17.207 -39.962 100.956 1.00 80.00 682 GLU A N 1
ATOM 5380 C CA . GLU A 1 682 ? -16.016 -40.189 101.774 1.00 80.00 682 GLU A CA 1
ATOM 5381 C C . GLU A 1 682 ? -16.294 -39.939 103.264 1.00 80.00 682 GLU A C 1
ATOM 5383 O O . GLU A 1 682 ? -16.057 -40.825 104.083 1.00 80.00 682 GLU A O 1
ATOM 5388 N N . MET A 1 683 ? -16.897 -38.796 103.611 1.00 69.19 683 MET A N 1
ATOM 5389 C CA . MET A 1 683 ? -17.338 -38.467 104.975 1.00 69.19 683 MET A CA 1
ATOM 5390 C C . MET A 1 683 ? -18.242 -39.562 105.561 1.00 69.19 683 MET A C 1
ATOM 5392 O O . MET A 1 683 ? -18.046 -39.992 106.699 1.00 69.19 683 MET A O 1
ATOM 5396 N N . LYS A 1 684 ? -19.193 -40.081 104.771 1.00 75.50 684 LYS A N 1
ATOM 5397 C CA . LYS A 1 684 ? -20.095 -41.160 105.202 1.00 75.50 684 LYS A CA 1
ATOM 5398 C C . LYS A 1 684 ? -19.359 -42.488 105.446 1.00 75.50 684 LYS A C 1
ATOM 5400 O O . LYS A 1 684 ? -19.702 -43.198 106.387 1.00 75.50 684 LYS A O 1
ATOM 5405 N N . HIS A 1 685 ? -18.326 -42.796 104.660 1.00 74.62 685 HIS A N 1
ATOM 5406 C CA . HIS A 1 685 ? -17.449 -43.962 104.854 1.00 74.62 685 HIS A CA 1
ATOM 5407 C C . HIS A 1 685 ? -16.440 -43.784 106.009 1.00 74.62 685 HIS A C 1
ATOM 5409 O O . HIS A 1 685 ? -16.021 -44.767 106.626 1.00 74.62 685 HIS A O 1
ATOM 5415 N N . MET A 1 686 ? -16.056 -42.550 106.353 1.00 59.06 686 MET A N 1
ATOM 5416 C CA . MET A 1 686 ? -15.293 -42.284 107.578 1.00 59.06 686 MET A CA 1
ATOM 5417 C C . MET A 1 686 ? -16.159 -42.481 108.831 1.00 59.06 686 MET A C 1
ATOM 5419 O O . MET A 1 686 ? -15.683 -43.063 109.804 1.00 59.06 686 MET A O 1
ATOM 5423 N N . ALA A 1 687 ? -17.429 -42.063 108.787 1.00 55.03 687 ALA A N 1
ATOM 5424 C CA . ALA A 1 687 ? -18.377 -42.198 109.895 1.00 55.03 687 ALA A CA 1
ATOM 5425 C C . ALA A 1 687 ? -18.824 -43.649 110.175 1.00 55.03 687 ALA A C 1
ATOM 5427 O O . ALA A 1 687 ? -19.213 -43.963 111.295 1.00 55.03 687 ALA A O 1
ATOM 5428 N N . SER A 1 688 ? -18.764 -44.551 109.188 1.00 65.69 688 SER A N 1
ATOM 5429 C CA . SER A 1 688 ? -19.266 -45.931 109.304 1.00 65.69 688 SER A CA 1
ATOM 5430 C C . SER A 1 688 ? -18.243 -46.949 109.837 1.00 65.69 688 SER A C 1
ATOM 5432 O O . SER A 1 688 ? -18.327 -48.132 109.501 1.00 65.69 688 SER A O 1
ATOM 5434 N N . ARG A 1 689 ? -17.235 -46.517 110.606 1.00 57.00 689 ARG A N 1
ATOM 5435 C CA . ARG A 1 689 ? -16.177 -47.395 111.142 1.00 57.00 689 ARG A CA 1
ATOM 5436 C C . ARG A 1 689 ? -16.411 -47.675 112.632 1.00 57.00 689 ARG A C 1
ATOM 5438 O O . ARG A 1 689 ? -16.631 -46.723 113.375 1.00 57.00 689 ARG A O 1
ATOM 5445 N N . PRO A 1 690 ? -16.356 -48.939 113.092 1.00 47.75 690 PRO A N 1
ATOM 5446 C CA . PRO A 1 690 ? -16.575 -49.260 114.498 1.00 47.75 690 PRO A CA 1
ATOM 5447 C C . PRO A 1 690 ? -15.406 -48.775 115.365 1.00 47.75 690 PRO A C 1
ATOM 5449 O O . PRO A 1 690 ? -14.238 -48.967 115.021 1.00 47.75 690 PRO A O 1
ATOM 5452 N N . PHE A 1 691 ? -15.733 -48.182 116.512 1.00 49.00 691 PHE A N 1
ATOM 5453 C CA . PHE A 1 691 ? -14.773 -47.764 117.532 1.00 49.00 691 PHE A CA 1
ATOM 5454 C C . PHE A 1 691 ? -14.756 -48.781 118.678 1.00 49.00 691 PHE A C 1
ATOM 5456 O O . PHE A 1 691 ? -15.811 -49.232 119.120 1.00 49.00 691 PHE A O 1
ATOM 5463 N N . ALA A 1 692 ? -13.567 -49.107 119.185 1.00 44.09 692 ALA A N 1
ATOM 5464 C CA . ALA A 1 692 ? -13.394 -49.876 120.414 1.00 44.09 692 ALA A CA 1
ATOM 5465 C C . ALA A 1 692 ? -12.998 -48.934 121.558 1.00 44.09 692 ALA A C 1
ATOM 5467 O O . ALA A 1 692 ? -12.135 -48.073 121.375 1.00 44.09 692 ALA A O 1
ATOM 5468 N N . SER A 1 693 ? -13.621 -49.107 122.725 1.00 42.53 693 SER A N 1
ATOM 5469 C CA . SER A 1 693 ? -13.361 -48.318 123.932 1.00 42.53 693 SER A CA 1
ATOM 5470 C C . SER A 1 693 ? -12.663 -49.155 124.999 1.00 42.53 693 SER A C 1
ATOM 5472 O O . SER A 1 693 ? -13.164 -50.219 125.361 1.00 42.53 693 SER A O 1
ATOM 5474 N N . VAL A 1 694 ? -11.569 -48.636 125.552 1.00 41.06 694 VAL A N 1
ATOM 5475 C CA . VAL A 1 694 ? -10.921 -49.175 126.759 1.00 41.06 694 VAL A CA 1
ATOM 5476 C C . VAL A 1 694 ? -11.192 -48.217 127.919 1.00 41.06 694 VAL A C 1
ATOM 5478 O O . VAL A 1 694 ? -11.214 -47.000 127.723 1.00 41.06 694 VAL A O 1
ATOM 5481 N N . LEU A 1 695 ? -11.424 -48.774 129.107 1.00 40.88 695 LEU A N 1
ATOM 5482 C CA . LEU A 1 695 ? -11.688 -48.050 130.349 1.00 40.88 695 LEU A CA 1
ATOM 5483 C C . LEU A 1 695 ? -10.564 -48.363 131.344 1.00 40.88 695 LEU A C 1
ATOM 5485 O O . LEU A 1 695 ? -10.180 -49.522 131.489 1.00 40.88 695 LEU A O 1
ATOM 5489 N N . VAL A 1 696 ? -10.020 -47.328 131.982 1.00 41.09 696 VAL A N 1
ATOM 5490 C CA . VAL A 1 696 ? -8.857 -47.412 132.878 1.00 41.09 696 VAL A CA 1
ATOM 5491 C C . VAL A 1 696 ? -9.218 -46.738 134.196 1.00 41.09 696 VAL A C 1
ATOM 5493 O O . VAL A 1 696 ? -9.693 -45.604 134.190 1.00 41.09 696 VAL A O 1
ATOM 5496 N N . PHE A 1 697 ? -8.989 -47.435 135.307 1.00 38.66 697 PHE A N 1
ATOM 5497 C CA . PHE A 1 697 ? -9.050 -46.866 136.652 1.00 38.66 697 PHE A CA 1
ATOM 5498 C C . PHE A 1 697 ? -7.646 -46.446 137.097 1.00 38.66 697 PHE A C 1
ATOM 5500 O O . PHE A 1 697 ? -6.669 -47.132 136.796 1.00 38.66 697 PHE A O 1
ATOM 5507 N N . LEU A 1 698 ? -7.561 -45.333 137.824 1.00 44.38 698 LEU A N 1
ATOM 5508 C CA . LEU A 1 698 ? -6.354 -44.851 138.491 1.00 44.38 698 LEU A CA 1
ATOM 5509 C C . LEU A 1 698 ? -6.698 -44.677 139.973 1.00 44.38 698 LEU A C 1
ATOM 5511 O O . LEU A 1 698 ? -7.669 -43.992 140.293 1.00 44.38 698 LEU A O 1
ATOM 5515 N N . ASP A 1 699 ? -5.945 -45.331 140.854 1.00 35.84 699 ASP A N 1
ATOM 5516 C CA . ASP A 1 699 ? -6.180 -45.318 142.301 1.00 35.84 699 ASP A CA 1
ATOM 5517 C C . ASP A 1 699 ? -5.297 -44.229 142.954 1.00 35.84 699 ASP A C 1
ATOM 5519 O O . ASP A 1 699 ? -4.089 -44.235 142.704 1.00 35.84 699 ASP A O 1
ATOM 5523 N N . PRO A 1 700 ? -5.830 -43.262 143.733 1.00 42.97 700 PRO A N 1
ATOM 5524 C CA . PRO A 1 700 ? -5.049 -42.089 144.153 1.00 42.97 700 PRO A CA 1
ATOM 5525 C C . PRO A 1 700 ? -3.946 -42.345 145.193 1.00 42.97 700 PRO A C 1
ATOM 5527 O O . PRO A 1 700 ? -3.121 -41.464 145.427 1.00 42.97 700 PRO A O 1
ATOM 5530 N N . ASN A 1 701 ? -3.947 -43.502 145.864 1.00 39.22 701 ASN A N 1
ATOM 5531 C CA . ASN A 1 701 ? -3.221 -43.701 147.123 1.00 39.22 701 ASN A CA 1
ATOM 5532 C C . ASN A 1 701 ? -1.970 -44.589 147.000 1.00 39.22 701 ASN A C 1
ATOM 5534 O O . ASN A 1 701 ? -1.906 -45.678 147.571 1.00 39.22 701 ASN A O 1
ATOM 5538 N N . SER A 1 702 ? -0.928 -44.083 146.337 1.00 35.91 702 SER A N 1
ATOM 5539 C CA . SER A 1 702 ? 0.441 -44.596 146.502 1.00 35.91 702 SER A CA 1
ATOM 5540 C C . SER A 1 702 ? 1.462 -43.455 146.541 1.00 35.91 702 SER A C 1
ATOM 5542 O O . SER A 1 702 ? 2.136 -43.168 145.551 1.00 35.91 702 SER A O 1
ATOM 5544 N N . VAL A 1 703 ? 1.564 -42.789 147.695 1.00 40.75 703 VAL A N 1
ATOM 5545 C CA . VAL A 1 703 ? 2.658 -41.850 147.978 1.00 40.75 703 VAL A CA 1
ATOM 5546 C C . VAL A 1 703 ? 3.886 -42.645 148.418 1.00 40.75 703 VAL A C 1
ATOM 5548 O O . VAL A 1 703 ? 3.868 -43.299 149.459 1.00 40.75 703 VAL A O 1
ATOM 5551 N N . SER A 1 704 ? 4.948 -42.564 147.625 1.00 34.69 704 SER A N 1
ATOM 5552 C CA . SER A 1 704 ? 6.324 -42.886 148.003 1.00 34.69 704 SER A CA 1
ATOM 5553 C C . SER A 1 704 ? 7.242 -42.028 147.137 1.00 34.69 704 SER A C 1
ATOM 5555 O O . SER A 1 704 ? 7.008 -41.944 145.931 1.00 34.69 704 SER A O 1
ATOM 5557 N N . ASP A 1 705 ? 8.214 -41.371 147.758 1.00 42.41 705 ASP A N 1
ATOM 5558 C CA . ASP A 1 705 ? 8.957 -40.246 147.181 1.00 42.41 705 ASP A CA 1
ATOM 5559 C C . ASP A 1 705 ? 9.947 -40.619 146.047 1.00 42.41 705 ASP A C 1
ATOM 5561 O O . ASP A 1 705 ? 10.049 -41.772 145.630 1.00 42.41 705 ASP A O 1
ATOM 5565 N N . ASP A 1 706 ? 10.672 -39.603 145.562 1.00 37.41 706 ASP A N 1
ATOM 5566 C CA . ASP A 1 706 ? 11.727 -39.635 144.534 1.00 37.41 706 ASP A CA 1
ATOM 5567 C C . ASP A 1 706 ? 11.306 -39.915 143.073 1.00 37.41 706 ASP A C 1
ATOM 5569 O O . ASP A 1 706 ? 11.590 -40.972 142.506 1.00 37.41 706 ASP A O 1
ATOM 5573 N N . LEU A 1 707 ? 10.781 -38.886 142.382 1.00 33.22 707 LEU A N 1
ATOM 5574 C CA . LEU A 1 707 ? 11.073 -38.711 140.944 1.00 33.22 707 LEU A CA 1
ATOM 5575 C C . LEU A 1 707 ? 11.042 -37.249 140.454 1.00 33.22 707 LEU A C 1
ATOM 5577 O O . LEU A 1 707 ? 10.311 -36.896 139.525 1.00 33.22 707 LEU A O 1
ATOM 5581 N N . ASP A 1 708 ? 11.885 -36.407 141.045 1.00 31.00 708 ASP A N 1
ATOM 5582 C CA . ASP A 1 708 ? 12.191 -35.085 140.493 1.00 31.00 708 ASP A CA 1
ATOM 5583 C C . ASP A 1 708 ? 13.321 -35.200 139.447 1.00 31.00 708 ASP A C 1
ATOM 5585 O O . ASP A 1 708 ? 14.432 -35.599 139.787 1.00 31.00 708 ASP A O 1
ATOM 5589 N N . PHE A 1 709 ? 13.021 -34.901 138.174 1.00 28.23 709 PHE A N 1
ATOM 5590 C CA . PHE A 1 709 ? 13.883 -34.262 137.149 1.00 28.23 709 PHE A CA 1
ATOM 5591 C C . PHE A 1 709 ? 13.126 -34.272 135.798 1.00 28.23 709 PHE A C 1
ATOM 5593 O O . PHE A 1 709 ? 12.676 -35.316 135.329 1.00 28.23 709 PHE A O 1
ATOM 5600 N N . ALA A 1 710 ? 12.778 -33.136 135.189 1.00 27.36 710 ALA A N 1
ATOM 5601 C CA . ALA A 1 710 ? 13.602 -32.063 134.607 1.00 27.36 710 ALA A CA 1
ATOM 5602 C C . ALA A 1 710 ? 13.763 -32.203 133.078 1.00 27.36 710 ALA A C 1
ATOM 5604 O O . ALA A 1 710 ? 13.952 -33.286 132.527 1.00 27.36 710 ALA A O 1
ATOM 5605 N N . LEU A 1 711 ? 13.692 -31.064 132.385 1.00 25.88 711 LEU A N 1
ATOM 5606 C CA . LEU A 1 711 ? 13.917 -30.929 130.945 1.00 25.88 711 LEU A CA 1
ATOM 5607 C C . LEU A 1 711 ? 15.358 -30.469 130.691 1.00 25.88 711 LEU A C 1
ATOM 5609 O O . LEU A 1 711 ? 15.646 -29.281 130.807 1.00 25.88 711 LEU A O 1
ATOM 5613 N N . SER A 1 712 ? 16.252 -31.378 130.293 1.00 26.31 712 SER A N 1
ATOM 5614 C CA . SER A 1 712 ? 17.608 -31.003 129.857 1.00 26.31 712 SER A CA 1
ATOM 5615 C C . SER A 1 712 ? 18.176 -31.918 128.762 1.00 26.31 712 SER A C 1
ATOM 5617 O O . SER A 1 712 ? 18.699 -32.994 129.027 1.00 26.31 712 SER A O 1
ATOM 5619 N N . SER A 1 713 ? 18.079 -31.427 127.523 1.00 25.31 713 SER A N 1
ATOM 5620 C CA . SER A 1 713 ? 19.161 -31.366 126.520 1.00 25.31 713 SER A CA 1
ATOM 5621 C C . SER A 1 713 ? 20.137 -32.547 126.294 1.00 25.31 713 SER A C 1
ATOM 5623 O O . SER A 1 713 ? 20.989 -32.833 127.124 1.00 25.31 713 SER A O 1
ATOM 5625 N N . VAL A 1 714 ? 20.202 -32.964 125.018 1.00 26.19 714 VAL A N 1
ATOM 5626 C CA . VAL A 1 714 ? 21.450 -33.212 124.248 1.00 26.19 714 VAL A CA 1
ATOM 5627 C C . VAL A 1 714 ? 22.228 -34.534 124.479 1.00 26.19 714 VAL A C 1
ATOM 5629 O O . VAL A 1 714 ? 23.189 -34.609 125.229 1.00 26.19 714 VAL A O 1
ATOM 5632 N N . SER A 1 715 ? 21.929 -35.478 123.573 1.00 27.77 715 SER A N 1
ATOM 5633 C CA . SER A 1 715 ? 22.884 -36.226 122.720 1.00 27.77 715 SER A CA 1
ATOM 5634 C C . SER A 1 715 ? 23.638 -37.488 123.205 1.00 27.77 715 SER A C 1
ATOM 5636 O O . SER A 1 715 ? 23.912 -37.697 124.374 1.00 27.77 715 SER A O 1
ATOM 5638 N N . HIS A 1 716 ? 23.971 -38.295 122.183 1.00 28.06 716 HIS A N 1
ATOM 5639 C CA . HIS A 1 716 ? 24.859 -39.465 122.044 1.00 28.06 716 HIS A CA 1
ATOM 5640 C C . HIS A 1 716 ? 24.863 -40.646 123.048 1.00 28.06 716 HIS A C 1
ATOM 5642 O O . HIS A 1 716 ? 24.986 -40.509 124.254 1.00 28.06 716 HIS A O 1
ATOM 5648 N N . HIS A 1 717 ? 24.839 -41.845 122.436 1.00 29.94 717 HIS A N 1
ATOM 5649 C CA . HIS A 1 717 ? 25.398 -43.151 122.845 1.00 29.94 717 HIS A CA 1
ATOM 5650 C C . HIS A 1 717 ? 26.145 -43.232 124.198 1.00 29.94 717 HIS A C 1
ATOM 5652 O O . HIS A 1 717 ? 27.076 -42.478 124.444 1.00 29.94 717 HIS A O 1
ATOM 5658 N N . VAL A 1 718 ? 25.917 -44.262 125.024 1.00 28.89 718 VAL A N 1
ATOM 5659 C CA . VAL A 1 718 ? 26.451 -45.637 124.824 1.00 28.89 718 VAL A CA 1
ATOM 5660 C C . VAL A 1 718 ? 25.666 -46.674 125.673 1.00 28.89 718 VAL A C 1
ATOM 5662 O O . VAL A 1 718 ? 24.900 -46.324 126.562 1.00 28.89 718 VAL A O 1
ATOM 5665 N N . GLN A 1 719 ? 25.814 -47.972 125.377 1.00 29.16 719 GLN A N 1
ATOM 5666 C CA . GLN A 1 719 ? 25.174 -49.098 126.086 1.00 29.16 719 GLN A CA 1
ATOM 5667 C C . GLN A 1 719 ? 25.939 -49.517 127.364 1.00 29.16 719 GLN A C 1
ATOM 5669 O O . GLN A 1 719 ? 27.164 -49.461 127.356 1.00 29.16 719 GLN A O 1
ATOM 5674 N N . THR A 1 720 ? 25.287 -50.146 128.360 1.00 26.92 720 THR A N 1
ATOM 5675 C CA . THR A 1 720 ? 25.540 -51.577 128.695 1.00 26.92 720 THR A CA 1
ATOM 5676 C C . THR A 1 720 ? 24.633 -52.196 129.784 1.00 26.92 720 THR A C 1
ATOM 5678 O O . THR A 1 720 ? 24.038 -51.527 130.613 1.00 26.92 720 THR A O 1
ATOM 5681 N N . LYS A 1 721 ? 24.550 -53.533 129.687 1.00 28.19 721 LYS A N 1
ATOM 5682 C CA . LYS A 1 721 ? 24.028 -54.624 130.548 1.00 28.19 721 LYS A CA 1
ATOM 5683 C C . LYS A 1 721 ? 23.873 -54.370 132.076 1.00 28.19 721 LYS A C 1
ATOM 5685 O O . LYS A 1 721 ? 24.662 -53.620 132.620 1.00 28.19 721 LYS A O 1
ATOM 5690 N N . LYS A 1 722 ? 23.103 -55.109 132.907 1.00 37.31 722 LYS A N 1
ATOM 5691 C CA . LYS A 1 722 ? 22.012 -56.139 132.862 1.00 37.31 722 LYS A CA 1
ATOM 5692 C C . LYS A 1 722 ? 22.137 -57.000 134.150 1.00 37.31 722 LYS A C 1
ATOM 5694 O O . LYS A 1 722 ? 23.210 -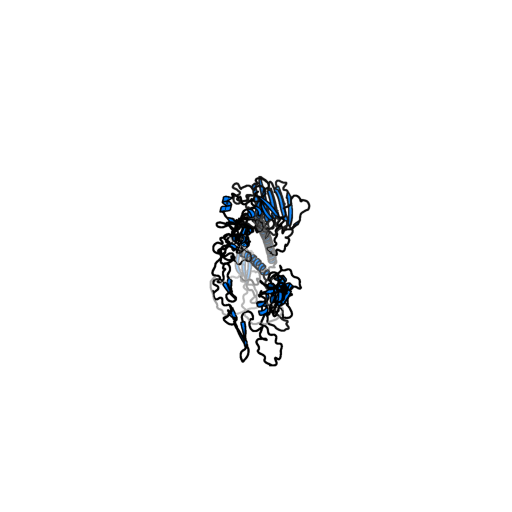57.563 134.336 1.00 37.31 722 LYS A O 1
ATOM 5699 N N . ASN A 1 723 ? 21.085 -57.203 134.963 1.00 27.36 723 ASN A N 1
ATOM 5700 C CA . ASN A 1 723 ? 20.850 -58.446 135.750 1.00 27.36 723 ASN A CA 1
ATOM 5701 C C . ASN A 1 723 ? 19.433 -58.502 136.384 1.00 27.36 723 ASN A C 1
ATOM 5703 O O . ASN A 1 723 ? 18.639 -57.603 136.128 1.00 27.36 723 ASN A O 1
ATOM 5707 N N . ARG A 1 724 ? 19.062 -59.609 137.065 1.00 31.12 724 ARG A N 1
ATOM 5708 C CA . ARG A 1 724 ? 17.659 -60.051 137.311 1.00 31.12 724 ARG A CA 1
ATOM 5709 C C . ARG A 1 724 ? 17.383 -60.558 138.739 1.00 31.12 724 ARG A C 1
ATOM 5711 O O . ARG A 1 724 ? 18.276 -61.137 139.345 1.00 31.12 724 ARG A O 1
ATOM 5718 N N . CYS A 1 725 ? 16.105 -60.530 139.134 1.00 26.12 725 CYS A N 1
ATOM 5719 C CA . CYS A 1 725 ? 15.397 -61.578 139.903 1.00 26.12 725 CYS A CA 1
ATOM 5720 C C . CYS A 1 725 ? 13.908 -61.626 139.457 1.00 26.12 725 CYS A C 1
ATOM 5722 O O . CYS A 1 725 ? 13.558 -60.833 138.585 1.00 26.12 725 CYS A O 1
ATOM 5724 N N . THR A 1 726 ? 13.085 -62.587 139.928 1.00 27.94 726 THR A N 1
ATOM 5725 C CA . THR A 1 726 ? 11.694 -62.818 139.425 1.00 27.94 726 THR A CA 1
ATOM 5726 C C . THR A 1 726 ? 10.763 -63.644 140.342 1.00 27.94 726 THR A C 1
ATOM 5728 O O . THR A 1 726 ? 11.246 -64.624 140.912 1.00 27.94 726 THR A O 1
ATOM 5731 N N . PHE A 1 727 ? 9.435 -63.407 140.329 1.00 24.27 727 PHE A N 1
ATOM 5732 C CA . PHE A 1 727 ? 8.366 -64.309 140.858 1.00 24.27 727 PHE A CA 1
ATOM 5733 C C . PHE A 1 727 ? 7.019 -64.101 140.103 1.00 24.27 727 PHE A C 1
ATOM 5735 O O . PHE A 1 727 ? 6.493 -63.000 140.094 1.00 24.27 727 PHE A O 1
ATOM 5742 N N . ARG A 1 728 ? 6.447 -65.051 139.330 1.00 27.28 728 ARG A N 1
ATOM 5743 C CA . ARG A 1 728 ? 5.589 -66.222 139.708 1.00 27.28 728 ARG A CA 1
ATOM 5744 C C . ARG A 1 728 ? 4.453 -65.893 140.699 1.00 27.28 728 ARG A C 1
ATOM 5746 O O . ARG A 1 728 ? 4.739 -65.384 141.768 1.00 27.28 728 ARG A O 1
ATOM 5753 N N . PHE A 1 729 ? 3.175 -66.249 140.488 1.00 27.12 729 PHE A N 1
ATOM 5754 C CA . PHE A 1 729 ? 2.475 -67.196 139.572 1.00 27.12 729 PHE A CA 1
ATOM 5755 C C . PHE A 1 729 ? 1.097 -66.585 139.134 1.00 27.12 729 PHE A C 1
ATOM 5757 O O . PHE A 1 729 ? 0.886 -65.415 139.415 1.00 27.12 729 PHE A O 1
ATOM 5764 N N . LYS A 1 730 ? 0.100 -67.198 138.454 1.00 26.52 730 LYS A N 1
ATOM 5765 C CA . LYS A 1 730 ? -0.317 -68.596 138.124 1.00 26.52 730 LYS A CA 1
ATOM 5766 C C . LYS A 1 730 ? -1.110 -68.609 136.776 1.00 26.52 730 LYS A C 1
ATOM 5768 O O . LYS A 1 730 ? -0.961 -67.669 136.008 1.00 26.52 730 LYS A O 1
ATOM 5773 N N . GLY A 1 731 ? -1.942 -69.622 136.462 1.00 27.20 731 GLY A N 1
ATOM 5774 C CA . GLY A 1 731 ? -2.836 -69.605 135.275 1.00 27.20 731 GLY A CA 1
ATOM 5775 C C . GLY A 1 731 ? -3.641 -70.898 135.012 1.00 27.20 731 GLY A C 1
ATOM 5776 O O . GLY A 1 731 ? -3.604 -71.818 135.831 1.00 27.20 731 GLY A O 1
ATOM 5777 N N . SER A 1 732 ? -4.334 -70.976 133.864 1.00 28.05 732 SER A N 1
ATOM 5778 C CA . SER A 1 732 ? -4.986 -72.181 133.296 1.00 28.05 732 SER A CA 1
ATOM 5779 C C . SER A 1 732 ? -4.768 -72.270 131.765 1.00 28.05 732 SER A C 1
ATOM 5781 O O . SER A 1 732 ? -4.293 -71.312 131.159 1.00 28.05 732 SER A O 1
ATOM 5783 N N . HIS A 1 733 ? -5.016 -73.436 131.143 1.00 31.20 733 HIS A N 1
ATOM 5784 C CA . HIS A 1 733 ? -4.468 -73.811 129.821 1.00 31.20 733 HIS A CA 1
ATOM 5785 C C . HIS A 1 733 ? -5.479 -74.438 128.841 1.00 31.20 733 HIS A C 1
ATOM 5787 O O . HIS A 1 733 ? -6.240 -75.319 129.233 1.00 31.20 733 HIS A O 1
ATOM 5793 N N . SER A 1 734 ? -5.302 -74.142 127.545 1.00 30.22 734 SER A N 1
ATOM 5794 C CA . SER A 1 734 ? -5.508 -75.054 126.394 1.00 30.22 734 SER A CA 1
ATOM 5795 C C . SER A 1 734 ? -4.842 -74.439 125.139 1.00 30.22 734 SER A C 1
ATOM 5797 O O . SER A 1 734 ? -5.182 -73.340 124.728 1.00 30.22 734 SER A O 1
ATOM 5799 N N . SER A 1 735 ? -3.682 -74.955 124.697 1.00 31.28 735 SER A N 1
ATOM 5800 C CA . SER A 1 735 ? -3.500 -75.820 123.502 1.00 31.28 735 SER A CA 1
ATOM 5801 C C . SER A 1 735 ? -3.783 -75.114 122.154 1.00 31.28 735 SER A C 1
ATOM 5803 O O . SER A 1 735 ? -4.890 -74.635 121.958 1.00 31.28 735 SER A O 1
ATOM 5805 N N . LEU A 1 736 ? -2.877 -75.057 121.165 1.00 30.06 736 LEU A N 1
ATOM 5806 C CA . LEU A 1 736 ? -1.851 -76.041 120.765 1.00 30.06 736 LEU A CA 1
ATOM 5807 C C . LEU A 1 736 ? -0.425 -75.471 120.520 1.00 30.06 736 LEU A C 1
ATOM 5809 O O . LEU A 1 736 ? -0.149 -74.291 120.707 1.00 30.06 736 LEU A O 1
ATOM 5813 N N . ARG A 1 737 ? 0.469 -76.403 120.155 1.00 29.88 737 ARG A N 1
ATOM 5814 C CA . ARG A 1 737 ? 1.881 -76.297 119.724 1.00 29.88 737 ARG A CA 1
ATOM 5815 C C . ARG A 1 737 ? 2.020 -75.482 118.409 1.00 29.88 737 ARG A C 1
ATOM 5817 O O . ARG A 1 737 ? 1.009 -75.245 117.761 1.00 29.88 737 ARG A O 1
ATOM 5824 N N . ASP A 1 738 ? 3.185 -74.993 117.962 1.00 28.94 738 ASP A N 1
ATOM 5825 C CA . ASP A 1 738 ? 4.577 -75.479 118.112 1.00 28.94 738 ASP A CA 1
ATOM 5826 C C . ASP A 1 738 ? 5.624 -74.415 118.539 1.00 28.94 738 ASP A C 1
ATOM 5828 O O . ASP A 1 738 ? 5.307 -73.294 118.929 1.00 28.94 738 ASP A O 1
ATOM 5832 N N . SER A 1 739 ? 6.907 -74.800 118.569 1.00 26.72 739 SER A N 1
ATOM 5833 C CA . SER A 1 739 ? 8.085 -73.962 118.884 1.00 26.72 739 SER A CA 1
ATOM 5834 C C . SER A 1 739 ? 9.295 -74.438 118.051 1.00 26.72 739 SER A C 1
ATOM 5836 O O . SER A 1 739 ? 9.290 -75.601 117.648 1.00 26.72 739 SER A O 1
ATOM 5838 N N . PRO A 1 740 ? 10.321 -73.601 117.773 1.00 34.47 740 PRO A N 1
ATOM 5839 C CA . PRO A 1 740 ? 11.309 -73.132 118.769 1.00 34.47 740 PRO A CA 1
ATOM 5840 C C . PRO A 1 740 ? 11.341 -71.589 118.874 1.00 34.47 740 PRO A C 1
ATOM 5842 O O . PRO A 1 740 ? 11.217 -70.899 117.874 1.00 34.47 740 PRO A O 1
ATOM 5845 N N . LYS A 1 741 ? 11.403 -70.946 120.050 1.00 27.67 741 LYS A N 1
ATOM 5846 C CA . LYS A 1 741 ? 12.470 -70.953 121.081 1.00 27.67 741 LYS A CA 1
ATOM 5847 C C . LYS A 1 741 ? 13.867 -70.588 120.554 1.00 27.67 741 LYS A C 1
ATOM 5849 O O . LYS A 1 741 ? 14.511 -71.431 119.949 1.00 27.67 741 LYS A O 1
ATOM 5854 N N . TYR A 1 742 ? 14.399 -69.442 120.993 1.00 24.77 742 TYR A N 1
ATOM 5855 C CA . TYR A 1 742 ? 15.604 -69.420 121.841 1.00 24.77 742 TYR A CA 1
ATOM 5856 C C . TYR A 1 742 ? 15.625 -68.170 122.752 1.00 24.77 742 TYR A C 1
ATOM 5858 O O . TYR A 1 742 ? 14.824 -67.253 122.585 1.00 24.77 742 TYR A O 1
ATOM 5866 N N . HIS A 1 743 ? 16.461 -68.192 123.792 1.00 28.83 743 HIS A N 1
ATOM 5867 C CA . HIS A 1 743 ? 16.432 -67.268 124.943 1.00 28.83 743 HIS A CA 1
ATOM 5868 C C . HIS A 1 743 ? 17.123 -65.912 124.652 1.00 28.83 743 HIS A C 1
ATOM 5870 O O . HIS A 1 743 ? 18.036 -65.862 123.839 1.00 28.83 743 HIS A O 1
ATOM 5876 N N . GLY A 1 744 ? 16.828 -64.783 125.317 1.00 26.17 744 GLY A N 1
ATOM 5877 C CA . GLY A 1 744 ? 15.823 -64.498 126.354 1.00 26.17 744 GLY A CA 1
ATOM 5878 C C . GLY A 1 744 ? 16.345 -63.581 127.485 1.00 26.17 744 GLY A C 1
ATOM 5879 O O . GLY A 1 744 ? 17.504 -63.686 127.886 1.00 26.17 744 GLY A O 1
ATOM 5880 N N . ALA A 1 745 ? 15.496 -62.700 128.032 1.00 28.66 745 ALA A N 1
ATOM 5881 C CA . ALA A 1 745 ? 15.617 -62.112 129.380 1.00 28.66 745 ALA A CA 1
ATOM 5882 C C . ALA A 1 745 ? 14.342 -61.333 129.751 1.00 28.66 745 ALA A C 1
ATOM 5884 O O . ALA A 1 745 ? 13.922 -60.462 128.999 1.00 28.66 745 ALA A O 1
ATOM 5885 N N . SER A 1 746 ? 13.764 -61.628 130.916 1.00 30.02 746 SER A N 1
ATOM 5886 C CA . SER A 1 746 ? 12.671 -60.851 131.517 1.00 30.02 746 SER A CA 1
ATOM 5887 C C . SER A 1 746 ? 13.202 -59.687 132.361 1.00 30.02 746 SER A C 1
ATOM 5889 O O . SER A 1 746 ? 14.249 -59.830 133.000 1.00 30.02 746 SER A O 1
ATOM 5891 N N . LEU A 1 747 ? 12.432 -58.600 132.401 1.00 32.25 747 LEU A N 1
ATOM 5892 C CA . LEU A 1 747 ? 12.439 -57.565 133.437 1.00 32.25 747 LEU A CA 1
ATOM 5893 C C . LEU A 1 747 ? 10.970 -57.323 133.836 1.00 32.25 747 LEU A C 1
ATOM 5895 O O . LEU A 1 747 ? 10.095 -57.438 132.978 1.00 32.25 747 LEU A O 1
ATOM 5899 N N . GLU A 1 748 ? 10.701 -57.063 135.112 1.00 34.31 748 GLU A N 1
ATOM 5900 C CA . GLU A 1 748 ? 9.347 -56.952 135.674 1.00 34.31 748 GLU A CA 1
ATOM 5901 C C . GLU A 1 748 ? 8.999 -55.481 135.966 1.00 34.31 748 GLU A C 1
ATOM 5903 O O . GLU A 1 748 ? 9.666 -54.868 136.795 1.00 34.31 748 GLU A O 1
ATOM 5908 N N . SER A 1 749 ? 7.951 -54.942 135.326 1.00 36.81 749 SER A N 1
ATOM 5909 C CA . SER A 1 749 ? 7.029 -53.943 135.908 1.00 36.81 749 SER A CA 1
ATOM 5910 C C . SER A 1 749 ? 5.882 -53.598 134.940 1.00 36.81 749 SER A C 1
ATOM 5912 O O . SER A 1 749 ? 6.099 -53.051 133.860 1.00 36.81 749 SER A O 1
ATOM 5914 N N . ASP A 1 750 ? 4.636 -53.876 135.337 1.00 41.69 750 ASP A N 1
ATOM 5915 C CA . ASP A 1 750 ? 3.438 -53.398 134.631 1.00 41.69 750 ASP A CA 1
ATOM 5916 C C . ASP A 1 750 ? 3.035 -52.014 135.173 1.00 41.69 750 ASP A C 1
ATOM 5918 O O . ASP A 1 750 ? 2.198 -51.898 136.068 1.00 41.69 750 ASP A O 1
ATOM 5922 N N . GLN A 1 751 ? 3.643 -50.947 134.643 1.00 43.84 751 GLN A N 1
ATOM 5923 C CA . GLN A 1 751 ? 3.240 -49.561 134.921 1.00 43.84 751 GLN A CA 1
ATOM 5924 C C . GLN A 1 751 ? 2.687 -48.875 133.664 1.00 43.84 751 GLN A C 1
ATOM 5926 O O . GLN A 1 751 ? 3.387 -48.674 132.670 1.00 43.84 751 GLN A O 1
ATOM 5931 N N . PHE A 1 752 ? 1.415 -48.473 133.725 1.00 51.22 752 PHE A N 1
ATOM 5932 C CA . PHE A 1 752 ? 0.736 -47.741 132.657 1.00 51.22 752 PHE A CA 1
ATOM 5933 C C . PHE A 1 752 ? 1.136 -46.260 132.661 1.00 51.22 752 PHE A C 1
ATOM 5935 O O . PHE A 1 752 ? 0.543 -45.448 133.368 1.00 51.22 752 PHE A O 1
ATOM 5942 N N . LEU A 1 753 ? 2.113 -45.885 131.832 1.00 49.81 753 LEU A N 1
ATOM 5943 C CA . LEU A 1 753 ? 2.413 -44.476 131.572 1.00 49.81 753 LEU A CA 1
ATOM 5944 C C . LEU A 1 753 ? 1.459 -43.881 130.525 1.00 49.81 753 LEU A C 1
ATOM 5946 O O . LEU A 1 753 ? 1.406 -44.320 129.372 1.00 49.81 753 LEU A O 1
ATOM 5950 N N . ILE A 1 754 ? 0.759 -42.825 130.940 1.00 59.56 754 ILE A N 1
ATOM 5951 C CA . ILE A 1 754 ? -0.022 -41.921 130.092 1.00 59.56 754 ILE A CA 1
ATOM 5952 C C . ILE A 1 754 ? 0.617 -40.534 130.201 1.00 59.56 754 ILE A C 1
ATOM 5954 O O . ILE A 1 754 ? 0.881 -40.064 131.308 1.00 59.56 754 ILE A O 1
ATOM 5958 N N . ARG A 1 755 ? 0.866 -39.858 129.073 1.00 56.94 755 ARG A N 1
ATOM 5959 C CA . ARG A 1 755 ? 1.333 -38.457 129.061 1.00 56.94 755 ARG A CA 1
ATOM 5960 C C . ARG A 1 755 ? 0.545 -37.617 128.048 1.00 56.94 755 ARG A C 1
ATOM 5962 O O . ARG A 1 755 ? 0.346 -38.088 126.926 1.00 56.94 755 ARG A O 1
ATOM 5969 N N . PRO A 1 756 ? 0.097 -36.397 128.398 1.00 62.34 756 PRO A N 1
ATOM 5970 C CA . PRO A 1 756 ? -0.495 -35.470 127.436 1.00 62.34 756 PRO A CA 1
ATOM 5971 C C . PRO A 1 756 ? 0.563 -34.954 126.450 1.00 62.34 756 PRO A C 1
ATOM 5973 O O . PRO A 1 756 ? 1.738 -34.832 126.792 1.00 62.34 756 PRO A O 1
ATOM 5976 N N . VAL A 1 757 ? 0.130 -34.655 125.225 1.00 69.06 757 VAL A N 1
ATOM 5977 C CA . VAL A 1 757 ? 0.964 -34.110 124.137 1.00 69.06 757 VAL A CA 1
ATOM 5978 C C . VAL A 1 757 ? 0.397 -32.795 123.608 1.00 69.06 757 VAL A C 1
ATOM 5980 O O . VAL A 1 757 ? 1.153 -31.869 123.336 1.00 69.06 757 VAL A O 1
ATOM 5983 N N . ALA A 1 758 ? -0.928 -32.702 123.479 1.00 64.69 758 ALA A N 1
ATOM 5984 C CA . ALA A 1 758 ? -1.629 -31.494 123.058 1.00 64.69 758 ALA A CA 1
ATOM 5985 C C . ALA A 1 758 ? -2.979 -31.383 123.779 1.00 64.69 758 ALA A C 1
ATOM 5987 O O . ALA A 1 758 ? -3.583 -32.400 124.127 1.00 64.69 758 ALA A O 1
ATOM 5988 N N . VAL A 1 759 ? -3.445 -30.152 123.985 1.00 69.06 759 VAL A N 1
ATOM 5989 C CA . VAL A 1 759 ? -4.729 -29.829 124.618 1.00 69.06 759 VAL A CA 1
ATOM 5990 C C . VAL A 1 759 ? -5.434 -28.807 123.735 1.00 69.06 759 VAL A C 1
ATOM 5992 O O . VAL A 1 759 ? -4.952 -27.686 123.601 1.00 69.06 759 VAL A O 1
ATOM 5995 N N . GLU A 1 760 ? -6.559 -29.188 123.137 1.00 71.69 760 GLU A N 1
ATOM 5996 C CA . GLU A 1 760 ? -7.399 -28.285 122.343 1.00 71.69 760 GLU A CA 1
ATOM 5997 C C . GLU A 1 760 ? -8.704 -28.017 123.111 1.00 71.69 760 GLU A C 1
ATOM 5999 O O . GLU A 1 760 ? -9.479 -28.958 123.318 1.00 71.69 760 GLU A O 1
ATOM 6004 N N . PRO A 1 761 ? -8.963 -26.784 123.590 1.00 67.62 761 PRO A N 1
ATOM 6005 C CA . PRO A 1 761 ? -10.217 -26.463 124.266 1.00 67.62 761 PRO A CA 1
ATOM 6006 C C . PRO A 1 761 ? -11.400 -26.540 123.294 1.00 67.62 761 PRO A C 1
ATOM 6008 O O . PRO A 1 761 ? -11.277 -26.230 122.107 1.00 67.62 761 PRO A O 1
ATOM 6011 N N . THR A 1 762 ? -12.567 -26.941 123.798 1.00 69.88 762 THR A N 1
ATOM 6012 C CA . THR A 1 762 ? -13.818 -26.862 123.038 1.00 69.88 762 THR A CA 1
ATOM 6013 C C . THR A 1 762 ? -14.248 -25.401 122.869 1.00 69.88 762 THR A C 1
ATOM 6015 O O . THR A 1 762 ? -13.830 -24.528 123.624 1.00 69.88 762 THR A O 1
ATOM 6018 N N . SER A 1 763 ? -15.079 -25.098 121.866 1.00 69.12 763 SER A N 1
ATOM 6019 C CA . SER A 1 763 ? -15.443 -23.713 121.502 1.00 69.12 763 SER A CA 1
ATOM 6020 C C . SER A 1 763 ? -16.206 -22.929 122.583 1.00 69.12 763 SER A C 1
ATOM 6022 O O . SER A 1 763 ? -16.388 -21.723 122.457 1.00 69.12 763 SER A O 1
ATOM 6024 N N . ASP A 1 764 ? -16.675 -23.616 123.621 1.00 70.94 764 ASP A N 1
ATOM 6025 C CA . ASP A 1 764 ? -17.319 -23.097 124.828 1.00 70.94 764 ASP A CA 1
ATOM 6026 C C . ASP A 1 764 ? -16.365 -22.996 126.041 1.00 70.94 764 ASP A C 1
ATOM 6028 O O . ASP A 1 764 ? -16.782 -22.544 127.103 1.00 70.94 764 ASP A O 1
ATOM 6032 N N . ASN A 1 765 ? -15.093 -23.402 125.905 1.00 63.50 765 ASN A N 1
ATOM 6033 C CA . ASN A 1 765 ? -14.044 -23.442 126.940 1.00 63.50 765 ASN A CA 1
ATOM 6034 C C . ASN A 1 765 ? -14.362 -24.251 128.220 1.00 63.50 765 ASN A C 1
ATOM 6036 O O . ASN A 1 765 ? -13.542 -24.279 129.136 1.00 63.50 765 ASN A O 1
ATOM 6040 N N . LEU A 1 766 ? -15.503 -24.945 128.304 1.00 64.00 766 LEU A N 1
ATOM 6041 C CA . LEU A 1 766 ? -15.881 -25.766 129.466 1.00 64.00 766 LEU A CA 1
ATOM 6042 C C . LEU A 1 766 ? -15.204 -27.146 129.485 1.00 64.00 766 LEU A C 1
ATOM 6044 O O . LEU A 1 766 ? -15.241 -27.841 130.501 1.00 64.00 766 LEU A O 1
ATOM 6048 N N . SER A 1 767 ? -14.576 -27.554 128.381 1.00 72.69 767 SER A N 1
ATOM 6049 C CA . SER A 1 767 ? -13.811 -28.797 128.280 1.00 72.69 767 SER A CA 1
ATOM 6050 C C . SER A 1 767 ? -12.649 -28.664 127.292 1.00 72.69 767 SER A C 1
ATOM 6052 O O . SER A 1 767 ? -12.537 -27.670 126.574 1.00 72.69 767 SER A O 1
ATOM 6054 N N . ALA A 1 768 ? -11.778 -29.667 127.241 1.00 70.12 768 ALA A N 1
ATOM 6055 C CA . ALA A 1 768 ? -10.764 -29.808 126.205 1.00 70.12 768 ALA A CA 1
ATOM 6056 C C . ALA A 1 768 ? -10.646 -31.253 125.723 1.00 70.12 768 ALA A C 1
ATOM 6058 O O . ALA A 1 768 ? -10.828 -32.205 126.486 1.00 70.12 768 ALA A O 1
ATOM 6059 N N . VAL A 1 769 ? -10.266 -31.413 124.457 1.00 73.62 769 VAL A N 1
ATOM 6060 C CA . VAL A 1 769 ? -9.754 -32.675 123.929 1.00 73.62 769 VAL A CA 1
ATOM 6061 C C . VAL A 1 769 ? -8.254 -32.717 124.202 1.00 73.62 769 VAL A C 1
ATOM 6063 O O . VAL A 1 769 ? -7.461 -32.005 123.586 1.00 73.62 769 VAL A O 1
ATOM 6066 N N . VAL A 1 770 ? -7.857 -33.567 125.144 1.00 65.19 770 VAL A N 1
ATOM 6067 C CA . VAL A 1 770 ? -6.456 -33.862 125.440 1.00 65.19 770 VAL A CA 1
ATOM 6068 C C . VAL A 1 770 ? -6.021 -35.031 124.566 1.00 65.19 770 VAL A C 1
ATOM 6070 O O . VAL A 1 770 ? -6.532 -36.146 124.692 1.00 65.19 770 VAL A O 1
ATOM 6073 N N . THR A 1 771 ? -5.050 -34.795 123.688 1.00 72.56 771 THR A N 1
ATOM 6074 C CA . THR A 1 771 ? -4.354 -35.873 122.982 1.00 72.56 771 THR A CA 1
ATOM 6075 C C . THR A 1 771 ? -3.238 -36.398 123.878 1.00 72.56 771 THR A C 1
ATOM 6077 O O . THR A 1 771 ? -2.326 -35.653 124.244 1.00 72.56 771 THR A O 1
ATOM 6080 N N . THR A 1 772 ? -3.307 -37.679 124.234 1.00 66.25 772 THR A N 1
ATOM 6081 C CA . THR A 1 772 ? -2.337 -38.372 125.089 1.00 66.25 772 THR A CA 1
ATOM 6082 C C . THR A 1 772 ? -1.582 -39.445 124.308 1.00 66.25 772 THR A C 1
ATOM 6084 O O . THR A 1 772 ? -2.113 -40.056 123.381 1.00 66.25 772 THR A O 1
ATOM 6087 N N . ILE A 1 773 ? -0.336 -39.712 124.699 1.00 68.44 773 ILE A N 1
ATOM 6088 C CA . ILE A 1 773 ? 0.334 -40.973 124.373 1.00 68.44 773 ILE A CA 1
ATOM 6089 C C . ILE A 1 773 ? -0.022 -41.981 125.462 1.00 68.44 773 ILE A C 1
ATOM 6091 O O . ILE A 1 773 ? 0.110 -41.692 126.654 1.00 68.44 773 ILE A O 1
ATOM 6095 N N . VAL A 1 774 ? -0.451 -43.165 125.029 1.00 64.69 774 VAL A N 1
ATOM 6096 C CA . VAL A 1 774 ? -0.757 -44.319 125.877 1.00 64.69 774 VAL A CA 1
ATOM 6097 C C . VAL A 1 774 ? 0.106 -45.492 125.423 1.00 64.69 774 VAL A C 1
ATOM 6099 O O . VAL A 1 774 ? 0.135 -45.827 124.233 1.00 64.69 774 VAL A O 1
ATOM 6102 N N . ILE A 1 775 ? 0.805 -46.125 126.366 1.00 63.88 775 ILE A N 1
ATOM 6103 C CA . ILE A 1 775 ? 1.501 -47.395 126.126 1.00 63.88 775 ILE A CA 1
ATOM 6104 C C . ILE A 1 775 ? 0.473 -48.532 126.172 1.00 63.88 775 ILE A C 1
ATOM 6106 O O . ILE A 1 775 ? -0.319 -48.626 127.109 1.00 63.88 775 ILE A O 1
ATOM 6110 N N . LEU A 1 776 ? 0.466 -49.387 125.148 1.00 59.66 776 LEU A N 1
ATOM 6111 C CA . LEU A 1 776 ? -0.462 -50.514 125.046 1.00 59.66 776 LEU A CA 1
ATOM 6112 C C . LEU A 1 776 ? 0.152 -51.793 125.649 1.00 59.66 776 LEU A C 1
ATOM 6114 O O . LEU A 1 776 ? 1.309 -52.105 125.349 1.00 59.66 776 LEU A O 1
ATOM 6118 N N . PRO A 1 777 ? -0.606 -52.569 126.448 1.00 51.78 777 PRO A N 1
ATOM 6119 C CA . PRO A 1 777 ? -0.138 -53.847 126.973 1.00 51.78 777 PRO A CA 1
ATOM 6120 C C . PRO A 1 777 ? 0.015 -54.875 125.841 1.00 51.78 777 PRO A C 1
ATOM 6122 O O . PRO A 1 777 ? -0.777 -54.912 124.898 1.00 51.78 777 PRO A O 1
ATOM 6125 N N . GLY A 1 778 ? 1.041 -55.724 125.937 1.00 55.94 778 GLY A N 1
ATOM 6126 C CA . GLY A 1 778 ? 1.357 -56.729 124.909 1.00 55.94 778 GLY A CA 1
ATOM 6127 C C . GLY A 1 778 ? 2.788 -57.279 124.935 1.00 55.94 778 GLY A C 1
ATOM 6128 O O . GLY A 1 778 ? 3.084 -58.240 124.227 1.00 55.94 778 GLY A O 1
ATOM 6129 N N . GLY A 1 779 ? 3.680 -56.700 125.748 1.00 54.00 779 GLY A N 1
ATOM 6130 C CA . GLY A 1 779 ? 5.082 -57.118 125.839 1.00 54.00 779 GLY A CA 1
ATOM 6131 C C . GLY A 1 779 ? 5.864 -56.906 124.536 1.00 54.00 779 GLY A C 1
ATOM 6132 O O . GLY A 1 779 ? 5.361 -56.332 123.570 1.00 54.00 779 GLY A O 1
ATOM 6133 N N . SER A 1 780 ? 7.107 -57.388 124.488 1.00 53.56 780 SER A N 1
ATOM 6134 C CA . SER A 1 780 ? 8.040 -57.220 123.354 1.00 53.56 780 SER A CA 1
ATOM 6135 C C . SER A 1 780 ? 7.654 -57.960 122.059 1.00 53.56 780 SER A C 1
ATOM 6137 O O . SER A 1 780 ? 8.446 -58.002 121.121 1.00 53.56 780 SER A O 1
ATOM 6139 N N . ALA A 1 781 ? 6.453 -58.541 121.999 1.00 50.81 781 ALA A N 1
ATOM 6140 C CA . ALA A 1 781 ? 5.871 -59.143 120.801 1.00 50.81 781 ALA A CA 1
ATOM 6141 C C . ALA A 1 781 ? 4.860 -58.219 120.087 1.00 50.81 781 ALA A C 1
ATOM 6143 O O . ALA A 1 781 ? 4.421 -58.545 118.983 1.00 50.81 781 ALA A O 1
ATOM 6144 N N . SER A 1 782 ? 4.481 -57.075 120.677 1.00 52.34 782 SER A N 1
ATOM 6145 C CA . SER A 1 782 ? 3.628 -56.101 119.988 1.00 52.34 782 SER A CA 1
ATOM 6146 C C . SER A 1 782 ? 4.432 -55.306 118.948 1.00 52.34 782 SER A C 1
ATOM 6148 O O . SER A 1 782 ? 5.417 -54.666 119.310 1.00 52.34 782 SER A O 1
ATOM 6150 N N . PRO A 1 783 ? 4.003 -55.234 117.673 1.00 53.22 783 PRO A N 1
ATOM 6151 C CA . PRO A 1 783 ? 4.668 -54.399 116.671 1.00 53.22 783 PRO A CA 1
ATOM 6152 C C . PRO A 1 783 ? 4.436 -52.891 116.883 1.00 53.22 783 PRO A C 1
ATOM 6154 O O . PRO A 1 783 ? 5.027 -52.080 116.175 1.00 53.22 783 PRO A O 1
ATOM 6157 N N . VAL A 1 784 ? 3.555 -52.497 117.813 1.00 54.53 784 VAL A N 1
ATOM 6158 C CA . VAL A 1 784 ? 3.293 -51.096 118.181 1.00 54.53 784 VAL A CA 1
ATOM 6159 C C . VAL A 1 784 ? 3.089 -51.008 119.694 1.00 54.53 784 VAL A C 1
ATOM 6161 O O . VAL A 1 784 ? 2.106 -51.523 120.223 1.00 54.53 784 VAL A O 1
ATOM 6164 N N . HIS A 1 785 ? 4.012 -50.343 120.390 1.00 60.09 785 HIS A N 1
ATOM 6165 C CA . HIS A 1 785 ? 3.973 -50.188 121.851 1.00 60.09 785 HIS A CA 1
ATOM 6166 C C . HIS A 1 785 ? 3.273 -48.910 122.329 1.00 60.09 785 HIS A C 1
ATOM 6168 O O . HIS A 1 785 ? 2.741 -48.889 123.431 1.00 60.09 785 HIS A O 1
ATOM 6174 N N . MET A 1 786 ? 3.266 -47.849 121.519 1.00 62.50 786 MET A N 1
ATOM 6175 C CA . MET A 1 786 ? 2.664 -46.554 121.853 1.00 62.50 786 MET A CA 1
ATOM 6176 C C . MET A 1 786 ? 1.588 -46.194 120.836 1.00 62.50 786 MET A C 1
ATOM 6178 O O . MET A 1 786 ? 1.778 -46.376 119.633 1.00 62.50 786 MET A O 1
ATOM 6182 N N . THR A 1 787 ? 0.476 -45.638 121.308 1.00 66.00 787 THR A N 1
ATOM 6183 C CA . THR A 1 787 ? -0.558 -45.051 120.455 1.00 66.00 787 THR A CA 1
ATOM 6184 C C . THR A 1 787 ? -0.910 -43.645 120.923 1.00 66.00 787 THR A C 1
ATOM 6186 O O . THR A 1 787 ? -0.771 -43.326 122.103 1.00 66.00 787 THR A O 1
ATOM 6189 N N . LEU A 1 788 ? -1.372 -42.811 119.991 1.00 66.12 788 LEU A N 1
ATOM 6190 C CA . LEU A 1 788 ? -2.066 -41.576 120.331 1.00 66.12 788 LEU A CA 1
ATOM 6191 C C . LEU A 1 788 ? -3.529 -41.919 120.618 1.00 66.12 788 LEU A C 1
ATOM 6193 O O . LEU A 1 788 ? -4.198 -42.546 119.793 1.00 66.12 788 LEU A O 1
ATOM 6197 N N . ALA A 1 789 ? -4.007 -41.488 121.776 1.00 62.97 789 ALA A N 1
ATOM 6198 C CA . ALA A 1 789 ? -5.407 -41.496 122.158 1.00 62.97 789 ALA A CA 1
ATOM 6199 C C . ALA A 1 789 ? -5.895 -40.051 122.318 1.00 62.97 789 ALA A C 1
ATOM 6201 O O . ALA A 1 789 ? -5.108 -39.135 122.552 1.00 62.97 789 ALA A O 1
ATOM 6202 N N . SER A 1 790 ? -7.206 -39.853 122.227 1.00 64.75 790 SER A N 1
ATOM 6203 C CA . SER A 1 790 ? -7.850 -38.584 122.568 1.00 64.75 790 SER A CA 1
ATOM 6204 C C . SER A 1 790 ? -8.834 -38.827 123.706 1.00 64.75 790 SER A C 1
ATOM 6206 O O . SER A 1 790 ? -9.641 -39.757 123.633 1.00 64.75 790 SER A O 1
ATOM 6208 N N . ALA A 1 791 ? -8.754 -38.001 124.745 1.00 63.31 791 ALA A N 1
ATOM 6209 C CA . ALA A 1 791 ? -9.646 -38.000 125.896 1.00 63.31 791 ALA A CA 1
ATOM 6210 C C . ALA A 1 791 ? -10.319 -36.628 126.018 1.00 63.31 791 ALA A C 1
ATOM 6212 O O . ALA A 1 791 ? -9.666 -35.603 125.835 1.00 63.31 791 ALA A O 1
ATOM 6213 N N . LEU A 1 792 ? -11.613 -36.602 126.334 1.00 66.19 792 LEU A N 1
ATOM 6214 C CA . LEU A 1 792 ? -12.303 -35.367 126.709 1.00 66.19 792 LEU A CA 1
ATOM 6215 C C . LEU A 1 792 ? -12.111 -35.138 128.214 1.00 66.19 792 LEU A C 1
ATOM 6217 O O . LEU A 1 792 ? -12.331 -36.060 128.998 1.00 66.19 792 LEU A O 1
ATOM 6221 N N . VAL A 1 793 ? -11.714 -33.930 128.607 1.00 61.03 793 VAL A N 1
ATOM 6222 C CA . VAL A 1 793 ? -11.495 -33.524 130.005 1.00 61.03 793 VAL A CA 1
ATOM 6223 C C . VAL A 1 793 ? -12.317 -32.268 130.286 1.00 61.03 793 VAL A C 1
ATOM 6225 O O . VAL A 1 793 ? -12.294 -31.333 129.491 1.00 61.03 793 VAL A O 1
ATOM 6228 N N . SER A 1 794 ? -13.062 -32.247 131.393 1.00 65.50 794 SER A N 1
ATOM 6229 C CA . SER A 1 794 ? -13.939 -31.130 131.774 1.00 65.50 794 SER A CA 1
ATOM 6230 C C . SER A 1 794 ? -13.229 -30.153 132.713 1.00 65.50 794 SER A C 1
ATOM 6232 O O . SER A 1 794 ? -12.518 -30.574 133.626 1.00 65.50 794 SER A O 1
ATOM 6234 N N . PHE A 1 795 ? -13.443 -28.849 132.534 1.00 59.72 795 PHE A N 1
ATOM 6235 C CA . PHE A 1 795 ? -12.880 -27.812 133.400 1.00 59.72 795 PHE A CA 1
ATOM 6236 C C . PHE A 1 795 ? -13.884 -27.398 134.487 1.00 59.72 795 PHE A C 1
ATOM 6238 O O . PHE A 1 795 ? -14.555 -26.370 134.399 1.00 59.72 795 PHE A O 1
ATOM 6245 N N . ARG A 1 796 ? -13.965 -28.202 135.553 1.00 49.59 796 ARG A N 1
ATOM 6246 C CA . ARG A 1 796 ? -14.639 -27.854 136.816 1.00 49.59 796 ARG A CA 1
ATOM 6247 C C . ARG A 1 796 ? -13.711 -28.182 137.990 1.00 49.59 796 ARG A C 1
ATOM 6249 O O . ARG A 1 796 ? -13.280 -29.317 138.109 1.00 49.59 796 ARG A O 1
ATOM 6256 N N . GLY A 1 797 ? -13.384 -27.270 138.901 1.00 40.97 797 GLY A N 1
ATOM 6257 C CA . GLY A 1 797 ? -13.671 -25.833 138.944 1.00 40.97 797 GLY A CA 1
ATOM 6258 C C . GLY A 1 797 ? -13.519 -25.325 140.379 1.00 40.97 797 GLY A C 1
ATOM 6259 O O . GLY A 1 797 ? -14.242 -25.788 141.256 1.00 40.97 797 GLY A O 1
ATOM 6260 N N . SER A 1 798 ? -12.580 -24.412 140.637 1.00 30.92 798 SER A N 1
ATOM 6261 C CA . SER A 1 798 ? -12.198 -24.038 142.006 1.00 30.92 798 SER A CA 1
ATOM 6262 C C . SER A 1 798 ? -11.925 -22.539 142.173 1.00 30.92 798 SER A C 1
ATOM 6264 O O . SER A 1 798 ? -10.836 -22.038 141.910 1.00 30.92 798 SER A O 1
ATOM 6266 N N . HIS A 1 799 ? -12.917 -21.838 142.719 1.00 30.64 799 HIS A N 1
ATOM 6267 C CA . HIS A 1 799 ? -12.719 -20.608 143.482 1.00 30.64 799 HIS A CA 1
ATOM 6268 C C . HIS A 1 799 ? -13.258 -20.836 144.906 1.00 30.64 799 HIS A C 1
ATOM 6270 O O . HIS A 1 799 ? -14.282 -21.486 145.076 1.00 30.64 799 HIS A O 1
ATOM 6276 N N . GLN A 1 800 ? -12.505 -20.330 145.886 1.00 30.05 800 GLN A N 1
ATOM 6277 C CA . GLN A 1 800 ? -12.840 -19.941 147.273 1.00 30.05 800 GLN A CA 1
ATOM 6278 C C . GLN A 1 800 ? -14.314 -20.115 147.754 1.00 30.05 800 GLN A C 1
ATOM 6280 O O . GLN A 1 800 ? -15.235 -19.736 147.042 1.00 30.05 800 GLN A O 1
ATOM 6285 N N . LEU A 1 801 ? -14.624 -20.528 149.000 1.00 27.03 801 LEU A N 1
ATOM 6286 C CA . LEU A 1 801 ? -13.805 -20.668 150.226 1.00 27.03 801 LEU A CA 1
ATOM 6287 C C . LEU A 1 801 ? -14.592 -21.391 151.370 1.00 27.03 801 LEU A C 1
ATOM 6289 O O . LEU A 1 801 ? -15.780 -21.647 151.227 1.00 27.03 801 LEU A O 1
ATOM 6293 N N . LEU A 1 802 ? -13.933 -21.563 152.534 1.00 24.31 802 LEU A N 1
ATOM 6294 C CA . LEU A 1 802 ? -14.465 -21.724 153.915 1.00 24.31 802 LEU A CA 1
ATOM 6295 C C . LEU A 1 802 ? -14.958 -23.101 154.465 1.00 24.31 802 LEU A C 1
ATOM 6297 O O . LEU A 1 802 ? -16.012 -23.620 154.128 1.00 24.31 802 LEU A O 1
ATOM 6301 N N . THR A 1 803 ? -14.212 -23.544 155.494 1.00 25.19 803 THR A N 1
ATOM 6302 C CA . THR A 1 803 ? -14.622 -24.157 156.791 1.00 25.19 803 THR A CA 1
ATOM 6303 C C . THR A 1 803 ? -15.294 -25.541 156.921 1.00 25.19 803 THR A C 1
ATOM 6305 O O . THR A 1 803 ? -16.505 -25.671 156.826 1.00 25.19 803 THR A O 1
ATOM 6308 N N . GLN A 1 804 ? -14.480 -26.459 157.474 1.00 26.02 804 GLN A N 1
ATOM 6309 C CA . GLN A 1 804 ? -14.735 -27.357 158.627 1.00 26.02 804 GLN A CA 1
ATOM 6310 C C . GLN A 1 804 ? -15.630 -28.620 158.526 1.00 26.02 804 GLN A C 1
ATOM 6312 O O . GLN A 1 804 ? -16.736 -28.620 158.009 1.00 26.02 804 GLN A O 1
ATOM 6317 N N . ALA A 1 805 ? -15.130 -29.651 159.230 1.00 26.44 805 ALA A N 1
ATOM 6318 C CA . ALA A 1 805 ? -15.815 -30.810 159.825 1.00 26.44 805 ALA A CA 1
ATOM 6319 C C . ALA A 1 805 ? -16.367 -31.941 158.919 1.00 26.44 805 ALA A C 1
ATOM 6321 O O . ALA A 1 805 ? -17.484 -31.905 158.424 1.00 26.44 805 ALA A O 1
ATOM 6322 N N . ASN A 1 806 ? -15.599 -33.038 158.884 1.00 28.47 806 ASN A N 1
ATOM 6323 C CA . ASN A 1 806 ? -16.037 -34.442 158.935 1.00 28.47 806 ASN A CA 1
ATOM 6324 C C . ASN A 1 806 ? -17.336 -34.864 158.209 1.00 28.47 806 ASN A C 1
ATOM 6326 O O . ASN A 1 806 ? -18.390 -34.988 158.829 1.00 28.47 806 ASN A O 1
ATOM 6330 N N . SER A 1 807 ? -17.214 -35.342 156.968 1.00 25.45 807 SER A N 1
ATOM 6331 C CA . SER A 1 807 ? -17.560 -36.739 156.609 1.00 25.45 807 SER A CA 1
ATOM 6332 C C . SER A 1 807 ? -17.245 -37.030 155.135 1.00 25.45 807 SER A C 1
ATOM 6334 O O . SER A 1 807 ? -17.067 -36.116 154.334 1.00 25.45 807 SER A O 1
ATOM 6336 N N . CYS A 1 808 ? -17.115 -38.310 154.775 1.00 25.19 808 CYS A N 1
ATOM 6337 C CA . CYS A 1 808 ? -16.783 -38.724 153.412 1.00 25.19 808 CYS A CA 1
ATOM 6338 C C . CYS A 1 808 ? -18.030 -38.856 152.528 1.00 25.19 808 CYS A C 1
ATOM 6340 O O . CYS A 1 808 ? -18.923 -39.646 152.832 1.00 25.19 808 CYS A O 1
ATOM 6342 N N . THR A 1 809 ? -18.015 -38.211 151.364 1.00 24.98 809 THR A N 1
ATOM 6343 C CA . THR A 1 809 ? -18.790 -38.620 150.184 1.00 24.98 809 THR A CA 1
ATOM 6344 C C . THR A 1 809 ? -17.861 -38.658 148.971 1.00 24.98 809 THR A C 1
ATOM 6346 O O . THR A 1 809 ? -16.970 -37.824 148.829 1.00 24.98 809 THR A O 1
ATOM 6349 N N . VAL A 1 810 ? -18.014 -39.684 148.130 1.00 26.58 810 VAL A N 1
ATOM 6350 C CA . VAL A 1 810 ? -17.091 -39.995 147.026 1.00 26.58 810 VAL A CA 1
ATOM 6351 C C . VAL A 1 810 ? -17.795 -39.790 145.690 1.00 26.58 810 VAL A C 1
ATOM 6353 O O . VAL A 1 810 ? -18.908 -40.276 145.495 1.00 26.58 810 VAL A O 1
ATOM 6356 N N . VAL A 1 811 ? -17.118 -39.125 144.753 1.00 25.42 811 VAL A N 1
ATOM 6357 C CA . VAL A 1 811 ? -17.504 -39.040 143.339 1.00 25.42 811 VAL A CA 1
ATOM 6358 C C . VAL A 1 811 ? -16.252 -39.298 142.502 1.00 25.42 811 VAL A C 1
ATOM 6360 O O . VAL A 1 811 ? -15.219 -38.683 142.747 1.00 25.42 811 VAL A O 1
ATOM 6363 N N . GLY A 1 812 ? -16.334 -40.217 141.539 1.00 27.64 812 GLY A N 1
ATOM 6364 C CA . GLY A 1 812 ? -15.249 -40.536 140.608 1.00 27.64 812 GLY A CA 1
ATOM 6365 C C . GLY A 1 812 ? -15.709 -40.389 139.160 1.00 27.64 812 GLY A C 1
ATOM 6366 O O . GLY A 1 812 ? -16.829 -40.778 138.827 1.00 27.64 812 GLY A O 1
ATOM 6367 N N . GLU A 1 813 ? -14.858 -39.824 138.305 1.00 27.25 813 GLU A N 1
ATOM 6368 C CA . GLU A 1 813 ? -15.158 -39.596 136.885 1.00 27.25 813 GLU A CA 1
ATOM 6369 C C . GLU A 1 813 ? -14.622 -40.718 135.978 1.00 27.25 813 GLU A C 1
ATOM 6371 O O . GLU A 1 813 ? -13.728 -41.480 136.345 1.00 27.25 813 GLU A O 1
ATOM 6376 N N . VAL A 1 814 ? -15.203 -40.845 134.778 1.00 28.52 814 VAL A N 1
ATOM 6377 C CA . VAL A 1 814 ? -15.001 -41.994 133.879 1.00 28.52 814 VAL A CA 1
ATOM 6378 C C . VAL A 1 814 ? -14.320 -41.576 132.579 1.00 28.52 814 VAL A C 1
ATOM 6380 O O . VAL A 1 814 ? -14.899 -40.853 131.767 1.00 28.52 814 VAL A O 1
ATOM 6383 N N . PHE A 1 815 ? -13.134 -42.126 132.318 1.00 33.47 815 PHE A N 1
ATOM 6384 C CA . PHE A 1 815 ? -12.434 -41.946 131.046 1.00 33.47 815 PHE A CA 1
ATOM 6385 C C . PHE A 1 815 ? -12.905 -42.934 129.968 1.00 33.47 815 PHE A C 1
ATOM 6387 O O . PHE A 1 815 ? -13.101 -44.126 130.215 1.00 33.47 815 PHE A O 1
ATOM 6394 N N . ARG A 1 816 ? -13.016 -42.441 128.728 1.00 29.89 816 ARG A N 1
ATOM 6395 C CA . ARG A 1 816 ? -13.151 -43.244 127.503 1.00 29.89 816 ARG A CA 1
ATOM 6396 C C . ARG A 1 816 ? -12.109 -42.790 126.487 1.00 29.89 816 ARG A C 1
ATOM 6398 O O . ARG A 1 816 ? -12.058 -41.609 126.158 1.00 29.89 816 ARG A O 1
ATOM 6405 N N . ALA A 1 817 ? -11.336 -43.733 125.956 1.00 34.12 817 ALA A N 1
ATOM 6406 C CA . ALA A 1 817 ? -10.394 -43.500 124.863 1.00 34.12 817 ALA A CA 1
ATOM 6407 C C . ALA A 1 817 ? -10.846 -44.217 123.581 1.00 34.12 817 ALA A C 1
ATOM 6409 O O . ALA A 1 817 ? -11.375 -45.329 123.642 1.00 34.12 817 ALA A O 1
ATOM 6410 N N . ALA A 1 818 ? -10.589 -43.600 122.424 1.00 34.31 818 ALA A N 1
ATOM 6411 C CA . ALA A 1 818 ? -10.763 -44.200 121.101 1.00 34.31 818 ALA A CA 1
ATOM 6412 C C . ALA A 1 818 ? -9.404 -44.317 120.389 1.00 34.31 818 ALA A C 1
ATOM 6414 O O . ALA A 1 818 ? -8.589 -43.398 120.450 1.00 34.31 818 ALA A O 1
ATOM 6415 N N . MET A 1 819 ? -9.159 -45.441 119.707 1.00 36.38 819 MET A N 1
ATOM 6416 C CA . MET A 1 819 ? -7.870 -45.756 119.069 1.00 36.38 819 MET A CA 1
ATOM 6417 C C . MET A 1 819 ? -8.007 -45.912 117.549 1.00 36.38 819 MET A C 1
ATOM 6419 O O . MET A 1 819 ? -9.007 -46.435 117.056 1.00 36.38 819 MET A O 1
ATOM 6423 N N . LYS A 1 820 ? -6.980 -45.506 116.789 1.00 34.88 820 LYS A N 1
ATOM 6424 C CA . LYS A 1 820 ? -6.969 -45.561 115.315 1.00 34.88 820 LYS A CA 1
ATOM 6425 C C . LYS A 1 820 ? -5.647 -46.119 114.783 1.00 34.88 820 LYS A C 1
ATOM 6427 O O . LYS A 1 820 ? -4.624 -45.441 114.791 1.00 34.88 820 LYS A O 1
ATOM 6432 N N . ARG A 1 821 ? -5.668 -47.349 114.257 1.00 32.62 821 ARG A N 1
ATOM 6433 C CA . ARG A 1 821 ? -4.501 -47.971 113.606 1.00 32.62 821 ARG A CA 1
ATOM 6434 C C . ARG A 1 821 ? -4.259 -47.317 112.237 1.00 32.62 821 ARG A C 1
ATOM 6436 O O . ARG A 1 821 ? -5.128 -47.373 111.371 1.00 32.62 821 ARG A O 1
ATOM 6443 N N . ARG A 1 822 ? -3.086 -46.707 112.035 1.00 31.80 822 ARG A N 1
ATOM 6444 C CA . ARG A 1 822 ? -2.666 -46.091 110.762 1.00 31.80 822 ARG A CA 1
ATOM 6445 C C . ARG A 1 822 ? -1.517 -46.904 110.164 1.00 31.80 822 ARG A C 1
ATOM 6447 O O . ARG A 1 822 ? -0.380 -46.770 110.598 1.00 31.80 822 ARG A O 1
ATOM 6454 N N . THR A 1 823 ? -1.813 -47.767 109.194 1.00 29.53 823 THR A N 1
ATOM 6455 C CA . THR A 1 823 ? -0.780 -48.428 108.381 1.00 29.53 823 THR A CA 1
ATOM 6456 C C . THR A 1 823 ? -0.163 -47.423 107.411 1.00 29.53 823 THR A C 1
ATOM 6458 O O . THR A 1 823 ? -0.868 -46.597 106.830 1.00 29.53 823 THR A O 1
ATOM 6461 N N . THR A 1 824 ? 1.157 -47.469 107.265 1.00 29.30 824 THR A N 1
ATOM 6462 C CA . THR A 1 824 ? 1.950 -46.521 106.475 1.00 29.30 824 THR A CA 1
ATOM 6463 C C . THR A 1 824 ? 1.879 -46.812 104.978 1.00 29.30 824 THR A C 1
ATOM 6465 O O . THR A 1 824 ? 2.067 -47.958 104.584 1.00 29.30 824 THR A O 1
ATOM 6468 N N . ASN A 1 825 ? 1.657 -45.770 104.167 1.00 26.08 825 ASN A N 1
ATOM 6469 C CA . ASN A 1 825 ? 2.371 -45.509 102.904 1.00 26.08 825 ASN A CA 1
ATOM 6470 C C . ASN A 1 825 ? 1.888 -44.186 102.278 1.00 26.08 825 ASN A C 1
ATOM 6472 O O . ASN A 1 825 ? 1.084 -44.165 101.351 1.00 26.08 825 ASN A O 1
ATOM 6476 N N . SER A 1 826 ? 2.387 -43.071 102.812 1.00 24.81 826 SER A N 1
ATOM 6477 C CA . SER A 1 826 ? 2.356 -41.753 102.166 1.00 24.81 826 SER A CA 1
ATOM 6478 C C . SER A 1 826 ? 3.445 -40.887 102.803 1.00 24.81 826 SER A C 1
ATOM 6480 O O . SER A 1 826 ? 3.276 -40.421 103.932 1.00 24.81 826 SER A O 1
ATOM 6482 N N . ILE A 1 827 ? 4.570 -40.739 102.108 1.00 27.89 827 ILE A N 1
ATOM 6483 C CA . ILE A 1 827 ? 5.627 -39.780 102.453 1.00 27.89 827 ILE A CA 1
ATOM 6484 C C . ILE A 1 827 ? 5.159 -38.380 102.023 1.00 27.89 827 ILE A C 1
ATOM 6486 O O . ILE A 1 827 ? 4.429 -38.256 101.036 1.00 27.89 827 ILE A O 1
ATOM 6490 N N . ILE A 1 828 ? 5.578 -37.359 102.771 1.00 31.55 828 ILE A N 1
ATOM 6491 C CA . ILE A 1 828 ? 5.760 -35.981 102.294 1.00 31.55 828 ILE A CA 1
ATOM 6492 C C . ILE A 1 828 ? 7.256 -35.706 102.433 1.00 31.55 828 ILE A C 1
ATOM 6494 O O . ILE A 1 828 ? 7.774 -36.056 103.519 1.00 31.55 828 ILE A O 1
#